Protein 4L0K (pdb70)

Foldseek 3Di:
DAFCQPFADDPDLCVVPDGQGFGHRNVDDDHGDNCPLCPVVCVVPVLVLVQLLCQLAHLPGLQLLCDDQVCCCPRVNDRLVVDDPVVNVSSVLSHDHPVQSSQSSLLASLLQCQAAVHDPDDPSSQVSSCVVPNHRDHQCAAAPQVRHGHHNVCSPPDQKDKAAQAGSDRHNVGIGMHGPVRRVQCPNHHNVRSVVVVVVVVVVVVVD/DAACQPPDVVQGFRHRNVDPDDGDRCPLCPVVCVPPVLLLVQLLCVLFHVPGLQLLCDDQVCCCPPVVDRPVVDDPVVNCVSNLLHDHPVQSSQSSLLASLLQCQAAVHDHGDPSNQVVSCVPVNHHDHQCAAAPAVRHGHHNVQQDDDVHGQKHKAAQAGSDRGNVGIGMHGPVRRVQCPNHHNVRSVVVVVVVCVVVVPD/DAACQDFADDPDLCPVPDGQGFGHHHPDPDHGDNPPLCPVVCVVPVLLLVQLLCQLFHLVHGLQVLCDDPVCCCVSVNDDDDDCVNVSSNQRHDHPVQSSQSSLLASLLQCQAAVHDHGDPSSQVVSCVVPNHRDHQCAAAPQVRHTHHNVCVVPKHKAAQAGSDRHNVGIGIHRPVRRVQCPNPHNVVSVVVVVVVVVVVVVD/DAFCQDFADDPDLCVVPHGQGFRHHHPDDDHGDNCPLCPVVCVVPVLLLVQLLCQLAHLPGLQLLCDDQVCCCPRVVDHLVVDDPVVNVSSNLSHDHPVQSSQSSLLASLLQCQAAAHDHGDPVSQVSSCVVPNHRDHQCRDAPQVRHGHHNVCVVPQKDKAAQAGSDRGNVGIGMHGPVRRVQCPHPHSVVSVVVVVVVVCVVVVD

Solvent-accessible surface area: 43032 Å² total; per-residue (Å²): 97,127,29,11,86,138,95,22,203,57,242,56,77,18,37,81,92,58,58,9,46,0,2,22,41,110,73,46,125,57,166,29,61,26,43,3,0,5,83,17,2,59,156,62,55,88,167,12,3,60,54,7,41,125,35,0,11,67,70,68,30,14,13,6,0,86,28,71,40,109,63,0,98,143,19,40,128,50,67,3,136,76,57,85,120,108,52,65,104,126,18,79,83,82,32,9,69,15,60,20,0,1,47,0,0,8,20,0,0,36,14,1,15,5,5,119,56,17,25,159,19,61,82,76,1,82,87,5,0,35,99,70,53,23,104,31,88,98,32,50,6,35,1,29,0,2,32,57,56,1,45,21,92,47,19,87,82,73,52,16,41,20,1,45,50,58,45,186,77,18,50,20,120,3,0,0,8,0,40,127,44,3,36,45,1,6,48,121,51,16,20,112,92,0,25,103,26,0,68,70,0,8,72,59,35,139,134,201,85,130,28,23,72,140,86,33,224,136,62,54,0,2,18,46,110,72,44,111,67,152,23,31,28,21,3,0,0,32,33,3,0,28,84,46,6,101,8,0,31,19,0,33,124,33,1,14,66,59,71,36,16,32,19,0,84,56,87,50,108,82,0,92,146,75,78,134,55,65,2,135,83,58,88,134,104,40,65,133,110,40,75,86,64,26,9,64,25,64,27,1,3,46,0,0,5,23,0,0,35,16,3,17,3,5,116,55,25,32,164,23,54,87,76,0,88,91,7,0,37,113,65,54,21,104,33,88,101,31,50,4,59,0,29,0,2,54,76,83,0,46,22,98,47,14,88,55,70,122,115,53,50,0,35,18,1,40,57,54,50,142,85,14,45,16,120,6,0,0,1,0,41,122,38,3,32,45,0,9,44,122,50,18,19,117,94,0,29,101,26,0,84,68,0,13,72,78,48,120,125,214,110,129,33,11,71,140,92,24,205,49,254,57,78,21,35,168,78,58,60,14,42,0,2,16,40,101,75,44,111,68,161,31,53,28,41,6,0,6,66,37,2,40,153,88,50,82,188,7,8,47,41,0,46,122,32,0,8,62,49,122,27,28,20,17,8,4,89,34,71,63,95,62,20,124,137,18,29,118,122,121,110,80,108,130,53,97,91,130,41,103,98,86,35,9,70,16,64,25,0,0,48,0,0,10,25,0,0,37,15,1,15,3,4,120,54,22,33,160,22,66,81,72,2,85,90,8,0,34,114,64,53,23,105,31,87,102,31,47,4,59,1,32,0,1,67,78,83,0,40,23,104,50,20,126,80,3,38,17,1,46,56,65,35,157,76,16,48,14,121,3,0,0,0,0,39,130,37,3,34,50,0,7,46,107,52,21,17,114,96,0,22,78,24,0,66,32,0,15,18,7,34,137,8,75,98,133,33,10,77,135,97,26,202,40,228,51,71,17,26,129,79,51,52,13,48,0,1,18,35,111,73,47,118,58,182,27,76,29,40,3,0,3,82,11,1,56,162,61,55,88,187,10,3,61,80,4,43,120,32,0,12,66,65,66,30,26,15,8,0,88,26,68,44,112,46,0,100,137,79,41,139,49,62,2,141,79,59,86,114,110,53,69,99,114,22,71,88,84,17,10,74,9,61,23,0,0,45,0,0,10,20,0,0,37,15,1,14,5,5,121,56,20,26,157,18,51,83,73,0,80,91,7,0,37,105,57,52,24,102,32,91,100,29,52,5,57,1,31,0,1,71,76,83,0,43,18,103,49,28,126,103,46,18,44,20,1,45,47,61,52,145,87,14,44,21,127,3,0,0,8,0,41,113,41,4,34,44,0,6,46,121,51,14,20,116,94,0,24,103,25,0,70,74,0,10,74,47,31,144,145,142

Structure (mmCIF, N/CA/C/O backbone):
data_4L0K
#
_entry.id   4L0K
#
_cell.length_a   58.397
_cell.length_b   119.063
_cell.length_c   82.111
_cell.angle_alpha   90.00
_cell.angle_beta   92.89
_cell.angle_gamma   90.00
#
_symmetry.space_group_name_H-M   'P 1 21 1'
#
loop_
_entity.id
_entity.type
_entity.pdbx_description
1 polymer DraIII
2 water water
#
loop_
_atom_site.group_PDB
_atom_site.id
_atom_site.type_symbol
_atom_site.label_atom_id
_atom_site.label_alt_id
_atom_site.label_comp_id
_atom_site.label_asym_id
_atom_site.label_entity_id
_atom_site.label_seq_id
_atom_site.pdbx_PDB_ins_code
_atom_site.Cartn_x
_atom_site.Cartn_y
_atom_site.Cartn_z
_atom_site.occupancy
_atom_site.B_iso_or_equiv
_atom_site.auth_seq_id
_atom_site.auth_comp_id
_atom_site.auth_asym_id
_atom_site.auth_atom_id
_atom_site.pdbx_PDB_model_num
ATOM 1 N N . MET A 1 1 ? -15.966 -59.798 -34.322 1.00 83.73 1 MET A N 1
ATOM 2 C CA . MET A 1 1 ? -15.286 -60.841 -33.562 1.00 82.01 1 MET A CA 1
ATOM 3 C C . MET A 1 1 ? -15.713 -60.847 -32.099 1.00 76.76 1 MET A C 1
ATOM 4 O O . MET A 1 1 ? -16.335 -59.898 -31.611 1.00 70.34 1 MET A O 1
ATOM 9 N N . GLU A 1 2 ? -15.372 -61.930 -31.407 1.00 71.81 2 GLU A N 1
ATOM 10 C CA . GLU A 1 2 ? -15.519 -62.003 -29.961 1.00 70.71 2 GLU A CA 1
ATOM 11 C C . GLU A 1 2 ? -14.126 -61.835 -29.354 1.00 65.63 2 GLU A C 1
ATOM 12 O O . GLU A 1 2 ? -13.154 -62.413 -29.852 1.00 65.60 2 GLU A O 1
ATOM 18 N N . LEU A 1 3 ? -14.027 -61.049 -28.288 1.00 59.05 3 LEU A N 1
ATOM 19 C CA . LEU A 1 3 ? -12.729 -60.745 -27.683 1.00 61.40 3 LEU A CA 1
ATOM 20 C C . LEU A 1 3 ? -12.395 -61.649 -26.484 1.00 62.12 3 LEU A C 1
ATOM 21 O O . LEU A 1 3 ? -13.306 -62.147 -25.824 1.00 58.23 3 LEU A O 1
ATOM 26 N N . CYS A 1 4 ? -11.093 -61.851 -26.236 1.00 59.80 4 CYS A N 1
ATOM 27 C CA . CYS A 1 4 ? -10.556 -62.594 -25.084 1.00 54.91 4 CYS A CA 1
ATOM 28 C C . CYS A 1 4 ? -11.309 -62.174 -23.826 1.00 56.73 4 CYS A C 1
ATOM 29 O O . CYS A 1 4 ? -12.058 -62.962 -23.244 1.00 55.95 4 CYS A O 1
ATOM 32 N N . HIS A 1 5 ? -11.143 -60.910 -23.442 1.00 57.33 5 HIS A N 1
ATOM 33 C CA . HIS A 1 5 ? -11.738 -60.361 -22.218 1.00 58.34 5 HIS A CA 1
ATOM 34 C C . HIS A 1 5 ? -11.243 -61.003 -20.917 1.00 57.48 5 HIS A C 1
ATOM 35 O O . HIS A 1 5 ? -11.740 -60.678 -19.836 1.00 59.37 5 HIS A O 1
ATOM 42 N N . LYS A 1 6 ? -10.264 -61.899 -21.013 1.00 57.41 6 LYS A N 1
ATOM 43 C CA . LYS A 1 6 ? -9.611 -62.423 -19.806 1.00 58.89 6 LYS A CA 1
ATOM 44 C C . LYS A 1 6 ? -8.857 -61.300 -19.087 1.00 53.07 6 LYS A C 1
ATOM 45 O O . LYS A 1 6 ? -8.310 -60.406 -19.732 1.00 53.86 6 LYS A O 1
ATOM 51 N N . THR A 1 7 ? -8.834 -61.342 -17.757 1.00 47.42 7 THR A N 1
ATOM 52 C CA . THR A 1 7 ? -8.155 -60.316 -16.963 1.00 44.97 7 THR A CA 1
ATOM 53 C C . THR A 1 7 ? -6.657 -60.221 -17.270 1.00 50.25 7 THR A C 1
ATOM 54 O O . THR A 1 7 ? -5.945 -61.218 -17.248 1.00 49.85 7 THR A O 1
ATOM 58 N N . VAL A 1 8 ? -6.193 -59.016 -17.585 1.00 57.45 8 VAL A N 1
ATOM 59 C CA . VAL A 1 8 ? -4.791 -58.808 -17.929 1.00 55.58 8 VAL A CA 1
ATOM 60 C C . VAL A 1 8 ? -3.993 -58.443 -16.682 1.00 50.06 8 VAL A C 1
ATOM 61 O O . VAL A 1 8 ? -4.341 -57.490 -15.972 1.00 47.33 8 VAL A O 1
ATOM 65 N N . LYS A 1 9 ? -2.935 -59.212 -16.420 1.00 49.74 9 LYS A N 1
ATOM 66 C CA . LYS A 1 9 ? -2.031 -58.953 -15.297 1.00 62.90 9 LYS A CA 1
ATOM 67 C C . LYS A 1 9 ? -1.469 -57.536 -15.330 1.00 60.92 9 LYS A C 1
ATOM 68 O O . LYS A 1 9 ? -0.976 -57.082 -16.358 1.00 64.44 9 LYS A O 1
ATOM 74 N N . SER A 1 10 ? -1.551 -56.844 -14.199 1.00 58.58 10 SER A N 1
ATOM 75 C CA . SER A 1 10 ? -1.150 -55.444 -14.127 1.00 60.99 10 SER A CA 1
ATOM 76 C C . SER A 1 10 ? -0.656 -55.070 -12.730 1.00 61.48 10 SER A C 1
ATOM 77 O O . SER A 1 10 ? -0.847 -55.831 -11.776 1.00 63.39 10 SER A O 1
ATOM 80 N N . ARG A 1 11 ? -0.009 -53.906 -12.629 1.00 54.89 11 ARG A N 1
ATOM 81 C CA . ARG A 1 11 ? 0.427 -53.342 -11.349 1.00 53.71 11 ARG A CA 1
ATOM 82 C C . ARG A 1 11 ? -0.181 -51.966 -11.176 1.00 53.98 11 ARG A C 1
ATOM 83 O O . ARG A 1 11 ? 0.333 -51.126 -10.442 1.00 55.24 11 ARG A O 1
ATOM 91 N N . THR A 1 12 ? -1.278 -51.755 -11.889 1.00 52.92 12 THR A N 1
ATOM 92 C CA . THR A 1 12 ? -2.054 -50.525 -11.863 1.00 51.88 12 THR A CA 1
ATOM 93 C C . THR A 1 12 ? -2.876 -50.455 -10.565 1.00 54.72 12 THR A C 1
ATOM 94 O O . THR A 1 12 ? -3.275 -51.505 -10.028 1.00 48.14 12 THR A O 1
ATOM 98 N N . ALA A 1 13 ? -3.123 -49.245 -10.051 1.00 47.31 13 ALA A N 1
ATOM 99 C CA . ALA A 1 13 ? -3.994 -49.092 -8.881 1.00 48.68 13 ALA A CA 1
ATOM 100 C C . ALA A 1 13 ? -5.363 -49.728 -9.141 1.00 62.09 13 ALA A C 1
ATOM 101 O O . ALA A 1 13 ? -5.811 -50.611 -8.390 1.00 66.50 13 ALA A O 1
ATOM 103 N N . TYR A 1 14 ? -6.011 -49.267 -10.213 1.00 55.80 14 TYR A N 1
ATOM 104 C CA . TYR A 1 14 ? -7.274 -49.824 -10.702 1.00 45.59 14 TYR A CA 1
ATOM 105 C C . TYR A 1 14 ? -7.282 -51.356 -10.700 1.00 48.65 14 TYR A C 1
ATOM 106 O O . TYR A 1 14 ? -8.292 -51.972 -10.360 1.00 53.53 14 TYR A O 1
ATOM 115 N N . SER A 1 15 ? -6.154 -51.961 -11.065 1.00 46.87 15 SER A N 1
ATOM 116 C CA . SER A 1 15 ? -6.064 -53.412 -11.206 1.00 46.81 15 SER A CA 1
ATOM 117 C C . SER A 1 15 ? -6.277 -54.154 -9.883 1.00 42.54 15 SER A C 1
ATOM 118 O O . SER A 1 15 ? -6.589 -55.348 -9.879 1.00 35.53 15 SER A O 1
ATOM 121 N N . LYS A 1 16 ? -6.114 -53.439 -8.771 1.00 48.53 16 LYS A N 1
ATOM 122 C CA . LYS A 1 16 ? -6.272 -54.038 -7.446 1.00 53.99 16 LYS A CA 1
ATOM 123 C C . LYS A 1 16 ? -7.748 -54.235 -7.118 1.00 61.02 16 LYS A C 1
ATOM 124 O O . LYS A 1 16 ? -8.101 -55.036 -6.259 1.00 65.44 16 LYS A O 1
ATOM 126 N N . HIS A 1 17 ? -8.610 -53.507 -7.821 1.00 62.21 17 HIS A N 1
ATOM 127 C CA . HIS A 1 17 ? -10.046 -53.565 -7.568 1.00 57.36 17 HIS A CA 1
ATOM 128 C C . HIS A 1 17 ? -10.853 -53.946 -8.805 1.00 51.94 17 HIS A C 1
ATOM 129 O O . HIS A 1 17 ? -11.903 -54.574 -8.692 1.00 48.77 17 HIS A O 1
ATOM 136 N N . PHE A 1 18 ? -10.369 -53.558 -9.984 1.00 60.46 18 PHE A N 1
ATOM 137 C CA . PHE A 1 18 ? -11.062 -53.869 -11.241 1.00 57.52 18 PHE A CA 1
ATOM 138 C C . PHE A 1 18 ? -10.118 -54.468 -12.293 1.00 47.56 18 PHE A C 1
ATOM 139 O O . PHE A 1 18 ? -8.905 -54.275 -12.231 1.00 54.92 18 PHE A O 1
ATOM 147 N N . PRO A 1 19 ? -10.670 -55.209 -13.260 1.00 32.99 19 PRO A N 1
ATOM 148 C CA . PRO A 1 19 ? -9.788 -55.844 -14.249 1.00 37.88 19 PRO A CA 1
ATOM 149 C C . PRO A 1 19 ? -9.482 -54.995 -15.493 1.00 45.35 19 PRO A C 1
ATOM 150 O O . PRO A 1 19 ? -10.351 -54.308 -16.020 1.00 49.94 19 PRO A O 1
ATOM 154 N N . HIS A 1 20 ? -8.241 -55.056 -15.958 1.00 44.28 20 HIS A N 1
ATOM 155 C CA . HIS A 1 20 ? -7.934 -54.683 -17.332 1.00 46.53 20 HIS A CA 1
ATOM 156 C C . HIS A 1 20 ? -8.229 -55.921 -18.183 1.00 49.44 20 HIS A C 1
ATOM 157 O O . HIS A 1 20 ? -7.971 -57.046 -17.743 1.00 49.24 20 HIS A O 1
ATOM 164 N N . LYS A 1 21 ? -8.772 -55.735 -19.384 1.00 40.04 21 LYS A N 1
ATOM 165 C CA . LYS A 1 21 ? -9.247 -56.884 -20.148 1.00 46.11 21 LYS A CA 1
ATOM 166 C C . LYS A 1 21 ? -8.438 -57.190 -21.405 1.00 50.20 21 LYS A C 1
ATOM 167 O O . LYS A 1 21 ? -7.916 -56.288 -22.052 1.00 58.57 21 LYS A O 1
ATOM 173 N N . CYS A 1 22 ? -8.343 -58.478 -21.727 1.00 49.20 22 CYS A N 1
ATOM 174 C CA . CYS A 1 22 ? -7.716 -58.977 -22.955 1.00 53.89 22 CYS A CA 1
ATOM 175 C C . CYS A 1 22 ? -8.478 -58.407 -24.161 1.00 49.54 22 CYS A C 1
ATOM 176 O O . CYS A 1 22 ? -9.706 -58.475 -24.208 1.00 48.12 22 CYS A O 1
ATOM 179 N N . GLN A 1 23 ? -7.769 -57.839 -25.130 1.00 31.99 23 GLN A N 1
ATOM 180 C CA . GLN A 1 23 ? -8.458 -57.351 -26.318 1.00 44.53 23 GLN A CA 1
ATOM 181 C C . GLN A 1 23 ? -8.072 -58.144 -27.574 1.00 49.08 23 GLN A C 1
ATOM 182 O O . GLN A 1 23 ? -8.425 -57.762 -28.694 1.00 51.73 23 GLN A O 1
ATOM 188 N N . LEU A 1 24 ? -7.344 -59.244 -27.374 1.00 42.96 24 LEU A N 1
ATOM 189 C CA . LEU A 1 24 ? -7.064 -60.210 -28.443 1.00 46.17 24 LEU A CA 1
ATOM 190 C C . LEU A 1 24 ? -8.344 -60.962 -28.773 1.00 43.29 24 LEU A C 1
ATOM 191 O O . LEU A 1 24 ? -9.252 -61.025 -27.933 1.00 46.32 24 LEU A O 1
ATOM 196 N N . PRO A 1 25 ? -8.439 -61.518 -29.995 1.00 42.68 25 PRO A N 1
ATOM 197 C CA . PRO A 1 25 ? -9.589 -62.366 -30.355 1.00 52.05 25 PRO A CA 1
ATOM 198 C C . PRO A 1 25 ? -9.741 -63.553 -29.394 1.00 57.93 25 PRO A C 1
ATOM 199 O O . PRO A 1 25 ? -8.728 -64.058 -28.914 1.00 51.72 25 PRO A O 1
ATOM 203 N N . LEU A 1 26 ? -10.978 -63.972 -29.130 1.00 66.64 26 LEU A N 1
ATOM 204 C CA . LEU A 1 26 ? -11.281 -65.063 -28.196 1.00 72.55 26 LEU A CA 1
ATOM 205 C C . LEU A 1 26 ? -10.401 -66.308 -28.383 1.00 75.59 26 LEU A C 1
ATOM 206 O O . LEU A 1 26 ? -9.972 -66.918 -27.400 1.00 77.15 26 LEU A O 1
ATOM 211 N N . GLY A 1 27 ? -10.126 -66.665 -29.639 1.00 77.42 27 GLY A N 1
ATOM 212 C CA . GLY A 1 27 ? -9.251 -67.788 -29.962 1.00 79.94 27 GLY A CA 1
ATOM 213 C C . GLY A 1 27 ? -7.911 -67.728 -29.244 1.00 76.94 27 GLY A C 1
ATOM 214 O O . GLY A 1 27 ? -7.721 -68.413 -28.236 1.00 73.42 27 GLY A O 1
ATOM 215 N N . HIS A 1 28 ? -6.973 -66.961 -29.807 1.00 79.40 28 HIS A N 1
ATOM 216 C CA . HIS A 1 28 ? -5.914 -66.322 -29.029 1.00 71.04 28 HIS A CA 1
ATOM 217 C C . HIS A 1 28 ? -4.688 -67.180 -28.706 1.00 62.13 28 HIS A C 1
ATOM 218 O O . HIS A 1 28 ? -4.615 -67.816 -27.656 1.00 51.91 28 HIS A O 1
ATOM 225 N N . SER A 1 29 ? -3.688 -67.108 -29.574 1.00 67.40 29 SER A N 1
ATOM 226 C CA . SER A 1 29 ? -2.526 -67.975 -29.477 1.00 72.73 29 SER A CA 1
ATOM 227 C C . SER A 1 29 ? -1.314 -67.422 -28.706 1.00 76.44 29 SER A C 1
ATOM 228 O O . SER A 1 29 ? -0.186 -67.529 -29.180 1.00 82.78 29 SER A O 1
ATOM 231 N N . GLY A 1 30 ? -1.520 -66.854 -27.522 1.00 71.16 30 GLY A N 1
ATOM 232 C CA . GLY A 1 30 ? -0.384 -66.384 -26.742 1.00 59.51 30 GLY A CA 1
ATOM 233 C C . GLY A 1 30 ? -0.754 -65.787 -25.403 1.00 56.01 30 GLY A C 1
ATOM 234 O O . GLY A 1 30 ? -1.769 -66.159 -24.824 1.00 60.24 30 GLY A O 1
ATOM 235 N N . LYS A 1 31 ? 0.073 -64.865 -24.906 1.00 60.39 31 LYS A N 1
ATOM 236 C CA . LYS A 1 31 ? -0.221 -64.157 -23.656 1.00 59.62 31 LYS A CA 1
ATOM 237 C C . LYS A 1 31 ? -1.255 -63.050 -23.884 1.00 60.42 31 LYS A C 1
ATOM 238 O O . LYS A 1 31 ? -1.251 -62.390 -24.919 1.00 54.68 31 LYS A O 1
ATOM 244 N N . CYS A 1 32 ? -2.143 -62.865 -22.915 1.00 62.15 32 CYS A N 1
ATOM 245 C CA . CYS A 1 32 ? -3.305 -62.011 -23.094 1.00 58.31 32 CYS A CA 1
ATOM 246 C C . CYS A 1 32 ? -2.936 -60.512 -22.896 1.00 69.66 32 CYS A C 1
ATOM 247 O O . CYS A 1 32 ? -2.307 -60.143 -21.905 1.00 71.70 32 CYS A O 1
ATOM 250 N N . LEU A 1 33 ? -3.292 -59.668 -23.871 1.00 62.53 33 LEU A N 1
ATOM 251 C CA . LEU A 1 33 ? -2.889 -58.251 -23.893 1.00 53.22 33 LEU A CA 1
ATOM 252 C C . LEU A 1 33 ? -4.039 -57.219 -23.889 1.00 47.28 33 LEU A C 1
ATOM 253 O O . LEU A 1 33 ? -5.106 -57.429 -24.480 1.00 37.39 33 LEU A O 1
ATOM 258 N N . GLU A 1 34 ? -3.792 -56.083 -23.245 1.00 43.29 34 GLU A N 1
ATOM 259 C CA . GLU A 1 34 ? -4.777 -55.009 -23.190 1.00 37.99 34 GLU A CA 1
ATOM 260 C C . GLU A 1 34 ? -4.784 -54.174 -24.485 1.00 46.60 34 GLU A C 1
ATOM 261 O O . GLU A 1 34 ? -5.850 -53.791 -24.969 1.00 35.94 34 GLU A O 1
ATOM 267 N N . PHE A 1 35 ? -3.603 -53.905 -25.047 1.00 41.24 35 PHE A N 1
ATOM 268 C CA . PHE A 1 35 ? -3.515 -53.092 -26.264 1.00 36.56 35 PHE A CA 1
ATOM 269 C C . PHE A 1 35 ? -2.743 -53.754 -27.410 1.00 39.12 35 PHE A C 1
ATOM 270 O O . PHE A 1 35 ? -1.732 -53.205 -27.860 1.00 38.55 35 PHE A O 1
ATOM 278 N N . PRO A 1 36 ? -3.218 -54.925 -27.895 1.00 40.53 36 PRO A N 1
ATOM 279 C CA . PRO A 1 36 ? -2.501 -55.675 -28.941 1.00 35.91 36 PRO A CA 1
ATOM 280 C C . PRO A 1 36 ? -2.363 -54.892 -30.251 1.00 41.42 36 PRO A C 1
ATOM 281 O O . PRO A 1 36 ? -1.282 -54.853 -30.849 1.00 46.17 36 PRO A O 1
ATOM 285 N N . PHE A 1 37 ? -3.449 -54.244 -30.659 1.00 43.38 37 PHE A N 1
ATOM 286 C CA . PHE A 1 37 ? -3.482 -53.395 -31.856 1.00 32.28 37 PHE A CA 1
ATOM 287 C C . PHE A 1 37 ? -2.518 -52.203 -31.822 1.00 31.97 37 PHE A C 1
ATOM 288 O O . PHE A 1 37 ? -2.334 -51.526 -32.830 1.00 39.11 37 PHE A O 1
ATOM 296 N N . LEU A 1 38 ? -1.901 -51.944 -30.671 1.00 40.63 38 LEU A N 1
ATOM 297 C CA . LEU A 1 38 ? -0.901 -50.882 -30.578 1.00 36.79 38 LEU A CA 1
ATOM 298 C C . LEU A 1 38 ? 0.554 -51.367 -30.578 1.00 47.37 38 LEU A C 1
ATOM 299 O O . LEU A 1 38 ? 1.482 -50.540 -30.630 1.00 50.86 38 LEU A O 1
ATOM 304 N N . VAL A 1 39 ? 0.761 -52.688 -30.564 1.00 37.80 39 VAL A N 1
ATOM 305 C CA . VAL A 1 39 ? 2.128 -53.203 -30.427 1.00 31.55 39 VAL A CA 1
ATOM 306 C C . VAL A 1 39 ? 3.070 -52.638 -31.500 1.00 29.88 39 VAL A C 1
ATOM 307 O O . VAL A 1 39 ? 4.052 -51.967 -31.180 1.00 39.88 39 VAL A O 1
ATOM 311 N N . SER A 1 40 ? 2.740 -52.857 -32.766 1.00 31.89 40 SER A N 1
ATOM 312 C CA . SER A 1 40 ? 3.535 -52.300 -33.863 1.00 35.76 40 SER A CA 1
ATOM 313 C C . SER A 1 40 ? 3.705 -50.788 -33.743 1.00 34.39 40 SER A C 1
ATOM 314 O O . SER A 1 40 ? 4.819 -50.270 -33.928 1.00 34.33 40 SER A O 1
ATOM 317 N N . LEU A 1 41 ? 2.629 -50.081 -33.398 1.00 27.66 41 LEU A N 1
ATOM 318 C CA . LEU A 1 41 ? 2.745 -48.628 -33.329 1.00 34.18 41 LEU A CA 1
ATOM 319 C C . LEU A 1 41 ? 3.729 -48.239 -32.215 1.00 31.99 41 LEU A C 1
ATOM 320 O O . LEU A 1 41 ? 4.563 -47.339 -32.406 1.00 26.67 41 LEU A O 1
ATOM 325 N N . SER A 1 42 ? 3.670 -48.969 -31.092 1.00 28.69 42 SER A N 1
ATOM 326 C CA . SER A 1 42 ? 4.609 -48.755 -29.982 1.00 31.33 42 SER A CA 1
ATOM 327 C C . SER A 1 42 ? 6.036 -49.010 -30.433 1.00 31.92 42 SER A C 1
ATOM 328 O O . SER A 1 42 ? 6.984 -48.383 -29.961 1.00 43.66 42 SER A O 1
ATOM 331 N N . LYS A 1 43 ? 6.188 -49.946 -31.353 1.00 29.67 43 LYS A N 1
ATOM 332 C CA . LYS A 1 43 ? 7.509 -50.253 -31.857 1.00 35.30 43 LYS A CA 1
ATOM 333 C C . LYS A 1 43 ? 7.976 -49.124 -32.786 1.00 38.13 43 LYS A C 1
ATOM 334 O O . LYS A 1 43 ? 9.144 -48.739 -32.735 1.00 31.98 43 LYS A O 1
ATOM 340 N N . THR A 1 44 ? 7.060 -48.561 -33.591 1.00 32.19 44 THR A N 1
ATOM 341 C CA . THR A 1 44 ? 7.459 -47.562 -34.594 1.00 36.32 44 THR A CA 1
ATOM 342 C C . THR A 1 44 ? 7.353 -46.103 -34.137 1.00 38.82 44 THR A C 1
ATOM 343 O O . THR A 1 44 ? 8.152 -45.254 -34.555 1.00 35.13 44 THR A O 1
ATOM 347 N N . HIS A 1 45 ? 6.355 -45.806 -33.310 1.00 34.80 45 HIS A N 1
ATOM 348 C CA . HIS A 1 45 ? 6.141 -44.439 -32.840 1.00 37.64 45 HIS A CA 1
ATOM 349 C C . HIS A 1 45 ? 5.689 -44.421 -31.400 1.00 33.19 45 HIS A C 1
ATOM 350 O O . HIS A 1 45 ? 4.487 -44.256 -31.131 1.00 29.39 45 HIS A O 1
ATOM 357 N N . PRO A 1 46 ? 6.647 -44.562 -30.468 1.00 34.37 46 PRO A N 1
ATOM 358 C CA . PRO A 1 46 ? 6.316 -44.719 -29.045 1.00 33.20 46 PRO A CA 1
ATOM 359 C C . PRO A 1 46 ? 5.395 -43.612 -28.525 1.00 23.96 46 PRO A C 1
ATOM 360 O O . PRO A 1 46 ? 4.376 -43.909 -27.902 1.00 27.78 46 PRO A O 1
ATOM 364 N N . ARG A 1 47 ? 5.734 -42.355 -28.774 1.00 30.87 47 ARG A N 1
ATOM 365 C CA . ARG A 1 47 ? 4.894 -41.268 -28.256 1.00 30.24 47 ARG A CA 1
ATOM 366 C C . ARG A 1 47 ? 3.500 -41.211 -28.880 1.00 29.80 47 ARG A C 1
ATOM 367 O O . ARG A 1 47 ? 2.549 -40.789 -28.230 1.00 34.02 47 ARG A O 1
ATOM 375 N N . ILE A 1 48 ? 3.352 -41.667 -30.116 1.00 34.45 48 ILE A N 1
ATOM 376 C CA . ILE A 1 48 ? 2.016 -41.652 -30.703 1.00 31.65 48 ILE A CA 1
ATOM 377 C C . ILE A 1 48 ? 1.170 -42.736 -30.042 1.00 33.92 48 ILE A C 1
ATOM 378 O O . ILE A 1 48 ? 0.033 -42.473 -29.647 1.00 35.48 48 ILE A O 1
ATOM 383 N N . ALA A 1 49 ? 1.728 -43.939 -29.906 1.00 26.52 49 ALA A N 1
ATOM 384 C CA . ALA A 1 49 ? 1.028 -45.022 -29.198 1.00 28.86 49 ALA A CA 1
ATOM 385 C C . ALA A 1 49 ? 0.628 -44.584 -27.790 1.00 28.08 49 ALA A C 1
ATOM 386 O O . ALA A 1 49 ? -0.533 -44.768 -27.376 1.00 29.93 49 ALA A O 1
ATOM 388 N N . ALA A 1 50 ? 1.578 -43.981 -27.069 1.00 23.24 50 ALA A N 1
ATOM 389 C CA . ALA A 1 50 ? 1.310 -43.557 -25.686 1.00 30.72 50 ALA A CA 1
ATOM 390 C C . ALA A 1 50 ? 0.264 -42.448 -25.628 1.00 28.56 50 ALA A C 1
ATOM 391 O O . ALA A 1 50 ? -0.574 -42.433 -24.733 1.00 31.13 50 ALA A O 1
ATOM 393 N N . LYS A 1 51 ? 0.305 -41.526 -26.587 1.00 23.73 51 LYS A N 1
ATOM 394 C CA . LYS A 1 51 ? -0.699 -40.466 -26.627 1.00 40.74 51 LYS A CA 1
ATOM 395 C C . LYS A 1 51 ? -2.092 -41.017 -26.938 1.00 35.50 51 LYS A C 1
ATOM 396 O O . LYS A 1 51 ? -3.076 -40.567 -26.364 1.00 32.82 51 LYS A O 1
ATOM 402 N N . ILE A 1 52 ? -2.173 -41.994 -27.836 1.00 30.93 52 ILE A N 1
ATOM 403 C CA . ILE A 1 52 ? -3.449 -42.679 -28.088 1.00 36.39 52 ILE A CA 1
ATOM 404 C C . ILE A 1 52 ? -3.993 -43.340 -26.803 1.00 36.50 52 ILE A C 1
ATOM 405 O O . ILE A 1 52 ? -5.137 -43.086 -26.405 1.00 30.56 52 ILE A O 1
ATOM 410 N N . VAL A 1 53 ? -3.176 -44.162 -26.145 1.00 25.52 53 VAL A N 1
ATOM 411 C CA . VAL A 1 53 ? -3.609 -44.721 -24.855 1.00 36.13 53 VAL A CA 1
ATOM 412 C C . VAL A 1 53 ? -4.071 -43.642 -23.855 1.00 29.58 53 VAL A C 1
ATOM 413 O O . VAL A 1 53 ? -5.184 -43.713 -23.349 1.00 27.85 53 VAL A O 1
ATOM 417 N N . ARG A 1 54 ? -3.238 -42.634 -23.607 1.00 27.74 54 ARG A N 1
ATOM 418 C CA . ARG A 1 54 ? -3.599 -41.536 -22.685 1.00 23.86 54 ARG A CA 1
ATOM 419 C C . ARG A 1 54 ? -4.914 -40.819 -23.036 1.00 31.08 54 ARG A C 1
ATOM 420 O O . ARG A 1 54 ? -5.780 -40.651 -22.179 1.00 30.02 54 ARG A O 1
ATOM 428 N N . ASP A 1 55 ? -5.061 -40.394 -24.290 1.00 25.25 55 ASP A N 1
ATOM 429 C CA . ASP A 1 55 ? -6.282 -39.703 -24.713 1.00 30.84 55 ASP A CA 1
ATOM 430 C C . ASP A 1 55 ? -7.494 -40.617 -24.634 1.00 30.33 55 ASP A C 1
ATOM 431 O O . ASP A 1 55 ? -8.587 -40.161 -24.355 1.00 32.04 55 ASP A O 1
ATOM 436 N N . ALA A 1 56 ? -7.297 -41.910 -24.872 1.00 31.47 56 ALA A N 1
ATOM 437 C CA . ALA A 1 56 ? -8.407 -42.855 -24.797 1.00 34.13 56 ALA A CA 1
ATOM 438 C C . ALA A 1 56 ? -8.849 -43.136 -23.364 1.00 37.65 56 ALA A C 1
ATOM 439 O O . ALA A 1 56 ? -10.041 -43.322 -23.102 1.00 31.22 56 ALA A O 1
ATOM 441 N N . THR A 1 57 ? -7.879 -43.127 -22.448 1.00 41.01 57 THR A N 1
ATOM 442 C CA . THR A 1 57 ? -8.007 -43.730 -21.112 1.00 43.42 57 THR A CA 1
ATOM 443 C C . THR A 1 57 ? -8.039 -42.718 -19.952 1.00 45.70 57 THR A C 1
ATOM 444 O O . THR A 1 57 ? -8.642 -42.964 -18.910 1.00 48.59 57 THR A O 1
ATOM 448 N N . MET A 1 58 ? -7.414 -41.566 -20.151 1.00 46.59 58 MET A N 1
ATOM 449 C CA . MET A 1 58 ? -7.140 -40.653 -19.047 1.00 40.74 58 MET A CA 1
ATOM 450 C C . MET A 1 58 ? -7.882 -39.315 -19.107 1.00 39.41 58 MET A C 1
ATOM 451 O O . MET A 1 58 ? -8.417 -38.911 -20.142 1.00 47.12 58 MET A O 1
ATOM 456 N N . THR A 1 59 ? -7.891 -38.634 -17.970 1.00 41.01 59 THR A N 1
ATOM 457 C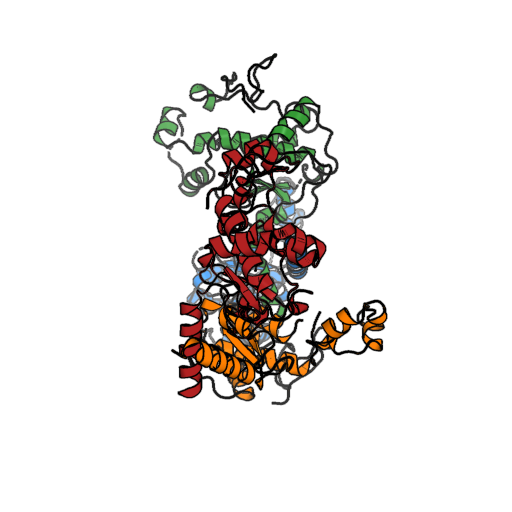 CA . THR A 1 59 ? -8.601 -37.380 -17.802 1.00 52.29 59 THR A CA 1
ATOM 458 C C . THR A 1 59 ? -7.781 -36.209 -18.327 1.00 48.97 59 THR A C 1
ATOM 459 O O . THR A 1 59 ? -8.328 -35.288 -18.923 1.00 57.55 59 THR A O 1
ATOM 463 N N . MET A 1 74 ? -6.113 -39.031 -13.602 1.00 51.35 74 MET A N 1
ATOM 464 C CA . MET A 1 74 ? -6.830 -40.283 -13.340 1.00 53.24 74 MET A CA 1
ATOM 465 C C . MET A 1 74 ? -7.544 -40.845 -14.583 1.00 43.83 74 MET A C 1
ATOM 466 O O . MET A 1 74 ? -7.902 -40.090 -15.495 1.00 42.22 74 MET A O 1
ATOM 471 N N . PRO A 1 75 ? -7.745 -42.176 -14.621 1.00 30.48 75 PRO A N 1
ATOM 472 C CA . PRO A 1 75 ? -8.471 -42.832 -15.722 1.00 40.26 75 PRO A CA 1
ATOM 473 C C . PRO A 1 75 ? -9.944 -42.396 -15.799 1.00 48.00 75 PRO A C 1
ATOM 474 O O . PRO A 1 75 ? -10.570 -42.136 -14.767 1.00 41.88 75 PRO A O 1
ATOM 478 N N . ARG A 1 76 ? -10.487 -42.323 -17.011 1.00 41.60 76 ARG A N 1
ATOM 479 C CA . ARG A 1 76 ? -11.882 -41.930 -17.200 1.00 41.41 76 ARG A CA 1
ATOM 480 C C . ARG A 1 76 ? -12.831 -42.972 -16.607 1.00 31.74 76 ARG A C 1
ATOM 481 O O . ARG A 1 76 ? -13.947 -42.651 -16.221 1.00 38.91 76 ARG A O 1
ATOM 489 N N . TYR A 1 77 ? -12.384 -44.220 -16.551 1.00 33.88 77 TYR A N 1
ATOM 490 C CA . TYR A 1 77 ? -13.191 -45.286 -15.959 1.00 42.26 77 TYR A CA 1
ATOM 491 C C . TYR A 1 77 ? -12.999 -45.390 -14.443 1.00 44.94 77 TYR A C 1
ATOM 492 O O . TYR A 1 77 ? -13.507 -46.309 -13.807 1.00 42.39 77 TYR A O 1
ATOM 501 N N . VAL A 1 78 ? -12.269 -44.428 -13.885 1.00 44.37 78 VAL A N 1
ATOM 502 C CA . VAL A 1 78 ? -12.210 -44.213 -12.447 1.00 46.56 78 VAL A CA 1
ATOM 503 C C . VAL A 1 78 ? -13.017 -42.948 -12.126 1.00 43.88 78 VAL A C 1
ATOM 504 O O . VAL A 1 78 ? -13.685 -42.860 -11.090 1.00 36.22 78 VAL A O 1
ATOM 508 N N . ALA A 1 79 ? -12.974 -41.983 -13.044 1.00 35.60 79 ALA A N 1
ATOM 509 C CA . ALA A 1 79 ? -13.704 -40.719 -12.895 1.00 35.35 79 ALA A CA 1
ATOM 510 C C . ALA A 1 79 ? -15.221 -40.903 -13.004 1.00 34.29 79 ALA A C 1
ATOM 511 O O . ALA A 1 79 ? -15.979 -39.977 -12.734 1.00 33.75 79 ALA A O 1
ATOM 513 N N . ILE A 1 80 ? -15.645 -42.105 -13.392 1.00 29.44 80 ILE A N 1
ATOM 514 C CA . ILE A 1 80 ? -17.060 -42.464 -13.463 1.00 35.97 80 ILE A CA 1
ATOM 515 C C . ILE A 1 80 ? -17.575 -43.103 -12.163 1.00 41.36 80 ILE A C 1
ATOM 516 O O . ILE A 1 80 ? -18.780 -43.151 -11.927 1.00 42.88 80 ILE A O 1
ATOM 521 N N . LEU A 1 81 ? -16.663 -43.583 -11.321 1.00 48.13 81 LEU A N 1
ATOM 522 C CA . LEU A 1 81 ? -17.045 -44.245 -10.067 1.00 41.23 81 LEU A CA 1
ATOM 523 C C . LEU A 1 81 ? -17.585 -43.256 -9.032 1.00 36.67 81 LEU A C 1
ATOM 524 O O . LEU A 1 81 ? -17.146 -42.100 -8.971 1.00 38.75 81 LEU A O 1
ATOM 529 N N . ASP A 1 82 ? -18.558 -43.702 -8.237 1.00 36.22 82 ASP A N 1
ATOM 530 C CA . ASP A 1 82 ? -19.185 -42.836 -7.227 1.00 45.07 82 ASP A CA 1
ATOM 531 C C . ASP A 1 82 ? -18.216 -42.508 -6.088 1.00 40.06 82 ASP A C 1
ATOM 532 O O . ASP A 1 82 ? -17.255 -43.251 -5.868 1.00 30.94 82 ASP A O 1
ATOM 537 N N . ASP A 1 83 ? -18.484 -41.407 -5.379 1.00 36.45 83 ASP A N 1
ATOM 538 C CA . ASP A 1 83 ? -17.662 -40.955 -4.249 1.00 40.82 83 ASP A CA 1
ATOM 539 C C . ASP A 1 83 ? -17.291 -42.038 -3.203 1.00 53.26 83 ASP A C 1
ATOM 540 O O . ASP A 1 83 ? -16.165 -42.045 -2.705 1.00 58.50 83 ASP A O 1
ATOM 545 N N . ASP A 1 84 ? -18.212 -42.948 -2.874 1.00 45.43 84 ASP A N 1
ATOM 546 C CA . ASP A 1 84 ? -17.936 -43.956 -1.837 1.00 40.97 84 ASP A CA 1
ATOM 547 C C . ASP A 1 84 ? -16.859 -44.922 -2.297 1.00 47.98 84 ASP A C 1
ATOM 548 O O . ASP A 1 84 ? -15.992 -45.320 -1.511 1.00 51.35 84 ASP A O 1
ATOM 553 N N . ILE A 1 85 ? -16.931 -45.315 -3.569 1.00 46.19 85 ILE A N 1
ATOM 554 C CA . ILE A 1 85 ? -15.945 -46.230 -4.141 1.00 50.74 85 ILE A CA 1
ATOM 555 C C . ILE A 1 85 ? -14.584 -45.546 -4.330 1.00 47.01 85 ILE A C 1
ATOM 556 O O . ILE A 1 85 ? -13.531 -46.162 -4.133 1.00 46.10 85 ILE A O 1
ATOM 561 N N . LEU A 1 86 ? -14.611 -44.269 -4.700 1.00 41.47 86 LEU A N 1
ATOM 562 C CA . LEU A 1 86 ? -13.381 -43.492 -4.806 1.00 47.44 86 LEU A CA 1
ATOM 563 C C . LEU A 1 86 ? -12.679 -43.415 -3.440 1.00 57.32 86 LEU A C 1
ATOM 564 O O . LEU A 1 86 ? -11.495 -43.748 -3.322 1.00 52.38 86 LEU A O 1
ATOM 569 N N . LEU A 1 87 ? -13.423 -42.995 -2.416 1.00 57.44 87 LEU A N 1
ATOM 570 C CA . LEU A 1 87 ? -12.881 -42.879 -1.069 1.00 58.80 87 LEU A CA 1
ATOM 571 C C . LEU A 1 87 ? -12.387 -44.213 -0.505 1.00 64.06 87 LEU A C 1
ATOM 572 O O . LEU A 1 87 ? -11.303 -44.291 0.074 1.00 67.69 87 LEU A O 1
ATOM 577 N N . GLU A 1 88 ? -13.176 -45.264 -0.679 1.00 61.86 88 GLU A N 1
ATOM 578 C CA . GLU A 1 88 ? -12.860 -46.528 -0.027 1.00 62.09 88 GLU A CA 1
ATOM 579 C C . GLU A 1 88 ? -11.817 -47.364 -0.766 1.00 61.69 88 GLU A C 1
ATOM 580 O O . GLU A 1 88 ? -10.990 -48.023 -0.132 1.00 58.57 88 GLU A O 1
ATOM 586 N N . LYS A 1 89 ? -11.850 -47.341 -2.097 1.00 58.53 89 LYS A N 1
ATOM 587 C CA . LYS A 1 89 ? -11.021 -48.260 -2.880 1.00 59.63 89 LYS A CA 1
ATOM 588 C C . LYS A 1 89 ? -9.826 -47.600 -3.571 1.00 56.16 89 LYS A C 1
ATOM 589 O O . LYS A 1 89 ? -8.950 -48.290 -4.087 1.00 59.50 89 LYS A O 1
ATOM 591 N N . PHE A 1 90 ? -9.794 -46.271 -3.576 1.00 47.70 90 PHE A N 1
ATOM 592 C CA . PHE A 1 90 ? -8.760 -45.524 -4.292 1.00 59.45 90 PHE A CA 1
ATOM 593 C C . PHE A 1 90 ? -8.222 -44.400 -3.421 1.00 70.90 90 PHE A C 1
ATOM 594 O O . PHE A 1 90 ? -7.255 -43.731 -3.786 1.00 73.83 90 PHE A O 1
ATOM 602 N N . ASN A 1 91 ? -8.858 -44.207 -2.269 1.00 74.58 91 ASN A N 1
ATOM 603 C CA . ASN A 1 91 ? -8.539 -43.104 -1.367 1.00 76.56 91 ASN A CA 1
ATOM 604 C C . ASN A 1 91 ? -8.553 -41.759 -2.067 1.00 76.12 91 ASN A C 1
ATOM 605 O O . ASN A 1 91 ? -7.522 -41.110 -2.220 1.00 81.57 91 ASN A O 1
ATOM 610 N N . LEU A 1 92 ? -9.743 -41.366 -2.495 1.00 74.10 92 LEU A N 1
ATOM 611 C CA . LEU A 1 92 ? -9.979 -40.089 -3.138 1.00 69.96 92 LEU A CA 1
ATOM 612 C C . LEU A 1 92 ? -11.175 -39.480 -2.427 1.00 66.16 92 LEU A C 1
ATOM 613 O O . LEU A 1 92 ? -12.300 -39.975 -2.551 1.00 70.01 92 LEU A O 1
ATOM 618 N N . ASP A 1 93 ? -10.945 -38.431 -1.651 1.00 60.32 93 ASP A N 1
ATOM 619 C CA . ASP A 1 93 ? -12.058 -37.770 -0.981 1.00 64.81 93 ASP A CA 1
ATOM 620 C C . ASP A 1 93 ? -12.585 -36.633 -1.852 1.00 66.31 93 ASP A C 1
ATOM 621 O O . ASP A 1 93 ? -12.098 -35.500 -1.782 1.00 61.55 93 ASP A O 1
ATOM 626 N N . MET A 1 94 ? -13.583 -36.952 -2.671 1.00 63.59 94 MET A N 1
ATOM 627 C CA . MET A 1 94 ? -14.130 -36.002 -3.626 1.00 61.91 94 MET A CA 1
ATOM 628 C C . MET A 1 94 ? -14.720 -34.794 -2.921 1.00 61.84 94 MET A C 1
ATOM 629 O O . MET A 1 94 ? -14.719 -33.690 -3.465 1.00 60.80 94 MET A O 1
ATOM 634 N N . GLN A 1 95 ? -15.218 -35.008 -1.708 1.00 63.72 95 GLN A N 1
ATOM 635 C CA . GLN A 1 95 ? -15.785 -33.921 -0.915 1.00 67.76 95 GLN A CA 1
ATOM 636 C C . GLN A 1 95 ? -14.731 -32.921 -0.456 1.00 67.83 95 GLN A C 1
ATOM 637 O O . GLN A 1 95 ? -15.064 -31.784 -0.123 1.00 66.57 95 GLN A O 1
ATOM 643 N N . SER A 1 96 ? -13.465 -33.334 -0.450 1.00 64.00 96 SER A N 1
ATOM 644 C CA . SER A 1 96 ? -12.381 -32.407 -0.138 1.00 68.80 96 SER A CA 1
ATOM 645 C C . SER A 1 96 ? -12.168 -31.420 -1.291 1.00 72.78 96 SER A C 1
ATOM 646 O O . SER A 1 96 ? -12.122 -30.206 -1.077 1.00 71.88 96 SER A O 1
ATOM 649 N N . LEU A 1 97 ? -12.059 -31.950 -2.509 1.00 68.90 97 LEU A N 1
ATOM 650 C CA . LEU A 1 97 ? -11.835 -31.137 -3.704 1.00 63.94 97 LEU A CA 1
ATOM 651 C C . LEU A 1 97 ? -12.935 -30.098 -3.860 1.00 64.28 97 LEU A C 1
ATOM 652 O O . LEU A 1 97 ? -14.061 -30.327 -3.433 1.00 66.38 97 LEU A O 1
ATOM 657 N N . PRO A 1 98 ? -12.606 -28.938 -4.451 1.00 70.23 98 PRO A N 1
ATOM 658 C CA . PRO A 1 98 ? -13.638 -27.925 -4.710 1.00 71.21 98 PRO A CA 1
ATOM 659 C C . PRO A 1 98 ? -14.645 -28.375 -5.771 1.00 73.55 98 PRO A C 1
ATOM 660 O O . PRO A 1 98 ? -14.330 -29.232 -6.604 1.00 73.41 98 PRO A O 1
ATOM 664 N N . GLU A 1 99 ? -15.841 -27.792 -5.726 1.00 69.04 99 GLU A N 1
ATOM 665 C CA . GLU A 1 99 ? -16.960 -28.195 -6.573 1.00 66.34 99 GLU A CA 1
ATOM 666 C C . GLU A 1 99 ? -16.583 -28.325 -8.044 1.00 72.55 99 GLU A C 1
ATOM 667 O O . GLU A 1 99 ? -16.985 -29.278 -8.720 1.00 82.68 99 GLU A O 1
ATOM 673 N N . ILE A 1 100 ? -15.788 -27.374 -8.523 1.00 64.37 100 ILE A N 1
ATOM 674 C CA . ILE A 1 100 ? -15.434 -27.291 -9.931 1.00 59.73 100 ILE A CA 1
ATOM 675 C C . ILE A 1 100 ? -14.577 -28.470 -10.391 1.00 57.74 100 ILE A C 1
ATOM 676 O O . ILE A 1 100 ? -14.763 -28.988 -11.492 1.00 55.94 100 ILE A O 1
ATOM 681 N N . THR A 1 101 ? -13.648 -28.911 -9.553 1.00 57.18 101 THR A N 1
ATOM 682 C CA . THR A 1 101 ? -12.826 -30.054 -9.942 1.00 60.53 101 THR A CA 1
ATOM 683 C C . THR A 1 101 ? -13.607 -31.374 -9.918 1.00 59.33 101 THR A C 1
ATOM 684 O O . THR A 1 101 ? -13.330 -32.264 -10.717 1.00 66.21 101 THR A O 1
ATOM 688 N N . ARG A 1 102 ? -14.593 -31.487 -9.027 1.00 57.57 102 ARG A N 1
ATOM 689 C CA . ARG A 1 102 ? -15.510 -32.633 -9.037 1.00 62.61 102 ARG A CA 1
ATOM 690 C C . ARG A 1 102 ? -16.327 -32.624 -10.335 1.00 61.49 102 ARG A C 1
ATOM 691 O O . ARG A 1 102 ? -16.442 -33.645 -11.027 1.00 66.33 102 ARG A O 1
ATOM 699 N N . LEU A 1 103 ? -16.880 -31.460 -10.659 1.00 45.73 103 LEU A N 1
ATOM 700 C CA . LEU A 1 103 ? -17.611 -31.279 -11.905 1.00 54.85 103 LEU A CA 1
ATOM 701 C C . LEU A 1 103 ? -16.805 -31.666 -13.151 1.00 57.33 103 LEU A C 1
ATOM 702 O O . LEU A 1 103 ? -17.273 -32.445 -13.987 1.00 53.49 103 LEU A O 1
ATOM 707 N N . LYS A 1 104 ? -15.594 -31.141 -13.270 1.00 56.48 104 LYS A N 1
ATOM 708 C CA . LYS A 1 104 ? -14.759 -31.477 -14.421 1.00 62.77 104 LYS A CA 1
ATOM 709 C C . LYS A 1 104 ? -14.355 -32.962 -14.461 1.00 55.04 104 LYS A C 1
ATOM 710 O O . LYS A 1 104 ? -14.350 -33.598 -15.549 1.00 48.19 104 LYS A O 1
ATOM 716 N N . ILE A 1 105 ? -14.044 -33.514 -13.281 1.00 42.25 105 ILE A N 1
ATOM 717 C CA . ILE A 1 105 ? -13.771 -34.947 -13.178 1.00 42.09 105 ILE A CA 1
ATOM 718 C C . ILE A 1 105 ? -14.948 -35.765 -13.743 1.00 41.15 105 ILE A C 1
ATOM 719 O O . ILE A 1 105 ? -14.747 -36.660 -14.564 1.00 35.73 105 ILE A O 1
ATOM 724 N N . ARG A 1 106 ? -16.172 -35.432 -13.329 1.00 41.99 106 ARG A N 1
ATOM 725 C CA . ARG A 1 106 ? -17.354 -36.134 -13.830 1.00 38.86 106 ARG A CA 1
ATOM 726 C C . ARG A 1 106 ? -17.577 -35.890 -15.322 1.00 44.98 106 ARG A C 1
ATOM 727 O O . ARG A 1 106 ? -18.093 -36.753 -16.034 1.00 49.12 106 ARG A O 1
ATOM 735 N N . GLU A 1 107 ? -17.186 -34.707 -15.780 1.00 37.99 107 GLU A N 1
ATOM 736 C CA . GLU A 1 107 ? -17.360 -34.310 -17.169 1.00 46.52 107 GLU A CA 1
ATOM 737 C C . GLU A 1 107 ? -16.561 -35.234 -18.051 1.00 42.09 107 GLU A C 1
ATOM 738 O O . GLU A 1 107 ? -16.972 -35.530 -19.168 1.00 37.23 107 GLU A O 1
ATOM 744 N N . LYS A 1 108 ? -15.419 -35.692 -17.541 1.00 42.10 108 LYS A N 1
ATOM 745 C CA . LYS A 1 108 ? -14.577 -36.606 -18.324 1.00 40.38 108 LYS A CA 1
ATOM 746 C C . LYS A 1 108 ? -14.843 -38.123 -18.172 1.00 43.30 108 LYS A C 1
ATOM 747 O O . LYS A 1 108 ? -14.088 -38.945 -18.716 1.00 40.25 108 LYS A O 1
ATOM 753 N N . ALA A 1 109 ? -15.907 -38.504 -17.467 1.00 38.98 109 ALA A N 1
ATOM 754 C CA . ALA A 1 109 ? -16.148 -39.933 -17.173 1.00 38.55 109 ALA A CA 1
ATOM 755 C C . ALA A 1 109 ? -16.559 -40.762 -18.389 1.00 33.02 109 ALA A C 1
ATOM 756 O O . ALA A 1 109 ? -17.277 -40.288 -19.256 1.00 34.69 109 ALA A O 1
ATOM 758 N N . ALA A 1 110 ? -16.104 -42.007 -18.426 1.00 38.81 110 ALA A N 1
ATOM 759 C CA . ALA A 1 110 ? -16.477 -42.955 -19.474 1.00 42.94 110 ALA A CA 1
ATOM 760 C C . ALA A 1 110 ? -16.202 -44.351 -18.941 1.00 43.11 110 ALA A C 1
ATOM 761 O O . ALA A 1 110 ? -15.259 -44.537 -18.178 1.00 42.86 110 ALA A O 1
ATOM 763 N N . ASP A 1 111 ? -17.012 -45.329 -19.338 1.00 39.47 111 ASP A N 1
ATOM 764 C CA . ASP A 1 111 ? -16.789 -46.712 -18.907 1.00 36.29 111 ASP A CA 1
ATOM 765 C C . ASP A 1 111 ? -15.524 -47.286 -19.557 1.00 37.71 111 ASP A C 1
ATOM 766 O O . ASP A 1 111 ? -14.987 -46.703 -20.499 1.00 51.05 111 ASP A O 1
ATOM 771 N N . TYR A 1 112 ? -15.060 -48.423 -19.045 1.00 37.16 112 TYR A N 1
ATOM 772 C CA . TYR A 1 112 ? -13.797 -49.026 -19.459 1.00 33.66 112 TYR A CA 1
ATOM 773 C C . TYR A 1 112 ? -13.812 -49.446 -20.932 1.00 35.52 112 TYR A C 1
ATOM 774 O O . TYR A 1 112 ? -12.875 -49.142 -21.705 1.00 32.46 112 TYR A O 1
ATOM 783 N N . ASP A 1 113 ? -14.874 -50.158 -21.310 1.00 32.94 113 ASP A N 1
ATOM 784 C CA . ASP A 1 113 ? -15.013 -50.663 -22.674 1.00 35.11 113 ASP A CA 1
ATOM 785 C C . ASP A 1 113 ? -14.977 -49.527 -23.701 1.00 38.40 113 ASP A C 1
ATOM 786 O O . ASP A 1 113 ? -14.376 -49.672 -24.755 1.00 38.72 113 ASP A O 1
ATOM 791 N N . SER A 1 114 ? -15.627 -48.408 -23.381 1.00 34.79 114 SER A N 1
ATOM 792 C CA . SER A 1 114 ? -15.666 -47.237 -24.264 1.00 38.34 114 SER A CA 1
ATOM 793 C C . SER A 1 114 ? -14.270 -46.666 -24.478 1.00 39.77 114 SER A C 1
ATOM 794 O O . SER A 1 114 ? -13.890 -46.360 -25.615 1.00 34.11 114 SER A O 1
ATOM 797 N N . CYS A 1 115 ? -13.520 -46.522 -23.381 1.00 23.52 115 CYS A N 1
ATOM 798 C CA . CYS A 1 115 ? -12.141 -46.054 -23.451 1.00 28.90 115 CYS A CA 1
ATOM 799 C C . CYS A 1 115 ? -11.305 -46.937 -24.368 1.00 34.41 115 CYS A C 1
ATOM 800 O O . CYS A 1 115 ? -10.558 -46.430 -25.219 1.00 35.45 115 CYS A O 1
ATOM 803 N N . ILE A 1 116 ? -11.462 -48.251 -24.231 1.00 36.65 116 ILE A N 1
ATOM 804 C CA . ILE A 1 116 ? -10.740 -49.163 -25.125 1.00 38.60 116 ILE A CA 1
ATOM 805 C C . ILE A 1 116 ? -11.192 -49.008 -26.592 1.00 40.24 116 ILE A C 1
ATOM 806 O O . ILE A 1 116 ? -10.357 -48.968 -27.504 1.00 46.09 116 ILE A O 1
ATOM 811 N N . ASP A 1 117 ? -12.502 -48.911 -26.811 1.00 35.51 117 ASP A N 1
ATOM 812 C CA . ASP A 1 117 ? -13.071 -48.623 -28.140 1.00 38.47 117 ASP A CA 1
ATOM 813 C C . ASP A 1 117 ? -12.436 -47.394 -28.813 1.00 36.23 117 ASP A C 1
ATOM 814 O O . ASP A 1 117 ? -11.980 -47.471 -29.960 1.00 31.54 117 ASP A O 1
ATOM 819 N N . VAL A 1 118 ? -12.422 -46.278 -28.080 1.00 29.28 118 VAL A N 1
ATOM 820 C CA . VAL A 1 118 ? -11.773 -45.039 -28.504 1.00 27.69 118 VAL A CA 1
ATOM 821 C C . VAL A 1 118 ? -10.304 -45.268 -28.882 1.00 35.51 118 VAL A C 1
ATOM 822 O O . VAL A 1 118 ? -9.865 -44.828 -29.958 1.00 33.49 118 VAL A O 1
ATOM 826 N N . ALA A 1 119 ? -9.550 -45.953 -28.010 1.00 31.26 119 ALA A N 1
ATOM 827 C CA . ALA A 1 119 ? -8.178 -46.347 -28.357 1.00 31.10 119 ALA A CA 1
ATOM 828 C C . ALA A 1 119 ? -8.103 -47.083 -29.716 1.00 32.37 119 ALA A C 1
ATOM 829 O O . ALA A 1 119 ? -7.212 -46.813 -30.551 1.00 30.61 119 ALA A O 1
ATOM 831 N N . ARG A 1 120 ? -9.044 -47.999 -29.941 1.00 26.30 120 ARG A N 1
ATOM 832 C CA . ARG A 1 120 ? -9.021 -48.767 -31.191 1.00 38.04 120 ARG A CA 1
ATOM 833 C C . ARG A 1 120 ? -9.282 -47.864 -32.410 1.00 32.88 120 ARG A C 1
ATOM 834 O O . ARG A 1 120 ? -8.613 -47.968 -33.445 1.00 30.41 120 ARG A O 1
ATOM 842 N N . LYS A 1 121 ? -10.244 -46.961 -32.257 1.00 30.77 121 LYS A N 1
ATOM 843 C CA . LYS A 1 121 ? -10.646 -46.069 -33.335 1.00 30.49 121 LYS A CA 1
ATOM 844 C C . LYS A 1 121 ? -9.491 -45.185 -33.739 1.00 29.29 121 LYS A C 1
ATOM 845 O O . LYS A 1 121 ? -9.187 -45.039 -34.912 1.00 32.67 121 LYS A O 1
ATOM 851 N N . LEU A 1 122 ? -8.854 -44.603 -32.734 1.00 34.93 122 LEU A N 1
ATOM 852 C CA . LEU A 1 122 ? -7.753 -43.683 -32.925 1.00 30.27 122 LEU A CA 1
ATOM 853 C C . LEU A 1 122 ? -6.544 -44.368 -33.563 1.00 33.74 122 LEU A C 1
ATOM 854 O O . LEU A 1 122 ? -5.838 -43.752 -34.372 1.00 34.23 122 LEU A O 1
ATOM 859 N N . THR A 1 123 ? -6.296 -45.631 -33.204 1.00 26.22 123 THR A N 1
ATOM 860 C CA . THR A 1 123 ? -5.240 -46.394 -33.885 1.00 28.94 123 THR A CA 1
ATOM 861 C C . THR A 1 123 ? -5.576 -46.617 -35.368 1.00 26.30 123 THR A C 1
ATOM 862 O O . THR A 1 123 ? -4.706 -46.537 -36.273 1.00 28.68 123 THR A O 1
ATOM 866 N N . TRP A 1 124 ? -6.844 -46.918 -35.608 1.00 26.93 124 TRP A N 1
ATOM 867 C CA . TRP A 1 124 ? -7.323 -47.126 -36.969 1.00 34.35 124 TRP A CA 1
ATOM 868 C C . TRP A 1 124 ? -7.147 -45.845 -37.811 1.00 36.80 124 TRP A C 1
ATOM 869 O O . TRP A 1 124 ? -6.691 -45.902 -38.960 1.00 32.16 124 TRP A O 1
ATOM 880 N N . LEU A 1 125 ? -7.487 -44.696 -37.226 1.00 28.25 125 LEU A N 1
ATOM 881 C CA . LEU A 1 125 ? -7.331 -43.410 -37.912 1.00 29.26 125 LEU A CA 1
ATOM 882 C C . LEU A 1 125 ? -5.860 -43.189 -38.177 1.00 30.98 125 LEU A C 1
ATOM 883 O O . LEU A 1 125 ? -5.480 -42.707 -39.251 1.00 33.43 125 LEU A O 1
ATOM 888 N N . ALA A 1 126 ? -5.034 -43.526 -37.183 1.00 25.84 126 ALA A N 1
ATOM 889 C CA . ALA A 1 126 ? -3.603 -43.203 -37.248 1.00 26.87 126 ALA A CA 1
ATOM 890 C C . ALA A 1 126 ? -2.912 -43.927 -38.408 1.00 26.07 126 ALA A C 1
ATOM 891 O O . ALA A 1 126 ? -2.075 -43.348 -39.105 1.00 24.75 126 ALA A O 1
ATOM 893 N N . TYR A 1 127 ? -3.279 -45.185 -38.629 1.00 29.84 127 TYR A N 1
ATOM 894 C CA . TYR A 1 127 ? -2.685 -45.918 -39.751 1.00 32.52 127 TYR A CA 1
ATOM 895 C C . TYR A 1 127 ? -3.115 -45.393 -41.139 1.00 34.65 127 TYR A C 1
ATOM 896 O O . TYR A 1 127 ? -2.602 -45.834 -42.162 1.00 34.01 127 TYR A O 1
ATOM 905 N N . GLN A 1 128 ? -4.047 -44.446 -41.153 1.00 31.98 128 GLN A N 1
ATOM 906 C CA . GLN A 1 128 ? -4.533 -43.834 -42.380 1.00 28.57 128 GLN A CA 1
ATOM 907 C C . GLN A 1 128 ? -4.097 -42.369 -42.485 1.00 34.00 128 GLN A C 1
ATOM 908 O O . GLN A 1 128 ? -4.611 -41.614 -43.314 1.00 34.36 128 GLN A O 1
ATOM 914 N N . LEU A 1 129 ? -3.156 -41.972 -41.635 1.00 31.71 129 LEU A N 1
ATOM 915 C CA . LEU A 1 129 ? -2.507 -40.667 -41.738 1.00 36.83 129 LEU A CA 1
ATOM 916 C C . LEU A 1 129 ? -1.584 -40.669 -42.955 1.00 39.34 129 LEU A C 1
ATOM 917 O O . LEU A 1 129 ? -0.942 -41.681 -43.236 1.00 36.36 129 LEU A O 1
ATOM 922 N N . HIS A 1 130 ? -1.483 -39.553 -43.668 1.00 34.90 130 HIS A N 1
ATOM 923 C CA . HIS A 1 130 ? -0.401 -39.437 -44.641 1.00 37.27 130 HIS A CA 1
ATOM 924 C C . HIS A 1 130 ? 0.960 -39.596 -43.946 1.00 42.50 130 HIS A C 1
ATOM 925 O O . HIS A 1 130 ? 1.258 -38.906 -42.964 1.00 39.01 130 HIS A O 1
ATOM 932 N N . GLY A 1 131 ? 1.782 -40.505 -44.467 1.00 46.40 131 GLY A N 1
ATOM 933 C CA . GLY A 1 131 ? 3.106 -40.751 -43.923 1.00 37.45 131 GLY A CA 1
ATOM 934 C C . GLY A 1 131 ? 3.134 -41.849 -42.861 1.00 40.36 131 GLY A C 1
ATOM 935 O O . GLY A 1 131 ? 4.187 -42.153 -42.303 1.00 36.74 131 GLY A O 1
ATOM 936 N N . ALA A 1 132 ? 1.981 -42.448 -42.575 1.00 33.24 132 ALA A N 1
ATOM 937 C CA . ALA A 1 132 ? 1.896 -43.432 -41.499 1.00 31.19 132 ALA A CA 1
ATOM 938 C C . ALA A 1 132 ? 2.739 -44.664 -41.804 1.00 39.51 132 ALA A C 1
ATOM 939 O O . ALA A 1 132 ? 3.008 -44.969 -42.970 1.00 45.91 132 ALA A O 1
ATOM 941 N N . PRO A 1 133 ? 3.163 -45.384 -40.755 1.00 39.78 133 PRO A N 1
ATOM 942 C CA . PRO A 1 133 ? 3.840 -46.654 -41.014 1.00 39.36 133 PRO A CA 1
ATOM 943 C C . PRO A 1 133 ? 2.842 -47.617 -41.630 1.00 39.56 133 PRO A C 1
ATOM 944 O O . PRO A 1 133 ? 1.629 -47.428 -41.459 1.00 37.64 133 PRO A O 1
ATOM 948 N N . ILE A 1 134 ? 3.328 -48.627 -42.340 1.00 41.28 134 ILE A N 1
ATOM 949 C CA . ILE A 1 134 ? 2.444 -49.702 -42.756 1.00 39.59 134 ILE A CA 1
ATOM 950 C C . ILE A 1 134 ? 2.221 -50.642 -41.557 1.00 44.29 134 ILE A C 1
ATOM 951 O O . ILE A 1 134 ? 3.162 -51.036 -40.865 1.00 42.30 134 ILE A O 1
ATOM 956 N N . PRO A 1 135 ? 0.956 -50.942 -41.274 1.00 39.33 135 PRO A N 1
ATOM 957 C CA . PRO A 1 135 ? 0.600 -51.859 -40.200 1.00 37.34 135 PRO A CA 1
ATOM 958 C C . PRO A 1 135 ? 0.794 -53.314 -40.622 1.00 46.86 135 PRO A C 1
ATOM 959 O O . PRO A 1 135 ? 0.610 -53.633 -41.796 1.00 52.89 135 PRO A O 1
ATOM 963 N N . ASP A 1 136 ? 1.165 -54.168 -39.670 1.00 47.58 136 ASP A N 1
ATOM 964 C CA . ASP A 1 136 ? 1.284 -55.605 -39.901 1.00 49.91 136 ASP A CA 1
ATOM 965 C C . ASP A 1 136 ? -0.101 -56.201 -40.126 1.00 51.26 136 ASP A C 1
ATOM 966 O O . ASP A 1 136 ? -1.107 -55.533 -39.883 1.00 52.01 136 ASP A O 1
ATOM 971 N N . SER A 1 137 ? -0.161 -57.459 -40.561 1.00 42.63 137 SER A N 1
ATOM 972 C CA . SER A 1 137 ? -1.438 -58.034 -40.968 1.00 44.32 137 SER A CA 1
ATOM 973 C C . SER A 1 137 ? -2.410 -58.238 -39.812 1.00 44.21 137 SER A C 1
ATOM 974 O O . SER A 1 137 ? -3.624 -58.067 -39.987 1.00 42.97 137 SER A O 1
ATOM 977 N N . PHE A 1 138 ? -1.892 -58.598 -38.638 1.00 43.70 138 PHE A N 1
ATOM 978 C CA . PHE A 1 138 ? -2.750 -58.701 -37.463 1.00 47.04 138 PHE A CA 1
ATOM 979 C C . PHE A 1 138 ? -3.449 -57.375 -37.152 1.00 47.16 138 PHE A C 1
ATOM 980 O O . PHE A 1 138 ? -4.669 -57.324 -37.014 1.00 41.06 138 PHE A O 1
ATOM 988 N N . THR A 1 139 ? -2.661 -56.308 -37.031 1.00 49.25 139 THR A N 1
ATOM 989 C CA . THR A 1 139 ? -3.185 -54.995 -36.655 1.00 47.62 139 THR A CA 1
ATOM 990 C C . THR A 1 139 ? -4.211 -54.538 -37.672 1.00 44.96 139 THR A C 1
ATOM 991 O O . THR A 1 139 ? -5.339 -54.172 -37.313 1.00 46.95 139 THR A O 1
ATOM 995 N N . LYS A 1 140 ? -3.810 -54.597 -38.942 1.00 39.78 140 LYS A N 1
ATOM 996 C CA . LYS A 1 140 ? -4.672 -54.241 -40.063 1.00 41.94 140 LYS A CA 1
ATOM 997 C C . LYS A 1 140 ? -6.009 -54.978 -40.030 1.00 50.62 140 LYS A C 1
ATOM 998 O O . LYS A 1 140 ? -7.068 -54.345 -40.076 1.00 45.95 140 LYS A O 1
ATOM 1004 N N . ASN A 1 141 ? -5.963 -56.309 -39.941 1.00 46.24 141 ASN A N 1
ATOM 1005 C CA . ASN A 1 141 ? -7.188 -57.099 -40.032 1.00 46.68 141 ASN A CA 1
ATOM 1006 C C . ASN A 1 141 ? -8.080 -56.928 -38.822 1.00 46.56 141 ASN A C 1
ATOM 1007 O O . ASN A 1 141 ? -9.310 -56.836 -38.941 1.00 45.67 141 ASN A O 1
ATOM 1012 N N . TYR A 1 142 ? -7.443 -56.874 -37.660 1.00 40.28 142 TYR A N 1
ATOM 1013 C CA . TYR A 1 142 ? -8.137 -56.665 -36.400 1.00 40.25 142 TYR A CA 1
ATOM 1014 C C . TYR A 1 142 ? -8.908 -55.329 -36.399 1.00 50.83 142 TYR A C 1
ATOM 1015 O O . TYR A 1 142 ? -10.114 -55.292 -36.116 1.00 53.55 142 TYR A O 1
ATOM 1024 N N . LEU A 1 143 ? -8.212 -54.237 -36.715 1.00 41.67 143 LEU A N 1
ATOM 1025 C CA . LEU A 1 143 ? -8.850 -52.914 -36.741 1.00 42.72 143 LEU A CA 1
ATOM 1026 C C . LEU A 1 143 ? -9.882 -52.781 -37.866 1.00 39.83 143 LEU A C 1
ATOM 1027 O O . LEU A 1 143 ? -10.965 -52.226 -37.655 1.00 43.11 143 LEU A O 1
ATOM 1032 N N . GLU A 1 144 ? -9.548 -53.300 -39.048 1.00 39.91 144 GLU A N 1
ATOM 1033 C CA . GLU A 1 144 ? -10.469 -53.284 -40.187 1.00 44.20 144 GLU A CA 1
ATOM 1034 C C . GLU A 1 144 ? -11.751 -54.045 -39.896 1.00 45.85 144 GLU A C 1
ATOM 1035 O O . GLU A 1 144 ? -12.824 -53.684 -40.381 1.00 44.37 144 GLU A O 1
ATOM 1041 N N . GLU A 1 145 ? -11.640 -55.086 -39.080 1.00 53.26 145 GLU A N 1
ATOM 1042 C CA . GLU A 1 145 ? -12.812 -55.841 -38.660 1.00 55.72 145 GLU A CA 1
ATOM 1043 C C . GLU A 1 145 ? -13.771 -54.952 -37.872 1.00 61.52 145 GLU A C 1
ATOM 1044 O O . GLU A 1 145 ? -14.991 -55.104 -37.962 1.00 66.35 145 GLU A O 1
ATOM 1050 N N . PHE A 1 146 ? -13.216 -54.016 -37.103 1.00 53.14 146 PHE A N 1
ATOM 1051 C CA . PHE A 1 146 ? -14.032 -53.123 -36.295 1.00 43.26 146 PHE A CA 1
ATOM 1052 C C . PHE A 1 146 ? -14.592 -51.951 -37.089 1.00 42.45 146 PHE A C 1
ATOM 1053 O O . PHE A 1 146 ? -15.761 -51.589 -36.926 1.00 42.60 146 PHE A O 1
ATOM 1061 N N . PHE A 1 147 ? -13.759 -51.351 -37.937 1.00 33.73 147 PHE A N 1
ATOM 1062 C CA . PHE A 1 147 ? -14.119 -50.050 -38.533 1.00 41.85 147 PHE A CA 1
ATOM 1063 C C . PHE A 1 147 ? -14.198 -49.982 -40.057 1.00 42.63 147 PHE A C 1
ATOM 1064 O O . PHE A 1 147 ? -14.563 -48.953 -40.617 1.00 48.56 147 PHE A O 1
ATOM 1072 N N . GLY A 1 148 ? -13.845 -51.067 -40.729 1.00 39.06 148 GLY A N 1
ATOM 1073 C CA . GLY A 1 148 ? -13.863 -51.065 -42.174 1.00 35.34 148 GLY A CA 1
ATOM 1074 C C . GLY A 1 148 ? -12.475 -50.921 -42.763 1.00 42.09 148 GLY A C 1
ATOM 1075 O O . GLY A 1 148 ? -11.497 -50.683 -42.052 1.00 38.73 148 GLY A O 1
ATOM 1076 N N . PRO A 1 149 ? -12.383 -51.081 -44.083 1.00 45.50 149 PRO A N 1
ATOM 1077 C CA . PRO A 1 149 ? -11.123 -50.990 -44.821 1.00 45.58 149 PRO A CA 1
ATOM 1078 C C . PRO A 1 149 ? -10.327 -49.715 -44.539 1.00 44.75 149 PRO A C 1
ATOM 1079 O O . PRO A 1 149 ? -10.858 -48.602 -44.578 1.00 50.54 149 PRO A O 1
ATOM 1083 N N . MET A 1 150 ? -9.043 -49.897 -44.257 1.00 36.94 150 MET A N 1
ATOM 1084 C CA . MET A 1 150 ? -8.132 -48.779 -44.174 1.00 38.35 150 MET A CA 1
ATOM 1085 C C . MET A 1 150 ? -7.951 -48.183 -45.558 1.00 45.94 150 MET A C 1
ATOM 1086 O O . MET A 1 150 ? -7.696 -48.897 -46.531 1.00 51.16 150 MET A O 1
ATOM 1091 N N . VAL A 1 151 ? -8.120 -46.873 -45.651 1.00 43.98 151 VAL A N 1
ATOM 1092 C CA . VAL A 1 151 ? -7.843 -46.168 -46.892 1.00 37.81 151 VAL A CA 1
ATOM 1093 C C . VAL A 1 151 ? -6.703 -45.189 -46.651 1.00 43.86 151 VAL A C 1
ATOM 1094 O O . VAL A 1 151 ? -6.848 -44.227 -45.892 1.00 50.70 151 VAL A O 1
ATOM 1098 N N . ALA A 1 152 ? -5.564 -45.461 -47.279 1.00 32.12 152 ALA A N 1
ATOM 1099 C CA . ALA A 1 152 ? -4.380 -44.635 -47.118 1.00 35.86 152 ALA A CA 1
ATOM 1100 C C . ALA A 1 152 ? -4.673 -43.137 -47.268 1.00 43.34 152 ALA A C 1
ATOM 1101 O O . ALA A 1 152 ? -5.362 -42.717 -48.212 1.00 41.97 152 ALA A O 1
ATOM 1103 N N . GLY A 1 153 ? -4.161 -42.342 -46.327 1.00 33.66 153 GLY A N 1
ATOM 1104 C CA . GLY A 1 153 ? -4.230 -40.888 -46.433 1.00 27.55 153 GLY A CA 1
ATOM 1105 C C . GLY A 1 153 ? -5.624 -40.287 -46.271 1.00 27.22 153 GLY A C 1
ATOM 1106 O O . GLY A 1 153 ? -5.824 -39.108 -46.542 1.00 36.01 153 GLY A O 1
ATOM 1107 N N . SER A 1 154 ? -6.587 -41.086 -45.820 1.00 22.10 154 SER A N 1
ATOM 1108 C CA . SER A 1 154 ? -7.955 -40.599 -45.670 1.00 24.31 154 SER A CA 1
ATOM 1109 C C . SER A 1 154 ? -8.183 -39.829 -44.376 1.00 35.45 154 SER A C 1
ATOM 1110 O O . SER A 1 154 ? -9.189 -39.136 -44.244 1.00 44.22 154 SER A O 1
ATOM 1113 N N . THR A 1 155 ? -7.267 -39.959 -43.419 1.00 30.94 155 THR A N 1
ATOM 1114 C CA . THR A 1 155 ? -7.471 -39.347 -42.111 1.00 24.47 155 THR A CA 1
ATOM 1115 C C . THR A 1 155 ? -7.382 -37.828 -42.175 1.00 20.56 155 THR A C 1
ATOM 1116 O O . THR A 1 155 ? -6.323 -37.279 -42.483 1.00 25.71 155 THR A O 1
ATOM 1120 N N . ASN A 1 156 ? -8.510 -37.159 -41.907 1.00 18.86 156 ASN A N 1
ATOM 1121 C CA . ASN A 1 156 ? -8.560 -35.689 -41.900 1.00 26.47 156 ASN A CA 1
ATOM 1122 C C . ASN A 1 156 ? -8.889 -35.077 -40.520 1.00 24.01 156 ASN A C 1
ATOM 1123 O O . ASN A 1 156 ? -9.486 -35.742 -39.667 1.00 24.27 156 ASN A O 1
ATOM 1128 N N . CYS A 1 157 ? -8.526 -33.808 -40.326 1.00 19.21 157 CYS A N 1
ATOM 1129 C CA . CYS A 1 157 ? -9.082 -33.007 -39.236 1.00 19.15 157 CYS A CA 1
ATOM 1130 C C . CYS A 1 157 ? -10.600 -33.166 -39.257 1.00 24.74 157 CYS A C 1
ATOM 1131 O O . CYS A 1 157 ? -11.224 -32.988 -40.302 1.00 32.31 157 CYS A O 1
ATOM 1134 N N . GLU A 1 158 ? -11.195 -33.519 -38.115 1.00 28.17 158 GLU A N 1
ATOM 1135 C CA . GLU A 1 158 ? -12.649 -33.704 -38.030 1.00 21.45 158 GLU A CA 1
ATOM 1136 C C . GLU A 1 158 ? -13.413 -32.403 -38.223 1.00 27.97 158 GLU A C 1
ATOM 1137 O O . GLU A 1 158 ? -14.567 -32.437 -38.658 1.00 25.96 158 GLU A O 1
ATOM 1143 N N . ILE A 1 159 ? -12.775 -31.283 -37.855 1.00 21.81 159 ILE A N 1
ATOM 1144 C CA . ILE A 1 159 ? -13.305 -29.938 -38.087 1.00 31.10 159 ILE A CA 1
ATOM 1145 C C . ILE A 1 159 ? -12.861 -29.306 -39.434 1.00 26.22 159 ILE A C 1
ATOM 1146 O O . ILE A 1 159 ? -13.725 -29.097 -40.261 1.00 28.70 159 ILE A O 1
ATOM 1151 N N . CYS A 1 160 ? -11.550 -29.004 -39.600 1.00 35.58 160 CYS A N 1
ATOM 1152 C CA . CYS A 1 160 ? -10.876 -28.464 -40.838 1.00 45.05 160 CYS A CA 1
ATOM 1153 C C . CYS A 1 160 ? -11.351 -29.254 -42.128 1.00 37.27 160 CYS A C 1
ATOM 1154 O O . CYS A 1 160 ? -11.621 -28.678 -43.172 1.00 38.96 160 CYS A O 1
ATOM 1157 N N . LYS A 1 161 ? -11.484 -30.578 -42.010 1.00 29.25 161 LYS A N 1
ATOM 1158 C CA . LYS A 1 161 ? -11.535 -31.533 -43.136 1.00 17.27 161 LYS A CA 1
ATOM 1159 C C . LYS A 1 161 ? -10.251 -31.606 -43.965 1.00 22.30 161 LYS A C 1
ATOM 1160 O O . LYS A 1 161 ? -10.240 -32.225 -45.034 1.00 29.14 161 LYS A O 1
ATOM 1166 N N . LEU A 1 162 ? -9.185 -30.973 -43.476 1.00 23.28 162 LEU A N 1
ATOM 1167 C CA . LEU A 1 162 ? -7.858 -31.048 -44.090 1.00 24.37 162 LEU A CA 1
ATOM 1168 C C . LEU A 1 162 ? -7.177 -32.367 -43.763 1.00 31.25 162 LEU A C 1
ATOM 1169 O O . LEU A 1 162 ? -7.260 -32.837 -42.632 1.00 31.83 162 LEU A O 1
ATOM 1174 N N . PRO A 1 163 ? -6.508 -32.976 -44.758 1.00 40.90 163 PRO A N 1
ATOM 1175 C CA . PRO A 1 163 ? -5.725 -34.207 -44.553 1.00 39.67 163 PRO A CA 1
ATOM 1176 C C . PRO A 1 163 ? -4.632 -34.008 -43.511 1.00 33.71 163 PRO A C 1
ATOM 1177 O O . PRO A 1 163 ? -3.904 -33.022 -43.591 1.00 34.51 163 PRO A O 1
ATOM 1181 N N . LEU A 1 164 ? -4.520 -34.914 -42.545 1.00 31.80 164 LEU A N 1
ATOM 1182 C CA . LEU A 1 164 ? -3.470 -34.798 -41.538 1.00 28.11 164 LEU A CA 1
ATOM 1183 C C . LEU A 1 164 ? -2.264 -35.655 -41.925 1.00 32.92 164 LEU A C 1
ATOM 1184 O O . LEU A 1 164 ? -2.403 -36.670 -42.621 1.00 30.96 164 LEU A O 1
ATOM 1189 N N . THR A 1 165 ? -1.086 -35.225 -41.485 1.00 25.67 165 THR A N 1
ATOM 1190 C CA . THR A 1 165 ? 0.146 -35.972 -41.691 1.00 30.77 165 THR A CA 1
ATOM 1191 C C . THR A 1 165 ? 0.703 -36.423 -40.341 1.00 34.43 165 THR A C 1
ATOM 1192 O O . THR A 1 165 ? 0.513 -35.764 -39.309 1.00 27.68 165 THR A O 1
ATOM 1196 N N . ILE A 1 166 ? 1.388 -37.553 -40.348 1.00 27.07 166 ILE A N 1
ATOM 1197 C CA . ILE A 1 166 ? 1.824 -38.141 -39.097 1.00 37.57 166 ILE A CA 1
ATOM 1198 C C . ILE A 1 166 ? 2.868 -37.269 -38.396 1.00 38.87 166 ILE A C 1
ATOM 1199 O O . ILE A 1 166 ? 2.974 -37.291 -37.171 1.00 40.82 166 ILE A O 1
ATOM 1204 N N . ASP A 1 167 ? 3.526 -36.446 -39.169 1.00 38.77 167 ASP A N 1
ATOM 1205 C CA . ASP A 1 167 ? 4.524 -35.577 -38.658 1.00 38.73 167 ASP A CA 1
ATOM 1206 C C . ASP A 1 167 ? 3.949 -34.554 -37.725 1.00 38.94 167 ASP A C 1
ATOM 1207 O O . ASP A 1 167 ? 4.644 -34.016 -36.944 1.00 39.43 167 ASP A O 1
ATOM 1212 N N . LEU A 1 168 ? 2.666 -34.316 -37.815 1.00 36.12 168 LEU A N 1
ATOM 1213 C CA . LEU A 1 168 ? 2.013 -33.403 -36.940 1.00 33.99 168 LEU A CA 1
ATOM 1214 C C . LEU A 1 168 ? 1.962 -33.909 -35.558 1.00 35.57 168 LEU A C 1
ATOM 1215 O O . LEU A 1 168 ? 1.891 -33.159 -34.657 1.00 35.34 168 LEU A O 1
ATOM 1220 N N . PHE A 1 169 ? 1.957 -35.205 -35.405 1.00 39.33 169 PHE A N 1
ATOM 1221 C CA . PHE A 1 169 ? 1.809 -35.806 -34.120 1.00 42.01 169 PHE A CA 1
ATOM 1222 C C . PHE A 1 169 ? 3.115 -35.823 -33.397 1.00 55.63 169 PHE A C 1
ATOM 1223 O O . PHE A 1 169 ? 3.245 -36.465 -32.395 1.00 52.73 169 PHE A O 1
ATOM 1231 N N . SER A 1 170 ? 4.095 -35.117 -33.925 1.00 64.79 170 SER A N 1
ATOM 1232 C CA . SER A 1 170 ? 5.415 -35.148 -33.348 1.00 69.01 170 SER A CA 1
ATOM 1233 C C . SER A 1 170 ? 5.639 -34.062 -32.314 1.00 71.87 170 SER A C 1
ATOM 1234 O O . SER A 1 170 ? 5.553 -32.888 -32.616 1.00 74.11 170 SER A O 1
ATOM 1237 N N . GLU A 1 171 ? 5.926 -34.487 -31.097 1.00 70.67 171 GLU A N 1
ATOM 1238 C CA . GLU A 1 171 ? 6.140 -33.588 -29.986 1.00 76.42 171 GLU A CA 1
ATOM 1239 C C . GLU A 1 171 ? 7.344 -34.032 -29.184 1.00 76.55 171 GLU A C 1
ATOM 1240 O O . GLU A 1 171 ? 7.245 -34.315 -28.001 1.00 77.09 171 GLU A O 1
ATOM 1242 N N . ALA A 1 177 ? -0.024 -30.880 -28.700 1.00 61.21 177 ALA A N 1
ATOM 1243 C CA . ALA A 1 177 ? 0.870 -30.507 -29.790 1.00 65.82 177 ALA A CA 1
ATOM 1244 C C . ALA A 1 177 ? 0.122 -29.684 -30.841 1.00 62.38 177 ALA A C 1
ATOM 1245 O O . ALA A 1 177 ? -0.709 -28.832 -30.506 1.00 62.39 177 ALA A O 1
ATOM 1247 N N . ALA A 1 178 ? 0.424 -29.935 -32.112 1.00 51.33 178 ALA A N 1
ATOM 1248 C CA . ALA A 1 178 ? -0.338 -29.338 -33.202 1.00 37.67 178 ALA A CA 1
ATOM 1249 C C . ALA A 1 178 ? -1.634 -30.139 -33.449 1.00 36.00 178 ALA A C 1
ATOM 1250 O O . ALA A 1 178 ? -2.616 -29.595 -33.942 1.00 36.06 178 ALA A O 1
ATOM 1252 N N . VAL A 1 179 ? -1.646 -31.416 -33.056 1.00 40.24 179 VAL A N 1
ATOM 1253 C CA . VAL A 1 179 ? -2.832 -32.283 -33.215 1.00 40.85 179 VAL A CA 1
ATOM 1254 C C . VAL A 1 179 ? -3.386 -32.805 -31.881 1.00 33.87 179 VAL A C 1
ATOM 1255 O O . VAL A 1 179 ? -2.643 -33.093 -30.965 1.00 34.84 179 VAL A O 1
ATOM 1259 N N . GLU A 1 180 ? -4.705 -32.888 -31.773 1.00 32.04 180 GLU A N 1
ATOM 1260 C CA . GLU A 1 180 ? -5.368 -33.324 -30.553 1.00 30.98 180 GLU A CA 1
ATOM 1261 C C . GLU A 1 180 ? -6.465 -34.292 -30.917 1.00 30.83 180 GLU A C 1
ATOM 1262 O O . GLU A 1 180 ? -6.828 -34.424 -32.099 1.00 27.65 180 GLU A O 1
ATOM 1268 N N . THR A 1 181 ? -6.980 -34.976 -29.900 1.00 22.60 181 THR A N 1
ATOM 1269 C CA . THR A 1 181 ? -8.117 -35.853 -30.071 1.00 25.81 181 THR A CA 1
ATOM 1270 C C . THR A 1 181 ? -9.393 -35.035 -30.078 1.00 29.45 181 THR A C 1
ATOM 1271 O O . THR A 1 181 ? -9.592 -34.177 -29.232 1.00 35.88 181 THR A O 1
ATOM 1275 N N . ALA A 1 182 ? -10.265 -35.302 -31.038 1.00 29.19 182 ALA A N 1
ATOM 1276 C CA . ALA A 1 182 ? -11.505 -34.552 -31.146 1.00 25.50 182 ALA A CA 1
ATOM 1277 C C . ALA A 1 182 ? -12.714 -35.402 -30.795 1.00 26.48 182 ALA A C 1
ATOM 1278 O O . ALA A 1 182 ? -12.726 -36.628 -31.013 1.00 29.15 182 ALA A O 1
ATOM 1280 N N . HIS A 1 183 ? -13.719 -34.718 -30.259 1.00 26.17 183 HIS A N 1
ATOM 1281 C CA . HIS A 1 183 ? -15.047 -35.255 -30.021 1.00 29.09 183 HIS A CA 1
ATOM 1282 C C . HIS A 1 183 ? -16.052 -34.511 -30.876 1.00 28.60 183 HIS A C 1
ATOM 1283 O O . HIS A 1 183 ? -16.298 -33.323 -30.667 1.00 35.58 183 HIS A O 1
ATOM 1290 N N . LYS A 1 184 ? -16.632 -35.218 -31.841 1.00 30.23 184 LYS A N 1
ATOM 1291 C CA . LYS A 1 184 ? -17.532 -34.604 -32.815 1.00 30.88 184 LYS A CA 1
ATOM 1292 C C . LYS A 1 184 ? -18.747 -33.990 -32.136 1.00 34.19 184 LYS A C 1
ATOM 1293 O O . LYS A 1 184 ? -19.250 -32.956 -32.563 1.00 35.87 184 LYS A O 1
ATOM 1299 N N . THR A 1 185 ? -19.231 -34.658 -31.097 1.00 31.92 185 THR A N 1
ATOM 1300 C CA . THR A 1 185 ? -20.302 -34.129 -30.276 1.00 41.49 185 THR A CA 1
ATOM 1301 C C . THR A 1 185 ? -19.757 -34.095 -28.861 1.00 39.58 185 THR A C 1
ATOM 1302 O O . THR A 1 185 ? -19.148 -35.064 -28.422 1.00 34.02 185 THR A O 1
ATOM 1306 N N . PRO A 1 186 ? -19.944 -32.963 -28.157 1.00 48.71 186 PRO A N 1
ATOM 1307 C CA . PRO A 1 186 ? -19.356 -32.744 -26.826 1.00 45.97 186 PRO A CA 1
ATOM 1308 C C . PRO A 1 186 ? -19.682 -33.872 -25.847 1.00 39.66 186 PRO A C 1
ATOM 1309 O O . PRO A 1 186 ? -20.790 -34.405 -25.884 1.00 38.00 186 PRO A O 1
ATOM 1313 N N . ARG A 1 187 ? -18.725 -34.220 -24.994 1.00 48.94 187 ARG A N 1
ATOM 1314 C CA . ARG A 1 187 ? -18.980 -35.102 -23.862 1.00 62.94 187 ARG A CA 1
ATOM 1315 C C . ARG A 1 187 ? -19.550 -36.455 -24.281 1.00 68.59 187 ARG A C 1
ATOM 1316 O O . ARG A 1 187 ? -20.537 -36.933 -23.717 1.00 77.06 187 ARG A O 1
ATOM 1324 N N . LEU A 1 188 ? -18.931 -37.065 -25.280 1.00 59.94 188 LEU A N 1
ATOM 1325 C CA . LEU A 1 188 ? -19.341 -38.387 -25.720 1.00 52.96 188 LEU A CA 1
ATOM 1326 C C . LEU A 1 188 ? -18.074 -39.134 -26.065 1.00 43.90 188 LEU A C 1
ATOM 1327 O O . LEU A 1 188 ? -17.397 -38.795 -27.032 1.00 42.48 188 LEU A O 1
ATOM 1332 N N . HIS A 1 189 ? -17.754 -40.151 -25.275 1.00 35.41 189 HIS A N 1
ATOM 1333 C CA . HIS A 1 189 ? -16.480 -40.835 -25.408 1.00 31.50 189 HIS A CA 1
ATOM 1334 C C . HIS A 1 189 ? -16.673 -42.253 -25.936 1.00 31.80 189 HIS A C 1
ATOM 1335 O O . HIS A 1 189 ? -16.760 -43.210 -25.166 1.00 40.90 189 HIS A O 1
ATOM 1342 N N . ASN A 1 190 ? -16.751 -42.380 -27.258 1.00 29.12 190 ASN A N 1
ATOM 1343 C CA . ASN A 1 190 ? -16.849 -43.686 -27.912 1.00 28.12 190 ASN A CA 1
ATOM 1344 C C . ASN A 1 190 ? -16.182 -43.683 -29.287 1.00 36.62 190 ASN A C 1
ATOM 1345 O O . ASN A 1 190 ? -15.763 -42.630 -29.777 1.00 41.05 190 ASN A O 1
ATOM 1350 N N . ALA A 1 191 ? -16.089 -44.856 -29.910 1.00 34.59 191 ALA A N 1
ATOM 1351 C CA . ALA A 1 191 ? -15.400 -44.993 -31.190 1.00 29.67 191 ALA A CA 1
ATOM 1352 C C . ALA A 1 191 ? -15.943 -44.067 -32.264 1.00 30.56 191 ALA A C 1
ATOM 1353 O O . ALA A 1 191 ? -15.175 -43.475 -33.019 1.00 30.30 191 ALA A O 1
ATOM 1355 N N . GLU A 1 192 ? -17.262 -43.954 -32.325 1.00 24.13 192 GLU A N 1
ATOM 1356 C CA . GLU A 1 192 ? -17.918 -43.293 -33.435 1.00 31.46 192 GLU A CA 1
ATOM 1357 C C . GLU A 1 192 ? -17.680 -41.795 -33.354 1.00 30.75 192 GLU A C 1
ATOM 1358 O O . GLU A 1 192 ? -17.517 -41.128 -34.369 1.00 27.17 192 GLU A O 1
ATOM 1364 N N . ASN A 1 193 ? -17.647 -41.289 -32.132 1.00 27.41 193 ASN A N 1
ATOM 1365 C CA . ASN A 1 193 ? -17.600 -39.861 -31.891 1.00 29.75 193 ASN A CA 1
ATOM 1366 C C . ASN A 1 193 ? -16.198 -39.256 -31.943 1.00 35.28 193 ASN A C 1
ATOM 1367 O O . ASN A 1 193 ? -16.062 -38.034 -31.904 1.00 30.56 193 ASN A O 1
ATOM 1372 N N . VAL A 1 194 ? -15.150 -40.079 -32.023 1.00 27.88 194 VAL A N 1
ATOM 1373 C CA . VAL A 1 194 ? -13.800 -39.507 -31.897 1.00 32.14 194 VAL A CA 1
ATOM 1374 C C . VAL A 1 194 ? -12.984 -39.472 -33.174 1.00 35.37 194 VAL A C 1
ATOM 1375 O O . VAL A 1 194 ? -13.231 -40.240 -34.104 1.00 39.64 194 VAL A O 1
ATOM 1379 N N . GLY A 1 195 ? -12.008 -38.568 -33.201 1.00 26.55 195 GLY A N 1
ATOM 1380 C CA . GLY A 1 195 ? -11.064 -38.535 -34.302 1.00 28.96 195 GLY A CA 1
ATOM 1381 C C . GLY A 1 195 ? -9.887 -37.640 -33.993 1.00 32.65 195 GLY A C 1
ATOM 1382 O O . GLY A 1 195 ? -9.597 -37.399 -32.839 1.00 41.98 195 GLY A O 1
ATOM 1383 N N . PHE A 1 196 ? -9.220 -37.128 -35.018 1.00 28.64 196 PHE A N 1
ATOM 1384 C CA . PHE A 1 196 ? -8.145 -36.170 -34.799 1.00 25.28 196 PHE A CA 1
ATOM 1385 C C . PHE A 1 196 ? -8.514 -34.787 -35.340 1.00 32.72 196 PHE A C 1
ATOM 1386 O O . PHE A 1 196 ? -9.302 -34.660 -36.306 1.00 28.13 196 PHE A O 1
ATOM 1394 N N . ALA A 1 197 ? -7.956 -33.755 -34.706 1.00 30.07 197 ALA A N 1
ATOM 1395 C CA . ALA A 1 197 ? -8.175 -32.366 -35.133 1.00 26.27 197 ALA A CA 1
ATOM 1396 C C . ALA A 1 197 ? -6.938 -31.516 -34.880 1.00 26.47 197 ALA A C 1
ATOM 1397 O O . ALA A 1 197 ? -6.224 -31.739 -33.900 1.00 22.24 197 ALA A O 1
ATOM 1399 N N . HIS A 1 198 ? -6.679 -30.550 -35.763 1.00 22.12 198 HIS A N 1
ATOM 1400 C CA . HIS A 1 198 ? -5.736 -29.482 -35.447 1.00 25.08 198 HIS A CA 1
ATOM 1401 C C . HIS A 1 198 ? -6.097 -28.854 -34.116 1.00 23.58 198 HIS A C 1
ATOM 1402 O O . HIS A 1 198 ? -7.283 -28.699 -33.797 1.00 21.22 198 HIS A O 1
ATOM 1409 N N . ARG A 1 199 ? -5.071 -28.478 -33.362 1.00 27.20 199 ARG A N 1
ATOM 1410 C CA . ARG A 1 199 ? -5.246 -27.739 -32.118 1.00 31.00 199 ARG A CA 1
ATOM 1411 C C . ARG A 1 199 ? -6.186 -26.557 -32.333 1.00 31.03 199 ARG A C 1
ATOM 1412 O O . ARG A 1 199 ? -7.199 -26.429 -31.641 1.00 29.85 199 ARG A O 1
ATOM 1420 N N . PHE A 1 200 ? -5.881 -25.726 -33.325 1.00 30.15 200 PHE A N 1
ATOM 1421 C CA . PHE A 1 200 ? -6.721 -24.564 -33.595 1.00 32.93 200 PHE A CA 1
ATOM 1422 C C . PHE A 1 200 ? -8.196 -24.941 -33.760 1.00 28.91 200 PHE A C 1
ATOM 1423 O O . PHE A 1 200 ? -9.078 -24.334 -33.137 1.00 29.20 200 PHE A O 1
ATOM 1431 N N . CYS A 1 201 ? -8.450 -25.925 -34.615 1.00 23.08 201 CYS A N 1
ATOM 1432 C CA . CYS A 1 201 ? -9.818 -26.294 -34.977 1.00 30.51 201 CYS A CA 1
ATOM 1433 C C . CYS A 1 201 ? -10.537 -26.860 -33.751 1.00 29.99 201 CYS A C 1
ATOM 1434 O O . CYS A 1 201 ? -11.711 -26.567 -33.489 1.00 32.58 201 CYS A O 1
ATOM 1437 N N . ASN A 1 202 ? -9.800 -27.666 -32.996 1.00 28.99 202 ASN A N 1
ATOM 1438 C CA . ASN A 1 202 ? -10.309 -28.245 -31.768 1.00 31.64 202 ASN A CA 1
ATOM 1439 C C . ASN A 1 202 ? -10.680 -27.195 -30.715 1.00 30.12 202 ASN A C 1
ATOM 1440 O O . ASN A 1 202 ? -11.746 -27.291 -30.115 1.00 28.96 202 ASN A O 1
ATOM 1445 N N . VAL A 1 203 ? -9.840 -26.188 -30.485 1.00 29.31 203 VAL A N 1
ATOM 1446 C CA . VAL A 1 203 ? -10.279 -25.153 -29.538 1.00 31.14 203 VAL A CA 1
ATOM 1447 C C . VAL A 1 203 ? -11.396 -24.251 -30.103 1.00 29.84 203 VAL A C 1
ATOM 1448 O O . VAL A 1 203 ? -12.274 -23.854 -29.356 1.00 23.08 203 VAL A O 1
ATOM 1452 N N . ALA A 1 204 ? -11.413 -24.002 -31.418 1.00 21.59 204 ALA A N 1
ATOM 1453 C CA . ALA A 1 204 ? -12.499 -23.205 -32.001 1.00 28.41 204 ALA A CA 1
ATOM 1454 C C . ALA A 1 204 ? -13.863 -23.863 -31.779 1.00 26.46 204 ALA A C 1
ATOM 1455 O O . ALA A 1 204 ? -14.841 -23.193 -31.446 1.00 24.93 204 ALA A O 1
ATOM 1457 N N . GLN A 1 205 ? -13.922 -25.179 -31.977 1.00 24.94 205 GLN A N 1
ATOM 1458 C CA . GLN A 1 205 ? -15.184 -25.897 -31.866 1.00 26.66 205 GLN A CA 1
ATOM 1459 C C . GLN A 1 205 ? -15.794 -25.764 -30.466 1.00 24.20 205 GLN A C 1
ATOM 1460 O O . GLN A 1 205 ? -17.018 -25.707 -30.318 1.00 21.39 205 GLN A O 1
ATOM 1466 N N . GLY A 1 206 ? -14.941 -25.717 -29.443 1.00 24.93 206 GLY A N 1
ATOM 1467 C CA . GLY A 1 206 ? -15.398 -25.534 -28.069 1.00 23.88 206 GLY A CA 1
ATOM 1468 C C . GLY A 1 206 ? -16.459 -26.521 -27.597 1.00 31.91 206 GLY A C 1
ATOM 1469 O O . GLY A 1 206 ? -16.272 -27.734 -27.678 1.00 34.12 206 GLY A O 1
ATOM 1470 N N . ASN A 1 207 ? -17.585 -26.007 -27.111 1.00 26.94 207 ASN A N 1
ATOM 1471 C CA . ASN A 1 207 ? -18.641 -26.879 -26.583 1.00 33.09 207 ASN A CA 1
ATOM 1472 C C . ASN A 1 207 ? -19.752 -27.155 -27.592 1.00 33.53 207 ASN A C 1
ATOM 1473 O O . ASN A 1 207 ? -20.823 -27.639 -27.230 1.00 40.71 207 ASN A O 1
ATOM 1478 N N . LYS A 1 208 ? -19.506 -26.828 -28.854 1.00 26.56 208 LYS A N 1
ATOM 1479 C CA . LYS A 1 208 ? -20.493 -27.081 -29.902 1.00 28.50 208 LYS A CA 1
ATOM 1480 C C . LYS A 1 208 ? -20.281 -28.438 -30.575 1.00 25.80 208 LYS A C 1
ATOM 1481 O O . LYS A 1 208 ? -19.159 -28.942 -30.666 1.00 22.56 208 LYS A O 1
ATOM 1487 N N . SER A 1 209 ? -21.359 -29.032 -31.057 1.00 27.65 209 SER A N 1
ATOM 1488 C CA . SER A 1 209 ? -21.207 -30.189 -31.923 1.00 27.46 209 SER A CA 1
ATOM 1489 C C . SER A 1 209 ? -20.730 -29.688 -33.278 1.00 28.96 209 SER A C 1
ATOM 1490 O O . SER A 1 209 ? -20.748 -28.479 -33.559 1.00 30.41 209 SER A O 1
ATOM 1493 N N . LEU A 1 210 ? -20.315 -30.619 -34.122 1.00 28.77 210 LEU A N 1
ATOM 1494 C CA . LEU A 1 210 ? -19.834 -30.281 -35.446 1.00 25.68 210 LEU A CA 1
ATOM 1495 C C . LEU A 1 210 ? -20.907 -29.509 -36.211 1.00 28.38 210 LEU A C 1
ATOM 1496 O O . LEU A 1 210 ? -20.656 -28.389 -36.702 1.00 27.59 210 LEU A O 1
ATOM 1501 N N . ASP A 1 211 ? -22.103 -30.092 -36.279 1.00 18.50 211 ASP A N 1
ATOM 1502 C CA . ASP A 1 211 ? -23.214 -29.485 -37.009 1.00 23.45 211 ASP A CA 1
ATOM 1503 C C . ASP A 1 211 ? -23.574 -28.100 -36.455 1.00 26.37 211 ASP A C 1
ATOM 1504 O O . ASP A 1 211 ? -23.815 -27.181 -37.227 1.00 31.85 211 ASP A O 1
ATOM 1509 N N . GLU A 1 212 ? -23.599 -27.940 -35.131 1.00 30.85 212 GLU A N 1
ATOM 1510 C CA . GLU A 1 212 ? -23.845 -26.605 -34.550 1.00 27.87 212 GLU A CA 1
ATOM 1511 C C . GLU A 1 212 ? -22.731 -25.644 -34.934 1.00 26.57 212 GLU A C 1
ATOM 1512 O O . GLU A 1 212 ? -22.974 -24.466 -35.167 1.00 37.21 212 GLU A O 1
ATOM 1518 N N . PHE A 1 213 ? -21.500 -26.149 -34.995 1.00 24.05 213 PHE A N 1
ATOM 1519 C CA . PHE A 1 213 ? -20.343 -25.292 -35.252 1.00 18.85 213 PHE A CA 1
ATOM 1520 C C . PHE A 1 213 ? -20.421 -24.756 -36.689 1.00 25.90 213 PHE A C 1
ATOM 1521 O O . PHE A 1 213 ? -20.152 -23.574 -36.939 1.00 30.97 213 PHE A O 1
ATOM 1529 N N . TYR A 1 214 ? -20.798 -25.641 -37.620 1.00 21.28 214 TYR A N 1
ATOM 1530 C CA . TYR A 1 214 ? -20.869 -25.316 -39.053 1.00 21.56 214 TYR A CA 1
ATOM 1531 C C . TYR A 1 214 ? -22.032 -24.385 -39.285 1.00 24.11 214 TYR A C 1
ATOM 1532 O O . TYR A 1 214 ? -21.914 -23.412 -40.021 1.00 40.92 214 TYR A O 1
ATOM 1541 N N . LEU A 1 215 ? -23.152 -24.684 -38.625 1.00 24.09 215 LEU A N 1
ATOM 1542 C CA . LEU A 1 215 ? -24.325 -23.827 -38.687 1.00 28.54 215 LEU A CA 1
ATOM 1543 C C . LEU A 1 215 ? -23.957 -22.403 -38.198 1.00 32.09 215 LEU A C 1
ATOM 1544 O O . LEU A 1 215 ? -24.267 -21.400 -38.854 1.00 36.47 215 LEU A O 1
ATOM 1549 N N . TRP A 1 216 ? -23.253 -22.345 -37.067 1.00 32.13 216 TRP A N 1
ATOM 1550 C CA . TRP A 1 216 ? -22.722 -21.098 -36.507 1.00 32.53 216 TRP A CA 1
ATOM 1551 C C . TRP A 1 216 ? -21.877 -20.322 -37.504 1.00 28.30 216 TRP A C 1
ATOM 1552 O O . TRP A 1 216 ? -22.097 -19.124 -37.692 1.00 25.38 216 TRP A O 1
ATOM 1563 N N . MET A 1 217 ? -20.902 -20.995 -38.121 1.00 17.96 217 MET A N 1
ATOM 1564 C CA . MET A 1 217 ? -20.057 -20.324 -39.103 1.00 28.74 217 MET A CA 1
ATOM 1565 C C . MET A 1 217 ? -20.938 -19.742 -40.206 1.00 30.54 217 MET A C 1
ATOM 1566 O O . MET A 1 217 ? -20.761 -18.602 -40.614 1.00 35.87 217 MET A O 1
ATOM 1571 N N . GLU A 1 218 ? -21.899 -20.537 -40.662 1.00 24.87 218 GLU A N 1
ATOM 1572 C CA . GLU A 1 218 ? -22.799 -20.115 -41.734 1.00 36.23 218 GLU A CA 1
ATOM 1573 C C . GLU A 1 218 ? -23.561 -18.829 -41.415 1.00 32.99 218 GLU A C 1
ATOM 1574 O O . GLU A 1 218 ? -23.642 -17.920 -42.259 1.00 33.97 218 GLU A O 1
ATOM 1580 N N . GLU A 1 219 ? -24.100 -18.741 -40.217 1.00 37.39 219 GLU A N 1
ATOM 1581 C CA . GLU A 1 219 ? -24.804 -17.565 -39.744 1.00 39.95 219 GLU A CA 1
ATOM 1582 C C . GLU A 1 219 ? -23.918 -16.357 -39.587 1.00 34.53 219 GLU A C 1
ATOM 1583 O O . GLU A 1 219 ? -24.310 -15.289 -39.889 1.00 34.59 219 GLU A O 1
ATOM 1589 N N . VAL A 1 220 ? -22.718 -16.562 -39.120 1.00 27.38 220 VAL A N 1
ATOM 1590 C CA . VAL A 1 220 ? -21.780 -15.513 -38.965 1.00 28.38 220 VAL A CA 1
ATOM 1591 C C . VAL A 1 220 ? -21.426 -14.922 -40.312 1.00 35.12 220 VAL A C 1
ATOM 1592 O O . VAL A 1 220 ? -21.330 -13.744 -40.440 1.00 31.97 220 VAL A O 1
ATOM 1596 N N . LEU A 1 221 ? -21.197 -15.762 -41.298 1.00 38.89 221 LEU A N 1
ATOM 1597 C CA . LEU A 1 221 ? -20.757 -15.287 -42.580 1.00 42.09 221 LEU A CA 1
ATOM 1598 C C . LEU A 1 221 ? -21.876 -14.605 -43.300 1.00 44.51 221 LEU A C 1
ATOM 1599 O O . LEU A 1 221 ? -21.664 -13.669 -44.010 1.00 49.98 221 LEU A O 1
ATOM 1604 N N . THR A 1 222 ? -23.070 -15.085 -43.101 1.00 36.44 222 THR A N 1
ATOM 1605 C CA . THR A 1 222 ? -24.218 -14.468 -43.659 1.00 36.35 222 THR A CA 1
ATOM 1606 C C . THR A 1 222 ? -24.272 -13.043 -43.171 1.00 41.27 222 THR A C 1
ATOM 1607 O O . THR A 1 222 ? -24.494 -12.129 -43.910 1.00 45.96 222 THR A O 1
ATOM 1611 N N . ARG A 1 223 ? -24.071 -12.884 -41.895 1.00 40.09 223 ARG A N 1
ATOM 1612 C CA . ARG A 1 223 ? -24.179 -11.629 -41.276 1.00 34.83 223 ARG A CA 1
ATOM 1613 C C . ARG A 1 223 ? -23.107 -10.721 -41.748 1.00 41.93 223 ARG A C 1
ATOM 1614 O O . ARG A 1 223 ? -23.388 -9.591 -42.042 1.00 41.09 223 ARG A O 1
ATOM 1622 N N . VAL A 1 224 ? -21.883 -11.204 -41.819 1.00 34.70 224 VAL A N 1
ATOM 1623 C CA . VAL A 1 224 ? -20.806 -10.332 -42.215 1.00 42.76 224 VAL A CA 1
ATOM 1624 C C . VAL A 1 224 ? -20.861 -9.907 -43.678 1.00 49.85 224 VAL A C 1
ATOM 1625 O O . VAL A 1 224 ? -20.314 -8.905 -44.027 1.00 52.08 224 VAL A O 1
ATOM 1629 N N . LYS A 1 225 ? -21.510 -10.688 -44.516 1.00 54.31 225 LYS A N 1
ATOM 1630 C CA . LYS A 1 225 ? -21.602 -10.353 -45.905 1.00 54.45 225 LYS A CA 1
ATOM 1631 C C . LYS A 1 225 ? -22.652 -9.294 -46.137 1.00 61.01 225 LYS A C 1
ATOM 1632 O O . LYS A 1 225 ? -22.655 -8.671 -47.156 1.00 60.81 225 LYS A O 1
ATOM 1638 N N . MET A 1 226 ? -23.530 -9.085 -45.171 1.00 69.17 226 MET A N 1
ATOM 1639 C CA . MET A 1 226 ? -24.556 -8.066 -45.259 1.00 72.98 226 MET A CA 1
ATOM 1640 C C . MET A 1 226 ? -23.893 -6.724 -45.271 1.00 78.77 226 MET A C 1
ATOM 1641 O O . MET A 1 226 ? -23.812 -6.088 -46.297 1.00 83.33 226 MET A O 1
ATOM 1646 N N . LEU A 1 227 ? -23.405 -6.294 -44.125 1.00 77.12 227 LEU A N 1
ATOM 1647 C CA . LEU A 1 227 ? -22.659 -5.070 -44.076 1.00 80.28 227 LEU A CA 1
ATOM 1648 C C . LEU A 1 227 ? -21.464 -5.169 -43.151 1.00 77.32 227 LEU A C 1
ATOM 1649 O O . LEU A 1 227 ? -21.551 -5.730 -42.076 1.00 74.15 227 LEU A O 1
ATOM 1654 N N . MET B 1 1 ? -19.927 -42.858 -68.628 1.00 67.81 1 MET B N 1
ATOM 1655 C CA . MET B 1 1 ? -20.268 -43.819 -67.585 1.00 62.00 1 MET B CA 1
ATOM 1656 C C . MET B 1 1 ? -21.720 -43.662 -67.155 1.00 54.63 1 MET B C 1
ATOM 1657 O O . MET B 1 1 ? -22.340 -42.618 -67.365 1.00 62.54 1 MET B O 1
ATOM 1662 N N . GLU B 1 2 ? -22.270 -44.706 -66.553 1.00 47.37 2 GLU B N 1
ATOM 1663 C CA . GLU B 1 2 ? -23.569 -44.578 -65.927 1.00 41.98 2 GLU B CA 1
ATOM 1664 C C . GLU B 1 2 ? -23.335 -43.833 -64.621 1.00 43.07 2 GLU B C 1
ATOM 1665 O O . GLU B 1 2 ? -22.514 -44.240 -63.796 1.00 42.66 2 GLU B O 1
ATOM 1671 N N . LEU B 1 3 ? -24.027 -42.721 -64.444 1.00 32.12 3 LEU B N 1
ATOM 1672 C CA . LEU B 1 3 ? -23.913 -42.000 -63.196 1.00 33.51 3 LEU B CA 1
ATOM 1673 C C . LEU B 1 3 ? -24.986 -42.488 -62.248 1.00 36.69 3 LEU B C 1
ATOM 1674 O O . LEU B 1 3 ? -26.098 -42.830 -62.659 1.00 36.62 3 LEU B O 1
ATOM 1679 N N . CYS B 1 4 ? -24.616 -42.535 -60.979 1.00 25.45 4 CYS B N 1
ATOM 1680 C CA . CYS B 1 4 ? -25.505 -42.895 -59.882 1.00 34.69 4 CYS B CA 1
ATOM 1681 C C . CYS B 1 4 ? -26.850 -42.163 -59.988 1.00 27.78 4 CYS B C 1
ATOM 1682 O O . CYS B 1 4 ? -27.908 -42.783 -60.112 1.00 32.57 4 CYS B O 1
ATOM 1685 N N . HIS B 1 5 ? -26.785 -40.842 -59.962 1.00 29.11 5 HIS B N 1
ATOM 1686 C CA . HIS B 1 5 ? -27.958 -39.970 -60.016 1.00 30.71 5 HIS B CA 1
ATOM 1687 C C . HIS B 1 5 ? -29.028 -40.189 -58.933 1.00 32.00 5 HIS B C 1
ATOM 1688 O O . HIS B 1 5 ? -30.136 -39.680 -59.050 1.00 32.29 5 HIS B O 1
ATOM 1695 N N . LYS B 1 6 ? -28.696 -40.919 -57.872 1.00 27.09 6 LYS B N 1
ATOM 1696 C CA . LYS B 1 6 ? -29.602 -41.021 -56.726 1.00 32.12 6 LYS B CA 1
ATOM 1697 C C . LYS B 1 6 ? -29.778 -39.647 -56.079 1.00 39.09 6 LYS B C 1
ATOM 1698 O O . LYS B 1 6 ? -28.835 -38.873 -55.983 1.00 41.63 6 LYS B O 1
ATOM 1704 N N . THR B 1 7 ? -30.989 -39.351 -55.638 1.00 35.57 7 THR B N 1
ATOM 1705 C CA . THR B 1 7 ? -31.268 -38.098 -54.967 1.00 32.10 7 THR B CA 1
ATOM 1706 C C . THR B 1 7 ? -30.375 -37.853 -53.739 1.00 36.14 7 THR B C 1
ATOM 1707 O O . THR B 1 7 ? -30.299 -38.668 -52.835 1.00 31.65 7 THR B O 1
ATOM 1711 N N . VAL B 1 8 ? -29.683 -36.719 -53.736 1.00 38.61 8 VAL B N 1
ATOM 1712 C CA . VAL B 1 8 ? -28.795 -36.371 -52.642 1.00 45.16 8 VAL B CA 1
ATOM 1713 C C . VAL B 1 8 ? -29.361 -35.154 -51.898 1.00 48.05 8 VAL B C 1
ATOM 1714 O O . VAL B 1 8 ? -29.976 -34.278 -52.507 1.00 42.99 8 VAL B O 1
ATOM 1718 N N . LYS B 1 9 ? -29.189 -35.128 -50.581 1.00 61.83 9 LYS B N 1
ATOM 1719 C CA . LYS B 1 9 ? -29.686 -34.030 -49.762 1.00 67.95 9 LYS B CA 1
ATOM 1720 C C . LYS B 1 9 ? -28.668 -32.897 -49.681 1.00 64.19 9 LYS B C 1
ATOM 1721 O O . LYS B 1 9 ? -28.717 -31.949 -50.470 1.00 66.53 9 LYS B O 1
ATOM 1727 N N . PRO B 1 19 ? -34.064 -31.245 -56.051 1.00 58.68 19 PRO B N 1
ATOM 1728 C CA . PRO B 1 19 ? -33.624 -32.613 -56.386 1.00 57.78 19 PRO B CA 1
ATOM 1729 C C . PRO B 1 19 ? -32.193 -32.663 -56.936 1.00 48.80 19 PRO B C 1
ATOM 1730 O O . PRO B 1 19 ? -31.984 -32.742 -58.151 1.00 30.08 19 PRO B O 1
ATOM 1734 N N . HIS B 1 20 ? -31.216 -32.600 -56.037 1.00 47.16 20 HIS B N 1
ATOM 1735 C CA . HIS B 1 20 ? -29.823 -32.695 -56.437 1.00 43.78 20 HIS B CA 1
ATOM 1736 C C . HIS B 1 20 ? -29.441 -34.164 -56.574 1.00 43.90 20 HIS B C 1
ATOM 1737 O O . HIS B 1 20 ? -30.019 -35.035 -55.919 1.00 47.57 20 HIS B O 1
ATOM 1744 N N . LYS B 1 21 ? -28.475 -34.438 -57.437 1.00 37.01 21 LYS B N 1
ATOM 1745 C CA . LYS B 1 21 ? -28.205 -35.809 -57.830 1.00 37.03 21 LYS B CA 1
ATOM 1746 C C . LYS B 1 21 ? -26.755 -36.242 -57.598 1.00 30.27 21 LYS B C 1
ATOM 1747 O O . LYS B 1 21 ? -25.817 -35.492 -57.872 1.00 25.74 21 LYS B O 1
ATOM 1753 N N . CYS B 1 22 ? -26.604 -37.457 -57.072 1.00 23.43 22 CYS B N 1
ATOM 1754 C CA . CYS B 1 22 ? -25.332 -38.164 -56.948 1.00 32.84 22 CYS B CA 1
ATOM 1755 C C . CYS B 1 22 ? -24.586 -38.117 -58.291 1.00 37.90 22 CYS B C 1
ATOM 1756 O O . CYS B 1 22 ? -25.174 -38.386 -59.342 1.00 32.33 22 CYS B O 1
ATOM 1759 N N . GLN B 1 23 ? -23.309 -37.740 -58.280 1.00 24.71 23 GLN B N 1
ATOM 1760 C CA . GLN B 1 23 ? -22.558 -37.718 -59.535 1.00 32.98 23 GLN B CA 1
ATOM 1761 C C . GLN B 1 23 ? -21.453 -38.761 -59.525 1.00 32.62 23 GLN B C 1
ATOM 1762 O O . GLN B 1 23 ? -20.534 -38.734 -60.343 1.00 33.78 23 GLN B O 1
ATOM 1768 N N . LEU B 1 24 ? -21.542 -39.679 -58.577 1.00 33.41 24 LEU B N 1
ATOM 1769 C CA . LEU B 1 24 ? -20.599 -40.777 -58.514 1.00 30.37 24 LEU B CA 1
ATOM 1770 C C . LEU B 1 24 ? -20.977 -41.813 -59.618 1.00 28.67 24 LEU B C 1
ATOM 1771 O O . LEU B 1 24 ? -22.119 -41.853 -60.080 1.00 24.95 24 LEU B O 1
ATOM 1776 N N . PRO B 1 25 ? -20.010 -42.618 -60.077 1.00 31.11 25 PRO B N 1
ATOM 1777 C CA . PRO B 1 25 ? -20.393 -43.771 -60.911 1.00 35.24 25 PRO B CA 1
ATOM 1778 C C . PRO B 1 25 ? -21.431 -44.628 -60.185 1.00 35.66 25 PRO B C 1
ATOM 1779 O O . PRO B 1 25 ? -21.297 -44.840 -58.975 1.00 30.58 25 PRO B O 1
ATOM 1783 N N . LEU B 1 26 ? -22.445 -45.099 -60.904 1.00 40.67 26 LEU B N 1
ATOM 1784 C CA . LEU B 1 26 ? -23.549 -45.861 -60.297 1.00 47.92 26 LEU B CA 1
ATOM 1785 C C . LEU B 1 26 ? -23.154 -46.974 -59.312 1.00 48.23 26 LEU B C 1
ATOM 1786 O O . LEU B 1 26 ? -23.807 -47.171 -58.286 1.00 57.97 26 LEU B O 1
ATOM 1791 N N . GLY B 1 27 ? -22.094 -47.706 -59.597 1.00 38.79 27 GLY B N 1
ATOM 1792 C CA . GLY B 1 27 ? -21.763 -48.802 -58.693 1.00 54.61 27 GLY B CA 1
ATOM 1793 C C . GLY B 1 27 ? -21.209 -48.468 -57.308 1.00 47.51 27 GLY B C 1
ATOM 1794 O O . GLY B 1 27 ? -20.976 -49.375 -56.511 1.00 44.48 27 GLY B O 1
ATOM 1795 N N . HIS B 1 28 ? -21.021 -47.184 -57.006 1.00 35.81 28 HIS B N 1
ATOM 1796 C CA . HIS B 1 28 ? -20.002 -46.790 -56.024 1.00 35.55 28 HIS B CA 1
ATOM 1797 C C . HIS B 1 28 ? -20.221 -47.308 -54.612 1.00 37.13 28 HIS B C 1
ATOM 1798 O O . HIS B 1 28 ? -21.348 -47.367 -54.112 1.00 38.52 28 HIS B O 1
ATOM 1805 N N . SER B 1 29 ? -19.128 -47.671 -53.965 1.00 39.87 29 SER B N 1
ATOM 1806 C CA . SER B 1 29 ? -19.200 -47.960 -52.547 1.00 45.75 29 SER B CA 1
ATOM 1807 C C . SER B 1 29 ? -19.361 -46.619 -51.844 1.00 47.29 29 SER B C 1
ATOM 1808 O O . SER B 1 29 ? -18.997 -45.585 -52.395 1.00 53.68 29 SER B O 1
ATOM 1811 N N . GLY B 1 30 ? -19.956 -46.631 -50.658 1.00 49.37 30 GLY B N 1
ATOM 1812 C CA . GLY B 1 30 ? -20.024 -45.439 -49.832 1.00 47.38 30 GLY B CA 1
ATOM 1813 C C . GLY B 1 30 ? -21.148 -44.461 -50.120 1.00 42.43 30 GLY B C 1
ATOM 1814 O O . GLY B 1 30 ? -22.039 -44.713 -50.931 1.00 37.38 30 GLY B O 1
ATOM 1815 N N . LYS B 1 31 ? -21.089 -43.336 -49.417 1.00 35.58 31 LYS B N 1
ATOM 1816 C CA . LYS B 1 31 ? -22.067 -42.257 -49.508 1.00 41.23 31 LYS B CA 1
ATOM 1817 C C . LYS B 1 31 ? -22.156 -41.666 -50.926 1.00 35.16 31 LYS B C 1
ATOM 1818 O O . LYS B 1 31 ? -21.132 -41.411 -51.564 1.00 33.00 31 LYS B O 1
ATOM 1824 N N . CYS B 1 32 ? -23.369 -41.462 -51.424 1.00 33.27 32 CYS B N 1
ATOM 1825 C CA . CYS B 1 32 ? -23.528 -40.887 -52.763 1.00 39.14 32 CYS B CA 1
ATOM 1826 C C . CYS B 1 32 ? -23.171 -39.364 -52.617 1.00 54.09 32 CYS B C 1
ATOM 1827 O O . CYS B 1 32 ? -23.305 -38.798 -51.528 1.00 51.97 32 CYS B O 1
ATOM 1830 N N . LEU B 1 33 ? -22.603 -38.740 -53.651 1.00 47.63 33 LEU B N 1
ATOM 1831 C CA . LEU B 1 33 ? -22.074 -37.358 -53.553 1.00 36.72 33 LEU B CA 1
ATOM 1832 C C . LEU B 1 33 ? -22.349 -36.521 -54.827 1.00 33.94 33 LEU B C 1
ATOM 1833 O O . LEU B 1 33 ? -22.223 -37.017 -55.954 1.00 31.30 33 LEU B O 1
ATOM 1838 N N . GLU B 1 34 ? -22.690 -35.246 -54.654 1.00 32.93 34 GLU B N 1
ATOM 1839 C CA . GLU B 1 34 ? -22.998 -34.386 -55.802 1.00 30.87 34 GLU B CA 1
ATOM 1840 C C . GLU B 1 34 ? -21.730 -33.846 -56.474 1.00 33.38 34 GLU B C 1
ATOM 1841 O O . GLU B 1 34 ? -21.705 -33.648 -57.685 1.00 36.31 34 GLU B O 1
ATOM 1847 N N . PHE B 1 35 ? -20.685 -33.610 -55.686 1.00 26.46 35 PHE B N 1
ATOM 1848 C CA . PHE B 1 35 ? -19.432 -33.092 -56.217 1.00 24.64 35 PHE B CA 1
ATOM 1849 C C . PHE B 1 35 ? -18.211 -33.913 -55.822 1.00 28.06 35 PHE B C 1
ATOM 1850 O O . PHE B 1 35 ? -17.275 -33.378 -55.232 1.00 41.45 35 PHE B O 1
ATOM 1858 N N . PRO B 1 36 ? -18.189 -35.205 -56.175 1.00 31.76 36 PRO B N 1
ATOM 1859 C CA . PRO B 1 36 ? -17.023 -36.003 -55.766 1.00 22.11 36 PRO B CA 1
ATOM 1860 C C . PRO B 1 36 ? -15.756 -35.521 -56.453 1.00 29.87 36 PRO B C 1
ATOM 1861 O O . PRO B 1 36 ? -14.646 -35.546 -55.873 1.00 29.50 36 PRO B O 1
ATOM 1865 N N . PHE B 1 37 ? -15.930 -35.047 -57.688 1.00 26.22 37 PHE B N 1
ATOM 1866 C CA . PHE B 1 37 ? -14.789 -34.631 -58.487 1.00 24.24 37 PHE B CA 1
ATOM 1867 C C . PHE B 1 37 ? -14.090 -33.401 -57.881 1.00 22.43 37 PHE B C 1
ATOM 1868 O O . PHE B 1 37 ? -12.955 -33.072 -58.257 1.00 34.46 37 PHE B O 1
ATOM 1876 N N . LEU B 1 38 ? -14.738 -32.744 -56.920 1.00 19.68 38 LEU B N 1
ATOM 1877 C CA . LEU B 1 38 ? -14.114 -31.581 -56.255 1.00 23.50 38 LEU B CA 1
ATOM 1878 C C . LEU B 1 38 ? -13.528 -31.863 -54.853 1.00 34.83 38 LEU B C 1
ATOM 1879 O O . LEU B 1 38 ? -12.873 -30.967 -54.271 1.00 26.31 38 LEU B O 1
ATOM 1884 N N . VAL B 1 39 ? -13.710 -33.079 -54.315 1.00 30.91 39 VAL B N 1
ATOM 1885 C CA . VAL B 1 39 ? -13.278 -33.268 -52.911 1.00 32.62 39 VAL B CA 1
ATOM 1886 C C . VAL B 1 39 ? -11.786 -32.949 -52.682 1.00 29.04 39 VAL B C 1
ATOM 1887 O O . VAL B 1 39 ? -11.444 -32.064 -51.868 1.00 28.75 39 VAL B O 1
ATOM 1891 N N . SER B 1 40 ? -10.913 -33.585 -53.455 1.00 20.43 40 SER B N 1
ATOM 1892 C CA . SER B 1 40 ? -9.480 -33.326 -53.340 1.00 27.83 40 SER B CA 1
ATOM 1893 C C . SER B 1 40 ? -9.142 -31.868 -53.589 1.00 35.08 40 SER B C 1
ATOM 1894 O O . SER B 1 40 ? -8.271 -31.312 -52.903 1.00 32.89 40 SER B O 1
ATOM 1897 N N . LEU B 1 41 ? -9.829 -31.251 -54.556 1.00 26.81 41 LEU B N 1
ATOM 1898 C CA . LEU B 1 41 ? -9.465 -29.894 -54.916 1.00 25.86 41 LEU B CA 1
ATOM 1899 C C . LEU B 1 41 ? -9.752 -29.026 -53.700 1.00 21.55 41 LEU B C 1
ATOM 1900 O O . LEU B 1 41 ? -8.937 -28.173 -53.323 1.00 30.79 41 LEU B O 1
ATOM 1905 N N . SER B 1 42 ? -10.873 -29.319 -53.034 1.00 26.48 42 SER B N 1
ATOM 1906 C CA . SER B 1 42 ? -11.277 -28.533 -51.875 1.00 33.85 42 SER B CA 1
ATOM 1907 C C . SER B 1 42 ? -10.235 -28.590 -50.741 1.00 37.48 42 SER B C 1
ATOM 1908 O O . SER B 1 42 ? -10.246 -27.736 -49.859 1.00 35.80 42 SER B O 1
ATOM 1911 N N . LYS B 1 43 ? -9.343 -29.583 -50.762 1.00 28.09 43 LYS B N 1
ATOM 1912 C CA . LYS B 1 43 ? -8.318 -29.671 -49.724 1.00 28.37 43 LYS B CA 1
ATOM 1913 C C . LYS B 1 43 ? -7.306 -28.556 -49.876 1.00 34.58 43 LYS B C 1
ATOM 1914 O O . LYS B 1 43 ? -6.963 -27.890 -48.896 1.00 36.58 43 LYS B O 1
ATOM 1920 N N . THR B 1 44 ? -6.855 -28.328 -51.106 1.00 34.23 44 THR B N 1
ATOM 1921 C CA . THR B 1 44 ? -5.738 -27.396 -51.330 1.00 40.50 44 THR B CA 1
ATOM 1922 C C . THR B 1 44 ? -6.193 -26.030 -51.857 1.00 41.38 44 THR B C 1
ATOM 1923 O O . THR B 1 44 ? -5.572 -25.002 -51.580 1.00 32.70 44 THR B O 1
ATOM 1927 N N . HIS B 1 45 ? -7.288 -26.035 -52.614 1.00 36.68 45 HIS B N 1
ATOM 1928 C CA . HIS B 1 45 ? -7.806 -24.819 -53.215 1.00 31.94 45 HIS B CA 1
ATOM 1929 C C . HIS B 1 45 ? -9.306 -24.699 -53.002 1.00 26.72 45 HIS B C 1
ATOM 1930 O O . HIS B 1 45 ? -10.073 -24.723 -53.967 1.00 34.93 45 HIS B O 1
ATOM 1937 N N . PRO B 1 46 ? -9.727 -24.532 -51.734 1.00 29.14 46 PRO B N 1
ATOM 1938 C CA . PRO B 1 46 ? -11.152 -24.457 -51.399 1.00 25.38 46 PRO B CA 1
ATOM 1939 C C . PRO B 1 46 ? -11.819 -23.303 -52.148 1.00 26.64 46 PRO B C 1
ATOM 1940 O O . PRO B 1 46 ? -12.958 -23.448 -52.584 1.00 28.48 46 PRO B O 1
ATOM 1944 N N . ARG B 1 47 ? -11.116 -22.180 -52.284 1.00 24.07 47 ARG B N 1
ATOM 1945 C CA . ARG B 1 47 ? -11.662 -21.018 -52.983 1.00 37.03 47 ARG B CA 1
ATOM 1946 C C . ARG B 1 47 ? -11.983 -21.331 -54.443 1.00 30.28 47 ARG B C 1
ATOM 1947 O O . ARG B 1 47 ? -13.031 -20.939 -54.945 1.00 24.39 47 ARG B O 1
ATOM 1955 N N . ILE B 1 48 ? -11.094 -22.064 -55.104 1.00 26.79 48 ILE B N 1
ATOM 1956 C CA . ILE B 1 48 ? -11.318 -22.417 -56.499 1.00 29.90 48 ILE B CA 1
ATOM 1957 C C . ILE B 1 48 ? -12.460 -23.402 -56.614 1.00 32.48 48 ILE B C 1
ATOM 1958 O O . ILE B 1 48 ? -13.297 -23.274 -57.506 1.00 31.03 48 ILE B O 1
ATOM 1963 N N . ALA B 1 49 ? -12.516 -24.359 -55.687 1.00 26.30 49 ALA B N 1
ATOM 1964 C CA . ALA B 1 49 ? -13.604 -25.334 -55.668 1.00 31.43 49 ALA B CA 1
ATOM 1965 C C . ALA B 1 49 ? -14.967 -24.641 -55.496 1.00 28.57 49 ALA B C 1
ATOM 1966 O O . ALA B 1 49 ? -15.957 -24.963 -56.191 1.00 28.25 49 ALA B O 1
ATOM 1968 N N . ALA B 1 50 ? -14.990 -23.652 -54.602 1.00 25.15 50 ALA B N 1
ATOM 1969 C CA . ALA B 1 50 ? -16.188 -22.850 -54.353 1.00 27.94 50 ALA B CA 1
ATOM 1970 C C . ALA B 1 50 ? -16.575 -22.013 -55.596 1.00 24.78 50 ALA B C 1
ATOM 1971 O O . ALA B 1 50 ? -17.755 -21.898 -55.953 1.00 23.63 50 ALA B O 1
ATOM 1973 N N . LYS B 1 51 ? -15.576 -21.429 -56.241 1.00 24.71 51 LYS B N 1
ATOM 1974 C CA . LYS B 1 51 ? -15.805 -20.653 -57.450 1.00 33.31 51 LYS B CA 1
ATOM 1975 C C . LYS B 1 51 ? -16.417 -21.544 -58.523 1.00 34.02 51 LYS B C 1
ATOM 1976 O O . LYS B 1 51 ? -17.382 -21.157 -59.160 1.00 30.59 51 LYS B O 1
ATOM 1982 N N . ILE B 1 52 ? -15.872 -22.748 -58.696 1.00 31.56 52 ILE B N 1
ATOM 1983 C CA . ILE B 1 52 ? -16.399 -23.691 -59.692 1.00 27.04 52 ILE B CA 1
ATOM 1984 C C . ILE B 1 52 ? -17.860 -24.030 -59.427 1.00 28.47 52 ILE B C 1
ATOM 1985 O O . ILE B 1 52 ? -18.698 -23.958 -60.333 1.00 32.87 52 ILE B O 1
ATOM 1990 N N . VAL B 1 53 ? -18.185 -24.379 -58.186 1.00 30.84 53 VAL B N 1
ATOM 1991 C CA . VAL B 1 53 ? -19.589 -24.636 -57.895 1.00 31.16 53 VAL B CA 1
ATOM 1992 C C . VAL B 1 53 ? -20.471 -23.411 -58.177 1.00 30.32 53 VAL B C 1
ATOM 1993 O O . VAL B 1 53 ? -21.460 -23.519 -58.892 1.00 28.34 53 VAL B O 1
ATOM 1997 N N . ARG B 1 54 ? -20.093 -22.254 -57.634 1.00 28.70 54 ARG B N 1
ATOM 1998 C CA . ARG B 1 54 ? -20.820 -21.002 -57.868 1.00 29.48 54 ARG B CA 1
ATOM 1999 C C . ARG B 1 54 ? -21.055 -20.721 -59.359 1.00 30.51 54 ARG B C 1
ATOM 2000 O O . ARG B 1 54 ? -22.197 -20.575 -59.792 1.00 24.17 54 ARG B O 1
ATOM 2008 N N . ASP B 1 55 ? -19.976 -20.684 -60.138 1.00 25.66 55 ASP B N 1
ATOM 2009 C CA . ASP B 1 55 ? -20.041 -20.361 -61.564 1.00 27.43 55 ASP B CA 1
ATOM 2010 C C . ASP B 1 55 ? -20.783 -21.413 -62.386 1.00 37.56 55 ASP B C 1
ATOM 2011 O O . ASP B 1 55 ? -21.406 -21.087 -63.384 1.00 37.15 55 ASP B O 1
ATOM 2016 N N . ALA B 1 56 ? -20.715 -22.678 -61.989 1.00 33.34 56 ALA B N 1
ATOM 2017 C CA . ALA B 1 56 ? -21.438 -23.677 -62.754 1.00 30.17 56 ALA B CA 1
ATOM 2018 C C . ALA B 1 56 ? -22.920 -23.588 -62.421 1.00 31.50 56 ALA B C 1
ATOM 2019 O O . ALA B 1 56 ? -23.781 -23.906 -63.240 1.00 32.09 56 ALA B O 1
ATOM 2021 N N . THR B 1 57 ? -23.219 -23.116 -61.222 1.00 35.05 57 THR B N 1
ATOM 2022 C CA . THR B 1 57 ? -24.529 -23.382 -60.646 1.00 44.54 57 THR B CA 1
ATOM 2023 C C . THR B 1 57 ? -25.386 -22.117 -60.405 1.00 46.05 57 THR B C 1
ATOM 2024 O O . THR B 1 57 ? -26.614 -22.179 -60.432 1.00 44.88 57 THR B O 1
ATOM 2028 N N . MET B 1 58 ? -24.740 -20.968 -60.222 1.00 42.70 58 MET B N 1
ATOM 2029 C CA . MET B 1 58 ? -25.449 -19.771 -59.786 1.00 47.56 58 MET B CA 1
ATOM 2030 C C . MET B 1 58 ? -25.614 -18.695 -60.842 1.00 54.80 58 MET B C 1
ATOM 2031 O O . MET B 1 58 ? -24.765 -18.520 -61.713 1.00 53.77 58 MET B O 1
ATOM 2036 N N . THR B 1 59 ? -26.732 -17.980 -60.735 1.00 68.67 59 THR B N 1
ATOM 2037 C CA . THR B 1 59 ? -26.997 -16.768 -61.502 1.00 75.23 59 THR B CA 1
ATOM 2038 C C . THR B 1 59 ? -26.138 -15.629 -60.964 1.00 80.49 59 THR B C 1
ATOM 2039 O O . THR B 1 59 ? -25.308 -15.071 -61.674 1.00 82.77 59 THR B O 1
ATOM 2043 N N . MET B 1 74 ? -30.032 -16.909 -57.121 1.00 60.33 74 MET B N 1
ATOM 2044 C CA . MET B 1 74 ? -30.706 -18.200 -57.236 1.00 62.72 74 MET B CA 1
ATOM 2045 C C . MET B 1 74 ? -30.026 -19.112 -58.270 1.00 59.00 74 MET B C 1
ATOM 2046 O O . MET B 1 74 ? -29.410 -18.625 -59.223 1.00 61.72 74 MET B O 1
ATOM 2051 N N . PRO B 1 75 ? -30.135 -20.442 -58.081 1.00 54.15 75 PRO B N 1
ATOM 2052 C CA . PRO B 1 75 ? -29.583 -21.433 -59.017 1.00 50.33 75 PRO B CA 1
ATOM 2053 C C . PRO B 1 75 ? -30.140 -21.302 -60.432 1.00 43.52 75 PRO B C 1
ATOM 2054 O O . PRO B 1 75 ? -31.330 -21.051 -60.615 1.00 39.07 75 PRO B O 1
ATOM 2058 N N . ARG B 1 76 ? -29.272 -21.480 -61.418 1.00 41.59 76 ARG B N 1
ATOM 2059 C CA . ARG B 1 76 ? -29.673 -21.476 -62.816 1.00 41.73 76 ARG B CA 1
ATOM 2060 C C . ARG B 1 76 ? -30.764 -22.516 -63.109 1.00 42.07 76 ARG B C 1
ATOM 2061 O O . ARG B 1 76 ? -31.666 -22.279 -63.910 1.00 37.55 76 ARG B O 1
ATOM 2069 N N . TYR B 1 77 ? -30.683 -23.670 -62.456 1.00 45.55 77 TYR B N 1
ATOM 2070 C CA . TYR B 1 77 ? -31.633 -24.752 -62.716 1.00 46.16 77 TYR B CA 1
ATOM 2071 C C . TYR B 1 77 ? -32.946 -24.569 -61.960 1.00 55.82 77 TYR B C 1
ATOM 2072 O O . TYR B 1 77 ? -33.911 -25.299 -62.176 1.00 54.41 77 TYR B O 1
ATOM 2081 N N . VAL B 1 78 ? -32.969 -23.594 -61.060 1.00 61.49 78 VAL B N 1
ATOM 2082 C CA . VAL B 1 78 ? -34.202 -23.196 -60.400 1.00 55.57 78 VAL B CA 1
ATOM 2083 C C . VAL B 1 78 ? -34.856 -22.114 -61.258 1.00 51.89 78 VAL B C 1
ATOM 2084 O O . VAL B 1 78 ? -36.079 -22.070 -61.408 1.00 50.55 78 VAL B O 1
ATOM 2088 N N . ALA B 1 79 ? -34.018 -21.275 -61.863 1.00 52.21 79 ALA B N 1
ATOM 2089 C CA . ALA B 1 79 ? -34.483 -20.184 -62.717 1.00 46.65 79 ALA B CA 1
ATOM 2090 C C . ALA B 1 79 ? -35.258 -20.680 -63.924 1.00 45.29 79 ALA B C 1
ATOM 2091 O O . ALA B 1 79 ? -36.150 -19.991 -64.406 1.00 48.59 79 ALA B O 1
ATOM 2093 N N . ILE B 1 80 ? -34.927 -21.879 -64.397 1.00 47.50 80 ILE B N 1
ATOM 2094 C CA . ILE B 1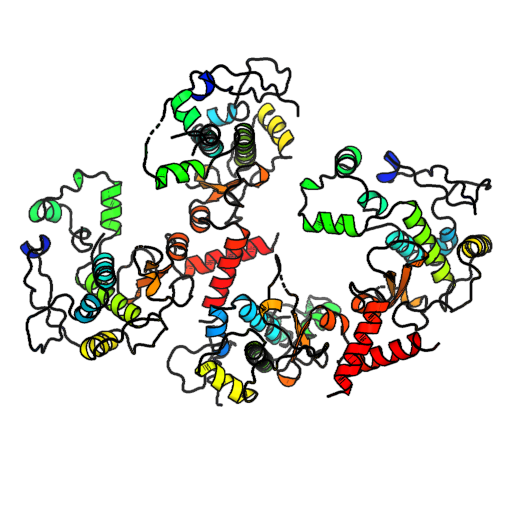 80 ? -35.510 -22.422 -65.630 1.00 45.16 80 ILE B CA 1
ATOM 2095 C C . ILE B 1 80 ? -36.947 -22.954 -65.442 1.00 35.14 80 ILE B C 1
ATOM 2096 O O . ILE B 1 80 ? -37.721 -23.051 -66.393 1.00 40.71 80 ILE B O 1
ATOM 2101 N N . LEU B 1 81 ? -37.299 -23.273 -64.204 1.00 35.16 81 LEU B N 1
ATOM 2102 C CA . LEU B 1 81 ? -38.622 -23.800 -63.886 1.00 42.15 81 LEU B CA 1
ATOM 2103 C C . LEU B 1 81 ? -39.688 -22.725 -64.100 1.00 53.24 81 LEU B C 1
ATOM 2104 O O . LEU B 1 81 ? -39.484 -21.567 -63.734 1.00 59.30 81 LEU B O 1
ATOM 2109 N N . ASP B 1 82 ? -40.822 -23.103 -64.688 1.00 65.14 82 ASP B N 1
ATOM 2110 C CA . ASP B 1 82 ? -41.896 -22.143 -64.974 1.00 70.12 82 ASP B CA 1
ATOM 2111 C C . ASP B 1 82 ? -42.623 -21.622 -63.726 1.00 69.07 82 ASP B C 1
ATOM 2112 O O . ASP B 1 82 ? -42.451 -22.160 -62.626 1.00 61.91 82 ASP B O 1
ATOM 2117 N N . ASP B 1 83 ? -43.425 -20.572 -63.917 1.00 70.94 83 ASP B N 1
ATOM 2118 C CA . ASP B 1 83 ? -44.055 -19.828 -62.824 1.00 66.33 83 ASP B CA 1
ATOM 2119 C C . ASP B 1 83 ? -44.786 -20.737 -61.836 1.00 69.56 83 ASP B C 1
ATOM 2120 O O . ASP B 1 83 ? -44.622 -20.608 -60.605 1.00 64.56 83 ASP B O 1
ATOM 2125 N N . ASP B 1 84 ? -45.579 -21.650 -62.405 1.00 76.91 84 ASP B N 1
ATOM 2126 C CA . ASP B 1 84 ? -46.296 -22.706 -61.680 1.00 84.57 84 ASP B CA 1
ATOM 2127 C C . ASP B 1 84 ? -45.497 -23.296 -60.520 1.00 85.66 84 ASP B C 1
ATOM 2128 O O . ASP B 1 84 ? -45.919 -23.239 -59.359 1.00 82.22 84 ASP B O 1
ATOM 2133 N N . ILE B 1 85 ? -44.342 -23.867 -60.858 1.00 86.87 85 ILE B N 1
ATOM 2134 C CA . ILE B 1 85 ? -43.510 -24.583 -59.902 1.00 80.54 85 ILE B CA 1
ATOM 2135 C C . ILE B 1 85 ? -42.809 -23.619 -58.970 1.00 79.77 85 ILE B C 1
ATOM 2136 O O . ILE B 1 85 ? -42.616 -23.917 -57.789 1.00 79.14 85 ILE B O 1
ATOM 2141 N N . LEU B 1 86 ? -42.418 -22.467 -59.512 1.00 78.63 86 LEU B N 1
ATOM 2142 C CA . LEU B 1 86 ? -41.704 -21.464 -58.732 1.00 73.03 86 LEU B CA 1
ATOM 2143 C C . LEU B 1 86 ? -42.532 -20.980 -57.541 1.00 70.78 86 LEU B C 1
ATOM 2144 O O . LEU B 1 86 ? -41.993 -20.793 -56.439 1.00 62.11 86 LEU B O 1
ATOM 2149 N N . LEU B 1 87 ? -43.837 -20.802 -57.749 1.00 69.91 87 LEU B N 1
ATOM 2150 C CA . LEU B 1 87 ? -44.698 -20.393 -56.637 1.00 78.85 87 LEU B CA 1
ATOM 2151 C C . LEU B 1 87 ? -44.731 -21.402 -55.482 1.00 84.35 87 LEU B C 1
ATOM 2152 O O . LEU B 1 87 ? -44.520 -21.039 -54.323 1.00 82.75 87 LEU B O 1
ATOM 2157 N N . GLU B 1 88 ? -44.999 -22.664 -55.805 1.00 89.38 88 GLU B N 1
ATOM 2158 C CA . GLU B 1 88 ? -45.292 -23.669 -54.783 1.00 93.32 88 GLU B CA 1
ATOM 2159 C C . GLU B 1 88 ? -44.072 -24.183 -54.019 1.00 92.37 88 GLU B C 1
ATOM 2160 O O . GLU B 1 88 ? -44.048 -24.149 -52.785 1.00 92.33 88 GLU B O 1
ATOM 2166 N N . LYS B 1 89 ? -43.066 -24.657 -54.750 1.00 89.19 89 LYS B N 1
ATOM 2167 C CA . LYS B 1 89 ? -41.911 -25.304 -54.126 1.00 90.14 89 LYS B CA 1
ATOM 2168 C C . LYS B 1 89 ? -40.801 -24.330 -53.710 1.00 93.26 89 LYS B C 1
ATOM 2169 O O . LYS B 1 89 ? -39.973 -24.646 -52.851 1.00 92.93 89 LYS B O 1
ATOM 2171 N N . PHE B 1 90 ? -40.788 -23.145 -54.309 1.00 94.21 90 PHE B N 1
ATOM 2172 C CA . PHE B 1 90 ? -39.684 -22.213 -54.102 1.00 90.54 90 PHE B CA 1
ATOM 2173 C C . PHE B 1 90 ? -40.146 -20.839 -53.617 1.00 90.67 90 PHE B C 1
ATOM 2174 O O . PHE B 1 90 ? -39.336 -19.916 -53.516 1.00 89.04 90 PHE B O 1
ATOM 2182 N N . ASN B 1 91 ? -41.437 -20.731 -53.298 1.00 91.55 91 ASN B N 1
ATOM 2183 C CA . ASN B 1 91 ? -42.078 -19.465 -52.914 1.00 93.13 91 ASN B CA 1
ATOM 2184 C C . ASN B 1 91 ? -41.537 -18.226 -53.622 1.00 92.61 91 ASN B C 1
ATOM 2185 O O . ASN B 1 91 ? -41.027 -17.301 -52.991 1.00 92.92 91 ASN B O 1
ATOM 2190 N N . LEU B 1 92 ? -41.646 -18.239 -54.946 1.00 89.67 92 LEU B N 1
ATOM 2191 C CA . LEU B 1 92 ? -41.180 -17.148 -55.780 1.00 86.37 92 LEU B CA 1
ATOM 2192 C C . LEU B 1 92 ? -42.302 -16.811 -56.746 1.00 85.89 92 LEU B C 1
ATOM 2193 O O . LEU B 1 92 ? -42.531 -17.529 -57.720 1.00 86.29 92 LEU B O 1
ATOM 2198 N N . ASP B 1 93 ? -43.016 -15.727 -56.469 1.00 84.06 93 ASP B N 1
ATOM 2199 C CA . ASP B 1 93 ? -44.064 -15.290 -57.375 1.00 86.52 93 ASP B CA 1
ATOM 2200 C C . ASP B 1 93 ? -43.461 -14.449 -58.496 1.00 81.61 93 ASP B C 1
ATOM 2201 O O . ASP B 1 93 ? -43.247 -13.245 -58.335 1.00 82.00 93 ASP B O 1
ATOM 2206 N N . MET B 1 94 ? -43.182 -15.092 -59.625 1.00 74.17 94 MET B N 1
ATOM 2207 C CA . MET B 1 94 ? -42.652 -14.400 -60.791 1.00 79.61 94 MET B CA 1
ATOM 2208 C C . MET B 1 94 ? -43.641 -13.366 -61.314 1.00 86.71 94 MET B C 1
ATOM 2209 O O . MET B 1 94 ? -43.246 -12.335 -61.857 1.00 86.03 94 MET B O 1
ATOM 2214 N N . GLN B 1 95 ? -44.929 -13.648 -61.145 1.00 88.93 95 GLN B N 1
ATOM 2215 C CA . GLN B 1 95 ? -45.980 -12.756 -61.623 1.00 93.27 95 GLN B CA 1
ATOM 2216 C C . GLN B 1 95 ? -46.066 -11.440 -60.838 1.00 89.65 95 GLN B C 1
ATOM 2217 O O . GLN B 1 95 ? -46.725 -10.491 -61.274 1.00 87.48 95 GLN B O 1
ATOM 2223 N N . SER B 1 96 ? -45.401 -11.381 -59.687 1.00 84.80 96 SER B N 1
ATOM 2224 C CA . SER B 1 96 ? -45.387 -10.157 -58.891 1.00 83.93 96 SER B CA 1
ATOM 2225 C C . SER B 1 96 ? -44.170 -9.276 -59.209 1.00 80.28 96 SER B C 1
ATOM 2226 O O . SER B 1 96 ? -43.990 -8.213 -58.619 1.00 81.82 96 SER B O 1
ATOM 2229 N N . LEU B 1 97 ? -43.345 -9.724 -60.151 1.00 78.04 97 LEU B N 1
ATOM 2230 C CA . LEU B 1 97 ? -42.157 -8.982 -60.567 1.00 77.00 97 LEU B CA 1
ATOM 2231 C C . LEU B 1 97 ? -42.372 -8.371 -61.949 1.00 74.96 97 LEU B C 1
ATOM 2232 O O . LEU B 1 97 ? -43.068 -8.953 -62.788 1.00 73.36 97 LEU B O 1
ATOM 2237 N N . PRO B 1 98 ? -41.781 -7.190 -62.193 1.00 76.37 98 PRO B N 1
ATOM 2238 C CA . PRO B 1 98 ? -41.826 -6.584 -63.533 1.00 79.96 98 PRO B CA 1
ATOM 2239 C C . PRO B 1 98 ? -41.198 -7.487 -64.598 1.00 79.94 98 PRO B C 1
ATOM 2240 O O . PRO B 1 98 ? -40.261 -8.230 -64.296 1.00 77.44 98 PRO B O 1
ATOM 2244 N N . GLU B 1 99 ? -41.722 -7.422 -65.821 1.00 82.02 99 GLU B N 1
ATOM 2245 C CA . GLU B 1 99 ? -41.268 -8.277 -66.919 1.00 82.50 99 GLU B CA 1
ATOM 2246 C C . GLU B 1 99 ? -39.760 -8.211 -67.141 1.00 87.33 99 GLU B C 1
ATOM 2247 O O . GLU B 1 99 ? -39.123 -9.227 -67.423 1.00 89.21 99 GLU B O 1
ATOM 2253 N N . ILE B 1 100 ? -39.190 -7.019 -67.004 1.00 94.43 100 ILE B N 1
ATOM 2254 C CA . ILE B 1 100 ? -37.761 -6.848 -67.230 1.00 99.97 100 ILE B CA 1
ATOM 2255 C C . ILE B 1 100 ? -36.959 -7.729 -66.265 1.00 98.39 100 ILE B C 1
ATOM 2256 O O . ILE B 1 100 ? -35.948 -8.319 -66.652 1.00 95.92 100 ILE B O 1
ATOM 2261 N N . THR B 1 101 ? -37.439 -7.861 -65.030 1.00 94.02 101 THR B N 1
ATOM 2262 C CA . THR B 1 101 ? -36.722 -8.656 -64.042 1.00 93.77 101 THR B CA 1
ATOM 2263 C C . THR B 1 101 ? -37.166 -10.123 -64.077 1.00 89.96 101 THR B C 1
ATOM 2264 O O . THR B 1 101 ? -36.945 -10.865 -63.124 1.00 86.39 101 THR B O 1
ATOM 2268 N N . ARG B 1 102 ? -37.799 -10.525 -65.179 1.00 88.17 102 ARG B N 1
ATOM 2269 C CA . ARG B 1 102 ? -38.144 -11.931 -65.410 1.00 81.05 102 ARG B CA 1
ATOM 2270 C C . ARG B 1 102 ? -37.419 -12.439 -66.646 1.00 84.67 102 ARG B C 1
ATOM 2271 O O . ARG B 1 102 ? -37.112 -13.626 -66.756 1.00 90.13 102 ARG B O 1
ATOM 2279 N N . LEU B 1 103 ? -37.153 -11.534 -67.582 1.00 79.33 103 LEU B N 1
ATOM 2280 C CA . LEU B 1 103 ? -36.216 -11.826 -68.648 1.00 81.71 103 LEU B CA 1
ATOM 2281 C C . LEU B 1 103 ? -34.820 -11.855 -68.035 1.00 84.83 103 LEU B C 1
ATOM 2282 O O . LEU B 1 103 ? -33.904 -12.463 -68.583 1.00 88.02 103 LEU B O 1
ATOM 2287 N N . LYS B 1 104 ? -34.672 -11.198 -66.886 1.00 83.69 104 LYS B N 1
ATOM 2288 C CA . LYS B 1 104 ? -33.400 -11.164 -66.169 1.00 86.09 104 LYS B CA 1
ATOM 2289 C C . LYS B 1 104 ? -33.096 -12.476 -65.442 1.00 85.93 104 LYS B C 1
ATOM 2290 O O . LYS B 1 104 ? -31.971 -12.973 -65.489 1.00 85.73 104 LYS B O 1
ATOM 2296 N N . ILE B 1 105 ? -34.095 -13.035 -64.771 1.00 82.79 105 ILE B N 1
ATOM 2297 C CA . ILE B 1 105 ? -33.891 -14.269 -64.022 1.00 83.72 105 ILE B CA 1
ATOM 2298 C C . ILE B 1 105 ? -33.648 -15.459 -64.949 1.00 84.23 105 ILE B C 1
ATOM 2299 O O . ILE B 1 105 ? -32.726 -16.248 -64.735 1.00 90.79 105 ILE B O 1
ATOM 2304 N N . ARG B 1 106 ? -34.474 -15.574 -65.983 1.00 74.36 106 ARG B N 1
ATOM 2305 C CA . ARG B 1 106 ? -34.422 -16.715 -66.887 1.00 69.86 106 ARG B CA 1
ATOM 2306 C C . ARG B 1 106 ? -33.381 -16.540 -67.991 1.00 69.30 106 ARG B C 1
ATOM 2307 O O . ARG B 1 106 ? -33.293 -17.352 -68.912 1.00 67.88 106 ARG B O 1
ATOM 2315 N N . GLU B 1 107 ? -32.595 -15.475 -67.888 1.00 73.73 107 GLU B N 1
ATOM 2316 C CA . GLU B 1 107 ? -31.577 -15.156 -68.879 1.00 77.49 107 GLU B CA 1
ATOM 2317 C C . GLU B 1 107 ? -30.451 -16.166 -68.750 1.00 72.51 107 GLU B C 1
ATOM 2318 O O . GLU B 1 107 ? -29.994 -16.753 -69.735 1.00 70.42 107 GLU B O 1
ATOM 2324 N N . LYS B 1 108 ? -30.020 -16.356 -67.509 1.00 72.63 108 LYS B N 1
ATOM 2325 C CA . LYS B 1 108 ? -28.933 -17.261 -67.174 1.00 74.05 108 LYS B CA 1
ATOM 2326 C C . LYS B 1 108 ? -29.416 -18.688 -66.910 1.00 63.96 108 LYS B C 1
ATOM 2327 O O . LYS B 1 108 ? -28.623 -19.538 -66.514 1.00 59.01 108 LYS B O 1
ATOM 2333 N N . ALA B 1 109 ? -30.708 -18.945 -67.106 1.00 57.94 109 ALA B N 1
ATOM 2334 C CA . ALA B 1 109 ? -31.290 -20.239 -66.753 1.00 53.76 109 ALA B CA 1
ATOM 2335 C C . ALA B 1 109 ? -30.675 -21.388 -67.552 1.00 49.23 109 ALA B C 1
ATOM 2336 O O . ALA B 1 109 ? -30.327 -21.235 -68.715 1.00 46.85 109 ALA B O 1
ATOM 2338 N N . ALA B 1 110 ? -30.539 -22.537 -66.912 1.00 40.98 110 ALA B N 1
ATOM 2339 C CA . ALA B 1 110 ? -29.949 -23.698 -67.559 1.00 45.89 110 ALA B CA 1
ATOM 2340 C C . ALA B 1 110 ? -30.295 -24.911 -66.719 1.00 38.13 110 ALA B C 1
ATOM 2341 O O . ALA B 1 110 ? -30.381 -24.815 -65.496 1.00 44.74 110 ALA B O 1
ATOM 2343 N N . ASP B 1 111 ? -30.491 -26.052 -67.367 1.00 30.85 111 ASP B N 1
ATOM 2344 C CA . ASP B 1 111 ? -30.970 -27.246 -66.664 1.00 31.87 111 ASP B CA 1
ATOM 2345 C C . ASP B 1 111 ? -29.886 -27.747 -65.724 1.00 26.99 111 ASP B C 1
ATOM 2346 O O . ASP B 1 111 ? -28.695 -27.566 -65.978 1.00 33.38 111 ASP B O 1
ATOM 2351 N N . TYR B 1 112 ? -30.305 -28.378 -64.642 1.00 31.77 112 TYR B N 1
ATOM 2352 C CA . TYR B 1 112 ? -29.381 -28.937 -63.659 1.00 33.24 112 TYR B CA 1
ATOM 2353 C C . TYR B 1 112 ? -28.221 -29.780 -64.244 1.00 34.98 112 TYR B C 1
ATOM 2354 O O . TYR B 1 112 ? -27.043 -29.614 -63.853 1.00 27.85 112 TYR B O 1
ATOM 2363 N N . ASP B 1 113 ? -28.549 -30.657 -65.193 1.00 31.93 113 ASP B N 1
ATOM 2364 C CA . ASP B 1 113 ? -27.533 -31.507 -65.818 1.00 33.80 113 ASP B CA 1
ATOM 2365 C C . ASP B 1 113 ? -26.394 -30.721 -66.491 1.00 37.55 113 ASP B C 1
ATOM 2366 O O . ASP B 1 113 ? -25.212 -31.029 -66.276 1.00 40.91 113 ASP B O 1
ATOM 2371 N N . SER B 1 114 ? -26.757 -29.701 -67.274 1.00 25.62 114 SER B N 1
ATOM 2372 C CA . SER B 1 114 ? -25.778 -28.849 -67.958 1.00 38.78 114 SER B CA 1
ATOM 2373 C C . SER B 1 114 ? -24.913 -28.102 -66.951 1.00 33.95 114 SER B C 1
ATOM 2374 O O . SER B 1 114 ? -23.709 -27.976 -67.144 1.00 36.47 114 SER B O 1
ATOM 2377 N N . CYS B 1 115 ? -25.531 -27.615 -65.878 1.00 30.53 115 CYS B N 1
ATOM 2378 C CA . CYS B 1 115 ? -24.771 -26.969 -64.802 1.00 32.07 115 CYS B CA 1
ATOM 2379 C C . CYS B 1 115 ? -23.712 -27.906 -64.232 1.00 37.29 115 CYS B C 1
ATOM 2380 O O . CYS B 1 115 ? -22.532 -27.538 -64.151 1.00 44.15 115 CYS B O 1
ATOM 2383 N N . ILE B 1 116 ? -24.122 -29.120 -63.851 1.00 24.45 116 ILE B N 1
ATOM 2384 C CA . ILE B 1 116 ? -23.143 -30.071 -63.326 1.00 31.13 116 ILE B CA 1
ATOM 2385 C C . ILE B 1 116 ? -22.045 -30.358 -64.367 1.00 31.42 116 ILE B C 1
ATOM 2386 O O . ILE B 1 116 ? -20.862 -30.414 -64.028 1.00 27.86 116 ILE B O 1
ATOM 2391 N N . ASP B 1 117 ? -22.421 -30.512 -65.638 1.00 24.54 117 ASP B N 1
ATOM 2392 C CA . ASP B 1 117 ? -21.386 -30.678 -66.679 1.00 29.36 117 ASP B CA 1
ATOM 2393 C C . ASP B 1 117 ? -20.398 -29.514 -66.776 1.00 31.32 117 ASP B C 1
ATOM 2394 O O . ASP B 1 117 ? -19.213 -29.711 -67.065 1.00 28.86 117 ASP B O 1
ATOM 2399 N N . VAL B 1 118 ? -20.880 -28.303 -66.498 1.00 26.89 118 VAL B N 1
ATOM 2400 C CA . VAL B 1 118 ? -19.999 -27.142 -66.425 1.00 26.25 118 VAL B CA 1
ATOM 2401 C C . VAL B 1 118 ? -19.044 -27.309 -65.251 1.00 30.38 118 VAL B C 1
ATOM 2402 O O . VAL B 1 118 ? -17.829 -27.123 -65.389 1.00 26.51 118 VAL B O 1
ATOM 2406 N N . ALA B 1 119 ? -19.594 -27.688 -64.101 1.00 30.54 119 ALA B N 1
ATOM 2407 C CA . ALA B 1 119 ? -18.759 -27.948 -62.928 1.00 27.62 119 ALA B CA 1
ATOM 2408 C C . ALA B 1 119 ? -17.625 -28.935 -63.274 1.00 25.59 119 ALA B C 1
ATOM 2409 O O . ALA B 1 119 ? -16.438 -28.658 -63.035 1.00 22.01 119 ALA B O 1
ATOM 2411 N N . ARG B 1 120 ? -17.975 -30.055 -63.905 1.00 29.07 120 ARG B N 1
ATOM 2412 C CA . ARG B 1 120 ? -16.942 -31.029 -64.271 1.00 29.22 120 ARG B CA 1
ATOM 2413 C C . ARG B 1 120 ? -15.926 -30.409 -65.208 1.00 24.52 120 ARG B C 1
ATOM 2414 O O . ARG B 1 120 ? -14.725 -30.551 -65.004 1.00 27.14 120 ARG B O 1
ATOM 2422 N N . LYS B 1 121 ? -16.418 -29.721 -66.236 1.00 28.07 121 LYS B N 1
ATOM 2423 C CA . LYS B 1 121 ? -15.541 -29.121 -67.234 1.00 28.20 121 LYS B CA 1
ATOM 2424 C C . LYS B 1 121 ? -14.530 -28.174 -66.610 1.00 27.36 121 LYS B C 1
ATOM 2425 O O . LYS B 1 121 ? -13.331 -28.276 -66.862 1.00 26.37 121 LYS B O 1
ATOM 2431 N N . LEU B 1 122 ? -15.037 -27.248 -65.805 1.00 24.15 122 LEU B N 1
ATOM 2432 C CA . LEU B 1 122 ? -14.205 -26.293 -65.097 1.00 22.24 122 LEU B CA 1
ATOM 2433 C C . LEU B 1 122 ? -13.174 -27.021 -64.218 1.00 31.15 122 LEU B C 1
ATOM 2434 O O . LEU B 1 122 ? -12.024 -26.607 -64.173 1.00 29.19 122 LEU B O 1
ATOM 2439 N N . THR B 1 123 ? -13.560 -28.107 -63.538 1.00 25.48 123 THR B N 1
ATOM 2440 C CA . THR B 1 123 ? -12.566 -28.822 -62.721 1.00 28.28 123 THR B CA 1
ATOM 2441 C C . THR B 1 123 ? -11.470 -29.398 -63.625 1.00 32.87 123 THR B C 1
ATOM 2442 O O . THR B 1 123 ? -10.264 -29.258 -63.343 1.00 32.29 123 THR B O 1
ATOM 2446 N N . TRP B 1 124 ? -11.901 -30.033 -64.719 1.00 27.12 124 TRP B N 1
ATOM 2447 C CA . TRP B 1 124 ? -10.982 -30.659 -65.676 1.00 29.93 124 TRP B CA 1
ATOM 2448 C C . TRP B 1 124 ? -9.988 -29.620 -66.179 1.00 31.26 124 TRP B C 1
ATOM 2449 O O . TRP B 1 124 ? -8.795 -29.889 -66.306 1.00 37.08 124 TRP B O 1
ATOM 2460 N N . LEU B 1 125 ? -10.491 -28.415 -66.423 1.00 29.66 125 LEU B N 1
ATOM 2461 C CA . LEU B 1 125 ? -9.651 -27.298 -66.829 1.00 31.55 125 LEU B CA 1
ATOM 2462 C C . LEU B 1 125 ? -8.729 -26.866 -65.685 1.00 30.62 125 LEU B C 1
ATOM 2463 O O . LEU B 1 125 ? -7.576 -26.504 -65.920 1.00 34.70 125 LEU B O 1
ATOM 2468 N N . ALA B 1 126 ? -9.241 -26.895 -64.452 1.00 28.87 126 ALA B N 1
ATOM 2469 C CA . ALA B 1 126 ? -8.499 -26.391 -63.286 1.00 31.24 126 ALA B CA 1
ATOM 2470 C C . ALA B 1 126 ? -7.245 -27.226 -63.062 1.00 24.89 126 ALA B C 1
ATOM 2471 O O . ALA B 1 126 ? -6.160 -26.687 -62.836 1.00 26.28 126 ALA B O 1
ATOM 2473 N N . TYR B 1 127 ? -7.395 -28.543 -63.191 1.00 25.27 127 TYR B N 1
ATOM 2474 C CA . TYR B 1 127 ? -6.258 -29.460 -63.089 1.00 32.76 127 TYR B CA 1
ATOM 2475 C C . TYR B 1 127 ? -5.209 -29.377 -64.194 1.00 41.41 127 TYR B C 1
ATOM 2476 O O . TYR B 1 127 ? -4.152 -29.996 -64.076 1.00 39.72 127 TYR B O 1
ATOM 2485 N N . GLN B 1 128 ? -5.496 -28.639 -65.263 1.00 40.12 128 GLN B N 1
ATOM 2486 C CA . GLN B 1 128 ? -4.530 -28.473 -66.352 1.00 33.86 128 GLN B CA 1
ATOM 2487 C C . GLN B 1 128 ? -3.910 -27.077 -66.359 1.00 40.79 128 GLN B C 1
ATOM 2488 O O . GLN B 1 128 ? -3.163 -26.712 -67.275 1.00 41.16 128 GLN B O 1
ATOM 2494 N N . LEU B 1 129 ? -4.237 -26.300 -65.330 1.00 37.62 129 LEU B N 1
ATOM 2495 C CA . LEU B 1 129 ? -3.632 -25.001 -65.092 1.00 32.25 129 LEU B CA 1
ATOM 2496 C C . LEU B 1 129 ? -2.155 -25.181 -64.765 1.00 46.44 129 LEU B C 1
ATOM 2497 O O . LEU B 1 129 ? -1.787 -26.112 -64.040 1.00 49.00 129 LEU B O 1
ATOM 2502 N N . HIS B 1 130 ? -1.299 -24.293 -65.260 1.00 49.01 130 HIS B N 1
ATOM 2503 C CA . HIS B 1 130 ? 0.071 -24.272 -64.753 1.00 49.79 130 HIS B CA 1
ATOM 2504 C C . HIS B 1 130 ? 0.043 -24.027 -63.240 1.00 40.71 130 HIS B C 1
ATOM 2505 O O . HIS B 1 130 ? -0.674 -23.153 -62.768 1.00 38.11 130 HIS B O 1
ATOM 2512 N N . GLY B 1 131 ? 0.802 -24.816 -62.488 1.00 45.96 131 GLY B N 1
ATOM 2513 C CA . GLY B 1 131 ? 0.859 -24.680 -61.035 1.00 36.75 131 GLY B CA 1
ATOM 2514 C C . GLY B 1 131 ? -0.141 -25.540 -60.272 1.00 36.34 131 GLY B C 1
ATOM 2515 O O . GLY B 1 131 ? -0.129 -25.570 -59.047 1.00 42.06 131 GLY B O 1
ATOM 2516 N N . ALA B 1 132 ? -1.003 -26.242 -60.999 1.00 36.45 132 ALA B N 1
ATOM 2517 C CA . ALA B 1 132 ? -2.109 -26.986 -60.401 1.00 36.24 132 ALA B CA 1
ATOM 2518 C C . ALA B 1 132 ? -1.631 -28.159 -59.576 1.00 42.21 132 ALA B C 1
ATOM 2519 O O . ALA B 1 132 ? -0.599 -28.750 -59.885 1.00 35.51 132 ALA B O 1
ATOM 2521 N N . PRO B 1 133 ? -2.394 -28.506 -58.523 1.00 42.01 133 PRO B N 1
ATOM 2522 C CA . PRO B 1 133 ? -2.143 -29.742 -57.778 1.00 40.09 133 PRO B CA 1
ATOM 2523 C C . PRO B 1 133 ? -2.425 -30.953 -58.671 1.00 47.60 133 PRO B C 1
ATOM 2524 O O . PRO B 1 133 ? -3.147 -30.825 -59.660 1.00 46.06 133 PRO B O 1
ATOM 2528 N N . ILE B 1 134 ? -1.832 -32.095 -58.337 1.00 47.39 134 ILE B N 1
ATOM 2529 C CA . ILE B 1 134 ? -2.035 -33.328 -59.081 1.00 48.64 134 ILE B CA 1
ATOM 2530 C C . ILE B 1 134 ? -3.308 -33.978 -58.568 1.00 47.98 134 ILE B C 1
ATOM 2531 O O . ILE B 1 134 ? -3.478 -34.120 -57.364 1.00 43.20 134 ILE B O 1
ATOM 2536 N N . PRO B 1 135 ? -4.212 -34.379 -59.476 1.00 43.54 135 PRO B N 1
ATOM 2537 C CA . PRO B 1 135 ? -5.472 -34.934 -58.976 1.00 36.82 135 PRO B CA 1
ATOM 2538 C C . PRO B 1 135 ? -5.292 -36.372 -58.507 1.00 43.95 135 PRO B C 1
ATOM 2539 O O . PRO B 1 135 ? -4.349 -37.046 -58.912 1.00 47.05 135 PRO B O 1
ATOM 2543 N N . ASP B 1 136 ? -6.180 -36.833 -57.640 1.00 48.74 136 ASP B N 1
ATOM 2544 C CA . ASP B 1 136 ? -6.160 -38.225 -57.235 1.00 40.88 136 ASP B CA 1
ATOM 2545 C C . ASP B 1 136 ? -6.653 -39.084 -58.403 1.00 44.20 136 ASP B C 1
ATOM 2546 O O . ASP B 1 136 ? -7.216 -38.567 -59.387 1.00 39.93 136 ASP B O 1
ATOM 2551 N N . SER B 1 137 ? -6.455 -40.394 -58.280 1.00 41.01 137 SER B N 1
ATOM 2552 C CA . SER B 1 137 ? -6.754 -41.335 -59.359 1.00 39.31 137 SER B CA 1
ATOM 2553 C C . SER B 1 137 ? -8.202 -41.303 -59.791 1.00 35.59 137 SER B C 1
ATOM 2554 O O . SER B 1 137 ? -8.494 -41.287 -60.995 1.00 42.77 137 SER B O 1
ATOM 2557 N N . PHE B 1 138 ? -9.098 -41.322 -58.803 1.00 35.42 138 PHE B N 1
ATOM 2558 C CA . PHE B 1 138 ? -10.540 -41.261 -59.045 1.00 35.13 138 PHE B CA 1
ATOM 2559 C C . PHE B 1 138 ? -10.908 -40.039 -59.871 1.00 33.26 138 PHE B C 1
ATOM 2560 O O . PHE B 1 138 ? -11.615 -40.146 -60.870 1.00 37.54 138 PHE B O 1
ATOM 2568 N N . THR B 1 139 ? -10.446 -38.873 -59.418 1.00 35.73 139 THR B N 1
ATOM 2569 C CA . THR B 1 139 ? -10.790 -37.601 -60.044 1.00 38.99 139 THR B CA 1
ATOM 2570 C C . THR B 1 139 ? -10.271 -37.527 -61.473 1.00 32.53 139 THR B C 1
ATOM 2571 O O . THR B 1 139 ? -11.024 -37.222 -62.405 1.00 32.12 139 THR B O 1
ATOM 2575 N N . LYS B 1 140 ? -8.986 -37.835 -61.631 1.00 33.59 140 LYS B N 1
ATOM 2576 C CA . LYS B 1 140 ? -8.358 -37.888 -62.945 1.00 35.38 140 LYS B CA 1
ATOM 2577 C C . LYS B 1 140 ? -9.099 -38.799 -63.923 1.00 38.66 140 LYS B C 1
ATOM 2578 O O . LYS B 1 140 ? -9.514 -38.346 -65.003 1.00 37.92 140 LYS B O 1
ATOM 2584 N N . ASN B 1 141 ? -9.284 -40.067 -63.560 1.00 35.78 141 ASN B N 1
ATOM 2585 C CA . ASN B 1 141 ? -9.945 -40.977 -64.496 1.00 40.15 141 ASN B CA 1
ATOM 2586 C C . ASN B 1 141 ? -11.388 -40.557 -64.752 1.00 43.48 141 ASN B C 1
ATOM 2587 O O . ASN B 1 141 ? -11.874 -40.622 -65.886 1.00 47.48 141 ASN B O 1
ATOM 2592 N N . TYR B 1 142 ? -12.053 -40.080 -63.702 1.00 37.19 142 TYR B N 1
ATOM 2593 C CA . TYR B 1 142 ? -13.453 -39.677 -63.807 1.00 40.21 142 TYR B CA 1
ATOM 2594 C C . TYR B 1 142 ? -13.624 -38.543 -64.838 1.00 41.09 142 TYR B C 1
ATOM 2595 O O . TYR B 1 142 ? -14.420 -38.660 -65.778 1.00 39.31 142 TYR B O 1
ATOM 2604 N N . LEU B 1 143 ? -12.834 -37.479 -64.684 1.00 36.94 143 LEU B N 1
ATOM 2605 C CA . LEU B 1 143 ? -12.895 -36.321 -65.583 1.00 41.17 143 LEU B CA 1
ATOM 2606 C C . LEU B 1 143 ? -12.393 -36.613 -67.008 1.00 38.29 143 LEU B C 1
ATOM 2607 O O . LEU B 1 143 ? -13.072 -36.271 -67.988 1.00 38.31 143 LEU B O 1
ATOM 2612 N N . GLU B 1 144 ? -11.225 -37.252 -67.119 1.00 39.20 144 GLU B N 1
ATOM 2613 C CA . GLU B 1 144 ? -10.705 -37.706 -68.420 1.00 43.77 144 GLU B CA 1
ATOM 2614 C C . GLU B 1 144 ? -11.702 -38.574 -69.168 1.00 47.74 144 GLU B C 1
ATOM 2615 O O . GLU B 1 144 ? -11.729 -38.562 -70.399 1.00 50.91 144 GLU B O 1
ATOM 2621 N N . GLU B 1 145 ? -12.535 -39.314 -68.442 1.00 42.00 145 GLU B N 1
ATOM 2622 C CA . GLU B 1 145 ? -13.591 -40.061 -69.123 1.00 44.83 145 GLU B CA 1
ATOM 2623 C C . GLU B 1 145 ? -14.608 -39.137 -69.803 1.00 46.17 145 GLU B C 1
ATOM 2624 O O . GLU B 1 145 ? -15.196 -39.484 -70.833 1.00 46.06 145 GLU B O 1
ATOM 2630 N N . PHE B 1 146 ? -14.798 -37.951 -69.230 1.00 50.20 146 PHE B N 1
ATOM 2631 C CA . PHE B 1 146 ? -15.753 -36.976 -69.754 1.00 45.63 146 PHE B CA 1
ATOM 2632 C C . PHE B 1 146 ? -15.191 -36.108 -70.892 1.00 43.56 146 PHE B C 1
ATOM 2633 O O . PHE B 1 146 ? -15.896 -35.820 -71.861 1.00 37.82 146 PHE B O 1
ATOM 2641 N N . PHE B 1 147 ? -13.935 -35.684 -70.766 1.00 43.97 147 PHE B N 1
ATOM 2642 C CA . PHE B 1 147 ? -13.415 -34.632 -71.645 1.00 47.07 147 PHE B CA 1
ATOM 2643 C C . PHE B 1 147 ? -12.102 -35.010 -72.315 1.00 40.88 147 PHE B C 1
ATOM 2644 O O . PHE B 1 147 ? -11.567 -34.254 -73.131 1.00 36.45 147 PHE B O 1
ATOM 2652 N N . GLY B 1 148 ? -11.581 -36.179 -71.970 1.00 33.70 148 GLY B N 1
ATOM 2653 C CA . GLY B 1 148 ? -10.329 -36.614 -72.556 1.00 36.77 148 GLY B CA 1
ATOM 2654 C C . GLY B 1 148 ? -9.133 -36.395 -71.657 1.00 42.41 148 GLY B C 1
ATOM 2655 O O . GLY B 1 148 ? -9.254 -35.825 -70.575 1.00 41.13 148 GLY B O 1
ATOM 2656 N N . PRO B 1 149 ? -7.960 -36.844 -72.114 1.00 46.02 149 PRO B N 1
ATOM 2657 C CA . PRO B 1 149 ? -6.768 -36.921 -71.265 1.00 43.72 149 PRO B CA 1
ATOM 2658 C C . PRO B 1 149 ? -6.336 -35.546 -70.822 1.00 46.05 149 PRO B C 1
ATOM 2659 O O . PRO B 1 149 ? -6.409 -34.611 -71.608 1.00 45.71 149 PRO B O 1
ATOM 2663 N N . MET B 1 150 ? -5.908 -35.422 -69.574 1.00 46.87 150 MET B N 1
ATOM 2664 C CA . MET B 1 150 ? -5.337 -34.171 -69.100 1.00 46.33 150 MET B CA 1
ATOM 2665 C C . MET B 1 150 ? -3.928 -33.974 -69.656 1.00 46.43 150 MET B C 1
ATOM 2666 O O . MET B 1 150 ? -3.158 -34.923 -69.798 1.00 41.50 150 MET B O 1
ATOM 2671 N N . VAL B 1 151 ? -3.605 -32.727 -69.971 1.00 50.72 151 VAL B N 1
ATOM 2672 C CA . VAL B 1 151 ? -2.279 -32.344 -70.431 1.00 40.69 151 VAL B CA 1
ATOM 2673 C C . VAL B 1 151 ? -1.822 -31.172 -69.575 1.00 41.65 151 VAL B C 1
ATOM 2674 O O . VAL B 1 151 ? -2.490 -30.130 -69.548 1.00 39.58 151 VAL B O 1
ATOM 2678 N N . ALA B 1 152 ? -0.704 -31.332 -68.868 1.00 38.95 152 ALA B N 1
ATOM 2679 C CA . ALA B 1 152 ? -0.230 -30.272 -67.978 1.00 42.95 152 ALA B CA 1
ATOM 2680 C C . ALA B 1 152 ? -0.007 -28.962 -68.740 1.00 48.44 152 ALA B C 1
ATOM 2681 O O . ALA B 1 152 ? 0.508 -28.973 -69.860 1.00 51.94 152 ALA B O 1
ATOM 2683 N N . GLY B 1 153 ? -0.441 -27.853 -68.146 1.00 40.21 153 GLY B N 1
ATOM 2684 C CA . GLY B 1 153 ? -0.162 -26.528 -68.674 1.00 35.68 153 GLY B CA 1
ATOM 2685 C C . GLY B 1 153 ? -1.045 -26.062 -69.822 1.00 39.28 153 GLY B C 1
ATOM 2686 O O . GLY B 1 153 ? -0.960 -24.898 -70.236 1.00 42.29 153 GLY B O 1
ATOM 2687 N N . SER B 1 154 ? -1.896 -26.958 -70.321 1.00 35.31 154 SER B N 1
ATOM 2688 C CA . SER B 1 154 ? -2.753 -26.676 -71.473 1.00 38.04 154 SER B CA 1
ATOM 2689 C C . SER B 1 154 ? -3.853 -25.620 -71.274 1.00 43.31 154 SER B C 1
ATOM 2690 O O . SER B 1 154 ? -4.312 -25.034 -72.251 1.00 44.71 154 SER B O 1
ATOM 2693 N N . THR B 1 155 ? -4.282 -25.374 -70.036 1.00 39.69 155 THR B N 1
ATOM 2694 C CA . THR B 1 155 ? -5.413 -24.460 -69.818 1.00 38.36 155 THR B CA 1
ATOM 2695 C C . THR B 1 155 ? -5.099 -22.984 -70.115 1.00 41.31 155 THR B C 1
ATOM 2696 O O . THR B 1 155 ? -4.294 -22.346 -69.415 1.00 38.85 155 THR B O 1
ATOM 2700 N N . ASN B 1 156 ? -5.756 -22.449 -71.148 1.00 40.25 156 ASN B N 1
ATOM 2701 C CA . ASN B 1 156 ? -5.529 -21.074 -71.589 1.00 27.09 156 ASN B CA 1
ATOM 2702 C C . ASN B 1 156 ? -6.748 -20.171 -71.406 1.00 34.60 156 ASN B C 1
ATOM 2703 O O . ASN B 1 156 ? -7.877 -20.664 -71.280 1.00 26.60 156 ASN B O 1
ATOM 2708 N N . CYS B 1 157 ? -6.511 -18.852 -71.412 1.00 38.16 157 CYS B N 1
ATOM 2709 C CA . CYS B 1 157 ? -7.574 -17.852 -71.495 1.00 36.00 157 CYS B CA 1
ATOM 2710 C C . CYS B 1 157 ? -8.373 -18.143 -72.755 1.00 37.49 157 CYS B C 1
ATOM 2711 O O . CYS B 1 157 ? -7.797 -18.154 -73.827 1.00 32.37 157 CYS B O 1
ATOM 2714 N N . GLU B 1 158 ? -9.681 -18.390 -72.638 1.00 43.93 158 GLU B N 1
ATOM 2715 C CA . GLU B 1 158 ? -10.525 -18.659 -73.819 1.00 39.00 158 GLU B CA 1
ATOM 2716 C C . GLU B 1 158 ? -10.447 -17.520 -74.836 1.00 35.22 158 GLU B C 1
ATOM 2717 O O . GLU B 1 158 ? -10.634 -17.743 -76.030 1.00 37.56 158 GLU B O 1
ATOM 2723 N N . ILE B 1 159 ? -10.161 -16.320 -74.330 1.00 32.43 159 ILE B N 1
ATOM 2724 C CA . ILE B 1 159 ? -10.076 -15.063 -75.087 1.00 36.49 159 ILE B CA 1
ATOM 2725 C C . ILE B 1 159 ? -8.625 -14.592 -75.376 1.00 59.43 159 ILE B C 1
ATOM 2726 O O . ILE B 1 159 ? -8.259 -14.513 -76.547 1.00 57.36 159 ILE B O 1
ATOM 2731 N N . CYS B 1 160 ? -7.839 -14.260 -74.325 1.00 58.12 160 CYS B N 1
ATOM 2732 C CA . CYS B 1 160 ? -6.395 -13.892 -74.409 1.00 51.20 160 CYS B CA 1
ATOM 2733 C C . CYS B 1 160 ? -5.688 -14.961 -75.279 1.00 49.05 160 CYS B C 1
ATOM 2734 O O . CYS B 1 160 ? -4.885 -14.647 -76.154 1.00 44.49 160 CYS B O 1
ATOM 2737 N N . LYS B 1 161 ? -6.040 -16.227 -75.046 1.00 45.40 161 LYS B N 1
ATOM 2738 C CA . LYS B 1 161 ? -5.303 -17.410 -75.542 1.00 43.61 161 LYS B CA 1
ATOM 2739 C C . LYS B 1 161 ? -3.963 -17.669 -74.813 1.00 43.34 161 LYS B C 1
ATOM 2740 O O . LYS B 1 161 ? -3.332 -18.704 -75.017 1.00 35.15 161 LYS B O 1
ATOM 2746 N N . LEU B 1 162 ? -3.543 -16.734 -73.957 1.00 36.43 162 LEU B N 1
ATOM 2747 C CA . LEU B 1 162 ? -2.387 -16.957 -73.088 1.00 41.35 162 LEU B CA 1
ATOM 2748 C C . LEU B 1 162 ? -2.657 -18.023 -72.017 1.00 46.88 162 LEU B C 1
ATOM 2749 O O . LEU B 1 162 ? -3.746 -18.068 -71.429 1.00 36.20 162 LEU B O 1
ATOM 2754 N N . PRO B 1 163 ? -1.659 -18.886 -71.761 1.00 51.92 163 PRO B N 1
ATOM 2755 C CA . PRO B 1 163 ? -1.742 -19.860 -70.668 1.00 43.48 163 PRO B CA 1
ATOM 2756 C C . PRO B 1 163 ? -2.071 -19.173 -69.346 1.00 44.19 163 PRO B C 1
ATOM 2757 O O . PRO B 1 163 ? -1.658 -18.037 -69.106 1.00 45.48 163 PRO B O 1
ATOM 2761 N N . LEU B 1 164 ? -2.859 -19.850 -68.522 1.00 39.48 164 LEU B N 1
ATOM 2762 C CA . LEU B 1 164 ? -3.263 -19.313 -67.239 1.00 34.81 164 LEU B CA 1
ATOM 2763 C C . LEU B 1 164 ? -2.465 -20.004 -66.143 1.00 39.46 164 LEU B C 1
ATOM 2764 O O . LEU B 1 164 ? -2.051 -21.149 -66.299 1.00 42.18 164 LEU B O 1
ATOM 2769 N N . THR B 1 165 ? -2.262 -19.301 -65.035 1.00 45.81 165 THR B N 1
ATOM 2770 C CA . THR B 1 165 ? -1.559 -19.842 -63.878 1.00 44.74 165 THR B CA 1
ATOM 2771 C C . THR B 1 165 ? -2.551 -19.929 -62.727 1.00 45.16 165 THR B C 1
ATOM 2772 O O . THR B 1 165 ? -3.438 -19.093 -62.614 1.00 44.70 165 THR B O 1
ATOM 2776 N N . ILE B 1 166 ? -2.413 -20.944 -61.882 1.00 43.87 166 ILE B N 1
ATOM 2777 C CA . ILE B 1 166 ? -3.359 -21.151 -60.788 1.00 38.60 166 ILE B CA 1
ATOM 2778 C C . ILE B 1 166 ? -3.330 -20.034 -59.745 1.00 44.33 166 ILE B C 1
ATOM 2779 O O . ILE B 1 166 ? -4.342 -19.737 -59.113 1.00 49.56 166 ILE B O 1
ATOM 2784 N N . ASP B 1 167 ? -2.183 -19.382 -59.586 1.00 52.40 167 ASP B N 1
ATOM 2785 C CA . ASP B 1 167 ? -2.075 -18.325 -58.584 1.00 55.79 167 ASP B CA 1
ATOM 2786 C C . ASP B 1 167 ? -2.922 -17.124 -58.964 1.00 55.83 167 ASP B C 1
ATOM 2787 O O . ASP B 1 167 ? -3.201 -16.264 -58.125 1.00 52.36 167 ASP B O 1
ATOM 2792 N N . LEU B 1 168 ? -3.337 -17.073 -60.228 1.00 54.04 168 LEU B N 1
ATOM 2793 C CA . LEU B 1 168 ? -4.251 -16.033 -60.686 1.00 49.06 168 LEU B CA 1
ATOM 2794 C C . LEU B 1 168 ? -5.601 -16.123 -59.980 1.00 47.98 168 LEU B C 1
ATOM 2795 O O . LEU B 1 168 ? -6.338 -15.140 -59.916 1.00 52.12 168 LEU B O 1
ATOM 2800 N N . PHE B 1 169 ? -5.917 -17.294 -59.434 1.00 44.81 169 PHE B N 1
ATOM 2801 C CA . PHE B 1 169 ? -7.219 -17.493 -58.815 1.00 44.15 169 PHE B CA 1
ATOM 2802 C C . PHE B 1 169 ? -7.312 -16.898 -57.410 1.00 58.16 169 PHE B C 1
ATOM 2803 O O . PHE B 1 169 ? -8.360 -16.977 -56.762 1.00 60.09 169 PHE B O 1
ATOM 2811 N N . SER B 1 170 ? -6.217 -16.301 -56.945 1.00 69.80 170 SER B N 1
ATOM 2812 C CA . SER B 1 170 ? -6.194 -15.647 -55.635 1.00 73.13 170 SER B CA 1
ATOM 2813 C C . SER B 1 170 ? -7.208 -14.515 -55.541 1.00 76.16 170 SER B C 1
ATOM 2814 O O . SER B 1 170 ? -7.072 -13.478 -56.200 1.00 76.23 170 SER B O 1
ATOM 2817 N N . GLU B 1 171 ? -8.215 -14.712 -54.709 1.00 80.63 171 GLU B N 1
ATOM 2818 C CA . GLU B 1 171 ? -9.305 -13.763 -54.556 1.00 81.74 171 GLU B CA 1
ATOM 2819 C C . GLU B 1 171 ? -8.986 -12.539 -53.681 1.00 84.71 171 GLU B C 1
ATOM 2820 O O . GLU B 1 171 ? -7.945 -12.464 -53.051 1.00 77.47 171 GLU B O 1
ATOM 2822 N N . ASN B 1 172 ? -9.922 -11.598 -53.645 1.00 88.94 172 ASN B N 1
ATOM 2823 C CA . ASN B 1 172 ? -9.739 -10.325 -52.960 1.00 90.00 172 ASN B CA 1
ATOM 2824 C C . ASN B 1 172 ? -10.364 -10.318 -51.587 1.00 93.02 172 ASN B C 1
ATOM 2825 O O . ASN B 1 172 ? -10.699 -11.347 -51.053 1.00 91.46 172 ASN B O 1
ATOM 2827 N N . ARG B 1 173 ? -10.509 -9.135 -51.013 1.00 96.39 173 ARG B N 1
ATOM 2828 C CA . ARG B 1 173 ? -11.180 -8.999 -49.730 1.00 91.78 173 ARG B CA 1
ATOM 2829 C C . ARG B 1 173 ? -12.570 -9.591 -49.855 1.00 89.66 173 ARG B C 1
ATOM 2830 O O . ARG B 1 173 ? -13.180 -10.009 -48.880 1.00 85.92 173 ARG B O 1
ATOM 2832 N N . VAL B 1 174 ? -13.069 -9.591 -51.079 1.00 88.50 174 VAL B N 1
ATOM 2833 C CA . VAL B 1 174 ? -14.320 -10.219 -51.415 1.00 77.76 174 VAL B CA 1
ATOM 2834 C C . VAL B 1 174 ? -14.164 -10.735 -52.819 1.00 73.62 174 VAL B C 1
ATOM 2835 O O . VAL B 1 174 ? -13.054 -11.021 -53.239 1.00 71.56 174 VAL B O 1
ATOM 2837 N N . ALA B 1 177 ? -10.729 -11.700 -57.720 1.00 65.49 177 ALA B N 1
ATOM 2838 C CA . ALA B 1 177 ? -10.597 -12.732 -58.748 1.00 58.24 177 ALA B CA 1
ATOM 2839 C C . ALA B 1 177 ? -10.044 -12.181 -60.070 1.00 51.84 177 ALA B C 1
ATOM 2840 O O . ALA B 1 177 ? -10.798 -11.640 -60.888 1.00 53.13 177 ALA B O 1
ATOM 2842 N N . ALA B 1 178 ? -8.737 -12.326 -60.285 1.00 36.08 178 ALA B N 1
ATOM 2843 C CA . ALA B 1 178 ? -8.126 -11.943 -61.558 1.00 33.49 178 ALA B CA 1
ATOM 2844 C C . ALA B 1 178 ? -8.479 -12.911 -62.707 1.00 41.88 178 ALA B C 1
ATOM 2845 O O . ALA B 1 178 ? -7.996 -12.755 -63.829 1.00 46.35 178 ALA B O 1
ATOM 2847 N N . VAL B 1 179 ? -9.288 -13.929 -62.406 1.00 37.35 179 VAL B N 1
ATOM 2848 C CA . VAL B 1 179 ? -9.762 -14.884 -63.394 1.00 32.54 179 VAL B CA 1
ATOM 2849 C C . VAL B 1 179 ? -11.259 -15.096 -63.214 1.00 41.30 179 VAL B C 1
ATOM 2850 O O . VAL B 1 179 ? -11.769 -15.051 -62.091 1.00 43.73 179 VAL B O 1
ATOM 2854 N N . GLU B 1 180 ? -11.961 -15.326 -64.319 1.00 37.91 180 GLU B N 1
ATOM 2855 C CA . GLU B 1 180 ? -13.387 -15.607 -64.282 1.00 37.49 180 GLU B CA 1
ATOM 2856 C C . GLU B 1 180 ? -13.724 -16.776 -65.204 1.00 34.23 180 GLU B C 1
ATOM 2857 O O . GLU B 1 180 ? -12.900 -17.223 -66.011 1.00 28.82 180 GLU B O 1
ATOM 2863 N N . THR B 1 181 ? -14.954 -17.255 -65.080 1.00 25.30 181 THR B N 1
ATOM 2864 C CA . THR B 1 181 ? -15.507 -18.182 -66.041 1.00 32.77 181 THR B CA 1
ATOM 2865 C C . THR B 1 181 ? -16.048 -17.459 -67.292 1.00 35.23 181 THR B C 1
ATOM 2866 O O . THR B 1 181 ? -16.878 -16.553 -67.196 1.00 39.00 181 THR B O 1
ATOM 2870 N N . ALA B 1 182 ? -15.542 -17.869 -68.450 1.00 40.83 182 ALA B N 1
ATOM 2871 C CA . ALA B 1 182 ? -15.966 -17.381 -69.754 1.00 41.47 182 ALA B CA 1
ATOM 2872 C C . ALA B 1 182 ? -16.946 -18.332 -70.417 1.00 42.02 182 ALA B C 1
ATOM 2873 O O . ALA B 1 182 ? -16.933 -19.552 -70.162 1.00 43.27 182 ALA B O 1
ATOM 2875 N N . HIS B 1 183 ? -17.788 -17.744 -71.263 1.00 33.46 183 HIS B N 1
ATOM 2876 C CA . HIS B 1 183 ? -18.688 -18.454 -72.154 1.00 29.29 183 HIS B CA 1
ATOM 2877 C C . HIS B 1 183 ? -18.347 -18.034 -73.583 1.00 36.95 183 HIS B C 1
ATOM 2878 O O . HIS B 1 183 ? -18.325 -16.835 -73.899 1.00 34.79 183 HIS B O 1
ATOM 2885 N N . LYS B 1 184 ? -18.063 -19.010 -74.441 1.00 34.94 184 LYS B N 1
ATOM 2886 C CA . LYS B 1 184 ? -17.720 -18.720 -75.827 1.00 41.23 184 LYS B CA 1
ATOM 2887 C C . LYS B 1 184 ? -18.869 -18.006 -76.532 1.00 42.44 184 LYS B C 1
ATOM 2888 O O . LYS B 1 184 ? -18.682 -16.967 -77.138 1.00 43.06 184 LYS B O 1
ATOM 2894 N N . THR B 1 185 ? -20.058 -18.576 -76.420 1.00 40.95 185 THR B N 1
ATOM 2895 C CA . THR B 1 185 ? -21.270 -18.016 -76.984 1.00 44.65 185 THR B CA 1
ATOM 2896 C C . THR B 1 185 ? -22.161 -17.612 -75.823 1.00 50.15 185 THR B C 1
ATOM 2897 O O . THR B 1 185 ? -22.269 -18.352 -74.846 1.00 49.77 185 THR B O 1
ATOM 2901 N N . PRO B 1 186 ? -22.798 -16.435 -75.914 1.00 52.95 186 PRO B N 1
ATOM 2902 C CA . PRO B 1 186 ? -23.572 -15.942 -74.770 1.00 57.05 186 PRO B CA 1
ATOM 2903 C C . PRO B 1 186 ? -24.793 -16.807 -74.479 1.00 59.62 186 PRO B C 1
ATOM 2904 O O . PRO B 1 186 ? -25.428 -17.335 -75.405 1.00 47.24 186 PRO B O 1
ATOM 2908 N N . ARG B 1 187 ? -25.103 -16.953 -73.192 1.00 67.42 187 ARG B N 1
ATOM 2909 C CA . ARG B 1 187 ? -26.323 -17.632 -72.754 1.00 74.63 187 ARG B CA 1
ATOM 2910 C C . ARG B 1 187 ? -26.446 -19.093 -73.245 1.00 67.71 187 ARG B C 1
ATOM 2911 O O . ARG B 1 187 ? -27.546 -19.640 -73.397 1.00 62.55 187 ARG B O 1
ATOM 2919 N N . LEU B 1 188 ? -25.295 -19.709 -73.489 1.00 56.28 188 LEU B N 1
ATOM 2920 C CA . LEU B 1 188 ? -25.211 -21.148 -73.685 1.00 53.21 188 LEU B CA 1
ATOM 2921 C C . LEU B 1 188 ? -24.329 -21.713 -72.578 1.00 45.80 188 LEU B C 1
ATOM 2922 O O . LEU B 1 188 ? -23.111 -21.587 -72.620 1.00 46.68 188 LEU B O 1
ATOM 2927 N N . HIS B 1 189 ? -24.962 -22.321 -71.585 1.00 36.43 189 HIS B N 1
ATOM 2928 C CA . HIS B 1 189 ? -24.271 -22.810 -70.394 1.00 31.34 189 HIS B CA 1
ATOM 2929 C C . HIS B 1 189 ? -24.133 -24.333 -70.507 1.00 35.82 189 HIS B C 1
ATOM 2930 O O . HIS B 1 189 ? -25.084 -25.083 -70.242 1.00 40.16 189 HIS B O 1
ATOM 2937 N N . ASN B 1 190 ? -22.964 -24.787 -70.958 1.00 25.12 190 ASN B N 1
ATOM 2938 C CA . ASN B 1 190 ? -22.667 -26.205 -71.038 1.00 26.44 190 ASN B CA 1
ATOM 2939 C C . ASN B 1 190 ? -21.159 -26.384 -71.089 1.00 37.86 190 ASN B C 1
ATOM 2940 O O . ASN B 1 190 ? -20.432 -25.396 -71.153 1.00 36.40 190 ASN B O 1
ATOM 2945 N N . ALA B 1 191 ? -20.691 -27.630 -71.057 1.00 34.26 191 ALA B N 1
ATOM 2946 C CA . ALA B 1 191 ? -19.271 -27.892 -70.869 1.00 30.71 191 ALA B CA 1
ATOM 2947 C C . ALA B 1 191 ? -18.424 -27.350 -72.021 1.00 40.35 191 ALA B C 1
ATOM 2948 O O . ALA B 1 191 ? -17.337 -26.792 -71.809 1.00 35.30 191 ALA B O 1
ATOM 2950 N N . GLU B 1 192 ? -18.946 -27.514 -73.235 1.00 38.66 192 GLU B N 1
ATOM 2951 C CA . GLU B 1 192 ? -18.216 -27.218 -74.458 1.00 38.99 192 GLU B CA 1
ATOM 2952 C C . GLU B 1 192 ? -17.996 -25.727 -74.595 1.00 33.63 192 GLU B C 1
ATOM 2953 O O . GLU B 1 192 ? -16.945 -25.277 -75.061 1.00 36.46 192 GLU B O 1
ATOM 2959 N N . ASN B 1 193 ? -19.014 -24.978 -74.193 1.00 24.56 193 ASN B N 1
ATOM 2960 C CA . ASN B 1 193 ? -19.045 -23.534 -74.317 1.00 36.50 193 ASN B CA 1
ATOM 2961 C C . ASN B 1 193 ? -18.316 -22.744 -73.215 1.00 42.19 193 ASN B C 1
ATOM 2962 O O . ASN B 1 193 ? -18.130 -21.529 -73.348 1.00 35.72 193 ASN B O 1
ATOM 2967 N N . VAL B 1 194 ? -17.921 -23.400 -72.123 1.00 32.66 194 VAL B N 1
ATOM 2968 C CA . VAL B 1 194 ? -17.295 -22.648 -71.027 1.00 32.24 194 VAL B CA 1
ATOM 2969 C C . VAL B 1 194 ? -15.786 -22.855 -70.880 1.00 34.42 194 VAL B C 1
ATOM 2970 O O . VAL B 1 194 ? -15.233 -23.864 -71.320 1.00 36.04 194 VAL B O 1
ATOM 2974 N N . GLY B 1 195 ? -15.130 -21.887 -70.246 1.00 30.82 195 GLY B N 1
ATOM 2975 C CA . GLY B 1 195 ? -13.717 -22.007 -69.927 1.00 31.66 195 GLY B CA 1
ATOM 2976 C C . GLY B 1 195 ? -13.325 -20.957 -68.906 1.00 31.06 195 GLY B C 1
ATOM 2977 O O . GLY B 1 195 ? -14.199 -20.334 -68.308 1.00 27.98 195 GLY B O 1
ATOM 2978 N N . PHE B 1 196 ? -12.025 -20.754 -68.707 1.00 26.99 196 PHE B N 1
ATOM 2979 C CA . PHE B 1 196 ? -11.540 -19.696 -67.823 1.00 27.23 196 PHE B CA 1
ATOM 2980 C C . PHE B 1 196 ? -10.935 -18.590 -68.681 1.00 36.32 196 PHE B C 1
ATOM 2981 O O . PHE B 1 196 ? -10.422 -18.865 -69.767 1.00 34.73 196 PHE B O 1
ATOM 2989 N N . ALA B 1 197 ? -10.993 -17.349 -68.190 1.00 33.25 197 ALA B N 1
ATOM 2990 C CA . ALA B 1 197 ? -10.396 -16.212 -68.881 1.00 39.70 197 ALA B CA 1
ATOM 2991 C C . ALA B 1 197 ? -9.893 -15.219 -67.850 1.00 39.31 197 ALA B C 1
ATOM 2992 O O . ALA B 1 197 ? -10.499 -15.078 -66.789 1.00 42.12 197 ALA B O 1
ATOM 2994 N N . HIS B 1 198 ? -8.802 -14.519 -68.155 1.00 35.66 198 HIS B N 1
ATOM 2995 C CA . HIS B 1 198 ? -8.416 -13.354 -67.356 1.00 34.29 198 HIS B CA 1
ATOM 2996 C C . HIS B 1 198 ? -9.633 -12.441 -67.157 1.00 37.26 198 HIS B C 1
ATOM 2997 O O . HIS B 1 198 ? -10.504 -12.349 -68.032 1.00 31.98 198 HIS B O 1
ATOM 3004 N N . ARG B 1 199 ? -9.697 -11.756 -66.018 1.00 36.57 199 ARG B N 1
ATOM 3005 C CA . ARG B 1 199 ? -10.791 -10.814 -65.771 1.00 33.41 199 ARG B CA 1
ATOM 3006 C C . ARG B 1 199 ? -10.890 -9.708 -66.851 1.00 39.17 199 ARG B C 1
ATOM 3007 O O . ARG B 1 199 ? -11.986 -9.389 -67.310 1.00 38.34 199 ARG B O 1
ATOM 3015 N N . PHE B 1 200 ? -9.757 -9.142 -67.257 1.00 30.02 200 PHE B N 1
ATOM 3016 C CA . PHE B 1 200 ? -9.774 -8.123 -68.291 1.00 39.02 200 PHE B CA 1
ATOM 3017 C C . PHE B 1 200 ? -10.447 -8.628 -69.568 1.00 36.43 200 PHE B C 1
ATOM 3018 O O . PHE B 1 200 ? -11.372 -7.991 -70.085 1.00 31.35 200 PHE B O 1
ATOM 3026 N N . CYS B 1 201 ? -9.940 -9.743 -70.085 1.00 34.98 201 CYS B N 1
ATOM 3027 C CA . CYS B 1 201 ? -10.387 -10.279 -71.360 1.00 35.42 201 CYS B CA 1
ATOM 3028 C C . CYS B 1 201 ? -11.888 -10.531 -71.271 1.00 43.46 201 CYS B C 1
ATOM 3029 O O . CYS B 1 201 ? -12.667 -10.207 -72.196 1.00 38.45 201 CYS B O 1
ATOM 3032 N N . ASN B 1 202 ? -12.289 -11.071 -70.121 1.00 43.53 202 ASN B N 1
ATOM 3033 C CA . ASN B 1 202 ? -13.662 -11.493 -69.915 1.00 39.88 202 ASN B CA 1
ATOM 3034 C C . ASN B 1 202 ? -14.650 -10.350 -69.813 1.00 38.12 202 ASN B C 1
ATOM 3035 O O . ASN B 1 202 ? -15.748 -10.448 -70.353 1.00 34.85 202 ASN B O 1
ATOM 3040 N N . VAL B 1 203 ? -14.288 -9.270 -69.127 1.00 36.83 203 VAL B N 1
ATOM 3041 C CA . VAL B 1 203 ? -15.193 -8.137 -69.147 1.00 34.65 203 VAL B CA 1
ATOM 3042 C C . VAL B 1 203 ? -15.158 -7.435 -70.505 1.00 33.91 203 VAL B C 1
ATOM 3043 O O . VAL B 1 203 ? -16.159 -6.865 -70.910 1.00 28.62 203 VAL B O 1
ATOM 3047 N N . ALA B 1 204 ? -14.026 -7.504 -71.209 1.00 31.08 204 ALA B N 1
ATOM 3048 C CA . ALA B 1 204 ? -13.915 -6.906 -72.543 1.00 33.69 204 ALA B CA 1
ATOM 3049 C C . ALA B 1 204 ? -14.912 -7.540 -73.516 1.00 30.76 204 ALA B C 1
ATOM 3050 O O . ALA B 1 204 ? -15.620 -6.835 -74.238 1.00 30.58 204 ALA B O 1
ATOM 3052 N N . GLN B 1 205 ? -14.972 -8.867 -73.518 1.00 33.63 205 GLN B N 1
ATOM 3053 C CA . GLN B 1 205 ? -15.910 -9.589 -74.383 1.00 29.43 205 GLN B CA 1
ATOM 3054 C C . GLN B 1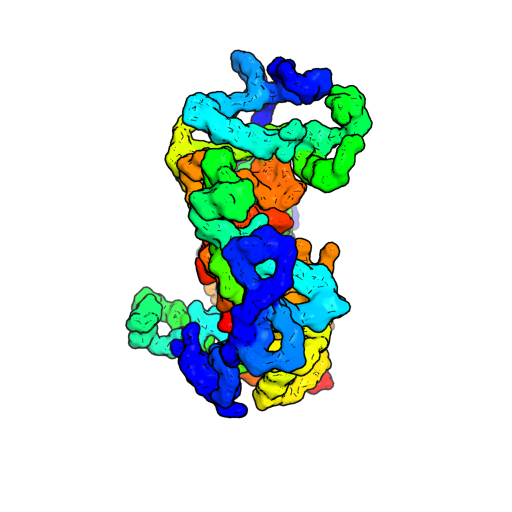 205 ? -17.381 -9.150 -74.203 1.00 33.00 205 GLN B C 1
ATOM 3055 O O . GLN B 1 205 ? -18.165 -9.173 -75.159 1.00 36.47 205 GLN B O 1
ATOM 3061 N N . GLY B 1 206 ? -17.747 -8.739 -72.991 1.00 26.97 206 GLY B N 1
ATOM 3062 C CA . GLY B 1 206 ? -19.095 -8.252 -72.722 1.00 27.74 206 GLY B CA 1
ATOM 3063 C C . GLY B 1 206 ? -20.188 -9.195 -73.194 1.00 35.05 206 GLY B C 1
ATOM 3064 O O . GLY B 1 206 ? -20.148 -10.391 -72.905 1.00 28.35 206 GLY B O 1
ATOM 3065 N N . ASN B 1 207 ? -21.150 -8.676 -73.951 1.00 30.85 207 ASN B N 1
ATOM 3066 C CA . ASN B 1 207 ? -22.250 -9.512 -74.423 1.00 39.39 207 ASN B CA 1
ATOM 3067 C C . ASN B 1 207 ? -22.007 -10.140 -75.796 1.00 40.91 207 ASN B C 1
ATOM 3068 O O . ASN B 1 207 ? -22.911 -10.730 -76.392 1.00 41.75 207 ASN B O 1
ATOM 3073 N N . LYS B 1 208 ? -20.775 -10.031 -76.280 1.00 37.15 208 LYS B N 1
ATOM 3074 C CA . LYS B 1 208 ? -20.427 -10.563 -77.590 1.00 37.26 208 LYS B CA 1
ATOM 3075 C C . LYS B 1 208 ? -19.960 -12.014 -77.502 1.00 34.54 208 LYS B C 1
ATOM 3076 O O . LYS B 1 208 ? -19.364 -12.429 -76.508 1.00 39.51 208 LYS B O 1
ATOM 3082 N N . SER B 1 209 ? -20.228 -12.787 -78.544 1.00 29.33 209 SER B N 1
ATOM 3083 C CA . SER B 1 209 ? -19.640 -14.114 -78.657 1.00 31.93 209 SER B CA 1
ATOM 3084 C C . SER B 1 209 ? -18.199 -13.897 -79.058 1.00 30.33 209 SER B C 1
ATOM 3085 O O . SER B 1 209 ? -17.831 -12.805 -79.479 1.00 30.77 209 SER B O 1
ATOM 3088 N N . LEU B 1 210 ? -17.384 -14.933 -78.928 1.00 27.22 210 LEU B N 1
ATOM 3089 C CA . LEU B 1 210 ? -15.968 -14.823 -79.233 1.00 36.57 210 LEU B CA 1
ATOM 3090 C C . LEU B 1 210 ? -15.723 -14.386 -80.686 1.00 47.27 210 LEU 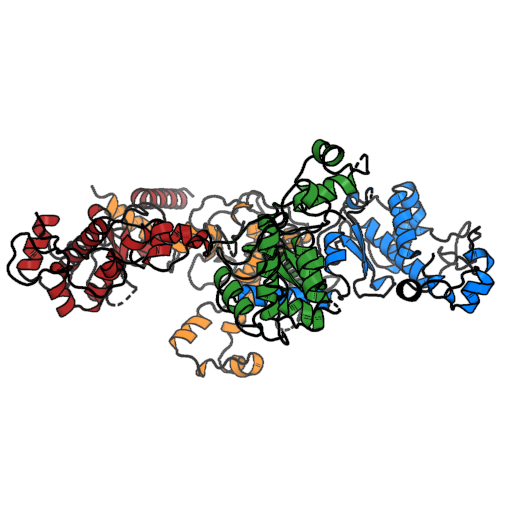B C 1
ATOM 3091 O O . LEU B 1 210 ? -14.853 -13.554 -80.945 1.00 56.34 210 LEU B O 1
ATOM 3096 N N . ASP B 1 211 ? -16.486 -14.946 -81.627 1.00 35.98 211 ASP B N 1
ATOM 3097 C CA . ASP B 1 211 ? -16.293 -14.634 -83.042 1.00 34.55 211 ASP B CA 1
ATOM 3098 C C . ASP B 1 211 ? -16.621 -13.162 -83.311 1.00 30.26 211 ASP B C 1
ATOM 3099 O O . ASP B 1 211 ? -15.881 -12.455 -84.015 1.00 37.19 211 ASP B O 1
ATOM 3104 N N . GLU B 1 212 ? -17.750 -12.718 -82.768 1.00 22.64 212 GLU B N 1
ATOM 3105 C CA . GLU B 1 212 ? -18.161 -11.320 -82.860 1.00 24.36 212 GLU B CA 1
ATOM 3106 C C . GLU B 1 212 ? -17.107 -10.397 -82.255 1.00 37.45 212 GLU B C 1
ATOM 3107 O O . GLU B 1 212 ? -16.834 -9.323 -82.782 1.00 48.35 212 GLU B O 1
ATOM 3113 N N . PHE B 1 213 ? -16.516 -10.824 -81.144 1.00 39.38 213 PHE B N 1
ATOM 3114 C CA . PHE B 1 213 ? -15.565 -9.994 -80.409 1.00 39.52 213 PHE B CA 1
ATOM 3115 C C . PHE B 1 213 ? -14.259 -9.856 -81.203 1.00 26.72 213 PHE B C 1
ATOM 3116 O O . PHE B 1 213 ? -13.710 -8.754 -81.316 1.00 26.38 213 PHE B O 1
ATOM 3124 N N . TYR B 1 214 ? -13.792 -10.957 -81.790 1.00 21.37 214 TYR B N 1
ATOM 3125 C CA . TYR B 1 214 ? -12.618 -10.895 -82.678 1.00 35.59 214 TYR B CA 1
ATOM 3126 C C . TYR B 1 214 ? -12.870 -10.046 -83.937 1.00 35.27 214 TYR B C 1
ATOM 3127 O O . TYR B 1 214 ? -11.981 -9.309 -84.401 1.00 35.28 214 TYR B O 1
ATOM 3136 N N . LEU B 1 215 ? -14.078 -10.157 -84.485 1.00 24.81 215 LEU B N 1
ATOM 3137 C CA . LEU B 1 215 ? -14.452 -9.369 -85.655 1.00 30.06 215 LEU B CA 1
ATOM 3138 C C . LEU B 1 215 ? -14.394 -7.890 -85.266 1.00 37.86 215 LEU B C 1
ATOM 3139 O O . LEU B 1 215 ? -13.765 -7.072 -85.955 1.00 30.27 215 LEU B O 1
ATOM 3144 N N . TRP B 1 216 ? -15.010 -7.569 -84.126 1.00 33.20 216 TRP B N 1
ATOM 3145 C CA . TRP B 1 216 ? -15.015 -6.205 -83.611 1.00 30.20 216 TRP B CA 1
ATOM 3146 C C . TRP B 1 216 ? -13.596 -5.678 -83.474 1.00 26.38 216 TRP B C 1
ATOM 3147 O O . TRP B 1 216 ? -13.303 -4.577 -83.933 1.00 26.61 216 TRP B O 1
ATOM 3158 N N . MET B 1 217 ? -12.708 -6.480 -82.888 1.00 24.85 217 MET B N 1
ATOM 3159 C CA . MET B 1 217 ? -11.319 -6.047 -82.708 1.00 28.19 217 MET B CA 1
ATOM 3160 C C . MET B 1 217 ? -10.670 -5.731 -84.041 1.00 34.46 217 MET B C 1
ATOM 3161 O O . MET B 1 217 ? -9.934 -4.746 -84.180 1.00 29.46 217 MET B O 1
ATOM 3166 N N . GLU B 1 218 ? -10.963 -6.581 -85.018 1.00 32.35 218 GLU B N 1
ATOM 3167 C CA . GLU B 1 218 ? -10.385 -6.443 -86.336 1.00 29.14 218 GLU B CA 1
ATOM 3168 C C . GLU B 1 218 ? -10.847 -5.138 -87.019 1.00 32.39 218 GLU B C 1
ATOM 3169 O O . GLU B 1 218 ? -10.039 -4.421 -87.617 1.00 27.72 218 GLU B O 1
ATOM 3175 N N . GLU B 1 219 ? -12.140 -4.841 -86.912 1.00 26.65 219 GLU B N 1
ATOM 3176 C CA . GLU B 1 219 ? -12.716 -3.606 -87.445 1.00 30.63 219 GLU B CA 1
ATOM 3177 C C . GLU B 1 219 ? -12.104 -2.360 -86.784 1.00 31.90 219 GLU B C 1
ATOM 3178 O O . GLU B 1 219 ? -11.740 -1.369 -87.453 1.00 36.00 219 GLU B O 1
ATOM 3184 N N . VAL B 1 220 ? -11.973 -2.429 -85.468 1.00 27.62 220 VAL B N 1
ATOM 3185 C CA . VAL B 1 220 ? -11.377 -1.328 -84.728 1.00 35.61 220 VAL B CA 1
ATOM 3186 C C . VAL B 1 220 ? -9.956 -1.062 -85.221 1.00 30.93 220 VAL B C 1
ATOM 3187 O O . VAL B 1 220 ? -9.623 0.071 -85.585 1.00 22.22 220 VAL B O 1
ATOM 3191 N N . LEU B 1 221 ? -9.131 -2.108 -85.252 1.00 32.71 221 LEU B N 1
ATOM 3192 C CA . LEU B 1 221 ? -7.747 -1.944 -85.697 1.00 38.65 221 LEU B CA 1
ATOM 3193 C C . LEU B 1 221 ? -7.692 -1.440 -87.143 1.00 41.83 221 LEU B C 1
ATOM 3194 O O . LEU B 1 221 ? -6.793 -0.673 -87.522 1.00 39.98 221 LEU B O 1
ATOM 3199 N N . THR B 1 222 ? -8.673 -1.849 -87.940 1.00 31.02 222 THR B N 1
ATOM 3200 C CA . THR B 1 222 ? -8.734 -1.379 -89.303 1.00 30.24 222 THR B CA 1
ATOM 3201 C C . THR B 1 222 ? -8.820 0.143 -89.309 1.00 34.65 222 THR B C 1
ATOM 3202 O O . THR B 1 222 ? -8.049 0.812 -89.993 1.00 29.18 222 THR B O 1
ATOM 3206 N N . ARG B 1 223 ? -9.737 0.690 -88.520 1.00 35.09 223 ARG B N 1
ATOM 3207 C CA . ARG B 1 223 ? -9.862 2.145 -88.473 1.00 36.74 223 ARG B CA 1
ATOM 3208 C C . ARG B 1 223 ? -8.675 2.866 -87.834 1.00 37.95 223 ARG B C 1
ATOM 3209 O O . ARG B 1 223 ? -8.289 3.932 -88.303 1.00 34.48 223 ARG B O 1
ATOM 3217 N N . VAL B 1 224 ? -8.098 2.311 -86.771 1.00 34.23 224 VAL B N 1
ATOM 3218 C CA . VAL B 1 224 ? -7.011 3.024 -86.089 1.00 31.38 224 VAL B CA 1
ATOM 3219 C C . VAL B 1 224 ? -5.706 3.008 -86.891 1.00 34.34 224 VAL B C 1
ATOM 3220 O O . VAL B 1 224 ? -4.881 3.917 -86.745 1.00 32.46 224 VAL B O 1
ATOM 3224 N N . LYS B 1 225 ? -5.527 1.981 -87.728 1.00 31.14 225 LYS B N 1
ATOM 3225 C CA . LYS B 1 225 ? -4.290 1.808 -88.489 1.00 34.25 225 LYS B CA 1
ATOM 3226 C C . LYS B 1 225 ? -4.334 2.587 -89.793 1.00 42.09 225 LYS B C 1
ATOM 3227 O O . LYS B 1 225 ? -3.305 2.815 -90.424 1.00 37.30 225 LYS B O 1
ATOM 3233 N N . MET B 1 226 ? -5.521 2.965 -90.232 1.00 45.69 226 MET B N 1
ATOM 3234 C CA . MET B 1 226 ? -5.597 3.558 -91.553 1.00 50.32 226 MET B CA 1
ATOM 3235 C C . MET B 1 226 ? -5.051 4.972 -91.509 1.00 49.52 226 MET B C 1
ATOM 3236 O O . MET B 1 226 ? -5.710 5.876 -90.999 1.00 41.78 226 MET B O 1
ATOM 3241 N N . LEU B 1 227 ? -3.859 5.106 -92.103 1.00 60.63 227 LEU B N 1
ATOM 3242 C CA . LEU B 1 227 ? -2.892 6.200 -91.934 1.00 62.23 227 LEU B CA 1
ATOM 3243 C C . LEU B 1 227 ? -1.962 5.969 -90.745 1.00 69.10 227 LEU B C 1
ATOM 3244 O O . LEU B 1 227 ? -0.780 6.311 -90.800 1.00 71.43 227 LEU B O 1
ATOM 3249 N N . MET C 1 1 ? -10.620 16.369 -28.208 1.00 66.00 1 MET C N 1
ATOM 3250 C CA . MET C 1 1 ? -10.577 17.544 -27.341 1.00 68.50 1 MET C CA 1
ATOM 3251 C C . MET C 1 1 ? -9.218 17.679 -26.666 1.00 61.98 1 MET C C 1
ATOM 3252 O O . MET C 1 1 ? -8.373 16.786 -26.756 1.00 68.61 1 MET C O 1
ATOM 3257 N N . GLU C 1 2 ? -9.010 18.801 -25.987 1.00 51.68 2 GLU C N 1
ATOM 3258 C CA . GLU C 1 2 ? -7.801 18.985 -25.203 1.00 51.93 2 GLU C CA 1
ATOM 3259 C C . GLU C 1 2 ? -8.014 18.400 -23.808 1.00 53.76 2 GLU C C 1
ATOM 3260 O O . GLU C 1 2 ? -9.039 18.656 -23.162 1.00 49.65 2 GLU C O 1
ATOM 3266 N N . LEU C 1 3 ? -7.043 17.617 -23.351 1.00 49.92 3 LEU C N 1
ATOM 3267 C CA . LEU C 1 3 ? -7.149 16.915 -22.080 1.00 45.40 3 LEU C CA 1
ATOM 3268 C C . LEU C 1 3 ? -6.192 17.462 -21.022 1.00 50.36 3 LEU C C 1
ATOM 3269 O O . LEU C 1 3 ? -5.086 17.905 -21.342 1.00 59.29 3 LEU C O 1
ATOM 3274 N N . CYS C 1 4 ? -6.648 17.427 -19.773 1.00 45.64 4 CYS C N 1
ATOM 3275 C CA . CYS C 1 4 ? -5.912 17.872 -18.583 1.00 47.41 4 CYS C CA 1
ATOM 3276 C C . CYS C 1 4 ? -4.476 17.337 -18.596 1.00 52.64 4 CYS C C 1
ATOM 3277 O O . CYS C 1 4 ? -3.526 18.100 -18.798 1.00 43.15 4 CYS C O 1
ATOM 3280 N N . HIS C 1 5 ? -4.328 16.025 -18.419 1.00 57.35 5 HIS C N 1
ATOM 3281 C CA . HIS C 1 5 ? -3.025 15.335 -18.488 1.00 53.30 5 HIS C CA 1
ATOM 3282 C C . HIS C 1 5 ? -2.018 15.683 -17.388 1.00 48.33 5 HIS C C 1
ATOM 3283 O O . HIS C 1 5 ? -0.871 15.228 -17.423 1.00 49.41 5 HIS C O 1
ATOM 3290 N N . LYS C 1 6 ? -2.438 16.482 -16.416 1.00 44.36 6 LYS C N 1
ATOM 3291 C CA . LYS C 1 6 ? -1.627 16.662 -15.218 1.00 49.80 6 LYS C CA 1
ATOM 3292 C C . LYS C 1 6 ? -1.482 15.310 -14.506 1.00 50.83 6 LYS C C 1
ATOM 3293 O O . LYS C 1 6 ? -2.341 14.432 -14.644 1.00 46.32 6 LYS C O 1
ATOM 3299 N N . THR C 1 7 ? -0.390 15.141 -13.765 1.00 49.12 7 THR C N 1
ATOM 3300 C CA . THR C 1 7 ? -0.172 13.917 -13.005 1.00 45.68 7 THR C CA 1
ATOM 3301 C C . THR C 1 7 ? -1.293 13.752 -12.001 1.00 49.00 7 THR C C 1
ATOM 3302 O O . THR C 1 7 ? -1.740 14.728 -11.409 1.00 56.60 7 THR C O 1
ATOM 3306 N N . VAL C 1 8 ? -1.772 12.520 -11.851 1.00 51.64 8 VAL C N 1
ATOM 3307 C CA . VAL C 1 8 ? -2.794 12.185 -10.864 1.00 54.58 8 VAL C CA 1
ATOM 3308 C C . VAL C 1 8 ? -2.124 11.448 -9.719 1.00 55.78 8 VAL C C 1
ATOM 3309 O O . VAL C 1 8 ? -1.285 10.574 -9.950 1.00 61.84 8 VAL C O 1
ATOM 3313 N N . LYS C 1 9 ? -2.485 11.805 -8.491 1.00 55.18 9 LYS C N 1
ATOM 3314 C CA . LYS C 1 9 ? -1.864 11.214 -7.307 1.00 65.33 9 LYS C CA 1
ATOM 3315 C C . LYS C 1 9 ? -2.166 9.718 -7.221 1.00 65.05 9 LYS C C 1
ATOM 3316 O O . LYS C 1 9 ? -3.318 9.307 -7.339 1.00 61.38 9 LYS C O 1
ATOM 3322 N N . SER C 1 10 ? -1.118 8.917 -7.030 1.00 69.26 10 SER C N 1
ATOM 3323 C CA . SER C 1 10 ? -1.225 7.459 -6.999 1.00 70.50 10 SER C CA 1
ATOM 3324 C C . SER C 1 10 ? -0.335 6.832 -5.923 1.00 67.80 10 SER C C 1
ATOM 3325 O O . SER C 1 10 ? 0.709 7.381 -5.581 1.00 59.19 10 SER C O 1
ATOM 3328 N N . ARG C 1 11 ? -0.752 5.677 -5.406 1.00 72.60 11 ARG C N 1
ATOM 3329 C CA . ARG C 1 11 ? 0.093 4.853 -4.538 1.00 76.01 11 ARG C CA 1
ATOM 3330 C C . ARG C 1 11 ? 0.640 3.684 -5.348 1.00 75.21 11 ARG C C 1
ATOM 3331 O O . ARG C 1 11 ? 1.078 2.678 -4.785 1.00 69.31 11 ARG C O 1
ATOM 3339 N N . THR C 1 12 ? 0.600 3.835 -6.671 1.00 81.28 12 THR C N 1
ATOM 3340 C CA . THR C 1 12 ? 0.889 2.767 -7.629 1.00 83.31 12 THR C CA 1
ATOM 3341 C C . THR C 1 12 ? 2.401 2.629 -7.901 1.00 85.51 12 THR C C 1
ATOM 3342 O O . THR C 1 12 ? 3.154 3.592 -7.733 1.00 86.16 12 THR C O 1
ATOM 3346 N N . ALA C 1 13 ? 2.842 1.435 -8.299 1.00 82.86 13 ALA C N 1
ATOM 3347 C CA . ALA C 1 13 ? 4.259 1.186 -8.581 1.00 82.22 13 ALA C CA 1
ATOM 3348 C C . ALA C 1 13 ? 4.748 2.007 -9.769 1.00 82.18 13 ALA C C 1
ATOM 3349 O O . ALA C 1 13 ? 5.848 2.567 -9.747 1.00 81.43 13 ALA C O 1
ATOM 3351 N N . TYR C 1 14 ? 3.916 2.063 -10.803 1.00 78.77 14 TYR C N 1
ATOM 3352 C CA . TYR C 1 14 ? 4.183 2.838 -12.012 1.00 74.51 14 TYR C CA 1
ATOM 3353 C C . TYR C 1 14 ? 4.400 4.320 -11.698 1.00 73.88 14 TYR C C 1
ATOM 3354 O O . TYR C 1 14 ? 5.235 4.980 -12.319 1.00 70.81 14 TYR C O 1
ATOM 3363 N N . SER C 1 15 ? 3.655 4.824 -10.719 1.00 75.02 15 SER C N 1
ATOM 3364 C CA . SER C 1 15 ? 3.597 6.255 -10.439 1.00 77.11 15 SER C CA 1
ATOM 3365 C C . SER C 1 15 ? 4.857 6.797 -9.778 1.00 79.00 15 SER C C 1
ATOM 3366 O O . SER C 1 15 ? 5.106 8.003 -9.808 1.00 80.61 15 SER C O 1
ATOM 3369 N N . LYS C 1 16 ? 5.645 5.910 -9.180 1.00 78.70 16 LYS C N 1
ATOM 3370 C CA . LYS C 1 16 ? 6.907 6.309 -8.568 1.00 78.07 16 LYS C CA 1
ATOM 3371 C C . LYS C 1 16 ? 7.924 6.737 -9.642 1.00 80.90 16 LYS C C 1
ATOM 3372 O O . LYS C 1 16 ? 8.893 7.445 -9.350 1.00 80.78 16 LYS C O 1
ATOM 3378 N N . HIS C 1 17 ? 7.669 6.343 -10.891 1.00 79.61 17 HIS C N 1
ATOM 3379 C CA . HIS C 1 17 ? 8.565 6.660 -12.000 1.00 79.88 17 HIS C CA 1
ATOM 3380 C C . HIS C 1 17 ? 7.874 7.357 -13.180 1.00 73.80 17 HIS C C 1
ATOM 3381 O O . HIS C 1 17 ? 8.479 8.193 -13.855 1.00 66.51 17 HIS C O 1
ATOM 3388 N N . PHE C 1 18 ? 6.615 7.010 -13.431 1.00 72.22 18 PHE C N 1
ATOM 3389 C CA . PHE C 1 18 ? 5.876 7.596 -14.548 1.00 68.84 18 PHE C CA 1
ATOM 3390 C C . PHE C 1 18 ? 4.496 8.075 -14.113 1.00 67.17 18 PHE C C 1
ATOM 3391 O O . PHE C 1 18 ? 3.945 7.590 -13.125 1.00 64.50 18 PHE C O 1
ATOM 3399 N N . PRO C 1 19 ? 3.937 9.052 -14.838 1.00 61.54 19 PRO C N 1
ATOM 3400 C CA . PRO C 1 19 ? 2.661 9.613 -14.381 1.00 63.69 19 PRO C CA 1
ATOM 3401 C C . PRO C 1 19 ? 1.407 8.837 -14.803 1.00 68.01 19 PRO C C 1
ATOM 3402 O O . PRO C 1 19 ? 1.361 8.186 -15.857 1.00 60.90 19 PRO C O 1
ATOM 3406 N N . HIS C 1 20 ? 0.399 8.912 -13.937 1.00 70.41 20 HIS C N 1
ATOM 3407 C CA . HIS C 1 20 ? -0.981 8.655 -14.315 1.00 65.35 20 HIS C CA 1
ATOM 3408 C C . HIS C 1 20 ? -1.581 10.004 -14.686 1.00 62.75 20 HIS C C 1
ATOM 3409 O O . HIS C 1 20 ? -1.417 10.982 -13.965 1.00 63.16 20 HIS C O 1
ATOM 3416 N N . LYS C 1 21 ? -2.274 10.064 -15.811 1.00 57.81 21 LYS C N 1
ATOM 3417 C CA . LYS C 1 21 ? -2.689 11.349 -16.338 1.00 53.36 21 LYS C CA 1
ATOM 3418 C C . LYS C 1 21 ? -4.195 11.644 -16.255 1.00 49.51 21 LYS C C 1
ATOM 3419 O O . LYS C 1 21 ? -5.040 10.797 -16.550 1.00 52.90 21 LYS C O 1
ATOM 3425 N N . CYS C 1 22 ? -4.495 12.864 -15.819 1.00 36.84 22 CYS C N 1
ATOM 3426 C CA . CYS C 1 22 ? -5.837 13.432 -15.797 1.00 47.10 22 CYS C CA 1
ATOM 3427 C C . CYS C 1 22 ? -6.445 13.254 -17.197 1.00 40.71 22 CYS C C 1
ATOM 3428 O O . CYS C 1 22 ? -5.794 13.542 -18.195 1.00 36.32 22 CYS C O 1
ATOM 3431 N N . GLN C 1 23 ? -7.667 12.732 -17.278 1.00 27.98 23 GLN C N 1
ATOM 3432 C CA . GLN C 1 23 ? -8.325 12.579 -18.571 1.00 31.37 23 GLN C CA 1
ATOM 3433 C C . GLN C 1 23 ? -9.575 13.439 -18.683 1.00 29.69 23 GLN C C 1
ATOM 3434 O O . GLN C 1 23 ? -10.320 13.334 -19.663 1.00 40.31 23 GLN C O 1
ATOM 3440 N N . LEU C 1 24 ? -9.809 14.273 -17.677 1.00 39.50 24 LEU C N 1
ATOM 3441 C CA . LEU C 1 24 ? -10.799 15.347 -17.781 1.00 41.89 24 LEU C CA 1
ATOM 3442 C C . LEU C 1 24 ? -10.389 16.333 -18.883 1.00 29.91 24 LEU C C 1
ATOM 3443 O O . LEU C 1 24 ? -9.218 16.418 -19.239 1.00 31.12 24 LEU C O 1
ATOM 3448 N N . PRO C 1 25 ? -11.357 17.074 -19.433 1.00 33.42 25 PRO C N 1
ATOM 3449 C CA . PRO C 1 25 ? -11.015 18.146 -20.376 1.00 37.13 25 PRO C CA 1
ATOM 3450 C C . PRO C 1 25 ? -10.106 19.182 -19.716 1.00 42.19 25 PRO C C 1
ATOM 3451 O O . PRO C 1 25 ? -10.264 19.467 -18.521 1.00 40.50 25 PRO C O 1
ATOM 3455 N N . LEU C 1 26 ? -9.183 19.737 -20.494 1.00 38.08 26 LEU C N 1
ATOM 3456 C CA . LEU C 1 26 ? -8.252 20.745 -20.011 1.00 46.80 26 LEU C CA 1
ATOM 3457 C C . LEU C 1 26 ? -8.972 21.907 -19.329 1.00 46.49 26 LEU C C 1
ATOM 3458 O O . LEU C 1 26 ? -9.976 22.407 -19.829 1.00 48.82 26 LEU C O 1
ATOM 3463 N N . GLY C 1 27 ? -8.456 22.319 -18.177 1.00 49.29 27 GLY C N 1
ATOM 3464 C CA . GLY C 1 27 ? -9.038 23.420 -17.431 1.00 49.07 27 GLY C CA 1
ATOM 3465 C C . GLY C 1 27 ? -10.308 23.050 -16.692 1.00 49.98 27 GLY C C 1
ATOM 3466 O O . GLY C 1 27 ? -11.147 23.897 -16.419 1.00 48.08 27 GLY C O 1
ATOM 3467 N N . HIS C 1 28 ? -10.451 21.778 -16.355 1.00 50.65 28 HIS C N 1
ATOM 3468 C CA . HIS C 1 28 ? -11.615 21.329 -15.600 1.00 48.91 28 HIS C CA 1
ATOM 3469 C C . HIS C 1 28 ? -11.620 21.870 -14.170 1.00 44.37 28 HIS C C 1
ATOM 3470 O O . HIS C 1 28 ? -10.563 22.113 -13.573 1.00 42.97 28 HIS C O 1
ATOM 3477 N N . SER C 1 29 ? -12.813 22.056 -13.617 1.00 44.19 29 SER C N 1
ATOM 3478 C CA . SER C 1 29 ? -12.926 22.284 -12.179 1.00 49.71 29 SER C CA 1
ATOM 3479 C C . SER C 1 29 ? -12.912 20.929 -11.465 1.00 50.62 29 SER C C 1
ATOM 3480 O O . SER C 1 29 ? -13.039 19.883 -12.102 1.00 48.36 29 SER C O 1
ATOM 3483 N N . GLY C 1 30 ? -12.745 20.944 -10.148 1.00 51.60 30 GLY C N 1
ATOM 3484 C CA . GLY C 1 30 ? -12.707 19.710 -9.387 1.00 40.73 30 GLY C CA 1
ATOM 3485 C C . GLY C 1 30 ? -11.345 19.058 -9.483 1.00 45.31 30 GLY C C 1
ATOM 3486 O O . GLY C 1 30 ? -10.450 19.558 -10.180 1.00 46.65 30 GLY C O 1
ATOM 3487 N N . LYS C 1 31 ? -11.188 17.937 -8.783 1.00 36.29 31 LYS C N 1
ATOM 3488 C CA . LYS C 1 31 ? -9.918 17.226 -8.756 1.00 38.56 31 LYS C CA 1
ATOM 3489 C C . LYS C 1 31 ? -9.650 16.500 -10.078 1.00 40.06 31 LYS C C 1
ATOM 3490 O O . LYS C 1 31 ? -10.575 16.104 -10.785 1.00 31.87 31 LYS C O 1
ATOM 3496 N N . CYS C 1 32 ? -8.374 16.349 -10.405 1.00 46.87 32 CYS C N 1
ATOM 3497 C CA . CYS C 1 32 ? -7.978 15.747 -11.661 1.00 50.72 32 CYS C CA 1
ATOM 3498 C C . CYS C 1 32 ? -8.180 14.197 -11.528 1.00 57.93 32 CYS C C 1
ATOM 3499 O O . CYS C 1 32 ? -7.959 13.621 -10.451 1.00 52.83 32 CYS C O 1
ATOM 3502 N N . LEU C 1 33 ? -8.702 13.556 -12.584 1.00 51.85 33 LEU C N 1
ATOM 3503 C CA . LEU C 1 33 ? -9.091 12.125 -12.557 1.00 43.47 33 LEU C CA 1
ATOM 3504 C C . LEU C 1 33 ? -8.613 11.332 -13.783 1.00 43.20 33 LEU C C 1
ATOM 3505 O O . LEU C 1 33 ? -8.731 11.794 -14.927 1.00 33.70 33 LEU C O 1
ATOM 3510 N N . GLU C 1 34 ? -8.101 10.126 -13.545 1.00 40.12 34 GLU C N 1
ATOM 3511 C CA . GLU C 1 34 ? -7.582 9.287 -14.620 1.00 37.21 34 GLU C CA 1
ATOM 3512 C C . GLU C 1 34 ? -8.711 8.590 -15.356 1.00 37.42 34 GLU C C 1
ATOM 3513 O O . GLU C 1 34 ? -8.693 8.495 -16.574 1.00 33.23 34 GLU C O 1
ATOM 3519 N N . PHE C 1 35 ? -9.708 8.114 -14.621 1.00 30.32 35 PHE C N 1
ATOM 3520 C CA . PHE C 1 35 ? -10.813 7.407 -15.258 1.00 29.18 35 PHE C CA 1
ATOM 3521 C C . PHE C 1 35 ? -12.183 8.042 -15.011 1.00 30.80 35 PHE C C 1
ATOM 3522 O O . PHE C 1 35 ? -13.094 7.372 -14.532 1.00 31.19 35 PHE C O 1
ATOM 3530 N N . PRO C 1 36 ? -12.340 9.329 -15.366 1.00 26.88 36 PRO C N 1
ATOM 3531 C CA . PRO C 1 36 ? -13.584 10.036 -15.042 1.00 30.09 36 PRO C CA 1
ATOM 3532 C C . PRO C 1 36 ? -14.807 9.448 -15.755 1.00 30.90 36 PRO C C 1
ATOM 3533 O O . PRO C 1 36 ? -15.922 9.379 -15.194 1.00 29.77 36 PRO C O 1
ATOM 3537 N N . PHE C 1 37 ? -14.584 8.971 -16.974 1.00 27.78 37 PHE C N 1
ATOM 3538 C CA . PHE C 1 37 ? -15.664 8.426 -17.788 1.00 22.04 37 PHE C CA 1
ATOM 3539 C C . PHE C 1 37 ? -16.194 7.121 -17.197 1.00 24.96 37 PHE C C 1
ATOM 3540 O O . PHE C 1 37 ? -17.187 6.568 -17.667 1.00 20.32 37 PHE C O 1
ATOM 3548 N N . LEU C 1 38 ? -15.541 6.648 -16.142 1.00 24.59 38 LEU C N 1
ATOM 3549 C CA . LEU C 1 38 ? -15.962 5.418 -15.497 1.00 30.67 38 LEU C CA 1
ATOM 3550 C C . LEU C 1 38 ? -16.485 5.599 -14.087 1.00 31.50 38 LEU C C 1
ATOM 3551 O O . LEU C 1 38 ? -16.856 4.592 -13.457 1.00 28.94 38 LEU C O 1
ATOM 3556 N N . VAL C 1 39 ? -16.523 6.823 -13.542 1.00 28.51 39 VAL C N 1
ATOM 3557 C CA . VAL C 1 39 ? -16.960 6.832 -12.119 1.00 26.61 39 VAL C CA 1
ATOM 3558 C C . VAL C 1 39 ? -18.439 6.440 -11.960 1.00 31.34 39 VAL C C 1
ATOM 3559 O O . VAL C 1 39 ? -18.779 5.586 -11.138 1.00 31.56 39 VAL C O 1
ATOM 3563 N N . SER C 1 40 ? -19.292 6.999 -12.810 1.00 35.53 40 SER C N 1
ATOM 3564 C CA . SER C 1 40 ? -20.711 6.668 -12.824 1.00 39.18 40 SER C CA 1
ATOM 3565 C C . SER C 1 40 ? -20.976 5.160 -12.977 1.00 36.69 40 SER C C 1
ATOM 3566 O O . SER C 1 40 ? -21.702 4.562 -12.178 1.00 35.51 40 SER C O 1
ATOM 3569 N N . LEU C 1 41 ? -20.384 4.546 -13.997 1.00 30.90 41 LEU C N 1
ATOM 3570 C CA . LEU C 1 41 ? -20.537 3.108 -14.203 1.00 23.35 41 LEU C CA 1
ATOM 3571 C C . LEU C 1 41 ? -20.069 2.314 -12.966 1.00 24.63 41 LEU C C 1
ATOM 3572 O O . LEU C 1 41 ? -20.683 1.314 -12.578 1.00 23.62 41 LEU C O 1
ATOM 3577 N N . SER C 1 42 ? -19.010 2.799 -12.320 1.00 23.79 42 SER C N 1
ATOM 3578 C CA . SER C 1 42 ? -18.401 2.042 -11.242 1.00 25.95 42 SER C CA 1
ATOM 3579 C C . SER C 1 42 ? -19.377 1.987 -10.088 1.00 32.95 42 SER C C 1
ATOM 3580 O O . SER C 1 42 ? -19.230 1.164 -9.186 1.00 27.94 42 SER C O 1
ATOM 3583 N N . LYS C 1 43 ? -20.381 2.861 -10.141 1.00 27.19 43 LYS C N 1
ATOM 3584 C CA . LYS C 1 43 ? -21.325 2.990 -9.052 1.00 32.21 43 LYS C CA 1
ATOM 3585 C C . LYS C 1 43 ? -22.332 1.872 -9.176 1.00 36.72 43 LYS C C 1
ATOM 3586 O O . LYS C 1 43 ? -22.692 1.235 -8.175 1.00 31.31 43 LYS C O 1
ATOM 3592 N N . THR C 1 44 ? -22.769 1.608 -10.406 1.00 24.90 44 THR C N 1
ATOM 3593 C CA . THR C 1 44 ? -23.848 0.634 -10.593 1.00 29.61 44 THR C CA 1
ATOM 3594 C C . THR C 1 44 ? -23.352 -0.707 -11.130 1.00 28.68 44 THR C C 1
ATOM 3595 O O . THR C 1 44 ? -24.021 -1.719 -10.995 1.00 38.66 44 THR C O 1
ATOM 3599 N N . HIS C 1 45 ? -22.172 -0.692 -11.743 1.00 26.50 45 HIS C N 1
ATOM 3600 C CA . HIS C 1 45 ? -21.614 -1.869 -12.396 1.00 29.54 45 HIS C CA 1
ATOM 3601 C C . HIS C 1 45 ? -20.093 -1.936 -12.165 1.00 28.70 45 HIS C C 1
ATOM 3602 O O . HIS C 1 45 ? -19.317 -1.907 -13.114 1.00 31.54 45 HIS C O 1
ATOM 3609 N N . PRO C 1 46 ? -19.668 -2.015 -10.889 1.00 31.11 46 PRO C N 1
ATOM 3610 C CA . PRO C 1 46 ? -18.227 -1.976 -10.576 1.00 25.43 46 PRO C CA 1
ATOM 3611 C C . PRO C 1 46 ? -17.459 -3.066 -11.318 1.00 26.87 46 PRO C C 1
ATOM 3612 O O . PRO C 1 46 ? -16.312 -2.844 -11.691 1.00 28.45 46 PRO C O 1
ATOM 3616 N N . ARG C 1 47 ? -18.074 -4.234 -11.487 1.00 25.84 47 ARG C N 1
ATOM 3617 C CA . ARG C 1 47 ? -17.415 -5.361 -12.157 1.00 30.89 47 ARG C CA 1
ATOM 3618 C C . ARG C 1 47 ? -17.061 -5.007 -13.590 1.00 30.17 47 ARG C C 1
ATOM 3619 O O . ARG C 1 47 ? -15.941 -5.228 -14.032 1.00 28.40 47 ARG C O 1
ATOM 3627 N N . ILE C 1 48 ? -18.029 -4.459 -14.312 1.00 25.92 48 ILE C N 1
ATOM 3628 C CA . ILE C 1 48 ? -17.800 -4.017 -15.684 1.00 28.78 48 ILE C CA 1
ATOM 3629 C C . ILE C 1 48 ? -16.711 -2.940 -15.783 1.00 30.18 48 ILE C C 1
ATOM 3630 O O . ILE C 1 48 ? -15.812 -3.033 -16.623 1.00 27.73 48 ILE C O 1
ATOM 3635 N N . ALA C 1 49 ? -16.778 -1.933 -14.912 1.00 27.96 49 ALA C N 1
ATOM 3636 C CA . ALA C 1 49 ? -15.749 -0.885 -14.859 1.00 29.30 49 ALA C CA 1
ATOM 3637 C C . ALA C 1 49 ? -14.357 -1.483 -14.664 1.00 29.64 49 ALA C C 1
ATOM 3638 O O . ALA C 1 49 ? -13.392 -1.114 -15.359 1.00 28.50 49 ALA C O 1
ATOM 3640 N N . ALA C 1 50 ? -14.274 -2.411 -13.706 1.00 31.56 50 ALA C N 1
ATOM 3641 C CA . ALA C 1 50 ? -13.028 -3.104 -13.370 1.00 35.31 50 ALA C CA 1
ATOM 3642 C C . ALA C 1 50 ? -12.510 -3.916 -14.558 1.00 27.54 50 ALA C C 1
ATOM 3643 O O . ALA C 1 50 ? -11.327 -3.861 -14.882 1.00 31.34 50 ALA C O 1
ATOM 3645 N N . LYS C 1 51 ? -13.396 -4.665 -15.203 1.00 26.72 51 LYS C N 1
ATOM 3646 C CA . LYS C 1 51 ? -13.014 -5.412 -16.407 1.00 32.57 51 LYS C CA 1
ATOM 3647 C C . LYS C 1 51 ? -12.487 -4.469 -17.485 1.00 32.57 51 LYS C C 1
ATOM 3648 O O . LYS C 1 51 ? -11.477 -4.760 -18.126 1.00 27.77 51 LYS C O 1
ATOM 3654 N N . ILE C 1 52 ? -13.162 -3.338 -17.680 1.00 28.99 52 ILE C N 1
ATOM 3655 C CA . ILE C 1 52 ? -12.715 -2.371 -18.682 1.00 24.26 52 ILE C CA 1
ATOM 3656 C C . ILE C 1 52 ? -11.302 -1.862 -18.397 1.00 25.07 52 ILE C C 1
ATOM 3657 O O . ILE C 1 52 ? -10.462 -1.797 -19.303 1.00 29.63 52 ILE C O 1
ATOM 3662 N N . VAL C 1 53 ? -11.026 -1.545 -17.136 1.00 28.59 53 VAL C N 1
ATOM 3663 C CA . VAL C 1 53 ? -9.691 -1.084 -16.763 1.00 30.13 53 VAL C CA 1
ATOM 3664 C C . VAL C 1 53 ? -8.623 -2.182 -16.912 1.00 32.07 53 VAL C C 1
ATOM 3665 O O . VAL C 1 53 ? -7.521 -1.935 -17.409 1.00 37.06 53 VAL C O 1
ATOM 3669 N N . ARG C 1 54 ? -8.951 -3.386 -16.466 1.00 36.28 54 ARG C N 1
ATOM 3670 C CA . ARG C 1 54 ? -8.030 -4.516 -16.554 1.00 40.26 54 ARG C CA 1
ATOM 3671 C C . ARG C 1 54 ? -7.709 -4.837 -18.014 1.00 38.13 54 ARG C C 1
ATOM 3672 O O . ARG C 1 54 ? -6.544 -4.961 -18.397 1.00 37.53 54 ARG C O 1
ATOM 3680 N N . ASP C 1 55 ? -8.741 -4.946 -18.839 1.00 33.58 55 ASP C N 1
ATOM 3681 C CA . ASP C 1 55 ? -8.533 -5.275 -20.249 1.00 40.67 55 ASP C CA 1
ATOM 3682 C C . ASP C 1 55 ? -7.797 -4.151 -20.965 1.00 43.31 55 ASP C C 1
ATOM 3683 O O . ASP C 1 55 ? -7.005 -4.402 -21.866 1.00 48.16 55 ASP C O 1
ATOM 3688 N N . ALA C 1 56 ? -8.042 -2.910 -20.563 1.00 36.81 56 ALA C N 1
ATOM 3689 C CA . ALA C 1 56 ? -7.372 -1.807 -21.240 1.00 31.15 56 ALA C CA 1
ATOM 3690 C C . ALA C 1 56 ? -5.912 -1.621 -20.807 1.00 35.61 56 ALA C C 1
ATOM 3691 O O . ALA C 1 56 ? -5.099 -1.161 -21.603 1.00 39.20 56 ALA C O 1
ATOM 3693 N N . THR C 1 57 ? -5.573 -1.978 -19.567 1.00 36.60 57 THR C N 1
ATOM 3694 C CA . THR C 1 57 ? -4.253 -1.635 -19.019 1.00 47.72 57 THR C CA 1
ATOM 3695 C C . THR C 1 57 ? -3.338 -2.806 -18.649 1.00 51.24 57 THR C C 1
ATOM 3696 O O . THR C 1 57 ? -2.122 -2.633 -18.580 1.00 49.15 57 THR C O 1
ATOM 3700 N N . MET C 1 58 ? -3.915 -3.973 -18.382 1.00 51.40 58 MET C N 1
ATOM 3701 C CA . MET C 1 58 ? -3.159 -5.096 -17.820 1.00 51.65 58 MET C CA 1
ATOM 3702 C C . MET C 1 58 ? -2.861 -6.192 -18.839 1.00 57.33 58 MET C C 1
ATOM 3703 O O . MET C 1 58 ? -3.380 -6.176 -19.950 1.00 53.87 58 MET C O 1
ATOM 3708 N N . THR C 1 59 ? -2.019 -7.147 -18.455 1.00 65.13 59 THR C N 1
ATOM 3709 C CA . THR C 1 59 ? -1.510 -8.147 -19.405 1.00 68.18 59 THR C CA 1
ATOM 3710 C C . THR C 1 59 ? -2.096 -9.549 -19.219 1.00 59.24 59 THR C C 1
ATOM 3711 O O . THR C 1 59 ? -2.760 -9.826 -18.223 1.00 55.47 59 THR C O 1
ATOM 3715 N N . ARG C 1 73 ? -1.174 -9.015 -13.189 1.00 87.61 73 ARG C N 1
ATOM 3716 C CA . ARG C 1 73 ? 0.276 -9.185 -13.236 1.00 84.77 73 ARG C CA 1
ATOM 3717 C C . ARG C 1 73 ? 0.992 -7.851 -13.483 1.00 84.09 73 ARG C C 1
ATOM 3718 O O . ARG C 1 73 ? 1.311 -7.121 -12.538 1.00 78.99 73 ARG C O 1
ATOM 3720 N N . MET C 1 74 ? 1.246 -7.532 -14.750 1.00 81.50 74 MET C N 1
ATOM 3721 C CA . MET C 1 74 ? 1.904 -6.271 -15.076 1.00 79.93 74 MET C CA 1
ATOM 3722 C C . MET C 1 74 ? 1.175 -5.461 -16.154 1.00 79.40 74 MET C C 1
ATOM 3723 O O . MET C 1 74 ? 0.669 -6.020 -17.130 1.00 85.33 74 MET C O 1
ATOM 3728 N N . PRO C 1 75 ? 1.111 -4.133 -15.965 1.00 67.92 75 PRO C N 1
ATOM 3729 C CA . PRO C 1 75 ? 0.481 -3.198 -16.907 1.00 56.74 75 PRO C CA 1
ATOM 3730 C C . PRO C 1 75 ? 1.075 -3.294 -18.311 1.00 56.70 75 PRO C C 1
ATOM 3731 O O . PRO C 1 75 ? 2.254 -3.611 -18.446 1.00 59.61 75 PRO C O 1
ATOM 3735 N N . ARG C 1 76 ? 0.271 -3.019 -19.334 1.00 49.40 76 ARG C N 1
ATOM 3736 C CA . ARG C 1 76 ? 0.741 -3.082 -20.717 1.00 55.33 76 ARG C CA 1
ATOM 3737 C C . ARG C 1 76 ? 1.785 -2.013 -20.993 1.00 66.55 76 ARG C C 1
ATOM 3738 O O . ARG C 1 76 ? 2.685 -2.206 -21.813 1.00 64.71 76 ARG C O 1
ATOM 3746 N N . TYR C 1 77 ? 1.633 -0.875 -20.320 1.00 67.08 77 TYR C N 1
ATOM 3747 C CA . TYR C 1 77 ? 2.528 0.261 -20.496 1.00 61.29 77 TYR C CA 1
ATOM 3748 C C . TYR C 1 77 ? 3.795 0.149 -19.640 1.00 62.19 7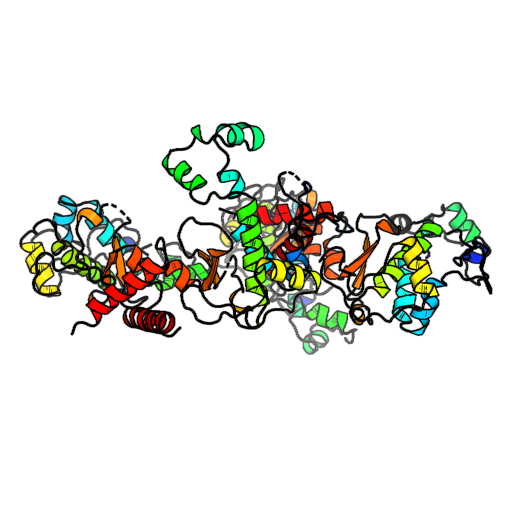7 TYR C C 1
ATOM 3749 O O . TYR C 1 77 ? 4.723 0.933 -19.794 1.00 61.18 77 TYR C O 1
ATOM 3758 N N . VAL C 1 78 ? 3.816 -0.833 -18.744 1.00 70.73 78 VAL C N 1
ATOM 3759 C CA . VAL C 1 78 ? 5.027 -1.215 -18.026 1.00 77.78 78 VAL C CA 1
ATOM 3760 C C . VAL C 1 78 ? 5.788 -2.259 -18.849 1.00 82.85 78 VAL C C 1
ATOM 3761 O O . VAL C 1 78 ? 7.019 -2.238 -18.922 1.00 85.96 78 VAL C O 1
ATOM 3765 N N . ALA C 1 79 ? 5.044 -3.157 -19.487 1.00 79.36 79 ALA C N 1
ATOM 3766 C CA . ALA C 1 79 ? 5.643 -4.245 -20.251 1.00 78.23 79 ALA C CA 1
ATOM 3767 C C . ALA C 1 79 ? 6.255 -3.757 -21.565 1.00 81.37 79 ALA C C 1
ATOM 3768 O O . ALA C 1 79 ? 6.932 -4.515 -22.261 1.00 83.86 79 ALA C O 1
ATOM 3770 N N . ILE C 1 80 ? 6.015 -2.491 -21.899 1.00 79.94 80 ILE C N 1
ATOM 3771 C CA . ILE C 1 80 ? 6.626 -1.883 -23.077 1.00 80.91 80 ILE C CA 1
ATOM 3772 C C . ILE C 1 80 ? 7.952 -1.207 -22.679 1.00 88.56 80 ILE C C 1
ATOM 3773 O O . ILE C 1 80 ? 8.540 -0.438 -23.441 1.00 91.56 80 ILE C O 1
ATOM 3778 N N . LEU C 1 81 ? 8.416 -1.519 -21.469 1.00 92.35 81 LEU C N 1
ATOM 3779 C CA . LEU C 1 81 ? 9.714 -1.057 -20.975 1.00 92.55 81 LEU C CA 1
ATOM 3780 C C . LEU C 1 81 ? 10.691 -2.231 -20.807 1.00 95.35 81 LEU C C 1
ATOM 3781 O O . LEU C 1 81 ? 10.309 -3.319 -20.363 1.00 88.32 81 LEU C O 1
ATOM 3786 N N . ASP C 1 82 ? 11.954 -1.988 -21.150 1.00 103.08 82 ASP C N 1
ATOM 3787 C CA . ASP C 1 82 ? 12.987 -3.028 -21.213 1.00 107.33 82 ASP C CA 1
ATOM 3788 C C . ASP C 1 82 ? 13.439 -3.579 -19.852 1.00 110.57 82 ASP C C 1
ATOM 3789 O O . ASP C 1 82 ? 13.209 -2.957 -18.808 1.00 113.24 82 ASP C O 1
ATOM 3794 N N . ASP C 1 83 ? 14.092 -4.744 -19.882 1.00 106.29 83 ASP C N 1
ATOM 3795 C CA . ASP C 1 83 ? 14.432 -5.502 -18.671 1.00 101.01 83 ASP C CA 1
ATOM 3796 C C . ASP C 1 83 ? 15.304 -4.723 -17.682 1.00 102.76 83 ASP C C 1
ATOM 3797 O O . ASP C 1 83 ? 15.143 -4.855 -16.463 1.00 98.06 83 ASP C O 1
ATOM 3802 N N . ASP C 1 84 ? 16.224 -3.917 -18.209 1.00 107.87 84 ASP C N 1
ATOM 3803 C CA . ASP C 1 84 ? 17.107 -3.108 -17.367 1.00 110.21 84 ASP C CA 1
ATOM 3804 C C . ASP C 1 84 ? 16.330 -2.102 -16.522 1.00 108.67 84 ASP C C 1
ATOM 3805 O O . ASP C 1 84 ? 16.603 -1.949 -15.334 1.00 107.11 84 ASP C O 1
ATOM 3810 N N . ILE C 1 85 ? 15.359 -1.427 -17.133 1.00 107.36 85 ILE C N 1
ATOM 3811 C CA . ILE C 1 85 ? 14.505 -0.502 -16.394 1.00 102.07 85 ILE C CA 1
ATOM 3812 C C . ILE C 1 85 ? 13.550 -1.277 -15.483 1.00 102.71 85 ILE C C 1
ATOM 3813 O O . ILE C 1 85 ? 13.113 -0.767 -14.448 1.00 104.52 85 ILE C O 1
ATOM 3818 N N . LEU C 1 86 ? 13.242 -2.516 -15.860 1.00 100.82 86 LEU C N 1
ATOM 3819 C CA . LEU C 1 86 ? 12.370 -3.362 -15.044 1.00 102.16 86 LEU C CA 1
ATOM 3820 C C . LEU C 1 86 ? 13.032 -3.801 -13.734 1.00 108.71 86 LEU C C 1
ATOM 3821 O O . LEU C 1 86 ? 12.368 -3.912 -12.702 1.00 107.46 86 LEU C O 1
ATOM 3826 N N . LEU C 1 87 ? 14.340 -4.046 -13.781 1.00 114.75 87 LEU C N 1
ATOM 3827 C CA . LEU C 1 87 ? 15.115 -4.361 -12.578 1.00 115.43 87 LEU C CA 1
ATOM 3828 C C . LEU C 1 87 ? 15.522 -3.088 -11.829 1.00 118.01 87 LEU C C 1
ATOM 3829 O O . LEU C 1 87 ? 15.629 -3.084 -10.600 1.00 120.39 87 LEU C O 1
ATOM 3834 N N . GLU C 1 88 ? 15.742 -2.009 -12.578 1.00 114.57 88 GLU C N 1
ATOM 3835 C CA . GLU C 1 88 ? 16.172 -0.739 -12.000 1.00 111.09 88 GLU C CA 1
ATOM 3836 C C . GLU C 1 88 ? 14.998 0.039 -11.404 1.00 110.95 88 GLU C C 1
ATOM 3837 O O . GLU C 1 88 ? 14.895 0.188 -10.183 1.00 107.33 88 GLU C O 1
ATOM 3843 N N . LYS C 1 89 ? 14.112 0.525 -12.268 1.00 112.77 89 LYS C N 1
ATOM 3844 C CA . LYS C 1 89 ? 12.976 1.328 -11.825 1.00 112.35 89 LYS C CA 1
ATOM 3845 C C . LYS C 1 89 ? 11.927 0.512 -11.059 1.00 110.14 89 LYS C C 1
ATOM 3846 O O . LYS C 1 89 ? 11.381 0.973 -10.052 1.00 109.53 89 LYS C O 1
ATOM 3848 N N . PHE C 1 90 ? 11.655 -0.704 -11.524 1.00 106.95 90 PHE C N 1
ATOM 3849 C CA . PHE C 1 90 ? 10.581 -1.500 -10.936 1.00 105.60 90 PHE C CA 1
ATOM 3850 C C . PHE C 1 90 ? 11.030 -2.769 -10.207 1.00 110.72 90 PHE C C 1
ATOM 3851 O O . PHE C 1 90 ? 10.192 -3.521 -9.710 1.00 112.98 90 PHE C O 1
ATOM 3859 N N . ASN C 1 91 ? 12.340 -3.002 -10.149 1.00 112.27 91 ASN C N 1
ATOM 3860 C CA . ASN C 1 91 ? 12.913 -4.074 -9.325 1.00 113.95 91 ASN C CA 1
ATOM 3861 C C . ASN C 1 91 ? 12.310 -5.465 -9.569 1.00 112.53 91 ASN C C 1
ATOM 3862 O O . ASN C 1 91 ? 11.930 -6.161 -8.626 1.00 110.20 91 ASN C O 1
ATOM 3867 N N . LEU C 1 92 ? 12.222 -5.864 -10.834 1.00 112.92 92 LEU C N 1
ATOM 3868 C CA . LEU C 1 92 ? 11.637 -7.158 -11.178 1.00 111.83 92 LEU C CA 1
ATOM 3869 C C . LEU C 1 92 ? 12.693 -8.255 -11.314 1.00 106.42 92 LEU C C 1
ATOM 3870 O O . LEU C 1 92 ? 12.612 -9.294 -10.655 1.00 101.47 92 LEU C O 1
ATOM 3875 N N . SER C 1 96 ? 15.404 -13.536 -15.586 1.00 105.52 96 SER C N 1
ATOM 3876 C CA . SER C 1 96 ? 15.097 -13.927 -14.212 1.00 107.81 96 SER C CA 1
ATOM 3877 C C . SER C 1 96 ? 13.860 -14.828 -14.118 1.00 111.39 96 SER C C 1
ATOM 3878 O O . SER C 1 96 ? 13.434 -15.198 -13.023 1.00 112.09 96 SER C O 1
ATOM 3881 N N . LEU C 1 97 ? 13.302 -15.189 -15.271 1.00 113.15 97 LEU C N 1
ATOM 3882 C CA . LEU C 1 97 ? 12.056 -15.954 -15.333 1.00 111.34 97 LEU C CA 1
ATOM 3883 C C . LEU C 1 97 ? 12.022 -16.846 -16.580 1.00 108.16 97 LEU C C 1
ATOM 3884 O O . LEU C 1 97 ? 12.860 -16.694 -17.474 1.00 100.43 97 LEU C O 1
ATOM 3889 N N . PRO C 1 98 ? 11.060 -17.790 -16.639 1.00 115.81 98 PRO C N 1
ATOM 3890 C CA . PRO C 1 98 ? 10.841 -18.583 -17.857 1.00 119.89 98 PRO C CA 1
ATOM 3891 C C . PRO C 1 98 ? 10.660 -17.732 -19.120 1.00 120.08 98 PRO C C 1
ATOM 3892 O O . PRO C 1 98 ? 10.304 -16.556 -19.034 1.00 120.43 98 PRO C O 1
ATOM 3896 N N . GLU C 1 99 ? 10.903 -18.338 -20.278 1.00 118.70 99 GLU C N 1
ATOM 3897 C CA . GLU C 1 99 ? 10.825 -17.640 -21.560 1.00 117.35 99 GLU C CA 1
ATOM 3898 C C . GLU C 1 99 ? 9.384 -17.448 -22.041 1.00 120.43 99 GLU C C 1
ATOM 3899 O O . GLU C 1 99 ? 9.028 -16.382 -22.561 1.00 121.37 99 GLU C O 1
ATOM 3905 N N . ILE C 1 100 ? 8.558 -18.479 -21.866 1.00 120.62 100 ILE C N 1
ATOM 3906 C CA . ILE C 1 100 ? 7.170 -18.435 -22.329 1.00 121.23 100 ILE C CA 1
ATOM 3907 C C . ILE C 1 100 ? 6.273 -17.616 -21.392 1.00 120.33 100 ILE C C 1
ATOM 3908 O O . ILE C 1 100 ? 5.066 -17.495 -21.610 1.00 115.34 100 ILE C O 1
ATOM 3913 N N . THR C 1 101 ? 6.876 -17.060 -20.345 1.00 122.12 101 THR C N 1
ATOM 3914 C CA . THR C 1 101 ? 6.215 -16.040 -19.543 1.00 120.46 101 THR C CA 1
ATOM 3915 C C . THR C 1 101 ? 6.764 -14.674 -19.981 1.00 117.02 101 THR C C 1
ATOM 3916 O O . THR C 1 101 ? 6.020 -13.698 -20.084 1.00 115.60 101 THR C O 1
ATOM 3920 N N . ARG C 1 102 ? 8.065 -14.628 -20.273 1.00 113.80 102 ARG C N 1
ATOM 3921 C CA . ARG C 1 102 ? 8.743 -13.393 -20.680 1.00 110.98 102 ARG C CA 1
ATOM 3922 C C . ARG C 1 102 ? 8.220 -12.816 -22.002 1.00 111.26 102 ARG C C 1
ATOM 3923 O O . ARG C 1 102 ? 7.723 -11.687 -22.045 1.00 110.44 102 ARG C O 1
ATOM 3931 N N . LEU C 1 103 ? 8.329 -13.588 -23.078 1.00 110.66 103 LEU C N 1
ATOM 3932 C CA . LEU C 1 103 ? 7.911 -13.103 -24.392 1.00 109.36 103 LEU C CA 1
ATOM 3933 C C . LEU C 1 103 ? 6.387 -13.017 -24.494 1.00 103.40 103 LEU C C 1
ATOM 3934 O O . LEU C 1 103 ? 5.840 -12.284 -25.327 1.00 99.05 103 LEU C O 1
ATOM 3939 N N . LYS C 1 104 ? 5.713 -13.766 -23.626 1.00 103.50 104 LYS C N 1
ATOM 3940 C CA . LYS C 1 104 ? 4.258 -13.725 -23.515 1.00 106.24 104 LYS C CA 1
ATOM 3941 C C . LYS C 1 104 ? 3.825 -12.413 -22.863 1.00 107.31 104 LYS C C 1
ATOM 3942 O O . LYS C 1 104 ? 2.763 -11.869 -23.176 1.00 105.24 104 LYS C O 1
ATOM 3948 N N . ILE C 1 105 ? 4.656 -11.921 -21.944 1.00 107.83 105 ILE C N 1
ATOM 3949 C CA . ILE C 1 105 ? 4.472 -10.601 -21.344 1.00 101.88 105 ILE C CA 1
ATOM 3950 C C . ILE C 1 105 ? 4.824 -9.503 -22.355 1.00 102.08 105 ILE C C 1
ATOM 3951 O O . ILE C 1 105 ? 4.180 -8.452 -22.393 1.00 109.61 105 ILE C O 1
ATOM 3956 N N . ARG C 1 106 ? 5.829 -9.760 -23.189 1.00 92.74 106 ARG C N 1
ATOM 3957 C CA . ARG C 1 106 ? 6.193 -8.818 -24.245 1.00 86.97 106 ARG C CA 1
ATOM 3958 C C . ARG C 1 106 ? 5.073 -8.641 -25.261 1.00 76.65 106 ARG C C 1
ATOM 3959 O O . ARG C 1 106 ? 4.829 -7.535 -25.731 1.00 70.39 106 ARG C O 1
ATOM 3967 N N . GLU C 1 107 ? 4.399 -9.739 -25.590 1.00 81.78 107 GLU C N 1
ATOM 3968 C CA . GLU C 1 107 ? 3.391 -9.750 -26.650 1.00 84.91 107 GLU C CA 1
ATOM 3969 C C . GLU C 1 107 ? 2.349 -8.631 -26.531 1.00 87.04 107 GLU C C 1
ATOM 3970 O O . GLU C 1 107 ? 2.075 -7.917 -27.503 1.00 88.47 107 GLU C O 1
ATOM 3976 N N . LYS C 1 108 ? 1.783 -8.477 -25.337 1.00 82.73 108 LYS C N 1
ATOM 3977 C CA . LYS C 1 108 ? 0.691 -7.533 -25.126 1.00 81.82 108 LYS C CA 1
ATOM 3978 C C . LYS C 1 108 ? 1.143 -6.203 -24.520 1.00 81.60 108 LYS C C 1
ATOM 3979 O O . LYS C 1 108 ? 0.567 -5.739 -23.538 1.00 75.80 108 LYS C O 1
ATOM 3985 N N . ALA C 1 109 ? 2.160 -5.584 -25.117 1.00 81.62 109 ALA C N 1
ATOM 3986 C CA . ALA C 1 109 ? 2.675 -4.310 -24.622 1.00 73.50 109 ALA C CA 1
ATOM 3987 C C . ALA C 1 109 ? 2.187 -3.140 -25.472 1.00 69.84 109 ALA C C 1
ATOM 3988 O O . ALA C 1 109 ? 2.142 -3.228 -26.701 1.00 67.36 109 ALA C O 1
ATOM 3990 N N . ALA C 1 110 ? 1.830 -2.044 -24.805 1.00 61.79 110 ALA C N 1
ATOM 3991 C CA . ALA C 1 110 ? 1.215 -0.899 -25.467 1.00 52.37 110 ALA C CA 1
ATOM 3992 C C . ALA C 1 110 ? 1.519 0.378 -24.696 1.00 58.34 110 ALA C C 1
ATOM 3993 O O . ALA C 1 110 ? 1.727 0.343 -23.485 1.00 66.57 110 ALA C O 1
ATOM 3995 N N . ASP C 1 111 ? 1.550 1.508 -25.390 1.00 55.19 111 ASP C N 1
ATOM 3996 C CA . ASP C 1 111 ? 1.785 2.777 -24.719 1.00 52.99 111 ASP C CA 1
ATOM 3997 C C . ASP C 1 111 ? 0.597 3.155 -23.809 1.00 55.27 111 ASP C C 1
ATOM 3998 O O . ASP C 1 111 ? -0.559 2.815 -24.100 1.00 53.19 111 ASP C O 1
ATOM 4003 N N . TYR C 1 112 ? 0.903 3.841 -22.706 1.00 47.92 112 TYR C N 1
ATOM 4004 C CA . TYR C 1 112 ? -0.092 4.247 -21.709 1.00 42.71 112 TYR C CA 1
ATOM 4005 C C . TYR C 1 112 ? -1.301 4.939 -22.346 1.00 37.97 112 TYR C C 1
ATOM 4006 O O . TYR C 1 112 ? -2.470 4.642 -22.014 1.00 39.10 112 TYR C O 1
ATOM 4015 N N . ASP C 1 113 ? -1.014 5.843 -23.281 1.00 38.31 113 ASP C N 1
ATOM 4016 C CA . ASP C 1 113 ? -2.051 6.605 -23.982 1.00 36.37 113 ASP C CA 1
ATOM 4017 C C . ASP C 1 113 ? -3.012 5.728 -24.785 1.00 44.31 113 ASP C C 1
ATOM 4018 O O . ASP C 1 113 ? -4.238 5.979 -24.805 1.00 48.68 113 ASP C O 1
ATOM 4023 N N . SER C 1 114 ? -2.459 4.709 -25.449 1.00 34.35 114 SER C N 1
ATOM 4024 C CA . SER C 1 114 ? -3.281 3.764 -26.201 1.00 38.57 114 SER C CA 1
ATOM 4025 C C . SER C 1 114 ? -4.182 2.995 -25.245 1.00 36.60 114 SER C C 1
ATOM 4026 O O . SER C 1 114 ? -5.356 2.763 -25.530 1.00 34.90 114 SER C O 1
ATOM 4029 N N . CYS C 1 115 ? -3.626 2.603 -24.106 1.00 32.12 115 CYS C N 1
ATOM 4030 C CA . CYS C 1 115 ? -4.414 1.898 -23.106 1.00 37.40 115 CYS C CA 1
ATOM 4031 C C . CYS C 1 115 ? -5.634 2.716 -22.700 1.00 39.73 115 CYS C C 1
ATOM 4032 O O . CYS C 1 115 ? -6.776 2.216 -22.774 1.00 37.82 115 CYS C O 1
ATOM 4035 N N . ILE C 1 116 ? -5.403 3.968 -22.288 1.00 37.72 116 ILE C N 1
ATOM 4036 C CA . ILE C 1 116 ? -6.528 4.824 -21.906 1.00 36.01 116 ILE C CA 1
ATOM 4037 C C . ILE C 1 116 ? -7.536 4.954 -23.061 1.00 37.13 116 ILE C C 1
ATOM 4038 O O . ILE C 1 116 ? -8.759 4.913 -22.847 1.00 39.67 116 ILE C O 1
ATOM 4043 N N . ASP C 1 117 ? -7.028 5.098 -24.283 1.00 33.96 117 ASP C N 1
ATOM 4044 C CA . ASP C 1 117 ? -7.903 5.094 -25.461 1.00 38.32 117 ASP C CA 1
ATOM 4045 C C . ASP C 1 117 ? -8.822 3.871 -25.493 1.00 34.17 117 ASP C C 1
ATOM 4046 O O . ASP C 1 117 ? -10.042 3.971 -25.733 1.00 27.15 117 ASP C O 1
ATOM 4051 N N . VAL C 1 118 ? -8.223 2.713 -25.246 1.00 29.16 118 VAL C N 1
ATOM 4052 C CA . VAL C 1 118 ? -8.968 1.466 -25.263 1.00 38.99 118 VAL C CA 1
ATOM 4053 C C . VAL C 1 118 ? -10.065 1.511 -24.198 1.00 34.84 118 VAL C C 1
ATOM 4054 O O . VAL C 1 118 ? -11.218 1.132 -24.455 1.00 30.09 118 VAL C O 1
ATOM 4058 N N . ALA C 1 119 ? -9.705 1.991 -23.010 1.00 30.01 119 ALA C N 1
ATOM 4059 C CA . ALA C 1 119 ? -10.684 2.098 -21.926 1.00 33.84 119 ALA C CA 1
ATOM 4060 C C . ALA C 1 119 ? -11.875 2.994 -22.334 1.00 36.63 119 ALA C C 1
ATOM 4061 O O . ALA C 1 119 ? -13.049 2.615 -22.162 1.00 35.86 119 ALA C O 1
ATOM 4063 N N . ARG C 1 120 ? -11.574 4.156 -22.915 1.00 33.98 120 ARG C N 1
ATOM 4064 C CA . ARG C 1 120 ? -12.630 5.019 -23.463 1.00 28.87 120 ARG C CA 1
ATOM 4065 C C . ARG C 1 120 ? -13.545 4.279 -24.445 1.00 26.89 120 ARG C C 1
ATOM 4066 O O . ARG C 1 120 ? -14.785 4.308 -24.309 1.00 27.45 120 ARG C O 1
ATOM 4074 N N . LYS C 1 121 ? -12.940 3.620 -25.436 1.00 21.59 121 LYS C N 1
ATOM 4075 C CA . LYS C 1 121 ? -13.731 2.901 -26.422 1.00 24.38 121 LYS C CA 1
ATOM 4076 C C . LYS C 1 121 ? -14.638 1.848 -25.767 1.00 20.27 121 LYS C C 1
ATOM 4077 O O . LYS C 1 121 ? -15.848 1.795 -26.017 1.00 25.16 121 LYS C O 1
ATOM 4083 N N . LEU C 1 122 ? -14.056 1.035 -24.902 1.00 23.71 122 LEU C N 1
ATOM 4084 C CA . LEU C 1 122 ? -14.826 0.023 -24.176 1.00 22.35 122 LEU C CA 1
ATOM 4085 C C . LEU C 1 122 ? -16.001 0.610 -23.377 1.00 29.18 122 LEU C C 1
ATOM 4086 O O . LEU C 1 122 ? -17.083 0.019 -23.352 1.00 27.16 122 LEU C O 1
ATOM 4091 N N . THR C 1 123 ? -15.805 1.769 -22.740 1.00 23.18 123 THR C N 1
ATOM 4092 C CA . THR C 1 123 ? -16.903 2.366 -21.981 1.00 21.12 123 THR C CA 1
ATOM 4093 C C . THR C 1 123 ? -18.013 2.853 -22.906 1.00 26.38 123 THR C C 1
ATOM 4094 O O . THR C 1 123 ? -19.224 2.605 -22.661 1.00 25.87 123 THR C O 1
ATOM 4098 N N . TRP C 1 124 ? -17.594 3.519 -23.984 1.00 26.62 124 TRP C N 1
ATOM 4099 C CA . TRP C 1 124 ? -18.521 3.917 -25.047 1.00 30.08 124 TRP C CA 1
ATOM 4100 C C . TRP C 1 124 ? -19.346 2.738 -25.567 1.00 30.78 124 TRP C C 1
ATOM 4101 O O . TRP C 1 124 ? -20.560 2.862 -25.750 1.00 34.46 124 TRP C O 1
ATOM 4112 N N . LEU C 1 125 ? -18.695 1.598 -25.797 1.00 24.87 125 LEU C N 1
ATOM 4113 C CA . LEU C 1 125 ? -19.415 0.381 -26.195 1.00 32.32 125 LEU C CA 1
ATOM 4114 C C . LEU C 1 125 ? -20.364 -0.101 -25.078 1.00 33.66 125 LEU C C 1
ATOM 4115 O O . LEU C 1 125 ? -21.505 -0.512 -25.335 1.00 29.57 125 LEU C O 1
ATOM 4120 N N . ALA C 1 126 ? -19.885 -0.064 -23.836 1.00 23.21 126 ALA C N 1
ATOM 4121 C CA . ALA C 1 126 ? -20.661 -0.606 -22.709 1.00 22.55 126 ALA C CA 1
ATOM 4122 C C . ALA C 1 126 ? -21.989 0.139 -22.544 1.00 25.95 126 ALA C C 1
ATOM 4123 O O . ALA C 1 126 ? -23.023 -0.469 -22.307 1.00 23.33 126 ALA C O 1
ATOM 4125 N N . TYR C 1 127 ? -21.968 1.457 -22.727 1.00 23.64 127 TYR C N 1
ATOM 4126 C CA . TYR C 1 127 ? -23.197 2.225 -22.569 1.00 23.36 127 TYR C CA 1
ATOM 4127 C C . TYR C 1 127 ? -24.201 2.005 -23.697 1.00 30.86 127 TYR C C 1
ATOM 4128 O O . TYR C 1 127 ? -25.368 2.417 -23.591 1.00 26.59 127 TYR C O 1
ATOM 4137 N N . GLN C 1 128 ? -23.745 1.349 -24.767 1.00 26.56 128 GLN C N 1
ATOM 4138 C CA . GLN C 1 128 ? -24.615 0.968 -25.880 1.00 31.95 128 GLN C CA 1
ATOM 4139 C C . GLN C 1 128 ? -25.058 -0.512 -25.874 1.00 39.90 128 GLN C C 1
ATOM 4140 O O . GLN C 1 128 ? -25.669 -0.986 -26.845 1.00 33.76 128 GLN C O 1
ATOM 4146 N N . LEU C 1 129 ? -24.756 -1.225 -24.785 1.00 29.89 129 LEU C N 1
ATOM 4147 C CA . LEU C 1 129 ? -25.201 -2.616 -24.597 1.00 34.80 129 LEU C CA 1
ATOM 4148 C C . LEU C 1 129 ? -26.717 -2.680 -24.351 1.00 36.52 129 LEU C C 1
ATOM 4149 O O . LEU C 1 129 ? -27.286 -1.781 -23.728 1.00 28.75 129 LEU C O 1
ATOM 4154 N N . HIS C 1 130 ? -27.383 -3.743 -24.797 1.00 29.64 130 HIS C N 1
ATOM 4155 C CA . HIS C 1 130 ? -28.772 -3.901 -24.384 1.00 30.39 130 HIS C CA 1
ATOM 4156 C C . HIS C 1 130 ? -28.830 -4.042 -22.853 1.00 36.57 130 HIS C C 1
ATOM 4157 O O . HIS C 1 130 ? -27.969 -4.678 -22.245 1.00 38.21 130 HIS C O 1
ATOM 4164 N N . GLY C 1 131 ? -29.818 -3.405 -22.235 1.00 32.12 131 GLY C N 1
ATOM 4165 C CA . GLY C 1 131 ? -29.921 -3.364 -20.793 1.00 26.82 131 GLY C CA 1
ATOM 4166 C C . GLY C 1 131 ? -28.905 -2.467 -20.084 1.00 34.30 131 GLY C C 1
ATOM 4167 O O . GLY C 1 131 ? -28.827 -2.490 -18.861 1.00 38.03 131 GLY C O 1
ATOM 4168 N N . ALA C 1 132 ? -28.119 -1.684 -20.821 1.00 28.90 132 ALA C N 1
ATOM 4169 C CA . ALA C 1 132 ? -27.097 -0.856 -20.169 1.00 32.68 132 ALA C CA 1
ATOM 4170 C C . ALA C 1 132 ? -27.732 0.239 -19.314 1.00 34.07 132 ALA C C 1
ATOM 4171 O O . ALA C 1 132 ? -28.832 0.697 -19.599 1.00 36.31 132 ALA C O 1
ATOM 4173 N N . PRO C 1 133 ? -27.042 0.674 -18.262 1.00 28.65 133 PRO C N 1
ATOM 4174 C CA . PRO C 1 133 ? -27.657 1.807 -17.571 1.00 28.02 133 PRO C CA 1
ATOM 4175 C C . PRO C 1 133 ? -27.499 3.045 -18.455 1.00 34.79 133 PRO C C 1
ATOM 4176 O O . PRO C 1 133 ? -26.762 3.033 -19.449 1.00 28.21 133 PRO C O 1
ATOM 4180 N N . ILE C 1 134 ? -28.202 4.107 -18.101 1.00 39.93 134 ILE C N 1
ATOM 4181 C CA . ILE C 1 134 ? -28.114 5.344 -18.847 1.00 37.40 134 ILE C CA 1
ATOM 4182 C C . ILE C 1 134 ? -26.961 6.202 -18.320 1.00 31.95 134 ILE C C 1
ATOM 4183 O O . ILE C 1 134 ? -26.840 6.404 -17.121 1.00 26.23 134 ILE C O 1
ATOM 4188 N N . PRO C 1 135 ? -26.095 6.694 -19.221 1.00 30.66 135 PRO C N 1
ATOM 4189 C CA . PRO C 1 135 ? -24.935 7.479 -18.777 1.00 29.90 135 PRO C CA 1
ATOM 4190 C C . PRO C 1 135 ? -25.381 8.816 -18.221 1.00 31.82 135 PRO C C 1
ATOM 4191 O O . PRO C 1 135 ? -26.488 9.251 -18.537 1.00 33.12 135 PRO C O 1
ATOM 4195 N N . ASP C 1 136 ? -24.550 9.454 -17.404 1.00 32.42 136 ASP C N 1
ATOM 4196 C CA . ASP C 1 136 ? -24.853 10.827 -16.991 1.00 39.90 136 ASP C CA 1
ATOM 4197 C C . ASP C 1 136 ? -24.308 11.774 -18.070 1.00 35.32 136 ASP C C 1
ATOM 4198 O O . ASP C 1 136 ? -23.506 11.361 -18.908 1.00 35.32 136 ASP C O 1
ATOM 4203 N N . SER C 1 137 ? -24.729 13.029 -18.055 1.00 33.73 137 SER C N 1
ATOM 4204 C CA . SER C 1 137 ? -24.437 13.909 -19.184 1.00 39.52 137 SER C CA 1
ATOM 4205 C C . SER C 1 137 ? -22.956 14.147 -19.395 1.00 36.13 137 SER C C 1
ATOM 4206 O O . SER C 1 137 ? -22.514 14.246 -20.542 1.00 41.28 137 SER C O 1
ATOM 4209 N N . PHE C 1 138 ? -22.185 14.230 -18.312 1.00 37.78 138 PHE C N 1
ATOM 4210 C CA . PHE C 1 138 ? -20.731 14.317 -18.470 1.00 39.58 138 PHE C CA 1
ATOM 4211 C C . PHE C 1 138 ? -20.181 13.131 -19.280 1.00 39.13 138 PHE C C 1
ATOM 4212 O O . PHE C 1 138 ? -19.457 13.314 -20.261 1.00 41.47 138 PHE C O 1
ATOM 4220 N N . THR C 1 139 ? -20.499 11.918 -18.831 1.00 30.88 139 THR C N 1
ATOM 4221 C CA . THR C 1 139 ? -19.995 10.697 -19.453 1.00 28.89 139 THR C CA 1
ATOM 4222 C C . THR C 1 139 ? -20.423 10.598 -20.918 1.00 32.38 139 THR C C 1
ATOM 4223 O O . THR C 1 139 ? -19.600 10.345 -21.818 1.00 33.07 139 THR C O 1
ATOM 4227 N N . LYS C 1 140 ? -21.714 10.817 -21.146 1.00 31.23 140 LYS C N 1
ATOM 4228 C CA . LYS C 1 140 ? -22.286 10.778 -22.482 1.00 33.71 140 LYS C CA 1
ATOM 4229 C C . LYS C 1 140 ? -21.571 11.765 -23.406 1.00 37.74 140 LYS C C 1
ATOM 4230 O O . LYS C 1 140 ? -21.030 11.376 -24.441 1.00 36.81 140 LYS C O 1
ATOM 4236 N N . ASN C 1 141 ? -21.530 13.033 -23.010 1.00 32.12 141 ASN C N 1
ATOM 4237 C CA . ASN C 1 141 ? -20.976 14.072 -23.883 1.00 28.88 141 ASN C CA 1
ATOM 4238 C C . ASN C 1 141 ? -19.473 13.876 -24.138 1.00 33.29 141 ASN C C 1
ATOM 4239 O O . ASN C 1 141 ? -19.002 13.930 -25.291 1.00 37.77 141 ASN C O 1
ATOM 4244 N N . TYR C 1 142 ? -18.744 13.580 -23.068 1.00 32.61 142 TYR C N 1
ATOM 4245 C CA . TYR C 1 142 ? -17.319 13.259 -23.144 1.00 34.69 142 TYR C CA 1
ATOM 4246 C C . TYR C 1 142 ? -17.020 12.121 -24.127 1.00 37.96 142 TYR C C 1
ATOM 4247 O O . TYR C 1 142 ? -16.172 12.268 -25.013 1.00 28.75 142 TYR C O 1
ATOM 4256 N N . LEU C 1 143 ? -17.700 10.985 -23.960 1.00 34.35 143 LEU C N 1
ATOM 4257 C CA . LEU C 1 143 ? -17.408 9.818 -24.796 1.00 31.89 143 LEU C CA 1
ATOM 4258 C C . LEU C 1 143 ? -17.880 10.002 -26.236 1.00 34.83 143 LEU C C 1
ATOM 4259 O O . LEU C 1 143 ? -17.193 9.582 -27.167 1.00 34.66 143 LEU C O 1
ATOM 4264 N N . GLU C 1 144 ? -19.047 10.630 -26.410 1.00 38.83 144 GLU C N 1
ATOM 4265 C CA . GLU C 1 144 ? -19.583 10.898 -27.744 1.00 42.82 144 GLU C CA 1
ATOM 4266 C C . GLU C 1 144 ? -18.676 11.853 -28.503 1.00 39.13 144 GLU C C 1
ATOM 4267 O O . GLU C 1 144 ? -18.611 11.833 -29.722 1.00 36.37 144 GLU C O 1
ATOM 4273 N N . GLU C 1 145 ? -17.955 12.671 -27.755 1.00 41.62 145 GLU C N 1
ATOM 4274 C CA . GLU C 1 145 ? -16.989 13.567 -28.350 1.00 42.98 145 GLU C CA 1
ATOM 4275 C C . GLU C 1 145 ? -15.900 12.741 -29.021 1.00 42.03 145 GLU C C 1
ATOM 4276 O O . GLU C 1 145 ? -15.459 13.042 -30.130 1.00 39.73 145 GLU C O 1
ATOM 4282 N N . PHE C 1 146 ? -15.473 11.678 -28.357 1.00 41.78 146 PHE C N 1
ATOM 4283 C CA . PHE C 1 146 ? -14.407 10.860 -28.905 1.00 33.51 146 PHE C CA 1
ATOM 4284 C C . PHE C 1 146 ? -14.907 9.944 -30.034 1.00 33.54 146 PHE C C 1
ATOM 4285 O O . PHE C 1 146 ? -14.231 9.792 -31.046 1.00 36.74 146 PHE C O 1
ATOM 4293 N N . PHE C 1 147 ? -16.093 9.358 -29.875 1.00 35.72 147 PHE C N 1
ATOM 4294 C CA . PHE C 1 147 ? -16.500 8.236 -30.741 1.00 36.69 147 PHE C CA 1
ATOM 4295 C C . PHE C 1 147 ? -17.808 8.429 -31.527 1.00 34.46 147 PHE C C 1
ATOM 4296 O O . PHE C 1 147 ? -18.199 7.572 -32.322 1.00 32.28 147 PHE C O 1
ATOM 4304 N N . GLY C 1 148 ? -18.499 9.536 -31.296 1.00 34.60 148 GLY C N 1
ATOM 4305 C CA . GLY C 1 148 ? -19.759 9.767 -31.979 1.00 34.90 148 GLY C CA 1
ATOM 4306 C C . GLY C 1 148 ? -20.947 9.331 -31.142 1.00 35.78 148 GLY C C 1
ATOM 4307 O O . GLY C 1 148 ? -20.774 8.779 -30.055 1.00 37.79 148 GLY C O 1
ATOM 4308 N N . PRO C 1 149 ? -22.163 9.579 -31.649 1.00 31.42 149 PRO C N 1
ATOM 4309 C CA . PRO C 1 149 ? -23.404 9.375 -30.899 1.00 33.51 149 PRO C CA 1
ATOM 4310 C C . PRO C 1 149 ? -23.579 7.952 -30.417 1.00 45.77 149 PRO C C 1
ATOM 4311 O O . PRO C 1 149 ? -23.432 7.016 -31.204 1.00 47.00 149 PRO C O 1
ATOM 4315 N N . MET C 1 150 ? -23.883 7.801 -29.131 1.00 33.60 150 MET C N 1
ATOM 4316 C CA . MET C 1 150 ? -24.289 6.508 -28.614 1.00 37.12 150 MET C CA 1
ATOM 4317 C C . MET C 1 150 ? -25.652 6.201 -29.176 1.00 40.55 150 MET C C 1
ATOM 4318 O O . MET C 1 150 ? -26.561 7.030 -29.101 1.00 31.53 150 MET C O 1
ATOM 4323 N N . VAL C 1 151 ? -25.813 5.005 -29.722 1.00 35.63 151 VAL C N 1
ATOM 4324 C CA . VAL C 1 151 ? -27.156 4.547 -30.029 1.00 29.73 151 VAL C CA 1
ATOM 4325 C C . VAL C 1 151 ? -27.450 3.239 -29.286 1.00 33.32 151 VAL C C 1
ATOM 4326 O O . VAL C 1 151 ? -26.685 2.269 -29.373 1.00 30.50 151 VAL C O 1
ATOM 4330 N N . ALA C 1 152 ? -28.543 3.276 -28.518 1.00 26.89 152 ALA C N 1
ATOM 4331 C CA . ALA C 1 152 ? -29.026 2.181 -27.679 1.00 29.63 152 ALA C CA 1
ATOM 4332 C C . ALA C 1 152 ? -29.064 0.815 -28.378 1.00 36.21 152 ALA C C 1
ATOM 4333 O O . ALA C 1 152 ? -29.594 0.693 -29.492 1.00 42.29 152 ALA C O 1
ATOM 4335 N N . GLY C 1 153 ? -28.515 -0.202 -27.707 1.00 32.53 153 GLY C N 1
ATOM 4336 C CA . GLY C 1 153 ? -28.513 -1.578 -28.193 1.00 29.44 153 GLY C CA 1
ATOM 4337 C C . GLY C 1 153 ? -27.726 -1.842 -29.470 1.00 34.04 153 GLY C C 1
ATOM 4338 O O . GLY C 1 153 ? -27.934 -2.859 -30.128 1.00 46.27 153 GLY C O 1
ATOM 4339 N N . SER C 1 154 ? -26.811 -0.941 -29.814 1.00 33.13 154 SER C N 1
ATOM 4340 C CA . SER C 1 154 ? -26.026 -1.081 -31.031 1.00 26.52 154 SER C CA 1
ATOM 4341 C C . SER C 1 154 ? -24.790 -1.949 -30.842 1.00 26.33 154 SER C C 1
ATOM 4342 O O . SER C 1 154 ? -24.237 -2.440 -31.821 1.00 35.55 154 SER C O 1
ATOM 4345 N N . THR C 1 155 ? -24.370 -2.160 -29.596 1.00 24.81 155 THR C N 1
ATOM 4346 C CA . THR C 1 155 ? -23.166 -2.947 -29.344 1.00 32.12 155 THR C CA 1
ATOM 4347 C C . THR C 1 155 ? -23.350 -4.417 -29.693 1.00 33.11 155 THR C C 1
ATOM 4348 O O . THR C 1 155 ? -24.209 -5.088 -29.135 1.00 29.23 155 THR C O 1
ATOM 4352 N N . ASN C 1 156 ? -22.524 -4.895 -30.621 1.00 36.72 156 ASN C N 1
ATOM 4353 C CA . ASN C 1 156 ? -22.591 -6.259 -31.124 1.00 36.45 156 ASN C CA 1
ATOM 4354 C C . ASN C 1 156 ? -21.271 -6.968 -30.871 1.00 36.27 156 ASN C C 1
ATOM 4355 O O . ASN C 1 156 ? -20.237 -6.311 -30.694 1.00 29.15 156 ASN C O 1
ATOM 4360 N N . CYS C 1 157 ? -21.315 -8.300 -30.865 1.00 33.35 157 CYS C N 1
ATOM 4361 C CA . CYS C 1 157 ? -20.118 -9.127 -30.843 1.00 28.90 157 CYS C CA 1
ATOM 4362 C C . CYS C 1 157 ? -19.282 -8.708 -32.057 1.00 21.28 157 CYS C C 1
ATOM 4363 O O . CYS C 1 157 ? -19.814 -8.603 -33.142 1.00 26.03 157 CYS C O 1
ATOM 4366 N N . GLU C 1 158 ? -17.990 -8.445 -31.877 1.00 26.59 158 GLU C N 1
ATOM 4367 C CA . GLU C 1 158 ? -17.124 -8.073 -33.001 1.00 27.47 158 GLU C CA 1
ATOM 4368 C C . GLU C 1 158 ? -17.028 -9.219 -34.024 1.00 40.40 158 GLU C C 1
ATOM 4369 O O . GLU C 1 158 ? -16.872 -8.978 -35.224 1.00 43.47 158 GLU C O 1
ATOM 4375 N N . ILE C 1 159 ? -17.137 -10.455 -33.533 1.00 37.25 159 ILE C N 1
ATOM 4376 C CA . ILE C 1 159 ? -17.043 -11.667 -34.356 1.00 33.01 159 ILE C CA 1
ATOM 4377 C C . ILE C 1 159 ? -18.413 -12.234 -34.757 1.00 34.92 159 ILE C C 1
ATOM 4378 O O . ILE C 1 159 ? -18.688 -12.281 -35.953 1.00 34.54 159 ILE C O 1
ATOM 4383 N N . CYS C 1 160 ? -19.222 -12.671 -33.762 1.00 45.33 160 CYS C N 1
ATOM 4384 C CA . CYS C 1 160 ? -20.613 -13.178 -33.927 1.00 44.05 160 CYS C CA 1
ATOM 4385 C C . CYS C 1 160 ? -21.361 -12.175 -34.845 1.00 38.15 160 CYS C C 1
ATOM 4386 O O . CYS C 1 160 ? -22.067 -12.571 -35.762 1.00 38.69 160 CYS C O 1
ATOM 4389 N N . LYS C 1 161 ? -21.155 -10.877 -34.592 1.00 35.25 161 LYS C N 1
ATOM 4390 C CA . LYS C 1 161 ? -21.972 -9.769 -35.126 1.00 27.98 161 LYS C CA 1
ATOM 4391 C C . LYS C 1 161 ? -23.394 -9.684 -34.510 1.00 36.49 161 LYS C C 1
ATOM 4392 O O . LYS C 1 161 ? -24.209 -8.872 -34.952 1.00 37.56 161 LYS C O 1
ATOM 4398 N N . LEU C 1 162 ? -23.689 -10.526 -33.514 1.00 32.33 162 LEU C N 1
ATOM 4399 C CA . LEU C 1 162 ? -24.972 -10.486 -32.787 1.00 31.02 162 LEU C CA 1
ATOM 4400 C C . LEU C 1 162 ? -24.948 -9.430 -31.654 1.00 40.34 162 LEU C C 1
ATOM 4401 O O . LEU C 1 162 ? -23.883 -9.143 -31.084 1.00 37.85 162 LEU C O 1
ATOM 4406 N N . PRO C 1 163 ? -26.120 -8.862 -31.314 1.00 37.59 163 PRO C N 1
ATOM 4407 C CA . PRO C 1 163 ? -26.206 -7.890 -30.212 1.00 44.23 163 PRO C CA 1
ATOM 4408 C C . PRO C 1 163 ? -25.878 -8.506 -28.849 1.00 41.75 163 PRO C C 1
ATOM 4409 O O . PRO C 1 163 ? -26.320 -9.610 -28.524 1.00 34.03 163 PRO C O 1
ATOM 4413 N N . LEU C 1 164 ? -25.085 -7.780 -28.071 1.00 35.07 164 LEU C N 1
ATOM 4414 C CA . LEU C 1 164 ? -24.690 -8.221 -26.749 1.00 31.66 164 LEU C CA 1
ATOM 4415 C C . LEU C 1 164 ? -25.631 -7.637 -25.693 1.00 39.67 164 LEU C C 1
ATOM 4416 O O . LEU C 1 164 ? -26.224 -6.572 -25.896 1.00 37.80 164 LEU C O 1
ATOM 4421 N N . THR C 1 165 ? -25.768 -8.336 -24.570 1.00 35.37 165 THR C N 1
ATOM 4422 C CA . THR C 1 165 ? -26.575 -7.842 -23.466 1.00 35.71 165 THR C CA 1
ATOM 4423 C C . THR C 1 165 ? -25.699 -7.670 -22.235 1.00 38.51 165 THR C C 1
ATOM 4424 O O . THR C 1 165 ? -24.745 -8.410 -22.040 1.00 38.09 165 THR C O 1
ATOM 4428 N N . ILE C 1 166 ? -26.011 -6.674 -21.414 1.00 32.36 166 ILE C N 1
ATOM 4429 C CA . ILE C 1 166 ? -25.189 -6.361 -20.253 1.00 26.32 166 ILE C CA 1
ATOM 4430 C C . ILE C 1 166 ? -25.121 -7.521 -19.231 1.00 34.71 166 ILE C C 1
ATOM 4431 O O . ILE C 1 166 ? -24.105 -7.711 -18.550 1.00 36.67 166 ILE C O 1
ATOM 4436 N N . ASP C 1 167 ? -26.177 -8.327 -19.166 1.00 34.10 167 ASP C N 1
ATOM 4437 C CA . ASP C 1 167 ? -26.168 -9.488 -18.274 1.00 47.93 167 ASP C CA 1
ATOM 4438 C C . ASP C 1 167 ? -25.113 -10.516 -18.665 1.00 44.41 167 ASP C C 1
ATOM 4439 O O . ASP C 1 167 ? -24.778 -11.380 -17.870 1.00 36.69 167 ASP C O 1
ATOM 4444 N N . LEU C 1 168 ? -24.575 -10.417 -19.881 1.00 38.15 168 LEU C N 1
ATOM 4445 C CA . LEU C 1 168 ? -23.505 -11.318 -20.282 1.00 37.91 168 LEU C CA 1
ATOM 4446 C C . LEU C 1 168 ? -22.216 -11.040 -19.510 1.00 44.68 168 LEU C C 1
ATOM 4447 O O . LEU C 1 168 ? -21.260 -11.815 -19.593 1.00 45.79 168 LEU C O 1
ATOM 4452 N N . PHE C 1 169 ? -22.206 -9.983 -18.748 1.00 38.20 169 PHE C N 1
ATOM 4453 C CA . PHE C 1 169 ? -21.012 -9.587 -18.067 1.00 27.80 169 PHE C CA 1
ATOM 4454 C C . PHE C 1 169 ? -20.908 -10.144 -16.682 1.00 46.24 169 PHE C C 1
ATOM 4455 O O . PHE C 1 169 ? -20.103 -9.698 -15.920 1.00 48.03 169 PHE C O 1
ATOM 4463 N N . SER C 1 170 ? -21.732 -11.114 -16.348 1.00 58.78 170 SER C N 1
ATOM 4464 C CA . SER C 1 170 ? -21.625 -11.794 -15.082 1.00 61.79 170 SER C CA 1
ATOM 4465 C C . SER C 1 170 ? -20.475 -12.781 -15.128 1.00 59.30 170 SER C C 1
ATOM 4466 O O . SER C 1 170 ? -19.565 -12.713 -14.324 1.00 57.22 170 SER C O 1
ATOM 4469 N N . ALA C 1 178 ? -20.248 -15.472 -20.942 1.00 32.82 178 ALA C N 1
ATOM 4470 C CA . ALA C 1 178 ? -19.431 -14.320 -20.605 1.00 34.18 178 ALA C CA 1
ATOM 4471 C C . ALA C 1 178 ? -19.025 -13.547 -21.875 1.00 41.32 178 ALA C C 1
ATOM 4472 O O . ALA C 1 178 ? -19.205 -14.013 -23.007 1.00 32.14 178 ALA C O 1
ATOM 4474 N N . VAL C 1 179 ? -18.486 -12.355 -21.654 1.00 42.16 179 VAL C N 1
ATOM 4475 C CA . VAL C 1 179 ? -17.990 -11.502 -22.714 1.00 41.23 179 VAL C CA 1
ATOM 4476 C C . VAL C 1 179 ? -16.526 -11.243 -22.428 1.00 37.48 179 VAL C C 1
ATOM 4477 O O . VAL C 1 179 ? -16.079 -11.273 -21.279 1.00 32.20 179 VAL C O 1
ATOM 4481 N N . GLU C 1 180 ? -15.787 -10.975 -23.487 1.00 36.86 180 GLU C N 1
ATOM 4482 C CA . GLU C 1 180 ? -14.375 -10.669 -23.388 1.00 39.27 180 GLU C CA 1
ATOM 4483 C C . GLU C 1 180 ? -14.112 -9.491 -24.307 1.00 38.96 180 GLU C C 1
ATOM 4484 O O . GLU C 1 180 ? -14.898 -9.200 -25.227 1.00 38.06 180 GLU C O 1
ATOM 4490 N N . THR C 1 181 ? -12.998 -8.820 -24.069 1.00 34.46 181 THR C N 1
ATOM 4491 C CA . THR C 1 181 ? -12.549 -7.772 -24.968 1.00 31.64 181 THR C CA 1
ATOM 4492 C C . THR C 1 181 ? -11.877 -8.443 -26.158 1.00 36.59 181 THR C C 1
ATOM 4493 O O . THR C 1 181 ? -11.041 -9.331 -25.996 1.00 33.28 181 THR C O 1
ATOM 4497 N N . ALA C 1 182 ? -12.268 -8.031 -27.354 1.00 38.07 182 ALA C N 1
ATOM 4498 C CA . ALA C 1 182 ? -11.732 -8.609 -28.562 1.00 37.65 182 ALA C CA 1
ATOM 4499 C C . ALA C 1 182 ? -10.857 -7.619 -29.313 1.00 36.90 182 ALA C C 1
ATOM 4500 O O . ALA C 1 182 ? -11.032 -6.402 -29.219 1.00 34.03 182 ALA C O 1
ATOM 4502 N N . HIS C 1 183 ? -9.917 -8.191 -30.056 1.00 35.98 183 HIS C N 1
ATOM 4503 C CA . HIS C 1 183 ? -8.993 -7.475 -30.899 1.00 28.40 183 HIS C CA 1
ATOM 4504 C C . HIS C 1 183 ? -9.223 -7.955 -32.312 1.00 34.99 183 HIS C C 1
ATOM 4505 O O . HIS C 1 183 ? -9.128 -9.141 -32.582 1.00 37.81 183 HIS C O 1
ATOM 4512 N N . LYS C 1 184 ? -9.561 -7.035 -33.213 1.00 38.99 184 LYS C N 1
ATOM 4513 C CA . LYS C 1 184 ? -9.867 -7.409 -34.590 1.00 42.01 184 LYS C CA 1
ATOM 4514 C C . LYS C 1 184 ? -8.608 -7.897 -35.303 1.00 41.06 184 LYS C C 1
ATOM 4515 O O . LYS C 1 184 ? -8.590 -8.964 -35.927 1.00 38.99 184 LYS C O 1
ATOM 4521 N N . THR C 1 185 ? -7.545 -7.114 -35.165 1.00 35.26 185 THR C N 1
ATOM 4522 C CA . THR C 1 185 ? -6.220 -7.520 -35.602 1.00 40.82 185 THR C CA 1
ATOM 4523 C C . THR C 1 185 ? -5.434 -7.799 -34.336 1.00 41.91 185 THR C C 1
ATOM 4524 O O . THR C 1 185 ? -5.566 -7.043 -33.379 1.00 45.53 185 THR C O 1
ATOM 4528 N N . PRO C 1 186 ? -4.664 -8.912 -34.301 1.00 46.72 186 PRO C N 1
ATOM 4529 C CA . PRO C 1 186 ? -3.820 -9.208 -33.132 1.00 44.34 186 PRO C CA 1
ATOM 4530 C C . PRO C 1 186 ? -2.642 -8.223 -33.006 1.00 54.30 186 PRO C C 1
ATOM 4531 O O . PRO C 1 186 ? -2.297 -7.565 -33.977 1.00 53.34 186 PRO C O 1
ATOM 4535 N N . ARG C 1 187 ? -2.030 -8.135 -31.830 1.00 66.75 187 ARG C N 1
ATOM 4536 C CA . ARG C 1 187 ? -0.900 -7.226 -31.612 1.00 79.65 187 ARG C CA 1
ATOM 4537 C C . ARG C 1 187 ? -1.204 -5.769 -31.992 1.00 77.04 187 ARG C C 1
ATOM 4538 O O . ARG C 1 187 ? -0.364 -5.087 -32.593 1.00 79.12 187 ARG C O 1
ATOM 4546 N N . LEU C 1 188 ? -2.413 -5.306 -31.678 1.00 63.63 188 LEU C N 1
ATOM 4547 C CA . LEU C 1 188 ? -2.802 -3.928 -31.975 1.00 47.77 188 LEU C CA 1
ATOM 4548 C C . LEU C 1 188 ? -3.803 -3.407 -30.945 1.00 47.86 188 LEU C C 1
ATOM 4549 O O . LEU C 1 188 ? -5.015 -3.634 -31.038 1.00 44.37 188 LEU C O 1
ATOM 4554 N N . HIS C 1 189 ? -3.282 -2.698 -29.958 1.00 38.07 189 HIS C N 1
ATOM 4555 C CA . HIS C 1 189 ? -4.100 -2.238 -28.856 1.00 39.68 189 HIS C CA 1
ATOM 4556 C C . HIS C 1 189 ? -4.433 -0.759 -29.054 1.00 42.05 189 HIS C C 1
ATOM 4557 O O . HIS C 1 189 ? -3.707 0.106 -28.569 1.00 40.57 189 HIS C O 1
ATOM 4564 N N . ASN C 1 190 ? -5.509 -0.473 -29.788 1.00 34.18 190 ASN C N 1
ATOM 4565 C CA . ASN C 1 190 ? -6.002 0.901 -29.918 1.00 32.36 190 ASN C CA 1
ATOM 4566 C C . ASN C 1 190 ? -7.523 0.928 -29.928 1.00 36.68 190 ASN C C 1
ATOM 4567 O O . ASN C 1 190 ? -8.156 -0.121 -29.878 1.00 38.15 190 ASN C O 1
ATOM 4572 N N . ALA C 1 191 ? -8.110 2.118 -30.008 1.00 34.91 191 ALA C N 1
ATOM 4573 C CA . ALA C 1 191 ? -9.563 2.253 -29.917 1.00 33.67 191 ALA C CA 1
ATOM 4574 C C . ALA C 1 191 ? -10.284 1.640 -31.101 1.00 37.91 191 ALA C C 1
ATOM 4575 O O . ALA C 1 191 ? -11.302 0.972 -30.934 1.00 38.89 191 ALA C O 1
ATOM 4577 N N . GLU C 1 192 ? -9.763 1.897 -32.298 1.00 38.91 192 GLU C N 1
ATOM 4578 C CA . GLU C 1 192 ? -10.362 1.399 -33.534 1.00 36.58 192 GLU C CA 1
ATOM 4579 C C . GLU C 1 192 ? -10.384 -0.115 -33.548 1.00 32.16 192 GLU C C 1
ATOM 4580 O O . GLU C 1 192 ? -11.337 -0.710 -34.023 1.00 33.92 192 GLU C O 1
ATOM 4586 N N . ASN C 1 193 ? -9.327 -0.725 -33.022 1.00 29.41 193 ASN C N 1
ATOM 4587 C CA . ASN C 1 193 ? -9.159 -2.173 -33.090 1.00 30.02 193 ASN C CA 1
ATOM 4588 C C . ASN C 1 193 ? -9.922 -3.021 -32.065 1.00 34.04 193 ASN C C 1
ATOM 4589 O O . ASN C 1 193 ? -10.045 -4.222 -32.247 1.00 31.25 193 ASN C O 1
ATOM 4594 N N . VAL C 1 194 ? -10.424 -2.423 -30.988 1.00 34.74 194 VAL C N 1
ATOM 4595 C CA . VAL C 1 194 ? -10.985 -3.242 -29.922 1.00 27.30 194 VAL C CA 1
ATOM 4596 C C . VAL C 1 194 ? -12.511 -3.193 -29.859 1.00 36.51 194 VAL C C 1
ATOM 4597 O O . VAL C 1 194 ? -13.139 -2.262 -30.362 1.00 39.48 194 VAL C O 1
ATOM 4601 N N . GLY C 1 195 ? -13.100 -4.224 -29.253 1.00 30.84 195 GLY C N 1
ATOM 4602 C CA . GLY C 1 195 ? -14.538 -4.256 -29.044 1.00 24.42 195 GLY C CA 1
ATOM 4603 C C . GLY C 1 195 ? -14.910 -5.324 -28.038 1.00 25.23 195 GLY C C 1
ATOM 4604 O O . GLY C 1 195 ? -14.052 -5.828 -27.336 1.00 31.22 195 GLY C O 1
ATOM 4605 N N . PHE C 1 196 ? -16.185 -5.676 -27.956 1.00 30.31 196 PHE C N 1
ATOM 4606 C CA . PHE C 1 196 ? -16.580 -6.809 -27.118 1.00 31.16 196 PHE C CA 1
ATOM 4607 C C . PHE C 1 196 ? -16.936 -8.026 -27.989 1.00 36.11 196 PHE C C 1
ATOM 4608 O O . PHE C 1 196 ? -17.264 -7.890 -29.175 1.00 31.57 196 PHE C O 1
ATOM 4616 N N . ALA C 1 197 ? -16.868 -9.206 -27.387 1.00 35.38 197 ALA C N 1
ATOM 4617 C CA . ALA C 1 197 ? -17.180 -10.449 -28.081 1.00 33.77 197 ALA C CA 1
ATOM 4618 C C . ALA C 1 197 ? -17.660 -11.500 -27.077 1.00 27.80 197 ALA C C 1
ATOM 4619 O O . ALA C 1 197 ? -17.181 -11.517 -25.944 1.00 30.36 197 ALA C O 1
ATOM 4621 N N . HIS C 1 198 ? -18.590 -12.372 -27.481 1.00 28.58 198 HIS C N 1
ATOM 4622 C CA . HIS C 1 198 ? -18.969 -13.501 -26.630 1.00 27.87 198 HIS C CA 1
ATOM 4623 C C . HIS C 1 198 ? -17.690 -14.288 -26.376 1.00 35.28 198 HIS C C 1
ATOM 4624 O O . HIS C 1 198 ? -16.803 -14.316 -27.246 1.00 30.62 198 HIS C O 1
ATOM 4631 N N . ARG C 1 199 ? -17.581 -14.908 -25.199 1.00 29.85 199 ARG C N 1
ATOM 4632 C CA . ARG C 1 199 ? -16.417 -15.727 -24.882 1.00 29.41 199 ARG C CA 1
ATOM 4633 C C . ARG C 1 199 ? -16.144 -16.780 -25.984 1.00 28.15 199 ARG C C 1
ATOM 4634 O O . ARG C 1 199 ? -15.013 -16.905 -26.454 1.00 31.37 199 ARG C O 1
ATOM 4642 N N . PHE C 1 200 ? -17.177 -17.505 -26.407 1.00 26.81 200 PHE C N 1
ATOM 4643 C CA . PHE C 1 200 ? -17.014 -18.507 -27.471 1.00 34.34 200 PHE C CA 1
ATOM 4644 C C . PHE C 1 200 ? -16.340 -17.936 -28.730 1.00 31.16 200 PHE C C 1
ATOM 4645 O O . PHE C 1 200 ? -15.358 -18.503 -29.228 1.00 32.47 200 PHE C O 1
ATOM 4653 N N . CYS C 1 201 ? -16.877 -16.825 -29.236 1.00 27.13 201 CYS C N 1
ATOM 4654 C CA . CYS C 1 201 ? -16.424 -16.269 -30.521 1.00 29.97 201 CYS C CA 1
ATOM 4655 C C . CYS C 1 201 ? -14.962 -15.844 -30.401 1.00 32.07 201 CYS C C 1
ATOM 4656 O O . CYS C 1 201 ? -14.146 -16.056 -31.314 1.00 25.17 201 CYS C O 1
ATOM 4659 N N . ASN C 1 202 ? -14.621 -15.330 -29.221 1.00 26.71 202 ASN C N 1
ATOM 4660 C CA . ASN C 1 202 ? -13.305 -14.788 -28.991 1.00 24.84 202 ASN C CA 1
ATOM 4661 C C . ASN C 1 202 ? -12.223 -15.844 -28.847 1.00 28.98 202 ASN C C 1
ATOM 4662 O O . ASN C 1 202 ? -11.105 -15.654 -29.339 1.00 28.37 202 ASN C O 1
ATOM 4667 N N . VAL C 1 203 ? -12.535 -16.942 -28.155 1.00 34.53 203 VAL C N 1
ATOM 4668 C CA . VAL C 1 203 ? -11.584 -18.055 -28.099 1.00 24.89 203 VAL C CA 1
ATOM 4669 C C . VAL C 1 203 ? -11.470 -18.713 -29.470 1.00 25.27 203 VAL C C 1
ATOM 4670 O O . VAL C 1 203 ? -10.365 -19.088 -29.877 1.00 24.75 203 VAL C O 1
ATOM 4674 N N . ALA C 1 204 ? -12.595 -18.833 -30.186 1.00 24.40 204 ALA C N 1
ATOM 4675 C CA . ALA C 1 204 ? -12.555 -19.410 -31.549 1.00 31.45 204 ALA C CA 1
ATOM 4676 C C . ALA C 1 204 ? -11.565 -18.668 -32.447 1.00 29.47 204 ALA C C 1
ATOM 4677 O O . ALA C 1 204 ? -10.718 -19.297 -33.086 1.00 29.38 204 ALA C O 1
ATOM 4679 N N . GLN C 1 205 ? -11.644 -17.338 -32.452 1.00 29.12 205 GLN C N 1
ATOM 4680 C CA . GLN C 1 205 ? -10.726 -16.520 -33.260 1.00 26.48 205 GLN C CA 1
ATOM 4681 C C . GLN C 1 205 ? -9.240 -16.815 -33.000 1.00 23.74 205 GLN C C 1
ATOM 4682 O O . GLN C 1 205 ? -8.410 -16.762 -33.910 1.00 30.81 205 GLN C O 1
ATOM 4688 N N . GLY C 1 206 ? -8.911 -17.143 -31.762 1.00 20.02 206 GLY C N 1
ATOM 4689 C CA . GLY C 1 206 ? -7.543 -17.472 -31.407 1.00 25.71 206 GLY C CA 1
ATOM 4690 C C . GLY C 1 206 ? -6.585 -16.386 -31.851 1.00 31.26 206 GLY C C 1
ATOM 4691 O O . GLY C 1 206 ? -6.823 -15.204 -31.588 1.00 30.90 206 GLY C O 1
ATOM 4692 N N . ASN C 1 207 ? -5.529 -16.778 -32.564 1.00 33.32 207 ASN C N 1
ATOM 4693 C CA . ASN C 1 207 ? -4.506 -15.832 -32.993 1.00 31.24 207 ASN C CA 1
ATOM 4694 C C . ASN C 1 207 ? -4.698 -15.354 -34.429 1.00 34.24 207 ASN C C 1
ATOM 4695 O O . ASN C 1 207 ? -3.755 -14.901 -35.063 1.00 37.22 207 ASN C O 1
ATOM 4700 N N . LYS C 1 208 ? -5.907 -15.479 -34.962 1.00 29.80 208 LYS C N 1
ATOM 4701 C CA . LYS C 1 208 ? -6.139 -15.015 -36.320 1.00 26.48 208 LYS C CA 1
ATOM 4702 C C . LYS C 1 208 ? -6.738 -13.629 -36.274 1.00 27.09 208 LYS C C 1
ATOM 4703 O O . LYS C 1 208 ? -7.500 -13.306 -35.372 1.00 33.67 208 LYS C O 1
ATOM 4709 N N . SER C 1 209 ? -6.414 -12.806 -37.253 1.00 28.83 209 SER C N 1
ATOM 4710 C CA . SER C 1 209 ? -7.164 -11.575 -37.427 1.00 30.93 209 SER C CA 1
ATOM 4711 C C . SER C 1 209 ? -8.600 -11.959 -37.797 1.00 35.41 209 SER C C 1
ATOM 4712 O O . SER C 1 209 ? -8.881 -13.102 -38.167 1.00 36.25 209 SER C O 1
ATOM 4715 N N . LEU C 1 210 ? -9.494 -10.989 -37.731 1.00 34.95 210 LEU C N 1
ATOM 4716 C CA . LEU C 1 210 ? -10.879 -11.193 -38.112 1.00 37.32 210 LEU C CA 1
ATOM 4717 C C . LEU C 1 210 ? -11.023 -11.711 -39.547 1.00 34.67 210 LEU C C 1
ATOM 4718 O O . LEU C 1 210 ? -11.750 -12.677 -39.787 1.00 42.71 210 LEU C O 1
ATOM 4723 N N . ASP C 1 211 ? -10.317 -11.094 -40.492 1.00 34.80 211 ASP C N 1
ATOM 4724 C CA . ASP C 1 211 ? -10.437 -11.503 -41.896 1.00 33.47 211 ASP C CA 1
ATOM 4725 C C . ASP C 1 211 ? -9.930 -12.924 -42.116 1.00 32.78 211 ASP C C 1
ATOM 4726 O O . ASP C 1 211 ? -10.582 -13.715 -42.799 1.00 38.05 211 ASP C O 1
ATOM 4731 N N . GLU C 1 212 ? -8.783 -13.256 -41.534 1.00 29.74 212 GLU C N 1
ATOM 4732 C CA . GLU C 1 212 ? -8.277 -14.626 -41.633 1.00 35.93 212 GLU C CA 1
ATOM 4733 C C . GLU C 1 212 ? -9.249 -15.645 -41.038 1.00 38.89 212 GLU C C 1
ATOM 4734 O O . GLU C 1 212 ? -9.348 -16.758 -41.531 1.00 45.35 212 GLU C O 1
ATOM 4740 N N . PHE C 1 213 ? -9.959 -15.248 -39.986 1.00 31.41 213 PHE C N 1
ATOM 4741 C CA . PHE C 1 213 ? -10.887 -16.125 -39.301 1.00 23.63 213 PHE C CA 1
ATOM 4742 C C . PHE C 1 213 ? -12.103 -16.367 -40.196 1.00 27.19 213 PHE C C 1
ATOM 4743 O O . PHE C 1 213 ? -12.552 -17.515 -40.349 1.00 25.94 213 PHE C O 1
ATOM 4751 N N . TYR C 1 214 ? -12.620 -15.304 -40.811 1.00 21.36 214 TYR C N 1
ATOM 4752 C CA . TYR C 1 214 ? -13.750 -15.482 -41.740 1.00 32.41 214 TYR C CA 1
ATOM 4753 C C . TYR C 1 214 ? -13.379 -16.326 -42.963 1.00 27.57 214 TYR C C 1
ATOM 4754 O O . TYR C 1 214 ? -14.158 -17.156 -43.437 1.00 33.99 214 TYR C O 1
ATOM 4763 N N . LEU C 1 215 ? -12.178 -16.100 -43.467 1.00 22.91 215 LEU C N 1
ATOM 4764 C CA . LEU C 1 215 ? -11.672 -16.854 -44.593 1.00 33.51 215 LEU C CA 1
ATOM 4765 C C . LEU C 1 215 ? -11.535 -18.333 -44.208 1.00 31.19 215 LEU C C 1
ATOM 4766 O O . LEU C 1 215 ? -11.946 -19.231 -44.967 1.00 30.88 215 LEU C O 1
ATOM 4771 N N . TRP C 1 216 ? -10.984 -18.576 -43.016 1.00 22.76 216 TRP C N 1
ATOM 4772 C CA . TRP C 1 216 ? -10.881 -19.942 -42.493 1.00 27.43 216 TRP C CA 1
ATOM 4773 C C . TRP C 1 216 ? -12.251 -20.625 -42.434 1.00 31.11 216 TRP C C 1
ATOM 4774 O O . TRP C 1 216 ? -12.400 -21.759 -42.921 1.00 31.32 216 TRP C O 1
ATOM 4785 N N . MET C 1 217 ? -13.245 -19.932 -41.866 1.00 23.53 217 MET C N 1
ATOM 4786 C CA . MET C 1 217 ? -14.635 -20.436 -41.894 1.00 27.89 217 MET C CA 1
ATOM 4787 C C . MET C 1 217 ? -15.103 -20.795 -43.314 1.00 31.05 217 MET C C 1
ATOM 4788 O O . MET C 1 217 ? -15.705 -21.855 -43.528 1.00 25.57 217 MET C O 1
ATOM 4793 N N . GLU C 1 218 ? -14.860 -19.909 -44.280 1.00 21.98 218 GLU C N 1
ATOM 4794 C CA . GLU C 1 218 ? -15.271 -20.209 -45.655 1.00 31.33 218 GLU C CA 1
ATOM 4795 C C . GLU C 1 218 ? -14.640 -21.489 -46.234 1.00 26.78 218 GLU C C 1
ATOM 4796 O O . GLU C 1 218 ? -15.338 -22.274 -46.860 1.00 21.91 218 GLU C O 1
ATOM 4802 N N . GLU C 1 219 ? -13.339 -21.690 -46.005 1.00 18.27 219 GLU C N 1
ATOM 4803 C CA . GLU C 1 219 ? -12.684 -22.915 -46.421 1.00 21.08 219 GLU C CA 1
ATOM 4804 C C . GLU C 1 219 ? -13.310 -24.134 -45.730 1.00 29.66 219 GLU C C 1
ATOM 4805 O O . GLU C 1 219 ? -13.531 -25.188 -46.362 1.00 27.60 219 GLU C O 1
ATOM 4811 N N . VAL C 1 220 ? -13.566 -24.006 -44.426 1.00 26.27 220 VAL C N 1
ATOM 4812 C CA . VAL C 1 220 ? -14.151 -25.118 -43.680 1.00 20.19 220 VAL C CA 1
ATOM 4813 C C . VAL C 1 220 ? -15.488 -25.501 -44.299 1.00 25.86 220 VAL C C 1
ATOM 4814 O O . VAL C 1 220 ? -15.676 -26.656 -44.706 1.00 22.50 220 VAL C O 1
ATOM 4818 N N . LEU C 1 221 ? -16.397 -24.537 -44.410 1.00 23.66 221 LEU C N 1
ATOM 4819 C CA . LEU C 1 221 ? -17.704 -24.815 -45.010 1.00 27.19 221 LEU C CA 1
ATOM 4820 C C . LEU C 1 221 ? -17.597 -25.350 -46.442 1.00 30.73 221 LEU C C 1
ATOM 4821 O O . LEU C 1 221 ? -18.392 -26.200 -46.842 1.00 34.05 221 LEU C O 1
ATOM 4826 N N . THR C 1 222 ? -16.615 -24.870 -47.204 1.00 27.11 222 THR C N 1
ATOM 4827 C CA . THR C 1 222 ? -16.463 -25.344 -48.576 1.00 24.63 222 THR C CA 1
ATOM 4828 C C . THR C 1 222 ? -16.125 -26.828 -48.557 1.00 26.30 222 THR C C 1
ATOM 4829 O O . THR C 1 222 ? -16.734 -27.623 -49.273 1.00 29.75 222 THR C O 1
ATOM 4833 N N . ARG C 1 223 ? -15.168 -27.208 -47.720 1.00 28.87 223 ARG C N 1
ATOM 4834 C CA . ARG C 1 223 ? -14.807 -28.621 -47.592 1.00 27.05 223 ARG C CA 1
ATOM 4835 C C . ARG C 1 223 ? -15.943 -29.497 -47.068 1.00 32.78 223 ARG C C 1
ATOM 4836 O O . ARG C 1 223 ? -16.184 -30.576 -47.610 1.00 38.08 223 ARG C O 1
ATOM 4844 N N . VAL C 1 224 ? -16.664 -29.059 -46.039 1.00 33.62 224 VAL C N 1
ATOM 4845 C CA . VAL C 1 224 ? -17.745 -29.927 -45.573 1.00 35.01 224 VAL C CA 1
ATOM 4846 C C . VAL C 1 224 ? -18.911 -30.039 -46.574 1.00 30.81 224 VAL C C 1
ATOM 4847 O O . VAL C 1 224 ? -19.571 -31.071 -46.631 1.00 30.15 224 VAL C O 1
ATOM 4851 N N . LYS C 1 225 ? -19.153 -29.003 -47.378 1.00 32.63 225 LYS C N 1
ATOM 4852 C CA . LYS C 1 225 ? -20.236 -29.098 -48.361 1.00 36.69 225 LYS C CA 1
ATOM 4853 C C . LYS C 1 225 ? -19.891 -30.062 -49.509 1.00 35.81 225 LYS C C 1
ATOM 4854 O O . LYS C 1 225 ? -20.770 -30.566 -50.205 1.00 32.31 225 LYS C O 1
ATOM 4860 N N . MET C 1 226 ? -18.603 -30.331 -49.679 1.00 34.17 226 MET C N 1
ATOM 4861 C CA . MET C 1 226 ? -18.143 -31.263 -50.693 1.00 34.21 226 MET C CA 1
ATOM 4862 C C . MET C 1 226 ? -18.238 -32.723 -50.222 1.00 38.13 226 MET C C 1
ATOM 4863 O O . MET C 1 226 ? -18.126 -33.641 -51.040 1.00 38.04 226 MET C O 1
ATOM 4868 N N . LEU C 1 227 ? -18.462 -32.934 -48.917 1.00 33.64 227 LEU C N 1
ATOM 4869 C CA . LEU C 1 227 ? -18.464 -34.286 -48.336 1.00 38.07 227 LEU C CA 1
ATOM 4870 C C . LEU C 1 227 ? -19.828 -34.803 -47.858 1.00 35.56 227 LEU C C 1
ATOM 4871 O O . LEU C 1 227 ? -20.869 -34.304 -48.278 1.00 29.45 227 LEU C O 1
ATOM 4876 N N . MET D 1 1 ? -8.356 31.957 -74.684 1.00 83.62 1 MET D N 1
ATOM 4877 C CA . MET D 1 1 ? -8.720 33.340 -74.384 1.00 84.27 1 MET D CA 1
ATOM 4878 C C . MET D 1 1 ? -8.509 33.650 -72.901 1.00 83.91 1 MET D C 1
ATOM 4879 O O . MET D 1 1 ? -7.962 32.834 -72.162 1.00 83.20 1 MET D O 1
ATOM 4884 N N . GLU D 1 2 ? -8.922 34.839 -72.475 1.00 85.56 2 GLU D N 1
ATOM 4885 C CA . GLU D 1 2 ? -8.858 35.213 -71.065 1.00 79.08 2 GLU D CA 1
ATOM 4886 C C . GLU D 1 2 ? -10.257 35.189 -70.475 1.00 67.44 2 GLU D C 1
ATOM 4887 O O . GLU D 1 2 ? -11.209 35.686 -71.080 1.00 63.70 2 GLU D O 1
ATOM 4893 N N . LEU D 1 3 ? -10.380 34.607 -69.291 1.00 57.50 3 LEU D N 1
ATOM 4894 C CA . LEU D 1 3 ? -11.693 34.400 -68.697 1.00 61.63 3 LEU D CA 1
ATOM 4895 C C . LEU D 1 3 ? -11.921 35.346 -67.523 1.00 52.95 3 LEU D C 1
ATOM 4896 O O . LEU D 1 3 ? -10.961 35.757 -66.873 1.00 52.62 3 LEU D O 1
ATOM 4901 N N . CYS D 1 4 ? -13.188 35.689 -67.270 1.00 52.39 4 CYS D N 1
ATOM 4902 C CA . CYS D 1 4 ? -13.571 36.669 -66.232 1.00 52.69 4 CYS D CA 1
ATOM 4903 C C . CYS D 1 4 ? -13.236 36.169 -64.827 1.00 59.04 4 CYS D C 1
ATOM 4904 O O . CYS D 1 4 ? -12.933 36.961 -63.944 1.00 66.69 4 CYS D O 1
ATOM 4907 N N . HIS D 1 5 ? -13.266 34.845 -64.657 1.00 55.61 5 HIS D N 1
ATOM 4908 C CA . HIS D 1 5 ? -12.803 34.142 -63.451 1.00 55.45 5 HIS D CA 1
ATOM 4909 C C . HIS D 1 5 ? -13.218 34.700 -62.075 1.00 54.47 5 HIS D C 1
ATOM 4910 O O . HIS D 1 5 ? -12.700 34.257 -61.049 1.00 53.87 5 HIS D O 1
ATOM 4917 N N . LYS D 1 6 ? -14.152 35.647 -62.050 1.00 50.95 6 LYS D N 1
ATOM 4918 C CA . LYS D 1 6 ? -14.676 36.163 -60.790 1.00 55.35 6 LYS D CA 1
ATOM 4919 C C . LYS D 1 6 ? -15.603 35.137 -60.135 1.00 54.63 6 LYS D C 1
ATOM 4920 O O . LYS D 1 6 ? -16.149 34.263 -60.810 1.00 46.79 6 LYS D O 1
ATOM 4926 N N . THR D 1 7 ? -15.766 35.239 -58.819 1.00 50.13 7 THR D N 1
ATOM 4927 C CA . THR D 1 7 ? -16.569 34.271 -58.085 1.00 44.05 7 THR D CA 1
ATOM 4928 C C . THR D 1 7 ? -18.030 34.324 -58.523 1.00 48.77 7 THR D C 1
ATOM 4929 O O . THR D 1 7 ? -18.578 35.396 -58.750 1.00 59.88 7 THR D O 1
ATOM 4933 N N . VAL D 1 8 ? -18.636 33.151 -58.675 1.00 46.04 8 VAL D N 1
ATOM 4934 C CA . VAL D 1 8 ? -20.039 33.027 -59.038 1.00 46.24 8 VAL D CA 1
ATOM 4935 C C . VAL D 1 8 ? -20.846 32.677 -57.786 1.00 48.33 8 VAL D C 1
ATOM 4936 O O . VAL D 1 8 ? -20.389 31.890 -56.946 1.00 43.91 8 VAL D O 1
ATOM 4940 N N . LYS D 1 9 ? -22.035 33.267 -57.666 1.00 49.68 9 LYS D N 1
ATOM 4941 C CA . LYS D 1 9 ? -22.910 33.013 -56.534 1.00 52.86 9 LYS D CA 1
ATOM 4942 C C . LYS D 1 9 ? -23.286 31.555 -56.503 1.00 46.23 9 LYS D C 1
ATOM 4943 O O . LYS D 1 9 ? -23.621 30.980 -57.527 1.00 50.32 9 LYS D O 1
ATOM 4949 N N . SER D 1 10 ? -23.263 30.963 -55.320 1.00 46.80 10 SER D N 1
ATOM 4950 C CA . SER D 1 10 ? -23.504 29.537 -55.211 1.00 47.25 10 SER D CA 1
ATOM 4951 C C . SER D 1 10 ? -23.967 29.173 -53.792 1.00 47.52 10 SER D C 1
ATOM 4952 O O . SER D 1 10 ? -23.844 29.980 -52.860 1.00 52.70 10 SER D O 1
ATOM 4955 N N . ARG D 1 11 ? -24.537 27.980 -53.649 1.00 38.91 11 ARG D N 1
ATOM 4956 C CA . ARG D 1 11 ? -24.976 27.487 -52.355 1.00 46.51 11 ARG D CA 1
ATOM 4957 C C . ARG D 1 11 ? -24.461 26.080 -52.216 1.00 46.13 11 ARG D C 1
ATOM 4958 O O . ARG D 1 11 ? -24.919 25.279 -51.403 1.00 46.22 11 ARG D O 1
ATOM 4966 N N . THR D 1 12 ? -23.469 25.804 -53.039 1.00 45.15 12 THR D N 1
ATOM 4967 C CA . THR D 1 12 ? -22.761 24.553 -53.007 1.00 47.55 12 THR D CA 1
ATOM 4968 C C . THR D 1 12 ? -21.865 24.494 -51.738 1.00 41.69 12 THR D C 1
ATOM 4969 O O . THR D 1 12 ? -21.446 25.527 -51.219 1.00 35.46 12 THR D O 1
ATOM 4973 N N . ALA D 1 13 ? -21.594 23.294 -51.232 1.00 40.28 13 ALA D N 1
ATOM 4974 C CA . ALA D 1 13 ? -20.645 23.117 -50.127 1.00 38.81 13 ALA D CA 1
ATOM 4975 C C . ALA D 1 13 ? -19.277 23.724 -50.439 1.00 43.38 13 ALA D C 1
ATOM 4976 O O . ALA D 1 13 ? -18.728 24.489 -49.641 1.00 42.25 13 ALA D O 1
ATOM 4978 N N . TYR D 1 14 ? -18.736 23.372 -51.604 1.00 37.99 14 TYR D N 1
ATOM 4979 C CA . TYR D 1 14 ? -17.465 23.912 -52.080 1.00 39.70 14 TYR D CA 1
ATOM 4980 C C . TYR D 1 14 ? -17.407 25.451 -52.010 1.00 41.76 14 TYR D C 1
ATOM 4981 O O . TYR D 1 14 ? -16.368 26.032 -51.679 1.00 38.78 14 TYR D O 1
ATOM 4990 N N . SER D 1 15 ? -18.529 26.099 -52.317 1.00 37.84 15 SER D N 1
ATOM 4991 C CA . SER D 1 15 ? -18.572 27.549 -52.499 1.00 37.79 15 SER D CA 1
ATOM 4992 C C . SER D 1 15 ? -18.432 28.296 -51.186 1.00 39.57 15 SER D C 1
ATOM 4993 O O . SER D 1 15 ? -18.127 29.484 -51.178 1.00 33.78 15 SER D O 1
ATOM 4996 N N . LYS D 1 16 ? -18.681 27.603 -50.078 1.00 42.97 16 LYS D N 1
ATOM 4997 C CA . LYS D 1 16 ? -18.495 28.211 -48.769 1.00 54.31 16 LYS D CA 1
ATOM 4998 C C . LYS D 1 16 ? -17.010 28.454 -48.488 1.00 55.20 16 LYS D C 1
ATOM 4999 O O . LYS D 1 16 ? -16.653 29.369 -47.752 1.00 53.44 16 LYS D O 1
ATOM 5005 N N . HIS D 1 17 ? -16.146 27.660 -49.115 1.00 50.52 17 HIS D N 1
ATOM 5006 C CA . HIS D 1 17 ? -14.713 27.776 -48.879 1.00 47.04 17 HIS D CA 1
ATOM 5007 C C . HIS D 1 17 ? -13.879 28.096 -50.116 1.00 50.99 17 HIS D C 1
ATOM 5008 O O . HIS D 1 17 ? -12.768 28.599 -49.999 1.00 53.19 17 HIS D O 1
ATOM 5015 N N . PHE D 1 18 ? -14.410 27.807 -51.299 1.00 43.76 18 PHE D N 1
ATOM 5016 C CA . PHE D 1 18 ? -13.678 28.045 -52.535 1.00 35.91 18 PHE D CA 1
ATOM 5017 C C . PHE D 1 18 ? -14.633 28.573 -53.597 1.00 36.76 18 PHE D C 1
ATOM 5018 O O . PHE D 1 18 ? -15.826 28.307 -53.534 1.00 48.18 18 PHE D O 1
ATOM 5026 N N . PRO D 1 19 ? -14.114 29.311 -54.586 1.00 29.36 19 PRO D N 1
ATOM 5027 C CA . PRO D 1 19 ? -14.989 29.927 -55.592 1.00 38.34 19 PRO D CA 1
ATOM 5028 C C . PRO D 1 19 ? -15.325 29.053 -56.822 1.00 44.24 19 PRO D C 1
ATOM 5029 O O . PRO D 1 19 ? -14.448 28.397 -57.389 1.00 42.72 19 PRO D O 1
ATOM 5033 N N . HIS D 1 20 ? -16.587 29.070 -57.237 1.00 42.30 20 HIS D N 1
ATOM 5034 C CA . HIS D 1 20 ? -16.916 28.730 -58.619 1.00 49.50 20 HIS D CA 1
ATOM 5035 C C . HIS D 1 20 ? -16.531 29.922 -59.478 1.00 50.13 20 HIS D C 1
ATOM 5036 O O . HIS D 1 20 ? -16.884 31.056 -59.153 1.00 51.72 20 HIS D O 1
ATOM 5043 N N . LYS D 1 21 ? -15.799 29.667 -60.559 1.00 47.06 21 LYS D N 1
ATOM 5044 C CA . LYS D 1 21 ? -15.214 30.741 -61.360 1.00 49.83 21 LYS D CA 1
ATOM 5045 C C . LYS D 1 21 ? -15.982 31.054 -62.640 1.00 49.94 21 LYS D C 1
ATOM 5046 O O . LYS D 1 21 ? -16.446 30.146 -63.350 1.00 50.51 21 LYS D O 1
ATOM 5052 N N . CYS D 1 22 ? -16.089 32.351 -62.924 1.00 40.65 22 CYS D N 1
ATOM 5053 C CA . CYS D 1 22 ? -16.676 32.869 -64.156 1.00 44.64 22 CYS D CA 1
ATOM 5054 C C . CYS D 1 22 ? -15.951 32.266 -65.364 1.00 47.80 22 CYS D C 1
ATOM 5055 O O . CYS D 1 22 ? -14.717 32.328 -65.460 1.00 46.29 22 CYS D O 1
ATOM 5058 N N . GLN D 1 23 ? -16.710 31.670 -66.279 1.00 41.42 23 GLN D N 1
ATOM 5059 C CA . GLN D 1 23 ? -16.116 31.145 -67.507 1.00 46.09 23 GLN D CA 1
ATOM 5060 C C . GLN D 1 23 ? -16.456 31.996 -68.737 1.00 50.89 23 GLN D C 1
ATOM 5061 O O . GLN D 1 23 ? -16.090 31.654 -69.864 1.00 49.34 23 GLN D O 1
ATOM 5067 N N . LEU D 1 24 ? -17.159 33.100 -68.514 1.00 53.58 24 LEU D N 1
ATOM 5068 C CA . LEU D 1 24 ? -17.396 34.089 -69.562 1.00 48.05 24 LEU D CA 1
ATOM 5069 C C . LEU D 1 24 ? -16.070 34.738 -69.928 1.00 48.88 24 LEU D C 1
ATOM 5070 O O . LEU D 1 24 ? -15.172 34.813 -69.091 1.00 47.75 24 LEU D O 1
ATOM 5075 N N . PRO D 1 25 ? -15.929 35.189 -71.187 1.00 59.00 25 PRO D N 1
ATOM 5076 C CA . PRO D 1 25 ? -14.716 35.926 -71.564 1.00 63.65 25 PRO D CA 1
ATOM 5077 C C . PRO D 1 25 ? -14.570 37.211 -70.747 1.00 67.10 25 PRO D C 1
ATOM 5078 O O . PRO D 1 25 ? -15.575 37.879 -70.490 1.00 60.10 25 PRO D O 1
ATOM 5082 N N . LEU D 1 26 ? -13.344 37.531 -70.333 1.00 71.56 26 LEU D N 1
ATOM 5083 C CA . LEU D 1 26 ? -13.078 38.732 -69.533 1.00 76.45 26 LEU D CA 1
ATOM 5084 C C . LEU D 1 26 ? -13.707 39.996 -70.137 1.00 73.12 26 LEU D C 1
ATOM 5085 O O . LEU D 1 26 ? -13.668 40.203 -71.349 1.00 71.60 26 LEU D O 1
ATOM 5090 N N . GLY D 1 27 ? -14.306 40.821 -69.283 1.00 71.96 27 GLY D N 1
ATOM 5091 C CA . GLY D 1 27 ? -14.938 42.052 -69.717 1.00 73.19 27 GLY D CA 1
ATOM 5092 C C . GLY D 1 27 ? -16.281 41.848 -70.393 1.00 74.64 27 GLY D C 1
ATOM 5093 O O . GLY D 1 27 ? -16.672 42.624 -71.263 1.00 82.13 27 GLY D O 1
ATOM 5094 N N . HIS D 1 28 ? -16.998 40.808 -69.992 1.00 65.34 28 HIS D N 1
ATOM 5095 C CA . HIS D 1 28 ? -18.278 40.494 -70.612 1.00 69.97 28 HIS D CA 1
ATOM 5096 C C . HIS D 1 28 ? -19.387 41.368 -70.043 1.00 73.66 28 HIS D C 1
ATOM 5097 O O . HIS D 1 28 ? -19.174 42.101 -69.083 1.00 70.79 28 HIS D O 1
ATOM 5104 N N . SER D 1 29 ? -20.579 41.254 -70.620 1.00 77.77 29 SER D N 1
ATOM 5105 C CA . SER D 1 29 ? -21.683 42.141 -70.285 1.00 81.52 29 SER D CA 1
ATOM 5106 C C . SER D 1 29 ? -22.387 41.753 -68.996 1.00 81.43 29 SER D C 1
ATOM 5107 O O . SER D 1 29 ? -22.119 42.317 -67.937 1.00 84.36 29 SER D O 1
ATOM 5110 N N . GLY D 1 30 ? -23.295 40.790 -69.095 1.00 77.55 30 GLY D N 1
ATOM 5111 C CA . GLY D 1 30 ? -24.215 40.502 -68.011 1.00 76.42 30 GLY D CA 1
ATOM 5112 C C . GLY D 1 30 ? -23.624 39.808 -66.799 1.00 73.17 30 GLY D C 1
ATOM 5113 O O . GLY D 1 30 ? -22.471 40.036 -66.428 1.00 72.95 30 GLY D O 1
ATOM 5114 N N . LYS D 1 31 ? -24.435 38.961 -66.172 1.00 68.85 31 LYS D N 1
ATOM 5115 C CA . LYS D 1 31 ? -24.011 38.218 -64.991 1.00 69.55 31 LYS D CA 1
ATOM 5116 C C . LYS D 1 31 ? -22.957 37.166 -65.321 1.00 65.67 31 LYS D C 1
ATOM 5117 O O . LYS D 1 31 ? -23.073 36.441 -66.311 1.00 73.31 31 LYS D O 1
ATOM 5123 N N . CYS D 1 32 ? -21.920 37.099 -64.496 1.00 56.79 32 CYS D N 1
ATOM 5124 C CA . CYS D 1 32 ? -20.878 36.112 -64.684 1.00 62.56 32 CYS D CA 1
ATOM 5125 C C . CYS D 1 32 ? -21.468 34.708 -64.464 1.00 61.67 32 CYS D C 1
ATOM 5126 O O . CYS D 1 32 ? -22.413 34.543 -63.693 1.00 64.47 32 CYS D O 1
ATOM 5129 N N . LEU D 1 33 ? -20.946 33.714 -65.181 1.00 55.84 33 LEU D N 1
ATOM 5130 C CA . LEU D 1 33 ? -21.518 32.360 -65.177 1.00 51.18 33 LEU D CA 1
ATOM 5131 C C . LEU D 1 33 ? -20.454 31.263 -65.191 1.00 45.96 33 LEU D C 1
ATOM 5132 O O . LEU D 1 33 ? -19.384 31.439 -65.775 1.00 48.15 33 LEU D O 1
ATOM 5137 N N . GLU D 1 34 ? -20.762 30.125 -64.565 1.00 41.29 34 GLU D N 1
ATOM 5138 C CA . GLU D 1 34 ? -19.831 29.000 -64.518 1.00 37.26 34 GLU D CA 1
ATOM 5139 C C . GLU D 1 34 ? -19.922 28.117 -65.774 1.00 40.09 34 GLU D C 1
ATOM 5140 O O . GLU D 1 34 ? -18.918 27.575 -66.225 1.00 34.53 34 GLU D O 1
ATOM 5146 N N . PHE D 1 35 ? -21.119 27.970 -66.336 1.00 37.48 35 PHE D N 1
ATOM 5147 C CA . PHE D 1 35 ? -21.276 27.139 -67.528 1.00 39.00 35 PHE D CA 1
ATOM 5148 C C . PHE D 1 35 ? -22.048 27.822 -68.671 1.00 40.21 35 PHE D C 1
ATOM 5149 O O . PHE D 1 35 ? -23.103 27.337 -69.087 1.00 41.76 35 PHE D O 1
ATOM 5157 N N . PRO D 1 36 ? -21.525 28.950 -69.190 1.00 41.90 36 PRO D N 1
ATOM 5158 C CA . PRO 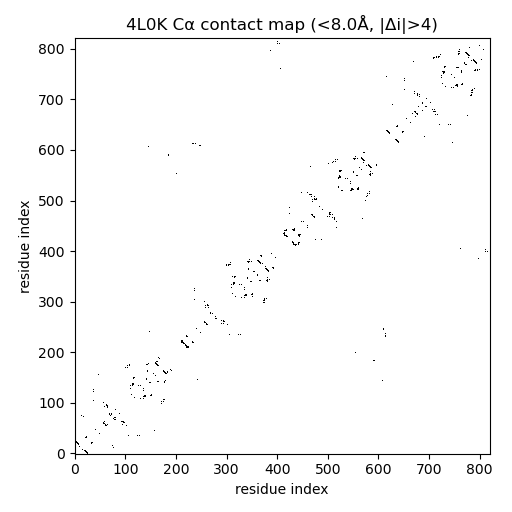D 1 36 ? -22.291 29.666 -70.231 1.00 43.11 36 PRO D CA 1
ATOM 5159 C C . PRO D 1 36 ? -22.443 28.854 -71.528 1.00 50.59 36 PRO D C 1
ATOM 5160 O O . PRO D 1 36 ? -23.522 28.834 -72.163 1.00 49.18 36 PRO D O 1
ATOM 5164 N N . PHE D 1 37 ? -21.374 28.144 -71.879 1.00 42.95 37 PHE D N 1
ATOM 5165 C CA . PHE D 1 37 ? -21.360 27.288 -73.057 1.00 40.74 37 PHE D CA 1
ATOM 5166 C C . PHE D 1 37 ? -22.351 26.125 -72.983 1.00 42.05 37 PHE D C 1
ATOM 5167 O O . PHE D 1 37 ? -22.501 25.373 -73.950 1.00 44.90 37 PHE D O 1
ATOM 5175 N N . LEU D 1 38 ? -23.028 25.970 -71.849 1.00 36.10 38 LEU D N 1
ATOM 5176 C CA . LEU D 1 38 ? -24.031 24.915 -71.731 1.00 36.65 38 LEU D CA 1
ATOM 5177 C C . LEU D 1 38 ? -25.479 25.405 -71.690 1.00 40.54 38 LEU D C 1
ATOM 5178 O O . LEU D 1 38 ? -26.415 24.572 -71.651 1.00 39.33 38 LEU D O 1
ATOM 5183 N N . VAL D 1 39 ? -25.679 26.730 -71.724 1.00 34.80 39 VAL D N 1
ATOM 5184 C CA . VAL D 1 39 ? -27.046 27.243 -71.520 1.00 32.19 39 VAL D CA 1
ATOM 5185 C C . VAL D 1 39 ? -28.025 26.702 -72.580 1.00 33.21 39 VAL D C 1
ATOM 5186 O O . VAL D 1 39 ? -29.005 26.022 -72.235 1.00 45.77 39 VAL D O 1
ATOM 5190 N N . SER D 1 40 ? -27.702 26.899 -73.852 1.00 34.13 40 SER D N 1
ATOM 5191 C CA . SER D 1 40 ? -28.507 26.347 -74.949 1.00 41.33 40 SER D CA 1
ATOM 5192 C C . SER D 1 40 ? -28.695 24.852 -74.829 1.00 39.58 40 SER D C 1
ATOM 5193 O O . SER D 1 40 ? -29.800 24.342 -75.048 1.00 37.94 40 SER D O 1
ATOM 5196 N N . LEU D 1 41 ? -27.629 24.147 -74.462 1.00 38.01 41 LEU D N 1
ATOM 5197 C CA . LEU D 1 41 ? -27.733 22.697 -74.420 1.00 41.29 41 LEU D CA 1
ATOM 5198 C C . LEU D 1 41 ? -28.695 22.308 -73.301 1.00 45.03 41 LEU D C 1
ATOM 5199 O O . LEU D 1 41 ? -29.539 21.412 -73.467 1.00 48.90 41 LEU D O 1
ATOM 5204 N N . SER D 1 42 ? -28.610 23.035 -72.189 1.00 38.26 42 SER D N 1
ATOM 5205 C CA . SER D 1 42 ? -29.523 22.804 -71.077 1.00 46.16 42 SER D CA 1
ATOM 5206 C C . SER D 1 42 ? -30.963 23.076 -71.507 1.00 40.41 42 SER D C 1
ATOM 5207 O O . SER D 1 42 ? -31.899 22.416 -71.052 1.00 38.97 42 SER D O 1
ATOM 5210 N N . LYS D 1 43 ? -31.132 24.049 -72.395 1.00 35.29 43 LYS D N 1
ATOM 5211 C CA . LYS D 1 43 ? -32.448 24.346 -72.939 1.00 44.79 43 LYS D CA 1
ATOM 5212 C C . LYS D 1 43 ? -32.907 23.217 -73.878 1.00 44.38 43 LYS D C 1
ATOM 5213 O O . LYS D 1 43 ? -34.065 22.793 -73.826 1.00 39.54 43 LYS D O 1
ATOM 5219 N N . THR D 1 44 ? -32.004 22.696 -74.709 1.00 41.03 44 THR D N 1
ATOM 5220 C CA . THR D 1 44 ? -32.462 21.786 -75.771 1.00 36.21 44 THR D CA 1
ATOM 5221 C C . THR D 1 44 ? -32.393 20.325 -75.342 1.00 39.30 44 THR D C 1
ATOM 5222 O O . THR D 1 44 ? -33.207 19.496 -75.769 1.00 38.48 44 THR D O 1
ATOM 5226 N N . HIS D 1 45 ? -31.432 20.028 -74.470 1.00 38.58 45 HIS D N 1
ATOM 5227 C CA . HIS D 1 45 ? -31.145 18.667 -74.057 1.00 42.14 45 HIS D CA 1
ATOM 5228 C C . HIS D 1 45 ? -30.700 18.597 -72.596 1.00 50.94 45 HIS D C 1
ATOM 5229 O O . HIS D 1 45 ? -29.516 18.366 -72.323 1.00 46.15 45 HIS D O 1
ATOM 5236 N N . PRO D 1 46 ? -31.652 18.771 -71.661 1.00 49.06 46 PRO D N 1
ATOM 5237 C CA . PRO D 1 46 ? -31.411 18.860 -70.208 1.00 46.60 46 PRO D CA 1
ATOM 5238 C C . PRO D 1 46 ? -30.483 17.762 -69.653 1.00 35.28 46 PRO D C 1
ATOM 5239 O O . PRO D 1 46 ? -29.465 18.039 -69.025 1.00 36.51 46 PRO D O 1
ATOM 5243 N N . ARG D 1 47 ? -30.827 16.513 -69.900 1.00 27.27 47 ARG D N 1
ATOM 5244 C CA . ARG D 1 47 ? -30.016 15.423 -69.371 1.00 30.56 47 ARG D CA 1
ATOM 5245 C C . ARG D 1 47 ? -28.597 15.339 -69.949 1.00 37.75 47 ARG D C 1
ATOM 5246 O O . ARG D 1 47 ? -27.678 14.891 -69.263 1.00 44.58 47 ARG D O 1
ATOM 5254 N N . ILE D 1 48 ? -28.407 15.788 -71.186 1.00 32.19 48 ILE D N 1
ATOM 5255 C CA . ILE D 1 48 ? -27.076 15.738 -71.786 1.00 30.33 48 ILE D CA 1
ATOM 5256 C C . ILE D 1 48 ? -26.167 16.768 -71.147 1.00 31.06 48 ILE D C 1
ATOM 5257 O O . ILE D 1 48 ? -25.059 16.441 -70.742 1.00 37.35 48 ILE D O 1
ATOM 5262 N N . ALA D 1 49 ? -26.646 18.005 -71.055 1.00 31.70 49 ALA D N 1
ATOM 5263 C CA . ALA D 1 49 ? -25.951 19.069 -70.342 1.00 28.58 49 ALA D CA 1
ATOM 5264 C C . ALA D 1 49 ? -25.650 18.681 -68.883 1.00 32.71 49 ALA D C 1
ATOM 5265 O O . ALA D 1 49 ? -24.519 18.861 -68.391 1.00 32.77 49 ALA D O 1
ATOM 5267 N N . ALA D 1 50 ? -26.648 18.125 -68.197 1.00 27.40 50 ALA D N 1
ATOM 5268 C CA . ALA D 1 50 ? -26.429 17.667 -66.821 1.00 37.15 50 ALA D CA 1
ATOM 5269 C C . ALA D 1 50 ? -25.353 16.577 -66.735 1.00 40.50 50 ALA D C 1
ATOM 5270 O O . ALA D 1 50 ? -24.535 16.587 -65.816 1.00 38.46 50 ALA D O 1
ATOM 5272 N N . LYS D 1 51 ? -25.361 15.638 -67.683 1.00 31.20 51 LYS D N 1
ATOM 5273 C CA . LYS D 1 51 ? -24.384 14.554 -67.659 1.00 28.04 51 LYS D CA 1
ATOM 5274 C C . LYS D 1 51 ? -22.983 15.038 -68.018 1.00 31.64 51 LYS D C 1
ATOM 5275 O O . LYS D 1 51 ? -21.997 14.508 -67.529 1.00 29.99 51 LYS D O 1
ATOM 5281 N N . ILE D 1 52 ? -22.901 16.052 -68.868 1.00 24.58 52 ILE D N 1
ATOM 5282 C CA . ILE D 1 52 ? -21.626 16.679 -69.160 1.00 27.06 52 ILE D CA 1
ATOM 5283 C C . ILE D 1 52 ? -21.064 17.349 -67.895 1.00 30.13 52 ILE D C 1
ATOM 5284 O O . ILE D 1 52 ? -19.887 17.188 -67.578 1.00 26.83 52 ILE D O 1
ATOM 5289 N N . VAL D 1 53 ? -21.899 18.100 -67.184 1.00 30.68 53 VAL D N 1
ATOM 5290 C CA . VAL D 1 53 ? -21.445 18.737 -65.948 1.00 36.49 53 VAL D CA 1
ATOM 5291 C C . VAL D 1 53 ? -21.023 17.676 -64.927 1.00 35.64 53 VAL D C 1
ATOM 5292 O O . VAL D 1 53 ? -19.954 17.763 -64.342 1.00 34.99 53 VAL D O 1
ATOM 5296 N N . ARG D 1 54 ? -21.851 16.657 -64.747 1.00 32.78 54 ARG D N 1
ATOM 5297 C CA . ARG D 1 54 ? -21.507 15.542 -63.866 1.00 35.12 54 ARG D CA 1
ATOM 5298 C C . ARG D 1 54 ? -20.193 14.806 -64.229 1.00 36.96 54 ARG D C 1
ATOM 5299 O O . ARG D 1 54 ? -19.320 14.640 -63.368 1.00 25.69 54 ARG D O 1
ATOM 5307 N N . ASP D 1 55 ? -20.044 14.389 -65.490 1.00 30.02 55 ASP D N 1
ATOM 5308 C CA . ASP D 1 55 ? -18.825 13.691 -65.933 1.00 30.13 55 ASP D CA 1
ATOM 5309 C C . ASP D 1 55 ? -17.585 14.580 -65.835 1.00 33.46 55 ASP D C 1
ATOM 5310 O O . ASP D 1 55 ? -16.513 14.126 -65.450 1.00 37.27 55 ASP D O 1
ATOM 5315 N N . ALA D 1 56 ? -17.730 15.851 -66.178 1.00 30.58 56 ALA D N 1
ATOM 5316 C CA . ALA D 1 56 ? -16.611 16.771 -66.071 1.00 31.65 56 ALA D CA 1
ATOM 5317 C C . ALA D 1 56 ? -16.221 17.046 -64.617 1.00 34.79 56 ALA D C 1
ATOM 5318 O O . ALA D 1 56 ? -15.061 17.293 -64.306 1.00 34.47 56 ALA D O 1
ATOM 5320 N N . THR D 1 57 ? -17.188 16.952 -63.719 1.00 31.71 57 THR D N 1
ATOM 5321 C CA . THR D 1 57 ? -17.045 17.617 -62.437 1.00 33.72 57 THR D CA 1
ATOM 5322 C C . THR D 1 57 ? -17.136 16.691 -61.201 1.00 38.61 57 THR D C 1
ATOM 5323 O O . THR D 1 57 ? -16.537 16.968 -60.163 1.00 39.59 57 THR D O 1
ATOM 5327 N N . MET D 1 58 ? -17.839 15.571 -61.330 1.00 36.19 58 MET D N 1
ATOM 5328 C CA . MET D 1 58 ? -18.060 14.678 -60.192 1.00 33.23 58 MET D CA 1
ATOM 5329 C C . MET D 1 58 ? -17.262 13.376 -60.255 1.00 37.62 58 MET D C 1
ATOM 5330 O O . MET D 1 58 ? -16.770 12.970 -61.309 1.00 43.94 58 MET D O 1
ATOM 5335 N N . THR D 1 59 ? -17.177 12.710 -59.112 1.00 38.51 59 THR D N 1
ATOM 5336 C CA . THR D 1 59 ? -16.263 11.595 -58.941 1.00 49.90 59 THR D CA 1
ATOM 5337 C C . THR D 1 59 ? -16.741 10.308 -59.614 1.00 46.64 59 THR D C 1
ATOM 5338 O O . THR D 1 59 ? -17.939 10.024 -59.658 1.00 52.33 59 THR D O 1
ATOM 5342 N N . MET D 1 74 ? -18.983 13.200 -54.796 1.00 49.64 74 MET D N 1
ATOM 5343 C CA . MET D 1 74 ? -18.317 14.478 -54.529 1.00 56.17 74 MET D CA 1
ATOM 5344 C C . MET D 1 74 ? -17.604 15.034 -55.761 1.00 46.90 74 MET D C 1
ATOM 5345 O O . MET D 1 74 ? -17.207 14.278 -56.658 1.00 44.27 74 MET D O 1
ATOM 5350 N N . PRO D 1 75 ? -17.443 16.365 -55.819 1.00 32.91 75 PRO D N 1
ATOM 5351 C CA . PRO D 1 75 ? -16.649 16.965 -56.905 1.00 31.44 75 PRO D CA 1
ATOM 5352 C C . PRO D 1 75 ? -15.187 16.470 -56.946 1.00 36.82 75 PRO D C 1
ATOM 5353 O O . PRO D 1 75 ? -14.578 16.200 -55.908 1.00 40.44 75 PRO D O 1
ATOM 5357 N N . ARG D 1 76 ? -14.636 16.350 -58.149 1.00 42.47 76 ARG D N 1
ATOM 5358 C CA . ARG D 1 76 ? -13.244 15.945 -58.326 1.00 40.37 76 ARG D CA 1
ATOM 5359 C C . ARG D 1 76 ? -12.287 16.962 -57.694 1.00 37.01 76 ARG D C 1
ATOM 5360 O O . ARG D 1 76 ? -11.252 16.595 -57.139 1.00 39.82 76 ARG D O 1
ATOM 5368 N N . TYR D 1 77 ? -12.643 18.238 -57.776 1.00 29.07 77 TYR D N 1
ATOM 5369 C CA . TYR D 1 77 ? -11.826 19.288 -57.182 1.00 27.52 77 TYR D CA 1
ATOM 5370 C C . TYR D 1 77 ? -12.014 19.395 -55.664 1.00 36.80 77 TYR D C 1
ATOM 5371 O O . TYR D 1 77 ? -11.481 20.307 -55.027 1.00 28.50 77 TYR D O 1
ATOM 5380 N N . VAL D 1 78 ? -12.771 18.451 -55.101 1.00 32.44 78 VAL D N 1
ATOM 5381 C CA . VAL D 1 78 ? -12.869 18.281 -53.666 1.00 30.02 78 VAL D CA 1
ATOM 5382 C C . VAL D 1 78 ? -12.067 17.036 -53.321 1.00 37.17 78 VAL D C 1
ATOM 5383 O O . VAL D 1 78 ? -11.429 16.954 -52.261 1.00 33.88 78 VAL D O 1
ATOM 5387 N N . ALA D 1 79 ? -12.077 16.070 -54.238 1.00 29.82 79 ALA D N 1
ATOM 5388 C CA . ALA D 1 79 ? -11.388 14.805 -54.014 1.00 26.80 79 ALA D CA 1
ATOM 5389 C C . ALA D 1 79 ? -9.865 14.971 -54.077 1.00 30.11 79 ALA D C 1
ATOM 5390 O O . ALA D 1 79 ? -9.120 14.043 -53.780 1.00 32.22 79 ALA D O 1
ATOM 5392 N N . ILE D 1 80 ? -9.411 16.149 -54.492 1.00 27.98 80 ILE D N 1
ATOM 5393 C CA . ILE D 1 80 ? -7.978 16.438 -54.556 1.00 37.97 80 ILE D CA 1
ATOM 5394 C C . ILE D 1 80 ? -7.473 17.121 -53.266 1.00 34.25 80 ILE D C 1
ATOM 5395 O O . ILE D 1 80 ? -6.280 17.216 -53.039 1.00 35.47 80 ILE D O 1
ATOM 5400 N N . LEU D 1 81 ? -8.393 17.574 -52.425 1.00 31.91 81 LEU D N 1
ATOM 5401 C CA . LEU D 1 81 ? -8.052 18.344 -51.224 1.00 33.94 81 LEU D CA 1
ATOM 5402 C C . LEU D 1 81 ? -7.543 17.447 -50.094 1.00 34.08 81 LEU D C 1
ATOM 5403 O O . LEU D 1 81 ? -8.059 16.349 -49.881 1.00 41.24 81 LEU D O 1
ATOM 5408 N N . ASP D 1 82 ? -6.519 17.907 -49.378 1.00 28.92 82 ASP D N 1
ATOM 5409 C CA . ASP D 1 82 ? -5.879 17.072 -48.353 1.00 32.55 82 ASP D CA 1
ATOM 5410 C C . ASP D 1 82 ? -6.826 16.703 -47.200 1.00 28.81 82 ASP D C 1
ATOM 5411 O O . ASP D 1 82 ? -7.839 17.377 -46.997 1.00 26.68 82 ASP D O 1
ATOM 5416 N N . ASP D 1 83 ? -6.495 15.637 -46.465 1.00 22.10 83 ASP D N 1
ATOM 5417 C CA . ASP D 1 83 ? -7.296 15.177 -45.323 1.00 30.43 83 ASP D CA 1
ATOM 5418 C C . ASP D 1 83 ? -7.589 16.249 -44.245 1.00 35.53 83 ASP D C 1
ATOM 5419 O O . ASP D 1 83 ? -8.631 16.197 -43.580 1.00 33.85 83 ASP D O 1
ATOM 5424 N N . ASP D 1 84 ? -6.681 17.204 -44.060 1.00 38.48 84 ASP D N 1
ATOM 5425 C CA . ASP D 1 84 ? -6.903 18.271 -43.060 1.00 38.40 84 ASP D CA 1
ATOM 5426 C C . ASP D 1 84 ? -8.027 19.209 -43.511 1.00 38.76 84 ASP D C 1
ATOM 5427 O O . ASP D 1 84 ? -8.932 19.521 -42.756 1.00 44.50 84 ASP D O 1
ATOM 5432 N N . ILE D 1 85 ? -7.958 19.646 -44.759 1.00 38.35 85 ILE D N 1
ATOM 5433 C CA . ILE D 1 85 ? -9.008 20.460 -45.346 1.00 35.05 85 ILE D CA 1
ATOM 5434 C C . ILE D 1 85 ? -10.342 19.711 -45.399 1.00 40.42 85 ILE D C 1
ATOM 5435 O O . ILE D 1 85 ? -11.389 20.282 -45.109 1.00 42.38 85 ILE D O 1
ATOM 5440 N N . LEU D 1 86 ? -10.300 18.434 -45.776 1.00 42.19 86 LEU D N 1
ATOM 5441 C CA . LEU D 1 86 ? -11.514 17.622 -45.863 1.00 46.82 86 LEU D CA 1
ATOM 5442 C C . LEU D 1 86 ? -12.196 17.512 -44.500 1.00 50.52 86 LEU D C 1
ATOM 5443 O O . LEU D 1 86 ? -13.409 17.743 -44.379 1.00 45.39 86 LEU D O 1
ATOM 5448 N N . LEU D 1 87 ? -11.407 17.189 -43.477 1.00 50.24 87 LEU D N 1
ATOM 5449 C CA . LEU D 1 87 ? -11.927 17.125 -42.117 1.00 49.20 87 LEU D CA 1
ATOM 5450 C C . LEU D 1 87 ? -12.450 18.469 -41.599 1.00 51.92 87 LEU D C 1
ATOM 5451 O O . LEU D 1 87 ? -13.564 18.549 -41.076 1.00 56.15 87 LEU D O 1
ATOM 5456 N N . GLU D 1 88 ? -11.648 19.520 -41.742 1.00 47.83 88 GLU D N 1
ATOM 5457 C CA . GLU D 1 88 ? -11.969 20.804 -41.129 1.00 55.90 88 GLU D CA 1
ATOM 5458 C C . GLU D 1 88 ? -13.128 21.524 -41.816 1.00 61.41 88 GLU D C 1
ATOM 5459 O O . GLU D 1 88 ? -13.973 22.132 -41.153 1.00 63.17 88 GLU D O 1
ATOM 5465 N N . LYS D 1 89 ? -13.169 21.451 -43.144 1.00 54.22 89 LYS D N 1
ATOM 5466 C CA . LYS D 1 89 ? -14.033 22.337 -43.923 1.00 47.70 89 LYS D CA 1
ATOM 5467 C C . LYS D 1 89 ? -15.173 21.643 -44.650 1.00 51.59 89 LYS D C 1
ATOM 5468 O O . LYS D 1 89 ? -16.038 22.315 -45.208 1.00 52.54 89 LYS D O 1
ATOM 5474 N N . PHE D 1 90 ? -15.163 20.310 -44.662 1.00 53.78 90 PHE D N 1
ATOM 5475 C CA . PHE D 1 90 ? -16.207 19.540 -45.344 1.00 52.26 90 PHE D CA 1
ATOM 5476 C C . PHE D 1 90 ? -16.781 18.468 -44.439 1.00 54.32 90 PHE D C 1
ATOM 5477 O O . PHE D 1 90 ? -17.604 17.660 -44.875 1.00 57.20 90 PHE D O 1
ATOM 5485 N N . ASN D 1 91 ? -16.351 18.473 -43.180 1.00 51.78 91 ASN D N 1
ATOM 5486 C CA . ASN D 1 91 ? -16.789 17.470 -42.216 1.00 58.56 91 ASN D CA 1
ATOM 5487 C C . ASN D 1 91 ? -16.689 16.062 -42.809 1.00 57.70 91 ASN D C 1
ATOM 5488 O O . ASN D 1 91 ? -17.652 15.299 -42.808 1.00 64.15 91 ASN D O 1
ATOM 5493 N N . LEU D 1 92 ? -15.521 15.737 -43.354 1.00 53.33 92 LEU D N 1
ATOM 5494 C CA . LEU D 1 92 ? -15.303 14.421 -43.934 1.00 44.42 92 LEU D CA 1
ATOM 5495 C C . LEU D 1 92 ? -14.007 13.849 -43.387 1.00 49.93 92 LEU D C 1
ATOM 5496 O O . LEU D 1 92 ? -12.935 14.437 -43.554 1.00 55.61 92 LEU D O 1
ATOM 5501 N N . ASP D 1 93 ? -14.114 12.709 -42.712 1.00 49.84 93 ASP D N 1
ATOM 5502 C CA . ASP D 1 93 ? -12.961 12.108 -42.061 1.00 54.11 93 ASP D CA 1
ATOM 5503 C C . ASP D 1 93 ? -12.448 10.959 -42.912 1.00 53.02 93 ASP D C 1
ATOM 5504 O O . ASP D 1 93 ? -12.995 9.850 -42.887 1.00 57.37 93 ASP D O 1
ATOM 5509 N N . MET D 1 94 ? -11.397 11.234 -43.671 1.00 44.82 94 MET D N 1
ATOM 5510 C CA . MET D 1 94 ? -10.852 10.236 -44.572 1.00 46.67 94 MET D CA 1
ATOM 5511 C C . MET D 1 94 ? -10.248 9.037 -43.826 1.00 54.73 94 MET D C 1
ATOM 5512 O O . MET D 1 94 ? -10.333 7.904 -44.304 1.00 58.16 94 MET D O 1
ATOM 5517 N N . GLN D 1 95 ? -9.655 9.282 -42.657 1.00 55.16 95 GLN D N 1
ATOM 5518 C CA . GLN D 1 95 ? -9.099 8.204 -41.828 1.00 59.87 95 GLN D CA 1
ATOM 5519 C C . GLN D 1 95 ? -10.156 7.210 -41.333 1.00 62.04 95 GLN D C 1
ATOM 5520 O O . GLN D 1 95 ? -9.818 6.095 -40.940 1.00 58.70 95 GLN D O 1
ATOM 5526 N N . SER D 1 96 ? -11.425 7.613 -41.360 1.00 61.10 96 SER D N 1
ATOM 5527 C CA . SER D 1 96 ? -12.519 6.748 -40.928 1.00 62.80 96 SER D CA 1
ATOM 5528 C C . SER D 1 96 ? -12.999 5.822 -42.037 1.00 66.80 96 SER D C 1
ATOM 5529 O O . SER D 1 96 ? -13.836 4.948 -41.798 1.00 71.42 96 SER D O 1
ATOM 5532 N N . LEU D 1 97 ? -12.485 6.024 -43.248 1.00 62.47 97 LEU D N 1
ATOM 5533 C CA . LEU D 1 97 ? -12.877 5.211 -44.400 1.00 57.04 97 LEU D CA 1
ATOM 5534 C C . LEU D 1 97 ? -11.905 4.063 -44.673 1.00 58.12 97 LEU D C 1
ATOM 5535 O O . LEU D 1 97 ? -10.720 4.161 -44.354 1.00 63.19 97 LEU D O 1
ATOM 5540 N N . PRO D 1 98 ? -12.408 2.967 -45.268 1.00 57.26 98 PRO D N 1
ATOM 5541 C CA . PRO D 1 98 ? -11.514 1.898 -45.721 1.00 62.33 98 PRO D CA 1
ATOM 5542 C C . PRO D 1 98 ? -10.457 2.459 -46.671 1.00 64.04 98 PRO D C 1
ATOM 5543 O O . PRO D 1 98 ? -10.781 3.311 -47.504 1.00 65.23 98 PRO D O 1
ATOM 5547 N N . GLU D 1 99 ? -9.219 1.989 -46.535 1.00 56.63 99 GLU D N 1
ATOM 5548 C CA . GLU D 1 99 ? -8.109 2.406 -47.391 1.00 57.95 99 GLU D CA 1
ATOM 5549 C C . GLU D 1 99 ? -8.457 2.437 -48.884 1.00 56.88 99 GLU D C 1
ATOM 5550 O O . GLU D 1 99 ? -8.088 3.364 -49.621 1.00 56.36 99 GLU D O 1
ATOM 5556 N N . ILE D 1 100 ? -9.188 1.420 -49.312 1.00 63.12 100 ILE D N 1
ATOM 5557 C CA . ILE D 1 100 ? -9.482 1.220 -50.723 1.00 62.81 100 ILE D CA 1
ATOM 5558 C C . ILE D 1 100 ? -10.261 2.417 -51.265 1.00 49.33 100 ILE D C 1
ATOM 5559 O O . ILE D 1 100 ? -9.893 3.017 -52.276 1.00 49.70 100 ILE D O 1
ATOM 5564 N N . THR D 1 101 ? -11.316 2.782 -50.553 1.00 40.63 101 THR D N 1
ATOM 5565 C CA . THR D 1 101 ? -12.161 3.888 -50.960 1.00 44.99 101 THR D CA 1
ATOM 5566 C C . THR D 1 101 ? -11.414 5.229 -50.911 1.00 46.47 101 THR D C 1
ATOM 5567 O O . THR D 1 101 ? -11.685 6.106 -51.725 1.00 50.23 101 THR D O 1
ATOM 5571 N N . ARG D 1 102 ? -10.471 5.387 -49.976 1.00 40.87 102 ARG D N 1
ATOM 5572 C CA . ARG D 1 102 ? -9.618 6.582 -49.953 1.00 45.43 102 ARG D CA 1
ATOM 5573 C C . ARG D 1 102 ? -8.833 6.669 -51.254 1.00 42.63 102 ARG D C 1
ATOM 5574 O O . ARG D 1 102 ? -8.791 7.726 -51.911 1.00 40.02 102 ARG D O 1
ATOM 5582 N N . LEU D 1 103 ? -8.229 5.537 -51.618 1.00 42.50 103 LEU D N 1
ATOM 5583 C CA . LEU D 1 103 ? -7.457 5.424 -52.850 1.00 43.31 103 LEU D CA 1
ATOM 5584 C C . LEU D 1 103 ? -8.285 5.724 -54.099 1.00 48.44 103 LEU D C 1
ATOM 5585 O O . LEU D 1 103 ? -7.800 6.368 -55.044 1.00 48.44 103 LEU D O 1
ATOM 5590 N N . LYS D 1 104 ? -9.538 5.278 -54.097 1.00 47.19 104 LYS D N 1
ATOM 5591 C CA . LYS D 1 104 ? -10.409 5.496 -55.250 1.00 50.52 104 LYS D CA 1
ATOM 5592 C C . LYS D 1 104 ? -10.911 6.949 -55.318 1.00 47.45 104 LYS D C 1
ATOM 5593 O O . LYS D 1 104 ? -11.112 7.508 -56.404 1.00 48.18 104 LYS D O 1
ATOM 5599 N N . ILE D 1 105 ? -11.109 7.565 -54.160 1.00 45.22 105 ILE D N 1
ATOM 5600 C CA . ILE D 1 105 ? -11.425 8.986 -54.127 1.00 40.90 105 ILE D CA 1
ATOM 5601 C C . ILE D 1 105 ? -10.252 9.740 -54.752 1.00 40.01 105 ILE D C 1
ATOM 5602 O O . ILE D 1 105 ? -10.431 10.609 -55.607 1.00 44.01 105 ILE D O 1
ATOM 5607 N N . ARG D 1 106 ? -9.042 9.382 -54.348 1.00 37.48 106 ARG D N 1
ATOM 5608 C CA . ARG D 1 106 ? -7.865 10.093 -54.852 1.00 35.91 106 ARG D CA 1
ATOM 5609 C C . ARG D 1 106 ? -7.632 9.877 -56.347 1.00 37.32 106 ARG D C 1
ATOM 5610 O O . ARG D 1 106 ? -7.175 10.780 -57.040 1.00 36.34 106 ARG D O 1
ATOM 5618 N N . GLU D 1 107 ? -7.965 8.682 -56.828 1.00 38.70 107 GLU D N 1
ATOM 5619 C CA . GLU D 1 107 ? -7.849 8.323 -58.243 1.00 40.65 107 GLU D CA 1
ATOM 5620 C C . GLU D 1 107 ? -8.534 9.305 -59.179 1.00 39.38 107 GLU D C 1
ATOM 5621 O O . GLU D 1 107 ? -8.050 9.550 -60.283 1.00 34.80 107 GLU D O 1
ATOM 5627 N N . LYS D 1 108 ? -9.674 9.844 -58.745 1.00 44.97 108 LYS D N 1
ATOM 5628 C CA . LYS D 1 108 ? -10.500 10.704 -59.602 1.00 49.93 108 LYS D CA 1
ATOM 5629 C C . LYS D 1 108 ? -10.312 12.201 -59.360 1.00 38.58 108 LYS D C 1
ATOM 5630 O O . LYS D 1 108 ? -11.046 13.036 -59.902 1.00 35.39 108 LYS D O 1
ATOM 5636 N N . ALA D 1 109 ? -9.314 12.542 -58.562 1.00 40.45 109 ALA D N 1
ATOM 5637 C CA . ALA D 1 109 ? -9.066 13.942 -58.217 1.00 34.58 109 ALA D CA 1
ATOM 5638 C C . ALA D 1 109 ? -8.653 14.709 -59.447 1.00 32.27 109 ALA D C 1
ATOM 5639 O O . ALA D 1 109 ? -8.017 14.175 -60.359 1.00 32.18 109 ALA D O 1
ATOM 5641 N N . ALA D 1 110 ? -9.012 15.977 -59.479 1.00 38.69 110 ALA D N 1
ATOM 5642 C CA . ALA D 1 110 ? -8.604 16.834 -60.575 1.00 32.39 110 ALA D CA 1
ATOM 5643 C C . ALA D 1 110 ? -8.824 18.222 -60.062 1.00 36.39 110 ALA D C 1
ATOM 5644 O O . ALA D 1 110 ? -9.765 18.447 -59.305 1.00 35.57 110 ALA D O 1
ATOM 5646 N N . ASP D 1 111 ? -7.956 19.149 -60.442 1.00 35.71 111 ASP D N 1
ATOM 5647 C CA . ASP D 1 111 ? -8.167 20.534 -60.058 1.00 34.15 111 ASP D CA 1
ATOM 5648 C C . ASP D 1 111 ? -9.366 21.090 -60.823 1.00 38.33 111 ASP D C 1
ATOM 5649 O O . ASP D 1 111 ? -9.748 20.573 -61.889 1.00 39.34 111 ASP D O 1
ATOM 5654 N N . TYR D 1 112 ? -9.971 22.114 -60.229 1.00 32.01 112 TYR D N 1
ATOM 5655 C CA . TYR D 1 112 ? -11.187 22.761 -60.714 1.00 29.87 112 TYR D CA 1
ATOM 5656 C C . TYR D 1 112 ? -11.130 23.224 -62.175 1.00 33.29 112 TYR D C 1
ATOM 5657 O O . TYR D 1 112 ? -12.097 23.058 -62.948 1.00 36.06 112 TYR D O 1
ATOM 5666 N N . ASP D 1 113 ? -10.012 23.834 -62.547 1.00 28.89 113 ASP D N 1
ATOM 5667 C CA . ASP D 1 113 ? -9.875 24.401 -63.882 1.00 24.64 113 ASP D CA 1
ATOM 5668 C C . ASP D 1 113 ? -9.864 23.278 -64.932 1.00 35.46 113 ASP D C 1
ATOM 5669 O O . ASP D 1 113 ? -10.471 23.393 -66.010 1.00 30.57 113 ASP D O 1
ATOM 5674 N N . SER D 1 114 ? -9.179 22.185 -64.614 1.00 28.43 114 SER D N 1
ATOM 5675 C CA . SER D 1 114 ? -9.199 21.035 -65.500 1.00 38.43 114 SER D CA 1
ATOM 5676 C C . SER D 1 114 ? -10.634 20.513 -65.679 1.00 44.22 114 SER D C 1
ATOM 5677 O O . SER D 1 114 ? -11.068 20.209 -66.794 1.00 39.08 114 SER D O 1
ATOM 5680 N N . CYS D 1 115 ? -11.378 20.439 -64.580 1.00 40.02 115 CYS D N 1
ATOM 5681 C CA . CYS D 1 115 ? -12.764 19.993 -64.644 1.00 39.17 115 CYS D CA 1
ATOM 5682 C C . CYS D 1 115 ? -13.577 20.842 -65.634 1.00 42.28 115 CYS D C 1
ATOM 5683 O O . CYS D 1 115 ? -14.300 20.294 -66.497 1.00 37.63 115 CYS D O 1
ATOM 5686 N N . ILE D 1 116 ? -13.418 22.169 -65.551 1.00 31.40 116 ILE D N 1
ATOM 5687 C CA . ILE D 1 116 ? -14.118 23.043 -66.489 1.00 22.38 116 ILE D CA 1
ATOM 5688 C C . ILE D 1 116 ? -13.632 22.854 -67.948 1.00 37.43 116 ILE D C 1
ATOM 5689 O O . ILE D 1 116 ? -14.428 22.932 -68.900 1.00 33.64 116 ILE D O 1
ATOM 5694 N N . ASP D 1 117 ? -12.330 22.621 -68.123 1.00 39.02 117 ASP D N 1
ATOM 5695 C CA . ASP D 1 117 ? -11.785 22.315 -69.449 1.00 37.01 117 ASP D CA 1
ATOM 5696 C C . ASP D 1 117 ? -12.508 21.103 -70.043 1.00 35.19 117 ASP D C 1
ATOM 5697 O O . ASP D 1 117 ? -12.964 21.138 -71.183 1.00 34.12 117 ASP D O 1
ATOM 5702 N N . VAL D 1 118 ? -12.609 20.040 -69.249 1.00 27.69 118 VAL D N 1
ATOM 5703 C CA . VAL D 1 118 ? -13.322 18.840 -69.649 1.00 29.93 118 VAL D CA 1
ATOM 5704 C C . VAL D 1 118 ? -14.761 19.169 -70.064 1.00 34.00 118 VAL D C 1
ATOM 5705 O O . VAL D 1 118 ? -15.205 18.737 -71.134 1.00 30.94 118 VAL D O 1
ATOM 5709 N N . ALA D 1 119 ? -15.480 19.954 -69.252 1.00 29.41 119 ALA D N 1
ATOM 5710 C CA . ALA D 1 119 ? -16.854 20.309 -69.642 1.00 28.97 119 ALA D CA 1
ATOM 5711 C C . ALA D 1 119 ? -16.905 21.032 -70.998 1.00 33.15 119 ALA D C 1
ATOM 5712 O O . ALA D 1 119 ? -17.812 20.786 -71.834 1.00 36.38 119 ALA D O 1
ATOM 5714 N N . ARG D 1 120 ? -15.910 21.881 -71.241 1.00 33.34 120 ARG D N 1
ATOM 5715 C CA . ARG D 1 120 ? -15.824 22.587 -72.535 1.00 40.82 120 ARG D CA 1
ATOM 5716 C C . ARG D 1 120 ? -15.608 21.614 -73.701 1.00 39.86 120 ARG D C 1
ATOM 5717 O O . ARG D 1 120 ? -16.258 21.720 -74.756 1.00 44.33 120 ARG D O 1
ATOM 5725 N N . LYS D 1 121 ? -14.702 20.661 -73.488 1.00 34.70 121 LYS D N 1
ATOM 5726 C CA . LYS D 1 121 ? -14.388 19.645 -74.476 1.00 35.84 121 LYS D CA 1
ATOM 5727 C C . LYS D 1 121 ? -15.640 18.855 -74.830 1.00 35.80 121 LYS D C 1
ATOM 5728 O O . LYS D 1 121 ? -15.983 18.704 -76.000 1.00 34.67 121 LYS D O 1
ATOM 5734 N N . LEU D 1 122 ? -16.311 18.332 -73.813 1.00 27.03 122 LEU D N 1
ATOM 5735 C CA . LEU D 1 122 ? -17.464 17.487 -74.064 1.00 28.37 122 LEU D CA 1
ATOM 5736 C C . LEU D 1 122 ? -18.583 18.252 -74.760 1.00 29.96 122 LEU D C 1
ATOM 5737 O O . LEU D 1 122 ? -19.300 17.669 -75.573 1.00 33.83 122 LEU D O 1
ATOM 5742 N N . THR D 1 123 ? -18.717 19.549 -74.473 1.00 29.80 123 THR D N 1
ATOM 5743 C CA . THR D 1 123 ? -19.728 20.360 -75.161 1.00 31.03 123 THR D CA 1
ATOM 5744 C C . THR D 1 123 ? -19.388 20.547 -76.649 1.00 31.71 123 THR D C 1
ATOM 5745 O O . THR D 1 123 ? -20.257 20.368 -77.529 1.00 29.63 123 THR D O 1
ATOM 5749 N N . TRP D 1 124 ? -18.131 20.912 -76.916 1.00 34.63 124 TRP D N 1
ATOM 5750 C CA . TRP D 1 124 ? -17.625 21.043 -78.297 1.00 33.93 124 TRP D CA 1
ATOM 5751 C C . TRP D 1 124 ? -17.868 19.747 -79.070 1.00 37.15 124 TRP D C 1
ATOM 5752 O O . TRP D 1 124 ? -18.358 19.768 -80.198 1.00 39.11 124 TRP D O 1
ATOM 5763 N N . LEU D 1 125 ? -17.560 18.620 -78.436 1.00 26.56 125 LEU D N 1
ATOM 5764 C CA . LEU D 1 125 ? -17.804 17.299 -79.015 1.00 23.09 125 LEU D CA 1
ATOM 5765 C C . LEU D 1 125 ? -19.279 17.048 -79.297 1.00 29.49 125 LEU D C 1
ATOM 5766 O O . LEU D 1 125 ? -19.636 16.491 -80.339 1.00 30.26 125 LEU D O 1
ATOM 5771 N N . ALA D 1 126 ? -20.126 17.448 -78.349 1.00 27.32 126 ALA D N 1
ATOM 5772 C CA . ALA D 1 126 ? -21.559 17.150 -78.375 1.00 28.69 126 ALA D CA 1
ATOM 5773 C C . ALA D 1 126 ? -22.261 17.900 -79.494 1.00 32.13 126 ALA D C 1
ATOM 5774 O O . ALA D 1 126 ? -23.207 17.385 -80.077 1.00 39.37 126 ALA D O 1
ATOM 5776 N N . TYR D 1 127 ? -21.804 19.116 -79.780 1.00 30.02 127 TYR D N 1
ATOM 5777 C CA . TYR D 1 127 ? -22.327 19.869 -80.927 1.00 36.38 127 TYR D CA 1
ATOM 5778 C C . TYR D 1 127 ? -21.890 19.320 -82.323 1.00 51.60 127 TYR D C 1
ATOM 5779 O O . TYR D 1 127 ? -22.439 19.711 -83.359 1.00 46.40 127 TYR D O 1
ATOM 5788 N N . GLN D 1 128 ? -20.917 18.409 -82.338 1.00 42.48 128 GLN D N 1
ATOM 5789 C CA . GLN D 1 128 ? -20.463 17.777 -83.580 1.00 36.06 128 GLN D CA 1
ATOM 5790 C C . GLN D 1 128 ? -20.947 16.328 -83.712 1.00 40.65 128 GLN D C 1
ATOM 5791 O O . GLN D 1 128 ? -20.348 15.529 -84.439 1.00 37.65 128 GLN D O 1
ATOM 5797 N N . LEU D 1 129 ? -22.013 15.993 -82.989 1.00 37.57 129 LEU D N 1
ATOM 5798 C CA . LEU D 1 129 ? -22.602 14.655 -83.021 1.00 29.54 129 LEU D CA 1
ATOM 5799 C C . LEU D 1 129 ? -23.571 14.661 -84.186 1.00 39.10 129 LEU D C 1
ATOM 5800 O O . LEU D 1 129 ? -24.225 15.683 -84.435 1.00 34.93 129 LEU D O 1
ATOM 5805 N N . HIS D 1 130 ? -23.689 13.545 -84.900 1.00 32.04 130 HIS D N 1
ATOM 5806 C CA . HIS D 1 130 ? -24.745 13.466 -85.895 1.00 38.48 130 HIS D CA 1
ATOM 5807 C C . HIS D 1 130 ? -26.108 13.589 -85.193 1.00 42.64 130 HIS D C 1
ATOM 5808 O O . HIS D 1 130 ? -26.422 12.826 -84.274 1.00 43.89 130 HIS D O 1
ATOM 5815 N N . GLY D 1 131 ? -26.899 14.573 -85.612 1.00 39.43 131 GLY D N 1
ATOM 5816 C CA . GLY D 1 131 ? -28.188 14.825 -84.993 1.00 39.40 131 GLY D CA 1
ATOM 5817 C C . GLY D 1 131 ? -28.214 15.986 -84.006 1.00 37.56 131 GLY D C 1
ATOM 5818 O O . GLY D 1 131 ? -29.284 16.403 -83.581 1.00 43.99 131 GLY D O 1
ATOM 5819 N N . ALA D 1 132 ? -27.043 16.500 -83.646 1.00 36.18 132 ALA D N 1
ATOM 5820 C CA . ALA D 1 132 ? -26.920 17.552 -82.632 1.00 44.80 132 ALA D CA 1
ATOM 5821 C C . ALA D 1 132 ? -27.800 18.746 -82.940 1.00 46.40 132 ALA D C 1
ATOM 5822 O O . ALA D 1 132 ? -28.102 19.005 -84.101 1.00 46.42 132 ALA D O 1
ATOM 5824 N N . PRO D 1 133 ? -28.227 19.475 -81.897 1.00 48.71 133 PRO D N 1
ATOM 5825 C CA . PRO D 1 133 ? -28.861 20.770 -82.166 1.00 40.65 133 PRO D CA 1
ATOM 5826 C C . PRO D 1 133 ? -27.821 21.697 -82.759 1.00 42.62 133 PRO D C 1
ATOM 5827 O O . PRO D 1 133 ? -26.621 21.431 -82.632 1.00 42.13 133 PRO D O 1
ATOM 5831 N N . ILE D 1 134 ? -28.263 22.755 -83.427 1.00 50.78 134 ILE D N 1
ATOM 5832 C CA . ILE D 1 134 ? -27.339 23.774 -83.899 1.00 50.71 134 ILE D CA 1
ATOM 5833 C C . ILE D 1 134 ? -27.046 24.731 -82.747 1.00 52.60 134 ILE D C 1
ATOM 5834 O O . ILE D 1 134 ? -27.960 25.238 -82.103 1.00 50.50 134 ILE D O 1
ATOM 5839 N N . PRO D 1 135 ? -25.758 24.960 -82.476 1.00 46.73 135 PRO D N 1
ATOM 5840 C CA . PRO D 1 135 ? -25.311 25.837 -81.397 1.00 50.15 135 PRO D CA 1
ATOM 5841 C C . PRO D 1 135 ? -25.650 27.293 -81.674 1.00 61.79 135 PRO D C 1
ATOM 5842 O O . PRO D 1 135 ? -25.673 27.709 -82.830 1.00 60.68 135 PRO D O 1
ATOM 5846 N N . ASP D 1 136 ? -25.920 28.050 -80.613 1.00 67.44 136 ASP D N 1
ATOM 5847 C CA . ASP D 1 136 ? -26.068 29.493 -80.718 1.00 63.51 136 ASP D CA 1
ATOM 5848 C C . ASP D 1 136 ? -24.696 30.033 -81.070 1.00 61.31 136 ASP D C 1
ATOM 5849 O O . ASP D 1 136 ? -23.687 29.371 -80.807 1.00 60.25 136 ASP D O 1
ATOM 5854 N N . SER D 1 137 ? -24.660 31.224 -81.666 1.00 56.29 137 SER D N 1
ATOM 5855 C CA . SER D 1 137 ? -23.417 31.795 -82.166 1.00 51.76 137 SER D CA 1
ATOM 5856 C C . SER D 1 137 ? -22.363 31.950 -81.072 1.00 53.53 137 SER D C 1
ATOM 5857 O O . SER D 1 137 ? -21.175 31.681 -81.309 1.00 54.31 137 SER D O 1
ATOM 5860 N N . PHE D 1 138 ? -22.794 32.373 -79.881 1.00 50.26 138 PHE D N 1
ATOM 5861 C CA . PHE D 1 138 ? -21.866 32.529 -78.755 1.00 57.10 138 PHE D CA 1
ATOM 5862 C C . PHE D 1 138 ? -21.156 31.224 -78.393 1.00 56.07 138 PHE D C 1
ATOM 5863 O O . PHE D 1 138 ? -19.919 31.168 -78.332 1.00 61.16 138 PHE D O 1
ATOM 5871 N N . THR D 1 139 ? -21.952 30.193 -78.122 1.00 49.17 139 THR D N 1
ATOM 5872 C CA . THR D 1 139 ? -21.423 28.879 -77.768 1.00 59.12 139 THR D CA 1
ATOM 5873 C C . THR D 1 139 ? -20.424 28.415 -78.827 1.00 52.53 139 THR D C 1
ATOM 5874 O O . THR D 1 139 ? -19.298 28.004 -78.511 1.00 50.06 139 THR D O 1
ATOM 5878 N N . LYS D 1 140 ? -20.837 28.535 -80.084 1.00 47.59 140 LYS D N 1
ATOM 5879 C CA . LYS D 1 140 ? -20.030 28.115 -81.222 1.00 44.65 140 LYS D CA 1
ATOM 5880 C C . LYS D 1 140 ? -18.669 28.816 -81.256 1.00 44.24 140 LYS D C 1
ATOM 5881 O O . LYS D 1 140 ? -17.625 28.162 -81.299 1.00 45.67 140 LYS D O 1
ATOM 5887 N N . ASN D 1 141 ? -18.677 30.144 -81.199 1.00 48.47 141 ASN D N 1
ATOM 5888 C CA . ASN D 1 141 ? -17.433 30.911 -81.296 1.00 46.54 141 ASN D CA 1
ATOM 5889 C C . ASN D 1 141 ? -16.503 30.709 -80.105 1.00 40.39 141 ASN D C 1
ATOM 5890 O O . ASN D 1 141 ? -15.276 30.564 -80.249 1.00 52.63 141 ASN D O 1
ATOM 5895 N N . TYR D 1 142 ? -17.111 30.678 -78.929 1.00 38.01 142 TYR D N 1
ATOM 5896 C CA . TYR D 1 142 ? -16.395 30.470 -77.678 1.00 41.97 142 TYR D CA 1
ATOM 5897 C C . TYR D 1 142 ? -15.690 29.116 -77.681 1.00 45.59 142 TYR D C 1
ATOM 5898 O O . TYR D 1 142 ? -14.492 29.033 -77.406 1.00 45.48 142 TYR D O 1
ATOM 5907 N N . LEU D 1 143 ? -16.432 28.059 -78.009 1.00 39.53 143 LEU D N 1
ATOM 5908 C CA . LEU D 1 143 ? -15.850 26.719 -78.033 1.00 45.53 143 LEU D CA 1
ATOM 5909 C C . LEU D 1 143 ? -14.788 26.592 -79.124 1.00 44.87 143 LEU D C 1
ATOM 5910 O O . LEU D 1 143 ? -13.740 25.951 -78.929 1.00 43.40 143 LEU D O 1
ATOM 5915 N N . GLU D 1 144 ? -15.051 27.217 -80.269 1.00 44.74 144 GLU D N 1
ATOM 5916 C CA . GLU D 1 144 ? -14.120 27.113 -81.387 1.00 46.11 144 GLU D CA 1
ATOM 5917 C C . GLU D 1 144 ? -12.792 27.819 -81.120 1.00 49.92 144 GLU D C 1
ATOM 5918 O O . GLU D 1 144 ? -11.759 27.395 -81.644 1.00 47.19 144 GLU D O 1
ATOM 5924 N N . GLU D 1 145 ? -12.800 28.869 -80.293 1.00 44.51 145 GLU D N 1
ATOM 5925 C CA . GLU D 1 145 ? -11.522 29.466 -79.895 1.00 45.70 145 GLU D CA 1
ATOM 5926 C C . GLU D 1 145 ? -10.669 28.514 -79.042 1.00 52.38 145 GLU D C 1
ATOM 5927 O O . GLU D 1 145 ? -9.432 28.514 -79.115 1.00 50.48 145 GLU D O 1
ATOM 5933 N N . PHE D 1 146 ? -11.337 27.694 -78.235 1.00 52.88 146 PHE D N 1
ATOM 5934 C CA . PHE D 1 146 ? -10.648 26.699 -77.419 1.00 50.30 146 PHE D CA 1
ATOM 5935 C C . PHE D 1 146 ? -10.155 25.477 -78.211 1.00 47.95 146 PHE D C 1
ATOM 5936 O O . PHE D 1 146 ? -9.064 24.977 -77.949 1.00 51.11 146 PHE D O 1
ATOM 5944 N N . PHE D 1 147 ? -10.947 24.979 -79.159 1.00 42.70 147 PHE D N 1
ATOM 5945 C CA . PHE D 1 147 ? -10.608 23.688 -79.777 1.00 44.71 147 PHE D CA 1
ATOM 5946 C C . PHE D 1 147 ? -10.540 23.659 -81.302 1.00 49.49 147 PHE D C 1
ATOM 5947 O O . PHE D 1 147 ? -10.235 22.626 -81.885 1.00 51.24 147 PHE D O 1
ATOM 5955 N N . GLY D 1 148 ? -10.827 24.781 -81.947 1.00 51.67 148 GLY D N 1
ATOM 5956 C CA . GLY D 1 148 ? -10.844 24.822 -83.394 1.00 36.95 148 GLY D CA 1
ATOM 5957 C C . GLY D 1 148 ? -12.240 24.678 -83.952 1.00 43.30 148 GLY D C 1
ATOM 5958 O O . GLY D 1 148 ? -13.219 24.614 -83.210 1.00 44.42 148 GLY D O 1
ATOM 5959 N N . PRO D 1 149 ? -12.347 24.612 -85.279 1.00 47.85 149 PRO D N 1
ATOM 5960 C CA . PRO D 1 149 ? -13.688 24.668 -85.866 1.00 43.14 149 PRO D CA 1
ATOM 5961 C C . PRO D 1 149 ? -14.530 23.416 -85.624 1.00 44.29 149 PRO D C 1
ATOM 5962 O O . PRO D 1 149 ? -14.022 22.297 -85.532 1.00 46.34 149 PRO D O 1
ATOM 5966 N N . MET D 1 150 ? -15.830 23.629 -85.485 1.00 40.22 150 MET D N 1
ATOM 5967 C CA . MET D 1 150 ? -16.772 22.531 -85.413 1.00 39.55 150 MET D CA 1
ATOM 5968 C C . MET D 1 150 ? -16.972 21.947 -86.811 1.00 38.23 150 MET D C 1
ATOM 5969 O O . MET D 1 150 ? -17.210 22.681 -87.767 1.00 41.28 150 MET D O 1
ATOM 5974 N N . VAL D 1 151 ? -16.866 20.627 -86.930 1.00 43.28 151 VAL D N 1
ATOM 5975 C CA . VAL D 1 151 ? -17.228 19.945 -88.168 1.00 37.99 151 VAL D CA 1
ATOM 5976 C C . VAL D 1 151 ? -18.359 18.964 -87.899 1.00 41.12 151 VAL D C 1
ATOM 5977 O O . VAL D 1 151 ? -18.186 17.985 -87.150 1.00 34.21 151 VAL D O 1
ATOM 5981 N N . ALA D 1 152 ? -19.505 19.226 -88.526 1.00 36.92 152 ALA D N 1
ATOM 5982 C CA . ALA D 1 152 ? -20.725 18.431 -88.320 1.00 36.16 152 ALA D CA 1
ATOM 5983 C C . ALA D 1 152 ? -20.521 16.929 -88.518 1.00 44.09 152 ALA D C 1
ATOM 5984 O O . ALA D 1 152 ? -19.993 16.478 -89.550 1.00 40.57 152 ALA D O 1
ATOM 5986 N N . GLY D 1 153 ? -20.951 16.166 -87.516 1.00 39.35 153 GLY D N 1
ATOM 5987 C CA . GLY D 1 153 ? -20.909 14.720 -87.571 1.00 38.15 153 GLY D CA 1
ATOM 5988 C C . GLY D 1 153 ? -19.521 14.127 -87.434 1.00 33.27 153 GLY D C 1
ATOM 5989 O O . GLY D 1 153 ? -19.330 12.931 -87.702 1.00 31.63 153 GLY D O 1
ATOM 5990 N N . SER D 1 154 ? -18.554 14.943 -87.011 1.00 25.34 154 SER D N 1
ATOM 5991 C CA . SER D 1 154 ? -17.183 14.456 -86.855 1.00 33.21 154 SER D CA 1
ATOM 5992 C C . SER D 1 154 ? -16.937 13.700 -85.537 1.00 35.14 154 SER D C 1
ATOM 5993 O O . SER D 1 154 ? -15.870 13.116 -85.340 1.00 29.44 154 SER D O 1
ATOM 5996 N N . THR D 1 155 ? -17.910 13.713 -84.634 1.00 28.95 155 THR D N 1
ATOM 5997 C CA . THR D 1 155 ? -17.689 13.088 -83.332 1.00 30.44 155 THR D CA 1
ATOM 5998 C C . THR D 1 155 ? -17.851 11.578 -83.372 1.00 24.02 155 THR D C 1
ATOM 5999 O O . THR D 1 155 ? -18.938 11.058 -83.630 1.00 28.37 155 THR D O 1
ATOM 6003 N N . ASN D 1 156 ? -16.758 10.885 -83.103 1.00 26.82 156 ASN D N 1
ATOM 6004 C CA . ASN D 1 156 ? -16.744 9.440 -83.108 1.00 30.64 156 ASN D CA 1
ATOM 6005 C C . ASN D 1 156 ? -16.427 8.894 -81.716 1.00 30.83 156 ASN D C 1
ATOM 6006 O O . ASN D 1 156 ? -15.868 9.600 -80.880 1.00 27.27 156 ASN D O 1
ATOM 6011 N N . CYS D 1 157 ? -16.785 7.632 -81.490 1.00 24.30 157 CYS D N 1
ATOM 6012 C CA . CYS D 1 157 ? -16.313 6.860 -80.350 1.00 29.57 157 CYS D CA 1
ATOM 6013 C C . CYS D 1 157 ? -14.791 6.920 -80.360 1.00 30.71 157 CYS D C 1
ATOM 6014 O O . CYS D 1 157 ? -14.159 6.645 -81.374 1.00 32.09 157 CYS D O 1
ATOM 6017 N N . GLU D 1 158 ? -14.201 7.319 -79.243 1.00 28.87 158 GLU D N 1
ATOM 6018 C CA . GLU D 1 158 ? -12.742 7.390 -79.119 1.00 27.75 158 GLU D CA 1
ATOM 6019 C C . GLU D 1 158 ? -12.096 6.008 -79.276 1.00 29.62 158 GLU D C 1
ATOM 6020 O O . GLU D 1 158 ? -10.934 5.916 -79.675 1.00 30.55 158 GLU D O 1
ATOM 6026 N N . ILE D 1 159 ? -12.848 4.950 -78.942 1.00 24.64 159 ILE D N 1
ATOM 6027 C CA . ILE D 1 159 ? -12.381 3.559 -79.072 1.00 28.91 159 ILE D CA 1
ATOM 6028 C C . ILE D 1 159 ? -12.831 2.903 -80.398 1.00 39.75 159 ILE D C 1
ATOM 6029 O O . ILE D 1 159 ? -11.970 2.585 -81.204 1.00 38.08 159 ILE D O 1
ATOM 6034 N N . CYS D 1 160 ? -14.158 2.713 -80.589 1.00 49.18 160 CYS D N 1
ATOM 6035 C CA . CYS D 1 160 ? -14.811 2.186 -81.830 1.00 50.17 160 CYS D CA 1
ATOM 6036 C C . CYS D 1 160 ? -14.257 2.894 -83.110 1.00 39.66 160 CYS D C 1
ATOM 6037 O O . CYS D 1 160 ? -13.894 2.245 -84.091 1.00 35.08 160 CYS D O 1
ATOM 6040 N N . LYS D 1 161 ? -14.172 4.228 -83.060 1.00 26.46 161 LYS D N 1
ATOM 6041 C CA . LYS D 1 161 ? -13.931 5.103 -84.220 1.00 22.60 161 LYS D CA 1
ATOM 6042 C C . LYS D 1 161 ? -15.180 5.279 -85.102 1.00 27.92 161 LYS D C 1
ATOM 6043 O O . LYS D 1 161 ? -15.158 5.986 -86.110 1.00 30.61 161 LYS D O 1
ATOM 6049 N N . LEU D 1 162 ? -16.274 4.648 -84.709 1.00 21.46 162 LEU D N 1
ATOM 6050 C CA . LEU D 1 162 ? -17.536 4.850 -85.397 1.00 26.56 162 LEU D CA 1
ATOM 6051 C C . LEU D 1 162 ? -18.155 6.180 -84.976 1.00 37.48 162 LEU D C 1
ATOM 6052 O O . LEU D 1 162 ? -17.961 6.624 -83.839 1.00 34.21 162 LEU D O 1
ATOM 6057 N N . PRO D 1 163 ? -18.876 6.833 -85.907 1.00 34.96 163 PRO D N 1
ATOM 6058 C CA . PRO D 1 163 ? -19.614 8.078 -85.653 1.00 33.93 163 PRO D CA 1
ATOM 6059 C C . PRO D 1 163 ? -20.629 7.839 -84.563 1.00 30.97 163 PRO D C 1
ATOM 6060 O O . PRO D 1 163 ? -21.222 6.766 -84.565 1.00 27.69 163 PRO D O 1
ATOM 6064 N N . LEU D 1 164 ? -20.841 8.811 -83.678 1.00 28.80 164 LEU D N 1
ATOM 6065 C CA . LEU D 1 164 ? -21.875 8.712 -82.650 1.00 28.90 164 LEU D CA 1
ATOM 6066 C C . LEU D 1 164 ? -23.092 9.585 -82.975 1.00 39.75 164 LEU D C 1
ATOM 6067 O O . LEU D 1 164 ? -22.970 10.652 -83.605 1.00 38.69 164 LEU D O 1
ATOM 6072 N N . THR D 1 165 ? -24.265 9.131 -82.542 1.00 40.22 165 THR D N 1
ATOM 6073 C CA . THR D 1 165 ? -25.502 9.887 -82.752 1.00 36.55 165 THR D CA 1
ATOM 6074 C C . THR D 1 165 ? -26.032 10.384 -81.412 1.00 42.46 165 THR D C 1
ATOM 6075 O O . THR D 1 165 ? -25.985 9.665 -80.411 1.00 38.26 165 THR D O 1
ATOM 6079 N N . ILE D 1 166 ? -26.540 11.612 -81.408 1.00 41.05 166 ILE D N 1
ATOM 6080 C CA . ILE D 1 166 ? -27.005 12.262 -80.194 1.00 37.43 166 ILE D CA 1
ATOM 6081 C C . ILE D 1 166 ? -28.106 11.467 -79.482 1.00 40.58 166 ILE D C 1
ATOM 6082 O O . ILE D 1 166 ? -28.219 11.515 -78.258 1.00 47.49 166 ILE D O 1
ATOM 6087 N N . ASP D 1 167 ? -28.871 10.679 -80.229 1.00 44.71 167 ASP D N 1
ATOM 6088 C CA . ASP D 1 167 ? -29.907 9.849 -79.612 1.00 44.87 167 ASP D CA 1
ATOM 6089 C C . ASP D 1 167 ? -29.339 8.675 -78.816 1.00 41.59 167 ASP D C 1
ATOM 6090 O O . ASP D 1 167 ? -30.071 7.947 -78.137 1.00 33.33 167 ASP D O 1
ATOM 6095 N N . LEU D 1 168 ? -28.033 8.477 -78.891 1.00 43.44 168 LEU D N 1
ATOM 6096 C CA . LEU D 1 168 ? -27.419 7.466 -78.048 1.00 43.35 168 LEU D CA 1
ATOM 6097 C C . LEU D 1 168 ? -27.342 7.985 -76.618 1.00 42.85 168 LEU D C 1
ATOM 6098 O O . LEU D 1 168 ? -27.186 7.216 -75.679 1.00 44.83 168 LEU D O 1
ATOM 6103 N N . PHE D 1 169 ? -27.472 9.300 -76.471 1.00 43.79 169 PHE D N 1
ATOM 6104 C CA . PHE D 1 169 ? -27.320 9.971 -75.184 1.00 47.10 169 PHE D CA 1
ATOM 6105 C C . PHE D 1 169 ? -28.620 9.991 -74.386 1.00 59.49 169 PHE D C 1
ATOM 6106 O O . PHE D 1 169 ? -28.817 10.862 -73.539 1.00 64.38 169 PHE D O 1
ATOM 6114 N N . SER D 1 170 ? -29.506 9.039 -74.665 1.00 65.10 170 SER D N 1
ATOM 6115 C CA . SER D 1 170 ? -30.776 8.942 -73.949 1.00 65.99 170 SER D CA 1
ATOM 6116 C C . SER D 1 170 ? -30.783 7.777 -72.973 1.00 67.94 170 SER D C 1
ATOM 6117 O O . SER D 1 170 ? -30.643 6.622 -73.377 1.00 71.17 170 SER D O 1
ATOM 6120 N N . ALA D 1 177 ? -26.975 3.100 -69.898 1.00 79.24 177 ALA D N 1
ATOM 6121 C CA . ALA D 1 177 ? -26.382 4.182 -70.683 1.00 72.55 177 ALA D CA 1
ATOM 6122 C C . ALA D 1 177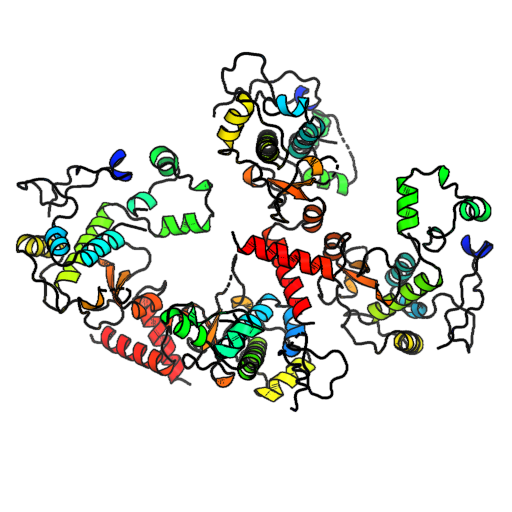 ? -25.698 3.621 -71.924 1.00 67.75 177 ALA D C 1
ATOM 6123 O O . ALA D 1 177 ? -24.894 2.693 -71.819 1.00 73.95 177 ALA D O 1
ATOM 6125 N N . ALA D 1 178 ? -26.006 4.181 -73.095 1.00 54.14 178 ALA D N 1
ATOM 6126 C CA . ALA D 1 178 ? -25.405 3.703 -74.348 1.00 45.67 178 ALA D CA 1
ATOM 6127 C C . ALA D 1 178 ? -24.048 4.345 -74.656 1.00 40.59 178 ALA D C 1
ATOM 6128 O O . ALA D 1 178 ? -23.158 3.699 -75.226 1.00 40.94 178 ALA D O 1
ATOM 6130 N N . VAL D 1 179 ? -23.896 5.610 -74.274 1.00 33.61 179 VAL D N 1
ATOM 6131 C CA . VAL D 1 179 ? -22.643 6.339 -74.450 1.00 38.03 179 VAL D CA 1
ATOM 6132 C C . VAL D 1 179 ? -22.106 6.827 -73.096 1.00 41.06 179 VAL D C 1
ATOM 6133 O O . VAL D 1 179 ? -22.869 7.145 -72.177 1.00 38.49 179 VAL D O 1
ATOM 6137 N N . GLU D 1 180 ? -20.786 6.857 -72.970 1.00 35.77 180 GLU D N 1
ATOM 6138 C CA . GLU D 1 180 ? -20.128 7.320 -71.760 1.00 32.63 180 GLU D CA 1
ATOM 6139 C C . GLU D 1 180 ? -18.959 8.204 -72.107 1.00 31.23 180 GLU D C 1
ATOM 6140 O O . GLU D 1 180 ? -18.451 8.183 -73.232 1.00 33.04 180 GLU D O 1
ATOM 6146 N N . THR D 1 181 ? -18.531 8.977 -71.118 1.00 30.80 181 THR D N 1
ATOM 6147 C CA . THR D 1 181 ? -17.313 9.753 -71.212 1.00 26.22 181 THR D CA 1
ATOM 6148 C C . THR D 1 181 ? -16.122 8.824 -71.107 1.00 30.75 181 THR D C 1
ATOM 6149 O O . THR D 1 181 ? -16.083 7.955 -70.247 1.00 38.17 181 THR D O 1
ATOM 6153 N N . ALA D 1 182 ? -15.161 9.012 -72.002 1.00 30.10 182 ALA D N 1
ATOM 6154 C CA . ALA D 1 182 ? -13.977 8.174 -72.069 1.00 30.15 182 ALA D CA 1
ATOM 6155 C C . ALA D 1 182 ? -12.725 8.996 -71.798 1.00 27.55 182 ALA D C 1
ATOM 6156 O O . ALA D 1 182 ? -12.674 10.202 -72.068 1.00 29.58 182 ALA D O 1
ATOM 6158 N N . HIS D 1 183 ? -11.726 8.311 -71.258 1.00 28.17 183 HIS D N 1
ATOM 6159 C CA . HIS D 1 183 ? -10.422 8.871 -70.972 1.00 29.07 183 HIS D CA 1
ATOM 6160 C C . HIS D 1 183 ? -9.405 8.096 -71.784 1.00 31.40 183 HIS D C 1
ATOM 6161 O O . HIS D 1 183 ? -9.205 6.901 -71.550 1.00 30.04 183 HIS D O 1
ATOM 6168 N N . LYS D 1 184 ? -8.787 8.764 -72.759 1.00 31.86 184 LYS D N 1
ATOM 6169 C CA . LYS D 1 184 ? -7.903 8.080 -73.701 1.00 29.60 184 LYS D CA 1
ATOM 6170 C C . LYS D 1 184 ? -6.776 7.395 -72.949 1.00 35.36 184 LYS D C 1
ATOM 6171 O O . LYS D 1 184 ? -6.470 6.228 -73.196 1.00 41.22 184 LYS D O 1
ATOM 6177 N N . THR D 1 185 ? -6.197 8.132 -72.005 1.00 33.22 185 THR D N 1
ATOM 6178 C CA . THR D 1 185 ? -5.174 7.638 -71.108 1.00 34.77 185 THR D CA 1
ATOM 6179 C C . THR D 1 185 ? -5.817 7.610 -69.713 1.00 43.04 185 THR D C 1
ATOM 6180 O O . THR D 1 185 ? -6.584 8.508 -69.374 1.00 45.07 185 THR D O 1
ATOM 6184 N N . PRO D 1 186 ? -5.547 6.554 -68.921 1.00 45.06 186 PRO D N 1
ATOM 6185 C CA . PRO D 1 186 ? -6.174 6.395 -67.594 1.00 43.66 186 PRO D CA 1
ATOM 6186 C C . PRO D 1 186 ? -5.785 7.496 -66.597 1.00 48.81 186 PRO D C 1
ATOM 6187 O O . PRO D 1 186 ? -4.655 7.981 -66.641 1.00 49.23 186 PRO D O 1
ATOM 6191 N N . ARG D 1 187 ? -6.721 7.842 -65.714 1.00 57.08 187 ARG D N 1
ATOM 6192 C CA . ARG D 1 187 ? -6.553 8.857 -64.666 1.00 72.34 187 ARG D CA 1
ATOM 6193 C C . ARG D 1 187 ? -5.843 10.168 -65.086 1.00 68.77 187 ARG D C 1
ATOM 6194 O O . ARG D 1 187 ? -4.988 10.707 -64.370 1.00 73.62 187 ARG D O 1
ATOM 6202 N N . LEU D 1 188 ? -6.199 10.684 -66.256 1.00 51.86 188 LEU D N 1
ATOM 6203 C CA . LEU D 1 188 ? -5.777 12.024 -66.639 1.00 42.75 188 LEU D CA 1
ATOM 6204 C C . LEU D 1 188 ? -7.034 12.743 -67.100 1.00 40.68 188 LEU D C 1
ATOM 6205 O O . LEU D 1 188 ? -7.610 12.414 -68.142 1.00 42.22 188 LEU D O 1
ATOM 6210 N N . HIS D 1 189 ? -7.472 13.698 -66.285 1.00 27.05 189 HIS D N 1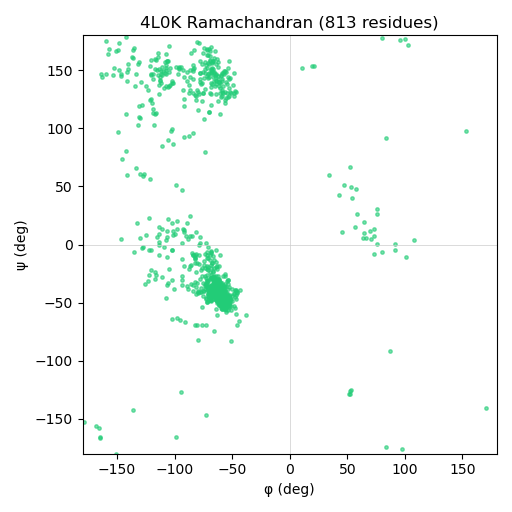
ATOM 6211 C CA . HIS D 1 189 ? -8.745 14.377 -66.475 1.00 27.37 189 HIS D CA 1
ATOM 6212 C C . HIS D 1 189 ? -8.458 15.768 -66.998 1.00 36.60 189 HIS D C 1
ATOM 6213 O O . HIS D 1 189 ? -8.256 16.709 -66.209 1.00 38.84 189 HIS D O 1
ATOM 6220 N N . ASN D 1 190 ? -8.402 15.880 -68.328 1.00 31.55 190 ASN D N 1
ATOM 6221 C CA . ASN D 1 190 ? -8.249 17.161 -69.010 1.00 18.96 190 ASN D CA 1
ATOM 6222 C C . ASN D 1 190 ? -8.903 17.143 -70.376 1.00 27.71 190 ASN D C 1
ATOM 6223 O O . ASN D 1 190 ? -9.466 16.128 -70.783 1.00 26.59 190 ASN D O 1
ATOM 6228 N N . ALA D 1 191 ? -8.813 18.271 -71.079 1.00 29.17 191 ALA D N 1
ATOM 6229 C CA . ALA D 1 191 ? -9.523 18.462 -72.336 1.00 33.68 191 ALA D CA 1
ATOM 6230 C C . ALA D 1 191 ? -9.049 17.489 -73.408 1.00 33.08 191 ALA D C 1
ATOM 6231 O O . ALA D 1 191 ? -9.848 16.753 -73.971 1.00 41.63 191 ALA D O 1
ATOM 6233 N N . GLU D 1 192 ? -7.746 17.490 -73.669 1.00 28.97 192 GLU D N 1
ATOM 6234 C CA . GLU D 1 192 ? -7.147 16.680 -74.721 1.00 40.72 192 GLU D CA 1
ATOM 6235 C C . GLU D 1 192 ? -7.451 15.189 -74.535 1.00 41.87 192 GLU D C 1
ATOM 6236 O O . GLU D 1 192 ? -7.703 14.471 -75.514 1.00 33.52 192 GLU D O 1
ATOM 6242 N N . ASN D 1 193 ? -7.439 14.736 -73.282 1.00 32.18 193 ASN D N 1
ATOM 6243 C CA . ASN D 1 193 ? -7.565 13.313 -72.981 1.00 29.80 193 ASN D CA 1
ATOM 6244 C C . ASN D 1 193 ? -9.000 12.756 -72.962 1.00 34.94 193 ASN D C 1
ATOM 6245 O O . ASN D 1 193 ? -9.190 11.542 -72.918 1.00 46.41 193 ASN D O 1
ATOM 6250 N N . VAL D 1 194 ? -10.012 13.616 -72.999 1.00 32.09 194 VAL D N 1
ATOM 6251 C CA . VAL D 1 194 ? -11.386 13.109 -72.880 1.00 34.01 194 VAL D CA 1
ATOM 6252 C C . VAL D 1 194 ? -12.192 13.140 -74.167 1.00 37.08 194 VAL D C 1
ATOM 6253 O O . VAL D 1 194 ? -11.936 13.947 -75.083 1.00 31.57 194 VAL D O 1
ATOM 6257 N N . GLY D 1 195 ? -13.172 12.245 -74.225 1.00 34.11 195 GLY D N 1
ATOM 6258 C CA . GLY D 1 195 ? -14.107 12.254 -75.332 1.00 29.05 195 GLY D CA 1
ATOM 6259 C C . GLY D 1 195 ? -15.316 11.404 -75.039 1.00 30.30 195 GLY D C 1
ATOM 6260 O O . GLY D 1 195 ? -15.612 11.131 -73.885 1.00 33.38 195 GLY D O 1
ATOM 6261 N N . PHE D 1 196 ? -16.003 10.975 -76.088 1.00 24.62 196 PHE D N 1
ATOM 6262 C CA . PHE D 1 196 ? -17.155 10.109 -75.947 1.00 24.49 196 PHE D CA 1
ATOM 6263 C C . PHE D 1 196 ? -16.860 8.715 -76.505 1.00 32.46 196 PHE D C 1
ATOM 6264 O O . PHE D 1 196 ? -16.065 8.560 -77.442 1.00 32.64 196 PHE D O 1
ATOM 6272 N N . ALA D 1 197 ? -17.500 7.703 -75.924 1.00 25.08 197 ALA D N 1
ATOM 6273 C CA . ALA D 1 197 ? -17.336 6.333 -76.382 1.00 22.71 197 ALA D CA 1
ATOM 6274 C C . ALA D 1 197 ? -18.620 5.567 -76.150 1.00 30.19 197 ALA D C 1
ATOM 6275 O O . ALA D 1 197 ? -19.346 5.879 -75.221 1.00 26.99 197 ALA D O 1
ATOM 6277 N N . HIS D 1 198 ? -18.903 4.574 -76.997 1.00 30.46 198 HIS D N 1
ATOM 6278 C CA . HIS D 1 198 ? -19.962 3.603 -76.715 1.00 27.26 198 HIS D CA 1
ATOM 6279 C C . HIS D 1 198 ? -19.684 2.977 -75.358 1.00 28.11 198 HIS D C 1
ATOM 6280 O O . HIS D 1 198 ? -18.524 2.814 -74.983 1.00 26.80 198 HIS D O 1
ATOM 6287 N N . ARG D 1 199 ? -20.740 2.605 -74.641 1.00 29.85 199 ARG D N 1
ATOM 6288 C CA . ARG D 1 199 ? -20.578 1.929 -73.366 1.00 29.91 199 ARG D CA 1
ATOM 6289 C C . ARG D 1 199 ? -19.769 0.640 -73.518 1.00 35.49 199 ARG D C 1
ATOM 6290 O O . ARG D 1 199 ? -18.885 0.358 -72.695 1.00 31.27 199 ARG D O 1
ATOM 6298 N N . PHE D 1 200 ? -20.052 -0.124 -74.575 1.00 33.92 200 PHE D N 1
ATOM 6299 C CA . PHE D 1 200 ? -19.333 -1.376 -74.791 1.00 31.10 200 PHE D CA 1
ATOM 6300 C C . PHE D 1 200 ? -17.832 -1.108 -74.906 1.00 33.63 200 PHE D C 1
ATOM 6301 O O . PHE D 1 200 ? -16.993 -1.778 -74.266 1.00 36.91 200 PHE D O 1
ATOM 6309 N N . CYS D 1 201 ? -17.513 -0.116 -75.726 1.00 32.02 201 CYS D N 1
ATOM 6310 C CA . CYS D 1 201 ? -16.134 0.186 -76.080 1.00 34.28 201 CYS D CA 1
ATOM 6311 C C . CYS D 1 201 ? -15.388 0.623 -74.831 1.00 31.58 201 CYS D C 1
ATOM 6312 O O . CYS D 1 201 ? -14.297 0.133 -74.523 1.00 30.68 201 CYS D O 1
ATOM 6315 N N . ASN D 1 202 ? -16.037 1.506 -74.084 1.00 28.26 202 ASN D N 1
ATOM 6316 C CA . ASN D 1 202 ? -15.482 2.068 -72.872 1.00 27.70 202 ASN D CA 1
ATOM 6317 C C . ASN D 1 202 ? -15.218 0.995 -71.813 1.00 36.38 202 ASN D C 1
ATOM 6318 O O . ASN D 1 202 ? -14.134 0.967 -71.234 1.00 40.52 202 ASN D O 1
ATOM 6323 N N . VAL D 1 203 ? -16.171 0.091 -71.574 1.00 33.35 203 VAL D N 1
ATOM 6324 C CA . VAL D 1 203 ? -15.912 -0.923 -70.558 1.00 34.36 203 VAL D CA 1
ATOM 6325 C C . VAL D 1 203 ? -14.802 -1.875 -71.013 1.00 36.15 203 VAL D C 1
ATOM 6326 O O . VAL D 1 203 ? -13.997 -2.317 -70.197 1.00 31.19 203 VAL D O 1
ATOM 6330 N N . ALA D 1 204 ? -14.738 -2.167 -72.310 1.00 23.77 204 ALA D N 1
ATOM 6331 C CA . ALA D 1 204 ? -13.707 -3.088 -72.787 1.00 25.10 204 ALA D CA 1
ATOM 6332 C C . ALA D 1 204 ? -12.320 -2.481 -72.604 1.00 26.22 204 ALA D C 1
ATOM 6333 O O . ALA D 1 204 ? -11.369 -3.183 -72.229 1.00 22.72 204 ALA D O 1
ATOM 6335 N N . GLN D 1 205 ? -12.205 -1.174 -72.856 1.00 30.54 205 GLN D N 1
ATOM 6336 C CA . GLN D 1 205 ? -10.918 -0.504 -72.690 1.00 27.02 205 GLN D CA 1
ATOM 6337 C C . GLN D 1 205 ? -10.354 -0.691 -71.283 1.00 26.13 205 GLN D C 1
ATOM 6338 O O . GLN D 1 205 ? -9.134 -0.810 -71.110 1.00 24.04 205 GLN D O 1
ATOM 6344 N N . GLY D 1 206 ? -11.248 -0.749 -70.297 1.00 31.94 206 GLY D N 1
ATOM 6345 C CA . GLY D 1 206 ? -10.871 -0.968 -68.905 1.00 32.74 206 GLY D CA 1
ATOM 6346 C C . GLY D 1 206 ? -9.805 0.004 -68.429 1.00 33.82 206 GLY D C 1
ATOM 6347 O O . GLY D 1 206 ? -9.954 1.212 -68.590 1.00 25.84 206 GLY D O 1
ATOM 6348 N N . ASN D 1 207 ? -8.707 -0.524 -67.889 1.00 33.33 207 ASN D N 1
ATOM 6349 C CA . ASN D 1 207 ? -7.670 0.333 -67.310 1.00 35.99 207 ASN D CA 1
ATOM 6350 C C . ASN D 1 207 ? -6.468 0.513 -68.217 1.00 31.05 207 ASN D C 1
ATOM 6351 O O . ASN D 1 207 ? -5.435 1.034 -67.801 1.00 37.48 207 ASN D O 1
ATOM 6356 N N . LYS D 1 208 ? -6.603 0.090 -69.467 1.00 32.87 208 LYS D N 1
ATOM 6357 C CA . LYS D 1 208 ? -5.534 0.285 -70.444 1.00 24.30 208 LYS D CA 1
ATOM 6358 C C . LYS D 1 208 ? -5.633 1.643 -71.137 1.00 30.61 208 LYS D C 1
ATOM 6359 O O . LYS D 1 208 ? -6.717 2.199 -71.299 1.00 30.22 208 LYS D O 1
ATOM 6365 N N . SER D 1 209 ? -4.498 2.186 -71.545 1.00 32.73 209 SER D N 1
ATOM 6366 C CA . SER D 1 209 ? -4.534 3.347 -72.420 1.00 32.76 209 SER D CA 1
ATOM 6367 C C . SER D 1 209 ? -4.997 2.870 -73.792 1.00 36.58 209 SER D C 1
ATOM 6368 O O . SER D 1 209 ? -4.965 1.664 -74.080 1.00 37.43 209 SER D O 1
ATOM 6371 N N . LEU D 1 210 ? -5.423 3.805 -74.636 1.00 32.24 210 LEU D N 1
ATOM 6372 C CA . LEU D 1 210 ? -5.844 3.467 -75.992 1.00 33.19 210 LEU D CA 1
ATOM 6373 C C . LEU D 1 210 ? -4.753 2.665 -76.694 1.00 36.31 210 LEU D C 1
ATOM 6374 O O . LEU D 1 210 ? -5.031 1.626 -77.301 1.00 38.23 210 LEU D O 1
ATOM 6379 N N . ASP D 1 211 ? -3.511 3.134 -76.572 1.00 34.20 211 ASP D N 1
ATOM 6380 C CA . ASP D 1 211 ? -2.381 2.501 -77.245 1.00 40.63 211 ASP D CA 1
ATOM 6381 C C . ASP D 1 211 ? -2.182 1.053 -76.801 1.00 34.63 211 ASP D C 1
ATOM 6382 O O . ASP D 1 211 ? -1.938 0.163 -77.627 1.00 29.66 211 ASP D O 1
ATOM 6387 N N . GLU D 1 212 ? -2.325 0.827 -75.498 1.00 29.04 212 GLU D N 1
ATOM 6388 C CA . GLU D 1 212 ? -2.146 -0.499 -74.915 1.00 32.64 212 GLU D CA 1
ATOM 6389 C C . GLU D 1 212 ? -3.292 -1.424 -75.295 1.00 36.23 212 GLU D C 1
ATOM 6390 O O . GLU D 1 212 ? -3.113 -2.627 -75.414 1.00 34.56 212 GLU D O 1
ATOM 6396 N N . PHE D 1 213 ? -4.474 -0.840 -75.474 1.00 30.10 213 PHE D N 1
ATOM 6397 C CA . PHE D 1 213 ? -5.685 -1.596 -75.751 1.00 23.89 213 PHE D CA 1
ATOM 6398 C C . PHE D 1 213 ? -5.614 -2.112 -77.182 1.00 32.91 213 PHE D C 1
ATOM 6399 O O . PHE D 1 213 ? -5.897 -3.286 -77.454 1.00 29.32 213 PHE D O 1
ATOM 6407 N N . TYR D 1 214 ? -5.239 -1.218 -78.093 1.00 21.20 214 TYR D N 1
ATOM 6408 C CA . TYR D 1 214 ? -5.067 -1.597 -79.489 1.00 24.36 214 TYR D CA 1
ATOM 6409 C C . TYR D 1 214 ? -3.961 -2.629 -79.602 1.00 30.57 214 TYR D C 1
ATOM 6410 O O . TYR D 1 214 ? -4.116 -3.632 -80.295 1.00 27.38 214 TYR D O 1
ATOM 6419 N N . LEU D 1 215 ? -2.842 -2.375 -78.926 1.00 32.01 215 LEU D N 1
ATOM 6420 C CA . LEU D 1 215 ? -1.739 -3.323 -78.982 1.00 36.57 215 LEU D CA 1
ATOM 6421 C C . LEU D 1 215 ? -2.226 -4.690 -78.511 1.00 41.31 215 LEU D C 1
ATOM 6422 O O . LEU D 1 215 ? -1.949 -5.710 -79.159 1.00 36.42 215 LEU D O 1
ATOM 6427 N N . TRP D 1 216 ? -2.977 -4.683 -77.403 1.00 35.86 216 TRP D N 1
ATOM 6428 C CA . TRP D 1 216 ? -3.582 -5.889 -76.842 1.00 37.37 216 TRP D CA 1
ATOM 6429 C C . TRP D 1 216 ? -4.436 -6.612 -77.890 1.00 39.25 216 TRP D C 1
ATOM 6430 O O . TRP D 1 216 ? -4.367 -7.847 -78.014 1.00 29.46 216 TRP D O 1
ATOM 6441 N N . MET D 1 217 ? -5.221 -5.842 -78.647 1.00 27.45 217 MET D N 1
ATOM 6442 C CA . MET D 1 217 ? -6.066 -6.423 -79.687 1.00 34.03 217 MET D CA 1
ATOM 6443 C C . MET D 1 217 ? -5.224 -7.056 -80.803 1.00 38.14 217 MET D C 1
ATOM 6444 O O . MET D 1 217 ? -5.580 -8.113 -81.362 1.00 32.81 217 MET D O 1
ATOM 6449 N N . GLU D 1 218 ? -4.103 -6.424 -81.130 1.00 36.75 218 GLU D N 1
ATOM 6450 C CA . GLU D 1 218 ? -3.254 -6.981 -82.177 1.00 43.69 218 GLU D CA 1
ATOM 6451 C C . GLU D 1 218 ? -2.651 -8.306 -81.695 1.00 43.37 218 GLU D C 1
ATOM 6452 O O . GLU D 1 218 ? -2.607 -9.298 -82.440 1.00 37.43 218 GLU D O 1
ATOM 6458 N N . GLU D 1 219 ? -2.216 -8.319 -80.436 1.00 40.43 219 GLU D N 1
ATOM 6459 C CA . GLU D 1 219 ? -1.653 -9.520 -79.820 1.00 35.60 219 GLU D CA 1
ATOM 6460 C C . GLU D 1 219 ? -2.661 -10.673 -79.781 1.00 35.06 219 GLU D C 1
ATOM 6461 O O . GLU D 1 219 ? -2.350 -11.804 -80.177 1.00 30.73 219 GLU D O 1
ATOM 6467 N N . VAL D 1 220 ? -3.878 -10.375 -79.326 1.00 31.06 220 VAL D N 1
ATOM 6468 C CA . VAL D 1 220 ? -4.949 -11.363 -79.333 1.00 32.66 220 VAL D CA 1
ATOM 6469 C C . VAL D 1 220 ? -5.217 -11.935 -80.734 1.00 33.00 220 VAL D C 1
ATOM 6470 O O . VAL D 1 220 ? -5.244 -13.162 -80.916 1.00 35.95 220 VAL D O 1
ATOM 6474 N N . LEU D 1 221 ? -5.430 -11.052 -81.712 1.00 35.78 221 LEU D N 1
ATOM 6475 C CA . LEU D 1 221 ? -5.784 -11.483 -83.072 1.00 36.07 221 LEU D CA 1
ATOM 6476 C C . LEU D 1 221 ? -4.693 -12.324 -83.691 1.00 39.86 221 LEU D C 1
ATOM 6477 O O . LEU D 1 221 ? -4.961 -13.348 -84.346 1.00 40.95 221 LEU D O 1
ATOM 6482 N N . THR D 1 222 ? -3.462 -11.891 -83.449 1.00 37.40 222 THR D N 1
ATOM 6483 C CA . THR D 1 222 ? -2.287 -12.605 -83.904 1.00 36.53 222 THR D CA 1
ATOM 6484 C C . THR D 1 222 ? -2.293 -14.015 -83.328 1.00 47.34 222 THR D C 1
ATOM 6485 O O . THR D 1 222 ? -2.086 -14.986 -84.068 1.00 47.95 222 THR D O 1
ATOM 6489 N N . ARG D 1 223 ? -2.551 -14.134 -82.022 1.00 43.36 223 ARG D N 1
ATOM 6490 C CA . ARG D 1 223 ? -2.646 -15.468 -81.415 1.00 47.54 223 ARG D CA 1
ATOM 6491 C C . ARG D 1 223 ? -3.776 -16.318 -82.003 1.00 54.85 223 ARG D C 1
ATOM 6492 O O . ARG D 1 223 ? -3.566 -17.479 -82.303 1.00 59.09 223 ARG D O 1
ATOM 6500 N N . VAL D 1 224 ? -4.965 -15.750 -82.185 1.00 51.49 224 VAL D N 1
ATOM 6501 C CA . VAL D 1 224 ? -6.090 -16.566 -82.627 1.00 52.06 224 VAL D CA 1
ATOM 6502 C C . VAL D 1 224 ? -5.996 -16.936 -84.104 1.00 63.17 224 VAL D C 1
ATOM 6503 O O . VAL D 1 224 ? -6.723 -17.811 -84.572 1.00 64.02 224 VAL D O 1
ATOM 6507 N N . LYS D 1 225 ? -5.111 -16.266 -84.838 1.00 69.39 225 LYS D N 1
ATOM 6508 C CA . LYS D 1 225 ? -4.866 -16.639 -86.232 1.00 62.98 225 LYS D CA 1
ATOM 6509 C C . LYS D 1 225 ? -3.681 -17.608 -86.396 1.00 73.04 225 LYS D C 1
ATOM 6510 O O . LYS D 1 225 ? -3.657 -18.402 -87.335 1.00 79.74 225 LYS D O 1
ATOM 6516 N N . MET D 1 226 ? -2.723 -17.563 -85.469 1.00 79.07 226 MET D N 1
ATOM 6517 C CA . MET D 1 226 ? -1.497 -18.365 -85.576 1.00 83.34 226 MET D CA 1
ATOM 6518 C C . MET D 1 226 ? -1.683 -19.835 -85.181 1.00 92.76 226 MET D C 1
ATOM 6519 O O . MET D 1 226 ? -0.784 -20.656 -85.381 1.00 96.29 226 MET D O 1
ATOM 6524 N N . LEU D 1 227 ? -2.848 -20.161 -84.628 1.00 97.21 227 LEU D N 1
ATOM 6525 C CA . LEU D 1 227 ? -3.168 -21.541 -84.264 1.00 97.95 227 LEU D CA 1
ATOM 6526 C C . LEU D 1 227 ? -4.468 -22.007 -84.912 1.00 96.97 227 LEU D C 1
ATOM 6527 O O . LEU D 1 227 ? -5.530 -21.428 -84.685 1.00 97.22 227 LEU D O 1
#

InterPro domains:
  IPR048434 DraIII-like [PF21586] (34-201)

Secondary structure (DSSP, 8-state):
--B--PEEP---TGGGTS-EE--SBSS--SS--S-GGGHHHHHH-HHHHHHHHHHHHB--BTTTTTS-HHHHHHHT---TTTS-HHHHHHHHHT---HHHHHHHHHHHHHHHTTSBTPPPPPHHHHHHHHHHH----TT--B-TTT-PBPBGGGG----EEEEESSTT--STTTEEEEEHHHHHHHTTS-HHHHHHHHHHHHHHHHH-/--B---EE--EE--SBTT-SS---S-GGGHHHHHH-HHHHHHHHHHHHB--BHHHHTS-HHHHHHHH---GGGS-THHHHTGGGS---HHHHHHHHHHHHHHHTTSBTPPPPPHHHHHHHHHHH----TT--B-TTT--B-BGGGG-------EEEEESSTT--STTTEEEEEHHHHHHHTTS-HHHHHHHHHHHHHHHH--/--B---EE---STGGGTS-EE--SBTT-SS---SSGGGHHHHHH-HHHHHHHHHHHHB---BTTTTTS-HHHHHHTS-----HHHHHHHHHT---HHHHHHHHHHHHHHHTTSBTPPPPPHHHHHHHHHHH----TT--B-TTT-PBPBGGGG--EEEEESSSS--STTTEEEEEHHHHHHHTTS-HHHHHHHHHHHHHHHHH-/--B--PEEP--SHHHHHSPEEP-SBTT-SS---S-GGGHHHHHH-HHHHHHHHHHHHB--BHHHHTS-HHHHHHHH---GGGS-HHHHHHHHHT---HHHHHHHHHHHHHHHTTSBTPPPPPHHHHHHHHHHH----TT--B-TTT--B-BGGGG---EEEEESSTT--STTTEEEEEHHHHHHHTTS-HHHHHHHHHHHHHHHHH-

Nearest PDB structures (foldseek):
  4l0k-assembly1_A  TM=1.005E+00  e=1.116E-41  Deinococcus radiophilus
  4l0k-assembly2_D  TM=1.001E+00  e=1.643E-39  Deinococcus radiophilus
  4l0k-assembly1_C  TM=9.905E-01  e=4.685E-37  Deinococcus radiophilus
  4l0k-assembly2_B  TM=9.671E-01  e=1.836E-35  Deinococcus radiophilus
  4l0k-assembly1_C  TM=1.005E+00  e=1.239E-44  Deinococcus radiophilus

B-factor: mean 46.04, std 19.32, range [6.38, 124.33]

Radius of gyration: 35.78 Å; Cα contacts (8 Å, |Δi|>4): 1332; chains: 4; bounding box: 63×110×92 Å

Organism: NCBI:txid32062

Sequence (821 aa):
MELCHKTVKSRTAYSKHFPHKCQLPLGHSGKCLEFPFLVSLSKTHPRIAAKIVRDATMTMPRYVAILDDDILLEKFNLDMQSLPEITRLKIREKAADYDSCIDVARKLTWLAYQLHGAPIPDSFTKNYLEEFFGPMVAGSTNCEICKLPLTIDLFSEAAVETAHKTPRLHNAENVGFAHRFCNVAQGNKSLDEFYLWMEEVLTRVKMLMELCHKTVKPHKCQLPLGHSGKCLEFPFLVSLSKTHPRIAAKIVRDATMTMPRYVAILDDDILLEKFNLDMQSLPEITRLKIREKAADYDSCIDVARKLTWLAYQLHGAPIPDSFTKNYLEEFFGPMVAGSTNCEICKLPLTIDLFSENRVAAVETAHKTPRLHNAENVGFAHRFCNVAQGNKSLDEFYLWMEEVLTRVKMLMELCHKTVKSRTAYSKHFPHKCQLPLGHSGKCLEFPFLVSLSKTHPRIAAKIVRDATMTRMPRYVAILDDDILLEKFNLSLPEITRLKIREKAADYDSCIDVARKLTWLAYQLHGAPIPDSFTKNYLEEFFGPMVAGSTNCEICKLPLTIDLFSAVETAHKTPRLHNAENVGFAHRFCNVAQGNKSLDEFYLWMEEVLTRVKMLMELCHKTVKSRTAYSKHFPHKCQLPLGHSGKCLEFPFLVSLSKTHPRIAAKIVRDATMTMPRYVAILDDDILLEKFNLDMQSLPEITRLKIREKAADYDSCIDVARKLTWLAYQLHGAPIPDSFTKNYLEEFFGPMVAGSTNCEICKLPLTIDLFSAAVETAHKTPRLHNAENVGFAHRFCNVAQGNKSLDEFYLWMEEVLTRVKML